Protein AF-0000000079002285 (afdb_homodimer)

pLDDT: mean 79.52, std 21.45, range [24.55, 98.94]

Organism: Staphylothermus marinus (strain ATCC 43588 / DSM 3639 / JCM 9404 / F1) (NCBI:txid399550)

Radius of gyration: 30.72 Å; Cα contacts (8 Å, |Δi|>4): 1668; chains: 2; bounding box: 62×86×79 Å

Foldseek 3Di:
DKEWFAEQLAQQLQCPALCNCLSLLLVLVVLVVCLVVLPQEYEYQENNHQAQDHPDVVSVVSVVVSLVVCVVSNHAYEYAYAARNADPVRNGPVVVCCVVVSYPYFDWDDDPAIEWEWDDDPQEIETEAYHHHPRVSLVNLQVVRYHYDDDPDDRQEYEYRHEFAEDDPNDHLCVLDVVCVPGPYRYPSNVVSDDPNYQAYRYHNRQDWPPDDQKDFDRYTHQHHQQHNDPVSLVSQVCCCVPVVFGRWMWMWDSPDVIIMIGTDTDNSQEEEEEDAEEDPDQVVVLVVVVVVLVPDDLDGAAEYEYEYPDDDPVCVVVNVVSVVVVCVVRSYHYHYDDPPDPDPPDDPPPVSVCPDVLVVVLVVQVVCLVVVVFPQDSVLSSQLVVLVPDDDDPPDDPCRSVVVSCVSNVVSCCNRVVVPPD/DKEWFAEQLAQQLQCVALCNCLSLLLVLVSLVVCLVVLPQEYEYQENNHQAQDHPDVVSVVSVVVSLVVCVVSNHAYEYAYAARNADPVRSGPVVVCCVVVSYPYFDWDDDPAIEWEWDDDPQEIETEAYHHHPRVSLVNLQVVRYHYDDDPDDRQEYEYRHEFAEDDPNDHLCVLDVVCVPGPYRYPSNVVSDDPNYQAYRYHNRQDWPPDDQKDFDRYTHQHHQQHNDPVSLVSQVCCCVPVVFGRWMWMWDSPDVIIMIGTDTDNSQEEEEEDAEEDPDQVVVLVVVVVVLVPDDLDGAAEYEYEYPDDDPVCVVVNVVSVVVVCVVRSYHYHYDYPPPPDDVPCPPPVSVVRDVLVVVLVVQVVCLVVVVFPQDSVLVSQLVVLVPDDDDPPDDPCRSVVVSCVSNVVSCCNRVVVPPD

Sequence (846 aa):
MLLIHTADLHIGAFSNRPLRNANVEAFEKIADYTIDNKIPYLVIAGDFFERPRIENFEVLRRIYRILRRLKENNIYVVSIPGSHDSSPRGADILTLLNEAGLIHVPMYQIGEKLVLYPLKLGDIVFYAIPGLKNNLETIYLRDRKVVFKQLEGKVENIVVLAHTSVKFAGYDPSIYSYRYGKAVIENQNILSTLPRNTKYLALGHIHFPLPLFDEAVTNIAYPGAPVGRDASDLEETYLLRKKHSRDRRFLLIDISEEKTIAKSIWEPFNIYVEYIKDYYKGFNDTVQEVKKVIKDLPVEGYNALILDIEGIPLDDRNKLIHKLREIEQQKRILIHLKMRGFRNTSELEISFEDIGDIEEIERIAVEEFARKLGIKASPQKILELINILSKEKSPDTNETEFYESLFKELKPIMEEILGVNKDMLLIHTADLHIGAFSNRPLRNANVEAFEKIADYTIDNKIPYLVIAGDFFERPRIENFEVLRRIYRILRRLKENNIYVVSIPGSHDSSPRGADILTLLNEAGLIHVPMYQIGEKLVLYPLKLGDIVFYAIPGLKNNLETIYLRDRKVVFKQLEGKVENIVVLAHTSVKFAGYDPSIYSYRYGKAVIENQNILSTLPRNTKYLALGHIHFPLPLFDEAVTNIAYPGAPVGRDASDLEETYLLRKKHSRDRRFLLIDISEEKTIAKSIWEPFNIYVEYIKDYYKGFNDTVQEVKKVIKDLPVEGYNALILDIEGIPLDDRNKLIHKLREIEQQKRILIHLKMRGFRNTSELEISFEDIGDIEEIERIAVEEFARKLGIKASPQKILELINILSKEKSPDTNETEFYESLFKELKPIMEEILGVNKD

Solvent-accessible surface area (backbone atoms only — not comparable to full-atom values): 44568 Å² total; per-residue (Å²): 84,52,32,35,38,36,19,30,34,16,32,62,45,35,62,93,42,67,44,32,58,45,31,53,50,40,50,48,51,53,50,47,51,35,60,76,67,66,37,48,30,39,36,33,17,9,16,60,24,45,41,20,64,76,80,55,46,69,59,51,46,48,50,36,38,52,34,34,52,38,46,77,68,66,27,48,36,37,40,41,47,10,60,35,22,60,35,97,82,64,55,19,53,64,55,48,37,35,44,51,62,47,32,42,59,45,48,64,44,85,66,96,39,40,39,22,33,66,33,77,54,92,80,36,34,32,35,40,43,46,19,36,72,92,51,48,44,48,53,33,46,71,66,67,31,62,42,78,49,80,64,92,69,94,72,74,35,26,37,36,34,29,20,50,54,63,33,48,100,87,44,51,60,41,76,78,32,76,81,38,50,78,50,76,60,32,60,64,48,60,70,72,68,49,64,91,46,54,49,32,41,41,31,8,76,48,56,60,55,34,76,85,58,63,64,45,85,44,43,62,42,28,30,9,19,55,58,32,58,49,68,68,39,40,48,48,51,39,46,35,37,73,75,66,72,34,60,34,30,33,29,44,35,34,55,63,51,95,64,22,37,34,31,51,46,70,39,58,60,56,55,45,58,48,76,48,78,46,68,57,73,47,71,68,54,46,52,49,50,53,51,53,57,55,66,71,46,73,88,74,70,34,43,36,36,40,35,40,50,43,79,65,53,74,83,50,42,60,54,47,53,50,52,49,51,51,48,22,67,74,64,50,30,42,72,44,75,47,78,77,75,76,70,70,86,81,75,73,79,70,56,74,81,63,56,62,53,66,64,54,35,48,34,48,48,48,35,48,47,24,53,73,68,66,34,76,37,53,50,66,50,52,42,50,42,48,53,54,66,60,55,70,79,55,90,85,49,51,64,65,56,43,51,46,50,41,42,62,61,36,46,64,44,48,38,49,24,63,56,57,63,85,116,83,54,31,35,40,36,17,30,34,16,31,62,46,36,61,94,42,67,44,34,57,46,31,53,50,38,51,47,52,52,49,48,52,35,60,76,66,66,37,47,28,39,35,34,15,9,16,59,24,45,42,20,63,76,80,57,48,68,58,51,44,48,50,35,39,52,34,33,53,38,47,77,67,65,27,48,34,38,40,41,48,10,60,33,22,59,35,96,81,64,56,19,52,64,55,48,38,35,44,52,62,47,32,43,59,45,48,64,46,85,66,98,39,40,40,23,33,65,34,78,54,90,78,36,33,32,34,40,42,48,20,36,73,93,52,48,44,50,53,33,46,72,65,68,32,61,41,78,49,80,66,91,68,95,73,74,35,27,37,37,35,30,20,51,54,62,32,50,99,86,42,52,61,42,78,77,32,76,83,38,50,78,50,76,61,33,60,64,49,59,70,72,68,50,64,91,46,54,49,32,40,42,31,9,76,49,57,61,55,34,76,85,60,62,66,44,83,45,44,63,42,28,31,9,18,55,57,33,60,50,71,66,40,40,48,47,50,38,47,35,36,72,74,64,72,36,61,33,29,35,28,44,34,36,56,65,52,94,64,22,37,35,31,49,46,70,39,60,62,56,56,45,58,49,76,46,77,48,69,56,70,47,71,69,55,47,52,49,51,51,52,54,58,56,68,72,46,73,89,72,68,35,42,34,36,40,35,39,50,42,78,65,52,74,82,48,43,62,54,46,53,52,51,49,52,51,48,22,66,73,64,50,30,43,72,44,75,48,79,77,76,74,67,61,88,85,65,68,77,73,54,75,84,64,59,62,52,66,62,54,39,48,34,48,48,46,37,48,47,24,54,72,68,64,35,76,38,54,50,67,52,52,42,50,43,48,53,54,67,60,53,70,79,54,90,84,49,52,64,67,55,44,51,47,51,41,42,63,62,37,46,63,44,47,36,49,26,66,54,57,60,89,112

Nearest PDB structures (foldseek):
  4fbw-assembly3_B  TM=6.630E-01  e=4.618E-15  Schizosaccharomyces pombe 972h-
  4fbk-assembly1_A  TM=6.643E-01  e=6.193E-15  Schizosaccharomyces pombe
  4fbw-assembly3_A  TM=6.466E-01  e=1.252E-14  Schizosaccharomyces pombe 972h-
  7dog-assembly1_B  TM=6.115E-01  e=1.973E-13  Staphylococcus aureus subsp. aureus Mu50
  7d8z-assembly1_A  TM=1.835E-01  e=5.611E+00  Homo sapiens

InterPro domains:
  IPR004843 Calcineurin-like, phosphoesterase domain [PF00149] (2-207)
  IPR029052 Metallo-dependent phosphatase-like [G3DSA:3.60.21.10] (1-266)
  IPR029052 Metallo-dependent phosphatase-like [SSF56300] (1-297)
  IPR041796 DNA double-strand break repair protein Mre11, N-terminal metallophosphatase domain [cd00840] (3-232)
  IPR050535 DNA Repair and Maintenance Complex Component [PTHR30337] (3-393)

Structure (mmCIF, N/CA/C/O backbone):
data_AF-0000000079002285-model_v1
#
loop_
_entity.id
_entity.type
_entity.pdbx_description
1 polymer Metallophosphoesterase
#
loop_
_atom_site.group_PDB
_atom_site.id
_atom_site.type_symbol
_atom_site.label_atom_id
_atom_site.label_alt_id
_atom_site.label_comp_id
_atom_site.label_asym_id
_atom_site.label_entity_id
_atom_site.label_seq_id
_atom_site.pdbx_PDB_ins_code
_atom_site.Cartn_x
_atom_site.Cartn_y
_atom_site.Cartn_z
_atom_site.occupancy
_atom_site.B_iso_or_equiv
_atom_site.auth_seq_id
_atom_site.auth_comp_id
_atom_site.auth_asym_id
_atom_site.auth_atom_id
_atom_site.pdbx_PDB_model_num
ATOM 1 N N . MET A 1 1 ? 3.52 -30.719 11.898 1 94.06 1 MET A N 1
ATOM 2 C CA . MET A 1 1 ? 3.561 -29.297 11.562 1 94.06 1 MET A CA 1
ATOM 3 C C . MET A 1 1 ? 3.305 -29.094 10.07 1 94.06 1 MET A C 1
ATOM 5 O O . MET A 1 1 ? 3.998 -29.656 9.234 1 94.06 1 MET A O 1
ATOM 9 N N . LEU A 1 2 ? 2.252 -28.344 9.727 1 97.75 2 LEU A N 1
ATOM 10 C CA . LEU A 1 2 ? 1.771 -28.25 8.359 1 97.75 2 LEU A CA 1
ATOM 11 C C . LEU A 1 2 ? 2.025 -26.844 7.793 1 97.75 2 LEU A C 1
ATOM 13 O O . LEU A 1 2 ? 1.962 -25.859 8.523 1 97.75 2 LEU A O 1
ATOM 17 N N . LEU A 1 3 ? 2.359 -26.797 6.492 1 98.5 3 LEU A N 1
ATOM 18 C CA . LEU A 1 3 ? 2.41 -25.516 5.773 1 98.5 3 LEU A CA 1
ATOM 19 C C . LEU A 1 3 ? 1.902 -25.688 4.348 1 98.5 3 LEU A C 1
ATOM 21 O O . LEU A 1 3 ? 1.938 -26.781 3.791 1 98.5 3 LEU A O 1
ATOM 25 N N . ILE A 1 4 ? 1.318 -24.641 3.816 1 98.94 4 ILE A N 1
ATOM 26 C CA . ILE A 1 4 ? 0.953 -24.578 2.404 1 98.94 4 ILE A CA 1
ATOM 27 C C . ILE A 1 4 ? 2.102 -23.984 1.602 1 98.94 4 ILE A C 1
ATOM 29 O O . ILE A 1 4 ? 2.713 -23 2.027 1 98.94 4 ILE A O 1
ATOM 33 N N . HIS A 1 5 ? 2.438 -24.609 0.471 1 98.94 5 HIS A N 1
ATOM 34 C CA . HIS A 1 5 ? 3.477 -24.125 -0.431 1 98.94 5 HIS A CA 1
ATOM 35 C C . HIS A 1 5 ? 2.9 -23.781 -1.8 1 98.94 5 HIS A C 1
ATOM 37 O O . HIS A 1 5 ? 2.334 -24.641 -2.477 1 98.94 5 HIS A O 1
ATOM 43 N N . THR A 1 6 ? 2.916 -22.547 -2.188 1 98.88 6 THR A N 1
ATOM 44 C CA . THR A 1 6 ? 2.574 -22.078 -3.527 1 98.88 6 THR A CA 1
ATOM 45 C C . THR A 1 6 ? 3.648 -21.125 -4.055 1 98.88 6 THR A C 1
ATOM 47 O O . THR A 1 6 ? 4.594 -20.797 -3.34 1 98.88 6 THR A O 1
ATOM 50 N N . ALA A 1 7 ? 3.635 -20.812 -5.328 1 98.38 7 ALA A N 1
ATOM 51 C CA . ALA A 1 7 ? 4.59 -19.906 -5.961 1 98.38 7 ALA A CA 1
ATOM 52 C C . ALA A 1 7 ? 4.035 -19.359 -7.273 1 98.38 7 ALA A C 1
ATOM 54 O O . ALA A 1 7 ? 3.016 -19.844 -7.773 1 98.38 7 ALA A O 1
ATOM 55 N N . ASP A 1 8 ? 4.637 -18.281 -7.699 1 97.81 8 ASP A N 1
ATOM 56 C CA . ASP A 1 8 ? 4.43 -17.766 -9.055 1 97.81 8 ASP A CA 1
ATOM 57 C C . ASP A 1 8 ? 2.959 -17.438 -9.297 1 97.81 8 ASP A C 1
ATOM 59 O O . ASP A 1 8 ? 2.389 -17.859 -10.312 1 97.81 8 ASP A O 1
ATOM 63 N N . LEU A 1 9 ? 2.404 -16.781 -8.359 1 98.25 9 LEU A N 1
ATOM 64 C CA . LEU A 1 9 ? 1.011 -16.359 -8.477 1 98.25 9 LEU A CA 1
ATOM 65 C C . LEU A 1 9 ? 0.845 -15.312 -9.57 1 98.25 9 LEU A C 1
ATOM 67 O O . LEU A 1 9 ? -0.206 -15.234 -1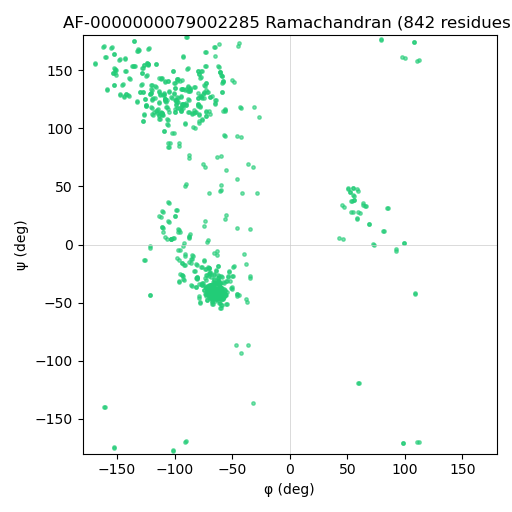0.211 1 98.25 9 LEU A O 1
ATOM 71 N N . HIS A 1 10 ? 1.834 -14.484 -9.719 1 96.69 10 HIS A N 1
ATOM 72 C CA . HIS A 1 10 ? 1.884 -13.469 -10.766 1 96.69 10 HIS A CA 1
ATOM 73 C C . HIS A 1 10 ? 0.614 -12.625 -10.773 1 96.69 10 HIS A C 1
ATOM 75 O O . HIS A 1 10 ? 0.013 -12.414 -11.828 1 96.69 10 HIS A O 1
ATOM 81 N N . ILE A 1 11 ? 0.211 -12.242 -9.672 1 96.06 11 ILE A N 1
ATOM 82 C CA . ILE A 1 11 ? -0.979 -11.406 -9.578 1 96.06 11 ILE A CA 1
ATOM 83 C C . ILE A 1 11 ? -0.771 -10.125 -10.383 1 96.06 11 ILE A C 1
ATOM 85 O O . ILE A 1 11 ? 0.251 -9.453 -10.227 1 96.06 11 ILE A O 1
ATOM 89 N N . GLY A 1 12 ? -1.743 -9.781 -11.219 1 91.25 12 GLY A N 1
ATOM 90 C CA . GLY A 1 12 ? -1.665 -8.617 -12.086 1 91.25 12 GLY A CA 1
ATOM 91 C C . GLY A 1 12 ? -1.264 -8.953 -13.508 1 91.25 12 GLY A C 1
ATOM 92 O O . GLY A 1 12 ? -1.207 -8.078 -14.375 1 91.25 12 GLY A O 1
ATOM 93 N N . ALA A 1 13 ? -1.054 -10.18 -13.859 1 89.69 13 ALA A N 1
ATOM 94 C CA . ALA A 1 13 ? -0.522 -10.609 -15.148 1 89.69 13 ALA A CA 1
ATOM 95 C C . ALA A 1 13 ? -1.519 -10.336 -16.266 1 89.69 13 ALA A C 1
ATOM 97 O O . ALA A 1 13 ? -1.126 -10 -17.391 1 89.69 13 ALA A O 1
ATOM 98 N N . PHE A 1 14 ? -2.816 -10.453 -16.016 1 85.94 14 PHE A N 1
ATOM 99 C CA . PHE A 1 14 ? -3.828 -10.328 -17.062 1 85.94 14 PHE A CA 1
ATOM 100 C C . PHE A 1 14 ? -4.633 -9.047 -16.875 1 85.94 14 PHE A C 1
ATOM 102 O O . PHE A 1 14 ? -5.844 -9.031 -17.125 1 85.94 14 PHE A O 1
ATOM 109 N N . SER A 1 15 ? -4.121 -7.969 -16.297 1 69.19 15 SER A N 1
ATOM 110 C CA . SER A 1 15 ? -4.793 -6.75 -15.859 1 69.19 15 SER A CA 1
ATOM 111 C C . SER A 1 15 ? -5.762 -6.238 -16.922 1 69.19 15 SER A C 1
ATOM 113 O O . SER A 1 15 ? -6.848 -5.758 -16.594 1 69.19 15 SER A O 1
ATOM 115 N N . ASN A 1 16 ? -5.551 -6.184 -18.109 1 60.47 16 ASN A N 1
ATOM 116 C CA . ASN A 1 16 ? -6.441 -5.582 -19.094 1 60.47 16 ASN A CA 1
ATOM 117 C C . ASN A 1 16 ? -7.164 -6.641 -19.922 1 60.47 16 ASN A C 1
ATOM 119 O O . ASN A 1 16 ? -7.543 -6.395 -21.062 1 60.47 16 ASN A O 1
ATOM 123 N N . ARG A 1 17 ? -7.465 -7.715 -19.109 1 67.56 17 ARG A N 1
ATOM 124 C CA . ARG A 1 17 ? -8.008 -8.828 -19.875 1 67.56 17 ARG A CA 1
ATOM 125 C C . ARG A 1 17 ? -9.102 -9.555 -19.094 1 67.56 17 ARG A C 1
ATOM 127 O O . ARG A 1 17 ? -9.359 -9.227 -17.938 1 67.56 17 ARG A O 1
ATOM 134 N N . PRO A 1 18 ? -9.883 -10.266 -19.844 1 76.12 18 PRO A N 1
ATOM 135 C CA . PRO A 1 18 ? -10.945 -11.031 -19.203 1 76.12 18 PRO A CA 1
ATOM 136 C C . PRO A 1 18 ? -10.445 -11.867 -18.016 1 76.12 18 PRO A C 1
ATOM 138 O O . PRO A 1 18 ? -11.219 -12.211 -17.125 1 76.12 18 PRO A O 1
ATOM 141 N N . LEU A 1 19 ? -9.211 -12.094 -17.969 1 86.06 19 LEU A N 1
ATOM 142 C CA . LEU A 1 19 ? -8.648 -12.922 -16.906 1 86.06 19 LEU A CA 1
ATOM 143 C C . LEU A 1 19 ? -8.047 -12.055 -15.812 1 86.06 19 LEU A C 1
ATOM 145 O O . LEU A 1 19 ? -7.297 -12.555 -14.969 1 86.06 19 LEU A O 1
ATOM 149 N N . ARG A 1 20 ? -8.445 -10.852 -15.633 1 83.62 20 ARG A N 1
ATOM 150 C CA . ARG A 1 20 ? -7.797 -9.875 -14.766 1 83.62 20 ARG A CA 1
ATOM 151 C C . ARG A 1 20 ? -7.824 -10.328 -13.312 1 83.62 20 ARG A C 1
ATOM 153 O O . ARG A 1 20 ? -6.883 -10.078 -12.562 1 83.62 20 ARG A O 1
ATOM 160 N N . ASN A 1 21 ? -8.883 -11.016 -12.945 1 91.69 21 ASN A N 1
ATOM 161 C CA . ASN A 1 21 ? -9.031 -11.383 -11.539 1 91.69 21 ASN A CA 1
ATOM 162 C C . ASN A 1 21 ? -8.688 -12.852 -11.305 1 91.69 21 ASN A C 1
ATOM 164 O O . ASN A 1 21 ? -8.758 -13.336 -10.172 1 91.69 21 ASN A O 1
ATOM 168 N N . ALA A 1 22 ? -8.227 -13.5 -12.359 1 94.25 22 ALA A N 1
ATOM 169 C CA . ALA A 1 22 ? -8 -14.938 -12.25 1 94.25 22 ALA A CA 1
ATOM 170 C C . ALA A 1 22 ? -6.906 -15.242 -11.234 1 94.25 22 ALA A C 1
ATOM 172 O O . ALA A 1 22 ? -7.074 -16.109 -10.367 1 94.25 22 ALA A O 1
ATOM 173 N N . ASN A 1 23 ? -5.816 -14.508 -11.297 1 96.69 23 ASN A N 1
ATOM 174 C CA . ASN A 1 23 ? -4.68 -14.781 -10.43 1 96.69 23 ASN A CA 1
ATOM 175 C C . ASN A 1 23 ? -5.008 -14.477 -8.969 1 96.69 23 ASN A C 1
ATOM 177 O O . ASN A 1 23 ? -4.668 -15.258 -8.078 1 96.69 23 ASN A O 1
ATOM 181 N N . VAL A 1 24 ? -5.668 -13.391 -8.734 1 96.62 24 VAL A N 1
ATOM 182 C CA . VAL A 1 24 ? -5.984 -13.023 -7.359 1 96.62 24 VAL A CA 1
ATOM 183 C C . VAL A 1 24 ? -7.039 -13.977 -6.793 1 96.62 24 VAL A C 1
ATOM 185 O O . VAL A 1 24 ? -7.016 -14.305 -5.605 1 96.62 24 VAL A O 1
ATOM 188 N N . GLU A 1 25 ? -7.973 -14.414 -7.582 1 96.88 25 GLU A N 1
ATOM 189 C CA . GLU A 1 25 ? -8.977 -15.375 -7.133 1 96.88 25 GLU A CA 1
ATOM 190 C C . GLU A 1 25 ? -8.344 -16.719 -6.801 1 96.88 25 GLU A C 1
ATOM 192 O O . GLU A 1 25 ? -8.789 -17.406 -5.887 1 96.88 25 GLU A O 1
ATOM 197 N N . ALA A 1 26 ? -7.359 -17.047 -7.633 1 98.12 26 ALA A N 1
ATOM 198 C CA . ALA A 1 26 ? -6.617 -18.266 -7.309 1 98.12 26 ALA A CA 1
ATOM 199 C C . ALA A 1 26 ? -5.949 -18.141 -5.941 1 98.12 26 ALA A C 1
ATOM 201 O O . ALA A 1 26 ? -6 -19.078 -5.137 1 98.12 26 ALA A O 1
ATOM 202 N N . PHE A 1 27 ? -5.34 -17.062 -5.656 1 98.62 27 PHE A N 1
ATOM 203 C CA . PHE A 1 27 ? -4.738 -16.812 -4.352 1 98.62 27 PHE A CA 1
ATOM 204 C C . PHE A 1 27 ? -5.789 -16.891 -3.248 1 98.62 27 PHE A C 1
ATOM 206 O O . PHE A 1 27 ? -5.535 -17.469 -2.188 1 98.62 27 PHE A O 1
ATOM 213 N N . GLU A 1 28 ? -6.902 -16.297 -3.49 1 98.56 28 GLU A N 1
ATOM 214 C CA . GLU A 1 28 ? -7.984 -16.312 -2.512 1 98.56 28 GLU A CA 1
ATOM 215 C C . GLU A 1 28 ? -8.414 -17.75 -2.195 1 98.56 28 GLU A C 1
ATOM 217 O O . GLU A 1 28 ? -8.664 -18.078 -1.035 1 98.56 28 GLU A O 1
ATOM 222 N N . LYS A 1 29 ? -8.492 -18.531 -3.217 1 98.44 29 LYS A N 1
ATOM 223 C CA . LYS A 1 29 ? -8.859 -19.938 -3.018 1 98.44 29 LYS A CA 1
ATOM 224 C C . LYS A 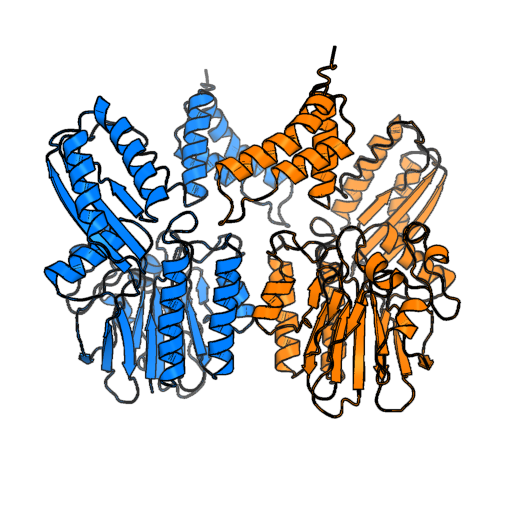1 29 ? -7.828 -20.641 -2.145 1 98.44 29 LYS A C 1
ATOM 226 O O . LYS A 1 29 ? -8.188 -21.438 -1.267 1 98.44 29 LYS A O 1
ATOM 231 N N . ILE A 1 30 ? -6.586 -20.406 -2.383 1 98.88 30 ILE A N 1
ATOM 232 C CA . ILE A 1 30 ? -5.516 -21 -1.594 1 98.88 30 ILE A CA 1
ATOM 233 C C . ILE A 1 30 ? -5.602 -20.516 -0.151 1 98.88 30 ILE A C 1
ATOM 235 O O . ILE A 1 30 ? -5.469 -21.297 0.79 1 98.88 30 ILE A O 1
ATOM 239 N N . ALA A 1 31 ? -5.82 -19.234 0.015 1 98.81 31 ALA A N 1
ATOM 240 C CA . ALA A 1 31 ? -5.973 -18.656 1.344 1 98.81 31 ALA A CA 1
ATOM 241 C C . ALA A 1 31 ? -7.156 -19.266 2.082 1 98.81 31 ALA A C 1
ATOM 243 O O . ALA A 1 31 ? -7.055 -19.594 3.266 1 98.81 31 ALA A O 1
ATOM 244 N N . ASP A 1 32 ? -8.297 -19.375 1.345 1 98.75 32 ASP A N 1
ATOM 245 C CA . ASP A 1 32 ? -9.477 -19.984 1.943 1 98.75 32 ASP A CA 1
ATOM 246 C C . ASP A 1 32 ? -9.188 -21.406 2.424 1 98.75 32 ASP A C 1
ATOM 248 O O . ASP A 1 32 ? -9.57 -21.781 3.533 1 98.75 32 ASP A O 1
ATOM 252 N N . TYR A 1 33 ? -8.539 -22.125 1.608 1 98.75 33 TYR A N 1
ATOM 253 C CA . TYR A 1 33 ? -8.164 -23.484 1.997 1 98.75 33 TYR A CA 1
ATOM 254 C C . TYR A 1 33 ? -7.305 -23.469 3.258 1 98.75 33 TYR A C 1
ATOM 256 O O . TYR A 1 33 ? -7.516 -24.266 4.168 1 98.75 33 TYR A O 1
ATOM 264 N N . THR A 1 34 ? -6.312 -22.594 3.275 1 98.81 34 THR A N 1
ATOM 265 C CA . THR A 1 34 ? -5.391 -22.484 4.398 1 98.81 34 THR A CA 1
ATOM 266 C C . THR A 1 34 ? -6.141 -22.156 5.688 1 98.81 34 THR A C 1
ATOM 268 O O . THR A 1 34 ? -5.902 -22.766 6.727 1 98.81 34 THR A O 1
ATOM 271 N N . ILE A 1 35 ? -7.055 -21.219 5.633 1 98.69 35 ILE A N 1
ATOM 272 C CA . ILE A 1 35 ? -7.84 -20.766 6.781 1 98.69 35 ILE A CA 1
ATOM 273 C C . ILE A 1 35 ? -8.781 -21.891 7.223 1 98.69 35 ILE A C 1
ATOM 275 O O . ILE A 1 35 ? -8.836 -22.234 8.406 1 98.69 35 ILE A O 1
ATOM 279 N N . ASP A 1 36 ? -9.508 -22.469 6.262 1 98.56 36 ASP A N 1
ATOM 280 C CA . ASP A 1 36 ? -10.516 -23.484 6.547 1 98.56 36 ASP A CA 1
ATOM 281 C C . ASP A 1 36 ? -9.891 -24.719 7.203 1 98.56 36 ASP A C 1
ATOM 283 O O . ASP A 1 36 ? -10.531 -25.375 8.031 1 98.56 36 ASP A O 1
ATOM 287 N N . ASN A 1 37 ? -8.664 -25 6.852 1 98.38 37 ASN A N 1
ATOM 288 C CA . ASN A 1 37 ? -8 -26.188 7.383 1 98.38 37 ASN A CA 1
ATOM 289 C C . ASN A 1 37 ? -7.047 -25.828 8.523 1 98.38 37 ASN A C 1
ATOM 291 O O . ASN A 1 37 ? -6.293 -26.688 8.992 1 98.38 37 ASN A O 1
ATOM 295 N N . LYS A 1 38 ? -7.031 -24.562 8.945 1 97.88 38 LYS A N 1
ATOM 296 C CA . LYS A 1 38 ? -6.281 -24.062 10.094 1 97.88 38 LYS A CA 1
ATOM 297 C C . LYS A 1 38 ? -4.797 -24.391 9.969 1 97.88 38 LYS A C 1
ATOM 299 O O . LYS A 1 38 ? -4.18 -24.875 10.922 1 97.88 38 LYS A O 1
ATOM 304 N N . ILE A 1 39 ? -4.297 -24.297 8.781 1 98.56 39 ILE A N 1
ATOM 305 C CA . ILE A 1 39 ? -2.867 -24.484 8.555 1 98.56 39 ILE A CA 1
ATOM 306 C C . ILE A 1 39 ? -2.104 -23.234 8.992 1 98.56 39 ILE A C 1
ATOM 308 O O . ILE A 1 39 ? -2.387 -22.125 8.523 1 98.56 39 ILE A O 1
ATOM 312 N N . PRO A 1 40 ? -1.105 -23.391 9.812 1 98.25 40 PRO A N 1
ATOM 313 C CA . PRO A 1 40 ? -0.526 -22.219 10.469 1 98.25 40 PRO A CA 1
ATOM 314 C C . PRO A 1 40 ? 0.385 -21.406 9.547 1 98.25 40 PRO A C 1
ATOM 316 O O . PRO A 1 40 ? 0.692 -20.25 9.836 1 98.25 40 PRO A O 1
ATOM 319 N N . TYR A 1 41 ? 0.886 -22.016 8.414 1 98.69 41 TYR A N 1
ATOM 320 C CA . TYR A 1 41 ? 1.858 -21.344 7.559 1 98.69 41 TYR A CA 1
ATOM 321 C C . TYR A 1 41 ? 1.432 -21.406 6.094 1 98.69 41 TYR A C 1
ATOM 323 O O . TYR A 1 41 ? 0.996 -22.453 5.609 1 98.69 41 TYR A O 1
ATOM 331 N N . LEU A 1 42 ? 1.453 -20.312 5.426 1 98.88 42 LEU A N 1
ATOM 332 C CA . LEU A 1 42 ? 1.361 -20.219 3.975 1 98.88 42 LEU A CA 1
ATOM 333 C C . LEU A 1 42 ? 2.652 -19.672 3.385 1 98.88 42 LEU A C 1
ATOM 335 O O . LEU A 1 42 ? 3.018 -18.516 3.652 1 98.88 42 LEU A O 1
ATOM 339 N N . VAL A 1 43 ? 3.328 -20.469 2.59 1 98.81 43 VAL A N 1
ATOM 340 C CA . VAL A 1 43 ? 4.625 -20.094 2.027 1 98.81 43 VAL A CA 1
ATOM 341 C C . VAL A 1 43 ? 4.477 -19.812 0.536 1 98.81 43 VAL A C 1
ATOM 343 O O . VAL A 1 43 ? 3.953 -20.641 -0.216 1 98.81 43 VAL A O 1
ATOM 346 N N . ILE A 1 44 ? 4.895 -18.625 0.097 1 98.81 44 ILE A N 1
ATOM 347 C CA . ILE A 1 44 ? 4.875 -18.203 -1.299 1 98.81 44 ILE A CA 1
ATOM 348 C C . ILE A 1 44 ? 6.305 -18.047 -1.808 1 98.81 44 ILE A C 1
ATOM 350 O O . ILE A 1 44 ? 6.969 -17.047 -1.496 1 98.81 44 ILE A O 1
ATOM 354 N N . ALA A 1 45 ? 6.758 -18.922 -2.643 1 98.31 45 ALA A N 1
ATOM 355 C CA . ALA A 1 45 ? 8.164 -19 -3.023 1 98.31 45 ALA A CA 1
ATOM 356 C C . ALA A 1 45 ? 8.453 -18.141 -4.25 1 98.31 45 ALA A C 1
ATOM 358 O O . ALA A 1 45 ? 9.039 -18.609 -5.227 1 98.31 45 ALA A O 1
ATOM 359 N N . GLY A 1 46 ? 8.008 -16.891 -4.188 1 97.12 46 GLY A N 1
ATOM 360 C CA . GLY A 1 46 ? 8.453 -15.891 -5.148 1 97.12 46 GLY A CA 1
ATOM 361 C C . GLY A 1 46 ? 7.453 -15.648 -6.262 1 97.12 46 GLY A C 1
ATOM 362 O O . GLY A 1 46 ? 6.52 -16.438 -6.445 1 97.12 46 GLY A O 1
ATOM 363 N N . ASP A 1 47 ? 7.633 -14.461 -6.906 1 96.19 47 ASP A N 1
ATOM 364 C CA . ASP A 1 47 ? 6.777 -13.984 -7.988 1 96.19 47 ASP A CA 1
ATOM 365 C C . ASP A 1 47 ? 5.312 -13.961 -7.559 1 96.19 47 ASP A C 1
ATOM 367 O O . ASP A 1 47 ? 4.449 -14.508 -8.242 1 96.19 47 ASP A O 1
ATOM 371 N N . PHE A 1 48 ? 5.164 -13.398 -6.43 1 97.25 48 PHE A N 1
ATOM 372 C CA . PHE A 1 48 ? 3.832 -13.141 -5.898 1 97.25 48 PHE A CA 1
ATOM 373 C C . PHE A 1 48 ? 3.047 -12.227 -6.832 1 97.25 48 PHE A C 1
ATOM 375 O O . PHE A 1 48 ? 1.854 -12.438 -7.062 1 97.25 48 PHE A O 1
ATOM 382 N N . PHE A 1 49 ? 3.797 -11.344 -7.367 1 94.75 49 PHE A N 1
ATOM 383 C CA . PHE A 1 49 ? 3.209 -10.344 -8.25 1 94.75 49 PHE A CA 1
ATOM 384 C C . PHE A 1 49 ? 3.871 -10.383 -9.625 1 94.75 49 PHE A C 1
ATOM 386 O O . PHE A 1 49 ? 5.016 -10.82 -9.758 1 94.75 49 PHE A O 1
ATOM 393 N N . GLU A 1 50 ? 3.047 -9.883 -10.617 1 92.44 50 GLU A N 1
ATOM 394 C CA . GLU A 1 50 ? 3.596 -9.797 -11.969 1 92.44 50 GLU A CA 1
ATOM 395 C C . GLU A 1 50 ? 4.555 -8.617 -12.109 1 92.44 50 GLU A C 1
ATOM 397 O O . GLU A 1 50 ? 5.523 -8.68 -12.867 1 92.44 50 GLU A O 1
ATOM 402 N N . ARG A 1 51 ? 4.234 -7.598 -11.391 1 87.12 51 ARG A N 1
ATOM 403 C CA . ARG A 1 51 ? 5.039 -6.383 -11.352 1 87.12 51 ARG A CA 1
ATOM 404 C C . ARG A 1 51 ? 5.219 -5.891 -9.914 1 87.12 51 ARG A C 1
ATOM 406 O O . ARG A 1 51 ? 4.395 -6.176 -9.047 1 87.12 51 ARG A O 1
ATOM 413 N N . PRO A 1 52 ? 6.375 -5.152 -9.758 1 84.44 52 PRO A N 1
ATOM 414 C CA . PRO A 1 52 ? 6.602 -4.66 -8.391 1 84.44 52 PRO A CA 1
ATOM 415 C C . PRO A 1 52 ? 5.504 -3.715 -7.918 1 84.44 52 PRO A C 1
ATOM 417 O O . PRO A 1 52 ? 5.297 -3.561 -6.711 1 84.44 52 PRO A O 1
ATOM 420 N N . ARG A 1 53 ? 4.891 -3.084 -8.828 1 78.38 53 ARG A N 1
ATOM 421 C CA . ARG A 1 53 ? 3.77 -2.203 -8.516 1 78.38 53 ARG A CA 1
ATOM 422 C C . ARG A 1 53 ? 2.498 -2.658 -9.219 1 78.38 53 ARG A C 1
ATOM 424 O O . ARG A 1 53 ? 2.545 -3.1 -10.375 1 78.38 53 ARG A O 1
ATOM 431 N N . ILE A 1 54 ? 1.42 -2.701 -8.477 1 74.31 54 ILE A N 1
ATOM 432 C CA . ILE A 1 54 ? 0.13 -3.051 -9.062 1 74.31 54 ILE A CA 1
ATOM 433 C C . ILE A 1 54 ? -0.669 -1.782 -9.352 1 74.31 54 ILE A C 1
ATOM 435 O O . ILE A 1 54 ? -0.912 -0.977 -8.445 1 74.31 54 ILE A O 1
ATOM 439 N N . GLU A 1 55 ? -1.027 -1.689 -10.516 1 68.44 55 GLU A N 1
ATOM 440 C CA . GLU A 1 55 ? -1.754 -0.492 -10.93 1 68.44 55 GLU A CA 1
ATOM 441 C C . GLU A 1 55 ? -3.246 -0.625 -10.641 1 68.44 55 GLU A C 1
ATOM 443 O O . GLU A 1 55 ? -3.912 0.361 -10.32 1 68.44 55 GLU A O 1
ATOM 448 N N . ASN A 1 56 ? -3.699 -1.842 -10.805 1 77.75 56 ASN A N 1
ATOM 449 C CA . ASN A 1 56 ? -5.117 -2.082 -10.555 1 77.75 56 ASN A CA 1
ATOM 450 C C . ASN A 1 56 ? -5.441 -2.039 -9.062 1 77.75 56 ASN A C 1
ATOM 452 O O . ASN A 1 56 ? -5.129 -2.979 -8.328 1 77.75 56 ASN A O 1
ATOM 456 N N . PHE A 1 57 ? -6.129 -1.073 -8.664 1 81.25 57 PHE A N 1
ATOM 457 C CA . PHE A 1 57 ? -6.375 -0.798 -7.254 1 81.25 57 PHE A CA 1
ATOM 458 C C . PHE A 1 57 ? -7.324 -1.828 -6.66 1 81.25 57 PHE A C 1
ATOM 460 O O . PHE A 1 57 ? -7.195 -2.203 -5.492 1 81.25 57 PHE A O 1
ATOM 467 N N . GLU A 1 58 ? -8.234 -2.244 -7.449 1 84.06 58 GLU A N 1
ATOM 468 C CA . GLU A 1 58 ? -9.18 -3.234 -6.949 1 84.06 58 GLU A CA 1
ATOM 469 C C . GLU A 1 58 ? -8.484 -4.539 -6.59 1 84.06 58 GLU A C 1
ATOM 471 O O . GLU A 1 58 ? -8.781 -5.145 -5.555 1 84.06 58 GLU A O 1
ATOM 476 N N . VAL A 1 59 ? -7.598 -4.922 -7.434 1 89.06 59 VAL A N 1
ATOM 477 C CA . VAL A 1 59 ? -6.824 -6.133 -7.184 1 89.06 59 VAL A CA 1
ATOM 478 C C . VAL A 1 59 ? -5.961 -5.949 -5.938 1 89.06 59 VAL A C 1
ATOM 480 O O . VAL A 1 59 ? -5.891 -6.836 -5.086 1 89.06 59 VAL A O 1
ATOM 483 N N . LEU A 1 60 ? -5.367 -4.812 -5.879 1 88.69 60 LEU A N 1
ATOM 484 C CA . LEU A 1 60 ? -4.512 -4.508 -4.734 1 88.69 60 LEU A CA 1
ATOM 485 C C . LEU A 1 60 ? -5.305 -4.555 -3.436 1 88.69 60 LEU A C 1
ATOM 487 O O . LEU A 1 60 ? -4.863 -5.156 -2.453 1 88.69 60 LEU A O 1
ATOM 491 N N . ARG A 1 61 ? -6.457 -3.963 -3.387 1 89.69 61 ARG A N 1
ATOM 492 C CA . ARG A 1 61 ? -7.324 -3.982 -2.213 1 89.69 61 ARG A CA 1
ATOM 493 C C . ARG A 1 61 ? -7.672 -5.41 -1.812 1 89.69 61 ARG A C 1
ATOM 495 O O . ARG A 1 61 ? -7.656 -5.75 -0.627 1 89.69 61 ARG A O 1
ATOM 502 N N . ARG A 1 62 ? -7.965 -6.168 -2.783 1 92.81 62 ARG A N 1
ATOM 503 C CA . ARG A 1 62 ? -8.336 -7.559 -2.539 1 92.81 62 ARG A CA 1
ATOM 504 C C . ARG A 1 62 ? -7.188 -8.328 -1.9 1 92.81 62 ARG A C 1
ATOM 506 O O . ARG A 1 62 ? -7.398 -9.117 -0.974 1 92.81 62 ARG A O 1
ATOM 513 N N . ILE A 1 63 ? -6.012 -8.086 -2.373 1 95.88 63 ILE A N 1
ATOM 514 C CA . ILE A 1 63 ? -4.832 -8.75 -1.822 1 95.88 63 ILE A CA 1
ATOM 515 C C . ILE A 1 63 ? -4.688 -8.398 -0.344 1 95.88 63 ILE A C 1
ATOM 517 O O . ILE A 1 63 ? -4.488 -9.281 0.494 1 95.88 63 ILE A O 1
ATOM 521 N N . TYR A 1 64 ? -4.746 -7.129 -0.042 1 94.19 64 TYR A N 1
ATOM 522 C CA . TYR A 1 64 ? -4.641 -6.68 1.342 1 94.19 64 TYR A CA 1
ATOM 523 C C . TYR A 1 64 ? -5.695 -7.344 2.213 1 94.19 64 TYR A C 1
ATOM 525 O O . TYR A 1 64 ? -5.402 -7.785 3.328 1 94.19 64 TYR A O 1
ATOM 533 N N . ARG A 1 65 ? -6.895 -7.426 1.691 1 94.94 65 ARG A N 1
ATOM 534 C CA . ARG A 1 65 ? -7.996 -8.031 2.434 1 94.94 65 ARG A CA 1
ATOM 535 C C . ARG A 1 65 ? -7.727 -9.508 2.699 1 94.94 65 ARG A C 1
ATOM 537 O O . ARG A 1 65 ? -7.957 -10 3.809 1 94.94 65 ARG A O 1
ATOM 544 N N . ILE A 1 66 ? -7.273 -10.211 1.69 1 97.88 66 ILE A N 1
ATOM 545 C CA . ILE A 1 66 ? -6.98 -11.633 1.828 1 97.88 66 ILE A CA 1
ATOM 546 C C . ILE A 1 66 ? -5.887 -11.836 2.875 1 97.88 66 ILE A C 1
ATOM 548 O O . ILE A 1 66 ? -6.02 -12.672 3.766 1 97.88 66 ILE A O 1
ATOM 552 N N . LEU A 1 67 ? -4.836 -11.039 2.801 1 98.25 67 LEU A N 1
ATOM 553 C CA . LEU A 1 67 ? -3.707 -11.172 3.717 1 98.25 67 LEU A CA 1
ATOM 554 C C . LEU A 1 67 ? -4.121 -10.82 5.141 1 98.25 67 LEU A C 1
ATOM 556 O O . LEU A 1 67 ? -3.66 -11.438 6.102 1 98.25 67 LEU A O 1
ATOM 560 N N . ARG A 1 68 ? -4.957 -9.828 5.297 1 95.56 68 ARG A N 1
ATOM 561 C CA . ARG A 1 68 ? -5.477 -9.469 6.613 1 95.56 68 ARG A CA 1
ATOM 562 C C . ARG A 1 68 ? -6.262 -10.625 7.227 1 95.56 68 ARG A C 1
ATOM 564 O O . ARG A 1 68 ? -6.105 -10.93 8.414 1 95.56 68 ARG A O 1
ATOM 571 N N . ARG A 1 69 ? -7.098 -11.242 6.387 1 97.38 69 ARG A N 1
ATOM 572 C CA . ARG A 1 69 ? -7.875 -12.383 6.859 1 97.38 69 ARG A CA 1
ATOM 573 C C . ARG A 1 69 ? -6.961 -13.5 7.355 1 97.38 69 ARG A C 1
ATOM 575 O O . ARG A 1 69 ? -7.23 -14.117 8.391 1 97.38 69 ARG A O 1
ATOM 582 N N . LEU A 1 70 ? -5.918 -13.75 6.625 1 98.5 70 LEU A N 1
ATOM 583 C CA . LEU A 1 70 ? -4.961 -14.766 7.035 1 98.5 70 LEU A CA 1
ATOM 584 C C . LEU A 1 70 ? -4.32 -14.406 8.367 1 98.5 70 LEU A C 1
ATOM 586 O O . LEU A 1 70 ? -4.207 -15.25 9.258 1 98.5 70 LEU A O 1
ATOM 590 N N . LYS A 1 71 ? -3.908 -13.172 8.5 1 96.69 71 LYS A N 1
ATOM 591 C CA . LYS A 1 71 ? -3.289 -12.695 9.734 1 96.69 71 LYS A CA 1
ATOM 592 C C . LYS A 1 71 ? -4.25 -12.812 10.906 1 96.69 71 LYS A C 1
ATOM 594 O O . LYS A 1 71 ? -3.863 -13.258 11.992 1 96.69 71 LYS A O 1
ATOM 599 N N . GLU A 1 72 ? -5.508 -12.414 10.68 1 94.62 72 GLU A N 1
ATOM 600 C CA . GLU A 1 72 ? -6.527 -12.453 11.727 1 94.62 72 GLU A CA 1
ATOM 601 C C . GLU A 1 72 ? -6.805 -13.883 12.172 1 94.62 72 GLU A C 1
ATOM 603 O O . GLU A 1 72 ? -7.32 -14.109 13.273 1 94.62 72 GLU A O 1
ATOM 608 N N . ASN A 1 73 ? -6.508 -14.852 11.344 1 97.81 73 ASN A N 1
ATOM 609 C CA . ASN A 1 73 ? -6.664 -16.266 11.695 1 97.81 73 ASN A CA 1
ATOM 610 C C . ASN A 1 73 ? -5.348 -16.859 12.18 1 97.81 73 ASN A C 1
ATOM 612 O O . ASN A 1 73 ? -5.195 -18.078 12.211 1 97.81 73 ASN A O 1
ATOM 616 N N . ASN A 1 74 ? -4.367 -16.031 12.469 1 97.25 74 ASN A N 1
ATOM 617 C CA . ASN A 1 74 ? -3.086 -16.391 13.07 1 97.25 74 ASN A CA 1
ATOM 618 C C . ASN A 1 74 ? -2.256 -17.281 12.133 1 97.25 74 ASN A C 1
ATOM 620 O O . ASN A 1 74 ? -1.621 -18.234 12.578 1 97.25 74 ASN A O 1
ATOM 624 N N . ILE A 1 75 ? -2.398 -17.047 10.891 1 98.5 75 ILE A N 1
ATOM 625 C CA . ILE A 1 75 ? -1.614 -17.75 9.883 1 98.5 75 ILE A CA 1
ATOM 626 C C . ILE A 1 75 ? -0.42 -16.906 9.461 1 98.5 75 ILE A C 1
ATOM 628 O O . ILE A 1 75 ? -0.579 -15.727 9.109 1 98.5 75 ILE A O 1
ATOM 632 N N . TYR A 1 76 ? 0.806 -17.453 9.523 1 98.5 76 TYR A N 1
ATOM 633 C CA . TYR A 1 76 ? 2.002 -16.781 9.023 1 98.5 76 TYR A CA 1
ATOM 634 C C . TYR A 1 76 ? 2.113 -16.906 7.512 1 98.5 76 TYR A C 1
ATOM 636 O O . TYR A 1 76 ? 2.09 -18.016 6.977 1 98.5 76 TYR A O 1
ATOM 644 N N . VAL A 1 77 ? 2.143 -15.789 6.875 1 98.81 77 VAL A N 1
ATOM 645 C CA . VAL A 1 77 ? 2.422 -15.805 5.441 1 98.81 77 VAL A CA 1
ATOM 646 C C . VAL A 1 77 ? 3.887 -15.453 5.195 1 98.81 77 VAL A C 1
ATOM 648 O O . VAL A 1 77 ? 4.324 -14.344 5.504 1 98.81 77 VAL A O 1
ATOM 651 N N . VAL A 1 78 ? 4.672 -16.359 4.691 1 98.75 78 VAL A N 1
ATOM 652 C CA . VAL A 1 78 ? 6.086 -16.156 4.402 1 98.75 78 VAL A CA 1
ATOM 653 C C . VAL A 1 78 ? 6.305 -16.094 2.895 1 98.75 78 VAL A C 1
ATOM 655 O O . VAL A 1 78 ? 5.844 -16.969 2.158 1 98.75 78 VAL A O 1
ATOM 658 N N . SER A 1 79 ? 6.898 -15.062 2.447 1 98.19 79 SER A N 1
ATOM 659 C CA . SER A 1 79 ? 7.125 -14.906 1.015 1 98.19 79 SER A CA 1
ATOM 660 C C . SER A 1 79 ? 8.531 -14.398 0.729 1 98.19 79 SER A C 1
ATOM 662 O O . SER A 1 79 ? 9.164 -13.781 1.594 1 98.19 79 SER A O 1
ATOM 664 N N . ILE A 1 80 ? 9.047 -14.688 -0.417 1 97.19 80 ILE A N 1
ATOM 665 C CA . ILE A 1 80 ? 10.328 -14.156 -0.88 1 97.19 80 ILE A CA 1
ATOM 666 C C . ILE A 1 80 ? 10.148 -13.508 -2.252 1 97.19 80 ILE A C 1
ATOM 668 O O . ILE A 1 80 ? 9.203 -13.836 -2.98 1 97.19 80 ILE A O 1
ATOM 672 N N . PRO A 1 81 ? 11.016 -12.555 -2.559 1 95 81 PRO A N 1
ATOM 673 C CA . PRO A 1 81 ? 10.898 -11.969 -3.896 1 95 81 PRO A CA 1
ATOM 674 C C . PRO A 1 81 ? 11.344 -12.922 -5 1 95 81 PRO A C 1
ATOM 676 O O . PRO A 1 81 ? 12.352 -13.617 -4.855 1 95 81 PRO A O 1
ATOM 679 N N . GLY A 1 82 ? 10.492 -13.008 -5.977 1 94 82 GLY A N 1
ATOM 680 C CA . GLY A 1 82 ? 10.938 -13.578 -7.238 1 94 82 GLY A CA 1
ATOM 681 C C . GLY A 1 82 ? 11.484 -12.531 -8.203 1 94 82 GLY A C 1
ATOM 682 O O . GLY A 1 82 ? 11.734 -11.391 -7.812 1 94 82 GLY A O 1
ATOM 683 N N . SER A 1 83 ? 11.719 -12.852 -9.398 1 86.38 83 SER A N 1
ATOM 684 C CA . SER A 1 83 ? 12.32 -11.945 -10.375 1 86.38 83 SER A CA 1
ATOM 685 C C . SER A 1 83 ? 11.367 -10.82 -10.75 1 86.38 83 SER A C 1
ATOM 687 O O . SER A 1 83 ? 11.805 -9.734 -11.133 1 86.38 83 SER A O 1
ATOM 689 N N . HIS A 1 84 ? 10.094 -10.992 -10.617 1 86.38 84 HIS A N 1
ATOM 690 C CA . HIS A 1 84 ? 9.094 -10.008 -11.008 1 86.38 84 HIS A CA 1
ATOM 691 C C . HIS A 1 84 ? 8.711 -9.117 -9.836 1 86.38 84 HIS A C 1
ATOM 693 O O . HIS A 1 84 ? 8.125 -8.047 -10.031 1 86.38 84 HIS A O 1
ATOM 699 N N . ASP A 1 85 ? 9.039 -9.531 -8.703 1 88 85 ASP A N 1
ATOM 700 C CA . ASP A 1 85 ? 8.531 -8.867 -7.504 1 88 85 ASP A CA 1
ATOM 701 C C . ASP A 1 85 ? 9.336 -7.609 -7.188 1 88 85 ASP A C 1
ATOM 703 O O . ASP A 1 85 ? 8.875 -6.734 -6.453 1 88 85 ASP A O 1
ATOM 707 N N . SER A 1 86 ? 10.539 -7.562 -7.543 1 78.25 86 SER A N 1
ATOM 708 C CA . SER A 1 86 ? 11.445 -6.539 -7.027 1 78.25 86 SER A CA 1
ATOM 709 C C . SER A 1 86 ? 11.625 -5.402 -8.031 1 78.25 86 SER A C 1
ATOM 711 O O . SER A 1 86 ? 11.688 -5.641 -9.234 1 78.25 86 SER A O 1
ATOM 713 N N . SER A 1 87 ? 11.531 -4.207 -7.438 1 67.75 87 SER A N 1
ATOM 714 C CA . SER A 1 87 ? 11.883 -3.008 -8.195 1 67.75 87 SER A CA 1
ATOM 715 C C . SER A 1 87 ? 13.289 -2.521 -7.852 1 67.75 87 SER A C 1
ATOM 717 O O . SER A 1 87 ? 13.734 -2.66 -6.711 1 67.75 87 SER A O 1
ATOM 719 N N . PRO A 1 88 ? 13.969 -2.129 -8.844 1 56.31 88 PRO A N 1
ATOM 720 C CA . PRO A 1 88 ? 15.312 -1.615 -8.57 1 56.31 88 PRO A CA 1
ATOM 721 C C . PRO A 1 88 ? 15.312 -0.502 -7.523 1 56.31 88 PRO A C 1
ATOM 723 O O . PRO A 1 88 ? 16.281 -0.354 -6.773 1 56.31 88 PRO A O 1
ATOM 726 N N . ARG A 1 89 ? 14.211 0.213 -7.445 1 54.94 89 ARG A N 1
ATOM 727 C CA . ARG A 1 89 ? 14.219 1.362 -6.547 1 54.94 89 ARG A CA 1
ATOM 728 C C . ARG A 1 89 ? 13.633 0.999 -5.188 1 54.94 89 ARG A C 1
ATOM 730 O O . ARG A 1 89 ? 13.445 1.867 -4.332 1 54.94 89 ARG A O 1
ATOM 737 N N . GLY A 1 90 ? 13.461 -0.281 -5.039 1 60.56 90 GLY A N 1
ATOM 738 C CA . GLY A 1 90 ? 12.969 -0.751 -3.752 1 60.56 90 GLY A CA 1
ATOM 739 C C . GLY A 1 90 ? 11.5 -0.444 -3.527 1 60.56 90 GLY A C 1
ATOM 740 O O . GLY A 1 90 ? 10.953 -0.738 -2.461 1 60.56 90 GLY A O 1
ATOM 741 N N . ALA A 1 91 ? 10.945 0.167 -4.465 1 62.75 91 ALA A N 1
ATOM 742 C CA . ALA A 1 91 ? 9.539 0.545 -4.34 1 62.75 91 ALA A CA 1
ATOM 743 C C . ALA A 1 91 ? 8.625 -0.58 -4.812 1 62.75 91 ALA A C 1
ATOM 745 O O . ALA A 1 91 ? 8.195 -0.596 -5.973 1 62.75 91 ALA A O 1
ATOM 746 N N . ASP A 1 92 ? 8.516 -1.611 -3.875 1 84.12 92 ASP A N 1
ATOM 747 C CA . ASP A 1 92 ? 7.695 -2.732 -4.316 1 84.12 92 ASP A CA 1
ATOM 748 C C . ASP A 1 92 ? 6.629 -3.078 -3.277 1 84.12 92 ASP A C 1
ATOM 750 O O . ASP A 1 92 ? 6.805 -2.807 -2.088 1 84.12 92 ASP A O 1
ATOM 754 N N . ILE A 1 93 ? 5.594 -3.598 -3.82 1 88.31 93 ILE A N 1
ATOM 755 C CA . ILE A 1 93 ? 4.422 -3.949 -3.023 1 88.31 93 ILE A CA 1
ATOM 756 C C . ILE A 1 93 ? 4.812 -4.969 -1.957 1 88.31 93 ILE A C 1
ATOM 758 O O . ILE A 1 93 ? 4.309 -4.922 -0.832 1 88.31 93 ILE A O 1
ATOM 762 N N . LEU A 1 94 ? 5.68 -5.859 -2.305 1 91.88 94 LEU A N 1
ATOM 763 C CA . LEU A 1 94 ? 6.102 -6.891 -1.362 1 91.88 94 LEU A CA 1
ATOM 764 C C . LEU A 1 94 ? 6.695 -6.27 -0.105 1 91.88 94 LEU A C 1
ATOM 766 O O . LEU A 1 94 ? 6.406 -6.711 1.009 1 91.88 94 LEU A O 1
ATOM 770 N N . THR A 1 95 ? 7.5 -5.289 -0.286 1 90.19 95 THR A N 1
ATOM 771 C CA . THR A 1 95 ? 8.117 -4.578 0.828 1 90.19 95 THR A CA 1
ATOM 772 C C . THR A 1 95 ? 7.059 -3.914 1.701 1 90.19 95 THR A C 1
ATOM 774 O O . THR A 1 95 ? 7.133 -3.975 2.93 1 90.19 95 THR A O 1
ATOM 777 N N . LEU A 1 96 ? 6.113 -3.307 1.112 1 89.75 96 LEU A N 1
ATOM 778 C CA . LEU A 1 96 ? 5.055 -2.635 1.857 1 89.75 96 LEU A CA 1
ATOM 779 C C . LEU A 1 96 ? 4.238 -3.637 2.666 1 89.75 96 LEU A C 1
ATOM 781 O O . LEU A 1 96 ? 3.879 -3.367 3.814 1 89.75 96 LEU A O 1
ATOM 785 N N . LEU A 1 97 ? 3.924 -4.773 2.064 1 94.12 97 LEU A N 1
ATOM 786 C CA . LEU A 1 97 ? 3.18 -5.816 2.762 1 94.12 97 LEU A CA 1
ATOM 787 C C . LEU A 1 97 ? 3.961 -6.332 3.965 1 94.12 97 LEU A C 1
ATOM 789 O O . LEU A 1 97 ? 3.379 -6.621 5.012 1 94.12 97 LEU A O 1
ATOM 793 N N . ASN A 1 98 ? 5.273 -6.441 3.748 1 94 98 ASN A N 1
ATOM 794 C CA . ASN A 1 98 ? 6.141 -6.852 4.844 1 94 98 ASN A CA 1
ATOM 795 C C . ASN A 1 98 ? 6.16 -5.816 5.965 1 94 98 ASN A C 1
ATOM 797 O O . ASN A 1 98 ? 6.074 -6.168 7.145 1 94 98 ASN A O 1
ATOM 801 N N . GLU A 1 99 ? 6.281 -4.539 5.605 1 90.62 99 GLU A N 1
ATOM 802 C CA . GLU A 1 99 ? 6.27 -3.457 6.586 1 90.62 99 GLU A CA 1
ATOM 803 C C . GLU A 1 99 ? 4.949 -3.42 7.352 1 90.62 99 GLU A C 1
ATOM 805 O O . GLU A 1 99 ? 4.922 -3.094 8.539 1 90.62 99 GLU A O 1
ATOM 810 N N . ALA A 1 100 ? 3.875 -3.758 6.633 1 91.69 100 ALA A N 1
ATOM 811 C CA . ALA A 1 100 ? 2.545 -3.752 7.238 1 91.69 100 ALA A CA 1
ATOM 812 C C . ALA A 1 100 ? 2.361 -4.945 8.172 1 91.69 100 ALA A C 1
ATOM 814 O O . ALA A 1 100 ? 1.397 -5 8.938 1 91.69 100 ALA A O 1
ATOM 815 N N . GLY A 1 101 ? 3.289 -5.906 8.055 1 93.31 101 GLY A N 1
ATOM 816 C CA . GLY A 1 101 ? 3.197 -7.105 8.883 1 93.31 101 GLY A CA 1
ATOM 817 C C . GLY A 1 101 ? 2.229 -8.133 8.328 1 93.31 101 GLY A C 1
ATOM 818 O O . GLY A 1 101 ? 1.819 -9.055 9.039 1 93.31 101 GLY A O 1
ATOM 819 N N . LEU A 1 102 ? 1.791 -7.934 7.098 1 96 102 LEU A N 1
ATOM 820 C CA . LEU A 1 102 ? 0.839 -8.852 6.48 1 96 102 LEU A CA 1
ATOM 821 C C . LEU A 1 102 ? 1.549 -10.086 5.938 1 96 102 LEU A C 1
ATOM 823 O O . LEU A 1 102 ? 0.943 -11.156 5.82 1 96 102 LEU A O 1
ATOM 827 N N . ILE A 1 103 ? 2.797 -9.93 5.555 1 97.62 103 ILE A N 1
ATOM 828 C CA . ILE A 1 103 ? 3.662 -11.047 5.172 1 97.62 103 ILE A CA 1
ATOM 829 C C . ILE A 1 103 ? 5.008 -10.922 5.883 1 97.62 103 ILE A C 1
ATOM 831 O O . ILE A 1 103 ? 5.297 -9.898 6.5 1 97.62 103 ILE A O 1
ATOM 835 N N . HIS A 1 104 ? 5.75 -11.969 5.852 1 98.06 104 HIS A N 1
ATOM 836 C CA . HIS A 1 104 ? 7.082 -12 6.445 1 98.06 104 HIS A CA 1
ATOM 837 C C . HIS A 1 104 ? 8.133 -12.422 5.422 1 98.06 104 HIS A C 1
ATOM 839 O O . HIS A 1 104 ? 8.047 -13.516 4.859 1 98.06 104 HIS A O 1
ATOM 845 N N . VAL A 1 105 ? 9.039 -11.547 5.223 1 96.69 105 VAL A N 1
ATOM 846 C CA . VAL A 1 105 ? 10.125 -11.812 4.281 1 96.69 105 VAL A CA 1
ATOM 847 C C . VAL A 1 105 ? 11.438 -11.969 5.035 1 96.69 105 VAL A C 1
ATOM 849 O O . VAL A 1 105 ? 11.945 -11.008 5.625 1 96.69 105 VAL A O 1
ATOM 852 N N . PRO A 1 106 ? 12.023 -13.219 5.027 1 97.06 106 PRO A N 1
ATOM 853 C CA . PRO A 1 106 ? 13.344 -13.336 5.664 1 97.06 106 PRO A CA 1
ATOM 854 C C . PRO A 1 106 ? 14.383 -12.422 5.031 1 97.06 106 PRO A C 1
ATOM 856 O O . PRO A 1 106 ? 14.398 -12.242 3.809 1 97.06 106 PRO A O 1
ATOM 859 N N . MET A 1 107 ? 15.242 -11.93 5.852 1 95.88 107 MET A N 1
ATOM 860 C CA . MET A 1 107 ? 16.234 -10.961 5.402 1 95.88 107 MET A CA 1
ATOM 861 C C . MET A 1 107 ? 17.391 -11.656 4.68 1 95.88 107 MET A C 1
ATOM 863 O O . MET A 1 107 ? 17.734 -12.789 5.008 1 95.88 107 MET A O 1
ATOM 867 N N . TYR A 1 108 ? 17.922 -10.961 3.711 1 94.81 108 TYR A N 1
ATOM 868 C CA . TYR A 1 108 ? 19.141 -11.383 3.023 1 94.81 108 TYR A CA 1
ATOM 869 C C . TYR A 1 108 ? 19.969 -10.18 2.57 1 94.81 108 TYR A C 1
ATOM 871 O O . TYR A 1 108 ? 19.438 -9.062 2.484 1 94.81 108 TYR A O 1
ATOM 879 N N . GLN A 1 109 ? 21.203 -10.375 2.332 1 94.62 109 GLN A N 1
ATOM 880 C CA . GLN A 1 109 ? 22.109 -9.336 1.868 1 94.62 109 GLN A CA 1
ATOM 881 C C . GLN A 1 109 ? 22.859 -9.781 0.614 1 94.62 109 GLN A C 1
ATOM 883 O O . GLN A 1 109 ? 23.422 -10.875 0.571 1 94.62 109 GLN A O 1
ATOM 888 N N . ILE A 1 110 ? 22.859 -8.93 -0.372 1 91 110 ILE A N 1
ATOM 889 C CA . ILE A 1 110 ? 23.547 -9.195 -1.634 1 91 110 ILE A CA 1
ATOM 890 C C . ILE A 1 110 ? 24.906 -8.492 -1.645 1 91 110 ILE A C 1
ATOM 892 O O . ILE A 1 110 ? 24.984 -7.285 -1.423 1 91 110 ILE A O 1
ATOM 896 N N . GLY A 1 111 ? 25.922 -9.141 -1.843 1 92.88 111 GLY A N 1
ATOM 897 C CA . GLY A 1 111 ? 27.297 -8.664 -1.96 1 92.88 111 GLY A CA 1
ATOM 898 C C . GLY A 1 111 ? 28.219 -9.664 -2.643 1 92.88 111 GLY A C 1
ATOM 899 O O . GLY A 1 111 ? 27.859 -10.227 -3.682 1 92.88 111 GLY A O 1
ATOM 900 N N . GLU A 1 112 ? 29.453 -9.766 -2.09 1 92.75 112 GLU A N 1
ATOM 901 C CA . GLU A 1 112 ? 30.344 -10.812 -2.596 1 92.75 112 GLU A CA 1
ATOM 902 C C . GLU A 1 112 ? 29.734 -12.195 -2.389 1 92.75 112 GLU A C 1
ATOM 904 O O . GLU A 1 112 ? 29.953 -13.102 -3.195 1 92.75 112 GLU A O 1
ATOM 909 N N . LYS A 1 113 ? 29.031 -12.242 -1.315 1 94.56 113 LYS A N 1
ATOM 910 C CA . LYS A 1 113 ? 28.25 -13.43 -0.996 1 94.56 113 LYS A CA 1
ATOM 911 C C . LYS A 1 113 ? 26.781 -13.078 -0.803 1 94.56 113 LYS A C 1
ATOM 913 O O . LYS A 1 113 ? 26.438 -11.906 -0.62 1 94.56 113 LYS A O 1
ATOM 918 N N . LEU A 1 114 ? 26.016 -14.062 -1.023 1 94.56 114 LEU A N 1
ATOM 919 C CA . LEU A 1 114 ? 24.609 -13.945 -0.642 1 94.56 114 LEU A CA 1
ATOM 920 C C . LEU A 1 114 ? 24.391 -14.461 0.779 1 94.56 114 LEU A C 1
ATOM 922 O O . LEU A 1 114 ? 24.422 -15.664 1.02 1 94.56 114 LEU A O 1
ATOM 926 N N . VAL A 1 115 ? 24.219 -13.5 1.697 1 96.44 115 VAL A N 1
ATOM 927 C CA . VAL A 1 115 ? 24.109 -13.859 3.107 1 96.44 115 VAL A CA 1
ATOM 928 C C . VAL A 1 115 ? 22.641 -13.922 3.51 1 96.44 115 VAL A C 1
ATOM 930 O O . VAL A 1 115 ? 21.891 -12.945 3.336 1 96.44 115 VAL A O 1
ATOM 933 N N . LEU A 1 116 ? 22.234 -15.047 4.008 1 96.75 116 LEU A N 1
ATOM 934 C CA . LEU A 1 116 ? 20.859 -15.266 4.41 1 96.75 116 LEU A CA 1
ATOM 935 C C . LEU A 1 116 ? 20.719 -15.242 5.93 1 96.75 116 LEU A C 1
ATOM 937 O O . LEU A 1 116 ? 21.5 -15.867 6.637 1 96.75 116 LEU A O 1
ATOM 941 N N . TYR A 1 117 ? 19.734 -14.484 6.414 1 96.38 117 TYR A N 1
ATOM 942 C CA . TYR A 1 117 ? 19.484 -14.391 7.848 1 96.38 117 TYR A CA 1
ATOM 943 C C . TYR A 1 117 ? 18.234 -15.188 8.234 1 96.38 117 TYR A C 1
ATOM 945 O O . TYR A 1 117 ? 17.234 -15.195 7.504 1 96.38 117 TYR A O 1
ATOM 953 N N . PRO A 1 118 ? 18.297 -15.867 9.398 1 95.62 118 PRO A N 1
ATOM 954 C CA . PRO A 1 118 ? 17.156 -16.672 9.844 1 95.62 118 PRO A CA 1
ATOM 955 C C . PRO A 1 118 ? 15.984 -15.805 10.328 1 95.62 118 PRO A C 1
ATOM 957 O O . PRO A 1 118 ? 16.188 -14.758 10.945 1 95.62 118 PRO A O 1
ATOM 960 N N . LEU A 1 119 ? 14.773 -16.219 9.961 1 96.5 119 LEU A N 1
ATOM 961 C CA . LEU A 1 119 ? 13.547 -15.633 10.492 1 96.5 119 LEU A CA 1
ATOM 962 C C . LEU A 1 119 ? 12.719 -16.688 11.219 1 96.5 119 LEU A C 1
ATOM 964 O O . LEU A 1 119 ? 12.188 -17.609 10.594 1 96.5 119 LEU A O 1
ATOM 968 N N . LYS A 1 120 ? 12.633 -16.531 12.492 1 95.69 120 LYS A N 1
ATOM 969 C CA . LYS A 1 120 ? 11.875 -17.5 13.281 1 95.69 120 LYS A CA 1
ATOM 970 C C . LYS A 1 120 ? 10.414 -17.078 13.406 1 95.69 120 LYS A C 1
ATOM 972 O O . LYS A 1 120 ? 10.117 -15.969 13.836 1 95.69 120 LYS A O 1
ATOM 977 N N . LEU A 1 121 ? 9.516 -17.891 12.977 1 96.06 121 LEU A N 1
ATOM 978 C CA . LEU A 1 121 ? 8.078 -17.75 13.133 1 96.06 121 LEU A CA 1
ATOM 979 C C . LEU A 1 121 ? 7.461 -19 13.75 1 96.06 121 LEU A C 1
ATOM 981 O O . LEU A 1 121 ? 7.445 -20.062 13.117 1 96.06 121 LEU A O 1
ATOM 985 N N . GLY A 1 122 ? 6.984 -18.859 14.953 1 93.31 122 GLY A N 1
ATOM 986 C CA . GLY A 1 122 ? 6.516 -20.047 15.641 1 93.31 122 GLY A CA 1
ATOM 987 C C . GLY A 1 122 ? 7.594 -21.109 15.805 1 93.31 122 GLY A C 1
ATOM 988 O O . GLY A 1 122 ? 8.672 -20.828 16.328 1 93.31 122 GLY A O 1
ATOM 989 N N . ASP A 1 123 ? 7.359 -22.25 15.234 1 92.31 123 ASP A N 1
ATOM 990 C CA . ASP A 1 123 ? 8.266 -23.375 15.445 1 92.31 123 ASP A CA 1
ATOM 991 C C . ASP A 1 123 ? 9.172 -23.594 14.234 1 92.31 123 ASP A C 1
ATOM 993 O O . ASP A 1 123 ? 9.953 -24.547 14.203 1 92.31 123 ASP A O 1
ATOM 997 N N . ILE A 1 124 ? 9.07 -22.734 13.305 1 95.94 124 ILE A N 1
ATOM 998 C CA . ILE A 1 124 ? 9.828 -22.922 12.07 1 95.94 124 ILE A CA 1
ATOM 999 C C . ILE A 1 124 ? 10.773 -21.75 11.852 1 95.94 124 ILE A C 1
ATOM 1001 O O . ILE A 1 124 ? 10.422 -20.594 12.141 1 95.94 124 ILE A O 1
ATOM 1005 N N . VAL A 1 125 ? 11.992 -22.047 11.445 1 96.44 125 VAL A N 1
ATOM 1006 C CA . VAL A 1 125 ? 12.938 -21.031 11 1 96.44 125 VAL A CA 1
ATOM 1007 C C . VAL A 1 125 ? 12.977 -21 9.477 1 96.44 125 VAL A C 1
ATOM 1009 O O . VAL A 1 125 ? 13.156 -22.031 8.82 1 96.44 125 VAL A O 1
ATOM 1012 N N . PHE A 1 126 ? 12.859 -19.844 8.922 1 97.62 126 PHE A N 1
ATOM 1013 C CA . PHE A 1 126 ? 12.797 -19.688 7.477 1 97.62 126 PHE A CA 1
ATOM 1014 C C . PHE A 1 126 ? 14.031 -18.953 6.961 1 97.62 126 PHE A C 1
ATOM 1016 O O . PHE A 1 126 ? 14.539 -18.047 7.613 1 97.62 126 PHE A O 1
ATOM 1023 N N . TYR A 1 127 ? 14.516 -19.359 5.793 1 97.12 127 TYR A N 1
ATOM 1024 C CA . TYR A 1 127 ? 15.531 -18.656 5.027 1 97.12 127 TYR A CA 1
ATOM 1025 C C . TYR A 1 127 ? 15.039 -18.344 3.617 1 97.12 127 TYR A C 1
ATOM 1027 O O . TYR A 1 127 ? 14.164 -19.047 3.098 1 97.12 127 TYR A O 1
ATOM 1035 N N . ALA A 1 128 ? 15.664 -17.328 3.053 1 96.19 128 ALA A N 1
ATOM 1036 C CA . ALA A 1 128 ? 15.203 -16.875 1.736 1 96.19 128 ALA A CA 1
ATOM 1037 C C . ALA A 1 128 ? 16.359 -16.859 0.735 1 96.19 128 ALA A C 1
ATOM 1039 O O . ALA A 1 128 ? 17.391 -16.219 0.978 1 96.19 128 ALA A O 1
ATOM 1040 N N . ILE A 1 129 ? 16.172 -17.531 -0.363 1 94.75 129 ILE A N 1
ATOM 1041 C CA . ILE A 1 129 ? 16.969 -17.344 -1.568 1 94.75 129 ILE A CA 1
ATOM 1042 C C . ILE A 1 129 ? 16.125 -16.672 -2.648 1 94.75 129 ILE A C 1
ATOM 1044 O O . ILE A 1 129 ? 15.398 -17.344 -3.383 1 94.75 129 ILE A O 1
ATOM 1048 N N . PRO A 1 130 ? 16.266 -15.414 -2.762 1 94.75 130 PRO A N 1
ATOM 1049 C CA . PRO A 1 130 ? 15.391 -14.664 -3.672 1 94.75 130 PRO A CA 1
ATOM 1050 C C . PRO A 1 130 ? 15.734 -14.891 -5.141 1 94.75 130 PRO A C 1
ATOM 1052 O O . PRO A 1 130 ? 16.844 -15.336 -5.457 1 94.75 130 PRO A O 1
ATOM 1055 N N . GLY A 1 131 ? 14.688 -14.719 -6.004 1 92.19 131 GLY A N 1
ATOM 1056 C CA . GLY A 1 131 ? 14.969 -14.594 -7.426 1 92.19 131 GLY A CA 1
ATOM 1057 C C . GLY A 1 131 ? 15.508 -13.227 -7.812 1 92.19 131 GLY A C 1
ATOM 1058 O O . GLY A 1 131 ? 14.781 -12.234 -7.75 1 92.19 131 GLY A O 1
ATOM 1059 N N . LEU A 1 132 ? 16.75 -13.195 -8.117 1 86.5 132 LEU A N 1
ATOM 1060 C CA . LEU A 1 132 ? 17.406 -11.914 -8.391 1 86.5 132 LEU A CA 1
ATOM 1061 C C . LEU A 1 132 ? 17.375 -11.609 -9.883 1 86.5 132 LEU A C 1
ATOM 1063 O O . LEU A 1 132 ? 17.109 -12.492 -10.703 1 86.5 132 LEU A O 1
ATOM 1067 N N . LYS A 1 133 ? 17.594 -10.344 -10.133 1 75.5 133 LYS A N 1
ATOM 1068 C CA . LYS A 1 133 ? 17.641 -9.922 -11.531 1 75.5 133 LYS A CA 1
ATOM 1069 C C . LYS A 1 133 ? 18.719 -10.68 -12.297 1 75.5 133 LYS A C 1
ATOM 1071 O O . LYS A 1 133 ? 19.812 -10.922 -11.773 1 75.5 133 LYS A O 1
ATOM 1076 N N . ASN A 1 134 ? 18.375 -11.031 -13.562 1 72.19 134 ASN A N 1
ATOM 1077 C CA . ASN A 1 134 ? 19.281 -11.727 -14.461 1 72.19 134 ASN A CA 1
ATOM 1078 C C . ASN A 1 134 ? 19.75 -13.055 -13.867 1 72.19 134 ASN A C 1
ATOM 1080 O O . ASN A 1 134 ? 20.875 -13.492 -14.102 1 72.19 134 ASN A O 1
ATOM 1084 N N . ASN A 1 135 ? 19.031 -13.531 -13.008 1 78.56 135 ASN A N 1
ATOM 1085 C CA . ASN A 1 135 ? 19.266 -14.836 -12.398 1 78.56 135 ASN A CA 1
ATOM 1086 C C . ASN A 1 135 ? 20.578 -14.859 -11.633 1 78.56 135 ASN A C 1
ATOM 1088 O O . ASN A 1 135 ? 21.281 -15.875 -11.633 1 78.56 135 ASN A O 1
ATOM 1092 N N . LEU A 1 136 ? 20.938 -13.82 -11.031 1 79 136 LEU A N 1
ATOM 1093 C CA . LEU A 1 136 ? 22.188 -13.695 -10.281 1 79 136 LEU A CA 1
ATOM 1094 C C . LEU A 1 136 ? 22.234 -14.727 -9.148 1 79 136 LEU A C 1
ATOM 1096 O O . LEU A 1 136 ? 23.328 -15.156 -8.75 1 79 136 LEU A O 1
ATOM 1100 N N . GLU A 1 137 ? 21.062 -15.141 -8.641 1 85.19 137 GLU A N 1
ATOM 1101 C CA . GLU A 1 137 ? 21.031 -16.109 -7.551 1 85.19 137 GLU A CA 1
ATOM 1102 C C . GLU A 1 137 ? 21.641 -17.438 -7.98 1 85.19 137 GLU A C 1
ATOM 1104 O O . GLU A 1 137 ? 22.234 -18.156 -7.164 1 85.19 137 GLU A O 1
ATOM 1109 N N . THR A 1 138 ? 21.5 -17.781 -9.25 1 81.69 138 THR A N 1
ATOM 1110 C CA . THR A 1 138 ? 22.047 -19.031 -9.758 1 81.69 138 THR A CA 1
ATOM 1111 C C . THR A 1 138 ? 23.562 -19.031 -9.703 1 81.69 138 THR A C 1
ATOM 1113 O O . THR A 1 138 ? 24.188 -20.078 -9.461 1 81.69 138 THR A O 1
ATOM 1116 N N . ILE A 1 139 ? 24.125 -17.891 -9.898 1 82.5 139 ILE A N 1
ATOM 1117 C CA . ILE A 1 139 ? 25.578 -17.75 -9.836 1 82.5 139 ILE A CA 1
ATOM 1118 C C . ILE A 1 139 ? 26.047 -17.938 -8.398 1 82.5 139 ILE A C 1
ATOM 1120 O O . ILE A 1 139 ? 27.016 -18.656 -8.156 1 82.5 139 ILE A O 1
ATOM 1124 N N . TYR A 1 140 ? 25.359 -17.328 -7.488 1 87.69 140 TYR A N 1
ATOM 1125 C CA . TYR A 1 140 ? 25.703 -17.5 -6.082 1 87.69 140 TYR A CA 1
ATOM 1126 C C . TYR A 1 140 ? 25.641 -18.969 -5.688 1 87.69 140 TYR A C 1
ATOM 1128 O O . TYR A 1 140 ? 26.516 -19.453 -4.961 1 87.69 140 TYR A O 1
ATOM 1136 N N . LEU A 1 141 ? 24.656 -19.656 -6.141 1 86.31 141 LEU A N 1
ATOM 1137 C CA . LEU A 1 141 ? 24.453 -21.062 -5.812 1 86.31 141 LEU A CA 1
ATOM 1138 C C . LEU A 1 141 ? 25.531 -21.938 -6.465 1 86.31 141 LEU A C 1
ATOM 1140 O O . LEU A 1 141 ? 26.109 -22.812 -5.816 1 86.31 141 LEU A O 1
ATOM 1144 N N . ARG A 1 142 ? 25.766 -21.688 -7.695 1 82.31 142 ARG A N 1
ATOM 1145 C CA . ARG A 1 142 ? 26.766 -22.438 -8.445 1 82.31 142 ARG A CA 1
ATOM 1146 C C . ARG A 1 142 ? 28.156 -22.297 -7.816 1 82.31 142 ARG A C 1
ATOM 1148 O O . ARG A 1 142 ? 28.875 -23.281 -7.695 1 82.31 142 ARG A O 1
ATOM 1155 N N . ASP A 1 143 ? 28.422 -21.109 -7.434 1 85.5 143 ASP A N 1
ATOM 1156 C CA . ASP A 1 143 ? 29.75 -20.812 -6.918 1 85.5 143 ASP A CA 1
ATOM 1157 C C . ASP A 1 143 ? 29.828 -21.078 -5.418 1 85.5 143 ASP A C 1
ATOM 1159 O O . ASP A 1 143 ? 30.844 -20.797 -4.781 1 85.5 143 ASP A O 1
ATOM 1163 N N . ARG A 1 144 ? 28.844 -21.609 -4.828 1 87.5 144 ARG A N 1
ATOM 1164 C CA . ARG A 1 144 ? 28.781 -21.922 -3.406 1 87.5 144 ARG A CA 1
ATOM 1165 C C . ARG A 1 144 ? 29.062 -20.688 -2.553 1 87.5 144 ARG A C 1
ATOM 1167 O O . ARG A 1 144 ? 29.891 -20.734 -1.632 1 87.5 144 ARG A O 1
ATOM 1174 N N . LYS A 1 145 ? 28.469 -19.609 -2.992 1 91 145 LYS A N 1
ATOM 1175 C CA . LYS A 1 145 ? 28.656 -18.328 -2.311 1 91 145 LYS A CA 1
ATOM 1176 C C . LYS A 1 145 ? 27.406 -17.953 -1.504 1 91 145 LYS A C 1
ATOM 1178 O O . LYS A 1 145 ? 27.219 -16.781 -1.165 1 91 145 LYS A O 1
ATOM 1183 N N . VAL A 1 146 ? 26.609 -18.859 -1.205 1 92.62 146 VAL A N 1
ATOM 1184 C CA . VAL A 1 146 ? 25.453 -18.641 -0.339 1 92.62 146 VAL A CA 1
ATOM 1185 C C . VAL A 1 146 ? 25.812 -19 1.101 1 92.62 146 VAL A C 1
ATOM 1187 O O . VAL A 1 146 ? 26.312 -20.094 1.365 1 92.62 146 VAL A O 1
ATOM 1190 N N . VAL A 1 147 ? 25.562 -18.062 2.016 1 93.94 147 VAL A N 1
ATOM 1191 C CA . VAL A 1 147 ? 25.906 -18.266 3.418 1 93.94 147 VAL A CA 1
ATOM 1192 C C . VAL A 1 147 ? 24.656 -18.188 4.281 1 93.94 147 VAL A C 1
ATOM 1194 O O . VAL A 1 147 ? 23.922 -17.188 4.234 1 93.94 147 VAL A O 1
ATOM 1197 N N . PHE A 1 148 ? 24.422 -19.188 5.039 1 94.38 148 PHE A N 1
ATOM 1198 C CA . PHE A 1 148 ? 23.328 -19.203 6.008 1 94.38 148 PHE A CA 1
ATOM 1199 C C . PHE A 1 148 ? 23.812 -18.766 7.383 1 94.38 148 PHE A C 1
ATOM 1201 O O . PHE A 1 148 ? 24.609 -19.453 8.016 1 94.38 148 PHE A O 1
ATOM 1208 N N . LYS A 1 149 ? 23.266 -17.625 7.801 1 94.12 149 LYS A N 1
ATOM 1209 C CA . LYS A 1 149 ? 23.578 -17.203 9.164 1 94.12 149 LYS A CA 1
ATOM 1210 C C . LYS A 1 149 ? 22.828 -18.062 10.188 1 94.12 149 LYS A C 1
ATOM 1212 O O . LYS A 1 149 ? 21.672 -18.406 9.984 1 94.12 149 LYS A O 1
ATOM 1217 N N . GLN A 1 150 ? 23.594 -18.422 11.211 1 87 150 GLN A N 1
ATOM 1218 C CA . GLN A 1 150 ? 23 -19.328 12.188 1 87 150 GLN A CA 1
ATOM 1219 C C . GLN A 1 150 ? 22.266 -18.562 13.281 1 87 150 GLN A C 1
ATOM 1221 O O . GLN A 1 150 ? 22.641 -17.422 13.609 1 87 150 GLN A O 1
ATOM 1226 N N . LEU A 1 151 ? 21.109 -19.062 13.594 1 80.5 151 LEU A N 1
ATOM 1227 C CA . LEU A 1 151 ? 20.406 -18.562 14.773 1 80.5 151 LEU A CA 1
ATOM 1228 C C . LEU A 1 151 ? 21 -19.156 16.047 1 80.5 151 LEU A C 1
ATOM 1230 O O . LEU A 1 151 ? 21.469 -20.297 16.062 1 80.5 151 LEU A O 1
ATOM 1234 N N . GLU A 1 152 ? 21 -18.234 17.062 1 74.56 152 GLU A N 1
ATOM 1235 C CA . GLU A 1 152 ? 21.453 -18.75 18.344 1 74.56 152 GLU A CA 1
ATOM 1236 C C . GLU A 1 152 ? 20.453 -19.734 18.938 1 74.56 152 GLU A C 1
ATOM 1238 O O . GLU A 1 152 ? 19.234 -19.516 18.859 1 74.56 152 GLU A O 1
ATOM 1243 N N . GLY A 1 153 ? 20.875 -20.906 19.297 1 70.81 153 GLY A N 1
ATOM 1244 C CA . GLY A 1 153 ? 20.031 -21.891 19.953 1 70.81 153 GLY A CA 1
ATOM 1245 C C . GLY A 1 153 ? 19.656 -23.062 19.047 1 70.81 153 GLY A C 1
ATOM 1246 O O . GLY A 1 153 ? 20.109 -23.125 17.906 1 70.81 153 GLY A O 1
ATOM 1247 N N . LYS A 1 154 ? 18.984 -24.031 19.688 1 67.06 154 LYS A N 1
ATOM 1248 C CA . LYS A 1 154 ? 18.578 -25.25 18.969 1 67.06 154 LYS A CA 1
ATOM 1249 C C . LYS A 1 154 ? 17.438 -24.953 18.016 1 67.06 154 LYS A C 1
ATOM 1251 O O . LYS A 1 154 ? 16.422 -24.375 18.406 1 67.06 154 LYS A O 1
ATOM 1256 N N . VAL A 1 155 ? 17.75 -25.109 16.609 1 69.88 155 VAL A N 1
ATOM 1257 C CA . VAL A 1 155 ? 16.734 -24.906 15.578 1 69.88 155 VAL A CA 1
ATOM 1258 C C . VAL A 1 155 ? 16.281 -26.25 15.016 1 69.88 155 VAL A C 1
ATOM 1260 O O . VAL A 1 155 ? 17.109 -27.016 14.484 1 69.88 155 VAL A O 1
ATOM 1263 N N . GLU A 1 156 ? 15.031 -26.594 15.258 1 75.06 156 GLU A N 1
ATOM 1264 C CA . GLU A 1 156 ? 14.656 -27.938 14.875 1 75.06 156 GLU A CA 1
ATOM 1265 C C . GLU A 1 156 ? 14 -27.969 13.5 1 75.06 156 GLU A C 1
ATOM 1267 O O . GLU A 1 156 ? 14.125 -28.953 12.766 1 75.06 156 GLU A O 1
ATOM 1272 N N . ASN A 1 157 ? 13.367 -27.031 13.148 1 92.81 157 ASN A N 1
ATOM 1273 C CA . ASN A 1 157 ? 12.641 -27.094 11.883 1 92.81 157 ASN A CA 1
ATOM 1274 C C . ASN A 1 157 ? 12.977 -25.906 10.984 1 92.81 157 ASN A C 1
ATOM 1276 O O . ASN A 1 157 ? 12.57 -24.766 11.258 1 92.81 157 ASN A O 1
ATOM 1280 N N . ILE A 1 158 ? 13.789 -26.266 9.922 1 95.5 158 ILE A N 1
ATOM 1281 C CA . ILE A 1 158 ? 14.188 -25.219 8.984 1 95.5 158 ILE A CA 1
ATOM 1282 C C . ILE A 1 158 ? 13.484 -25.422 7.648 1 95.5 158 ILE A C 1
ATOM 1284 O O . ILE A 1 158 ? 13.414 -26.547 7.141 1 95.5 158 ILE A O 1
ATOM 1288 N N . VAL A 1 159 ? 12.883 -24.406 7.176 1 97.81 159 VAL A N 1
ATOM 1289 C CA . VAL A 1 159 ? 12.328 -24.359 5.828 1 97.81 159 VAL A CA 1
ATOM 1290 C C . VAL A 1 159 ? 13.023 -23.281 5.012 1 97.81 159 VAL A C 1
ATOM 1292 O O . VAL A 1 159 ? 13.125 -22.125 5.449 1 97.81 159 VAL A O 1
ATOM 1295 N N . VAL A 1 160 ? 13.555 -23.641 3.84 1 97.19 160 VAL A N 1
ATOM 1296 C CA . VAL A 1 160 ? 14.219 -22.703 2.951 1 97.19 160 VAL A CA 1
ATOM 1297 C C . VAL A 1 160 ? 13.344 -22.438 1.73 1 97.19 160 VAL A C 1
ATOM 1299 O O . VAL A 1 160 ? 12.852 -23.375 1.094 1 97.19 160 VAL A O 1
ATOM 1302 N N . LEU A 1 161 ? 13.023 -21.203 1.502 1 98.06 161 LEU A N 1
ATOM 1303 C CA . LEU A 1 161 ? 12.367 -20.812 0.258 1 98.06 161 LEU A CA 1
ATOM 1304 C C . LEU A 1 161 ? 13.398 -20.359 -0.779 1 98.06 161 LEU A C 1
ATOM 1306 O O . LEU A 1 161 ? 14.305 -19.594 -0.465 1 98.06 161 LEU A O 1
ATOM 1310 N N . ALA A 1 162 ? 13.242 -20.844 -1.99 1 95.62 162 ALA A N 1
ATOM 1311 C CA . ALA A 1 162 ? 14.172 -20.469 -3.057 1 95.62 162 ALA A CA 1
ATOM 1312 C C . ALA A 1 162 ? 13.43 -20.25 -4.371 1 95.62 162 ALA A C 1
ATOM 1314 O O . ALA A 1 162 ? 12.625 -21.078 -4.789 1 95.62 162 ALA A O 1
ATOM 1315 N N . HIS A 1 163 ? 13.688 -19.125 -4.953 1 95.19 163 HIS A N 1
ATOM 1316 C CA . HIS A 1 163 ? 13.141 -18.828 -6.273 1 95.19 163 HIS A CA 1
ATOM 1317 C C . HIS A 1 163 ? 14.219 -18.938 -7.348 1 95.19 163 HIS A C 1
ATOM 1319 O O . HIS A 1 163 ? 14.859 -17.938 -7.695 1 95.19 163 HIS A O 1
ATOM 1325 N N . THR A 1 164 ? 14.352 -20.078 -7.809 1 90.25 164 THR A N 1
ATOM 1326 C CA . THR A 1 164 ? 15.422 -20.391 -8.75 1 90.25 164 THR A CA 1
ATOM 1327 C C . THR A 1 164 ? 15.125 -21.688 -9.5 1 90.25 164 THR A C 1
ATOM 1329 O O . THR A 1 164 ? 14.133 -22.359 -9.211 1 90.25 164 THR A O 1
ATOM 1332 N N . SER A 1 165 ? 15.938 -21.938 -10.523 1 86.69 165 SER A N 1
ATOM 1333 C CA . SER A 1 165 ? 15.836 -23.188 -11.266 1 86.69 165 SER A CA 1
ATOM 1334 C C . SER A 1 165 ? 16.875 -24.203 -10.789 1 86.69 165 SER A C 1
ATOM 1336 O O . SER A 1 165 ? 18.078 -23.969 -10.914 1 86.69 165 SER A O 1
ATOM 1338 N N . VAL A 1 166 ? 16.391 -25.297 -10.281 1 82.88 166 VAL A N 1
ATOM 1339 C CA . VAL A 1 166 ? 17.281 -26.328 -9.75 1 82.88 166 VAL A CA 1
ATOM 1340 C C . VAL A 1 166 ? 16.906 -27.688 -10.344 1 82.88 166 VAL A C 1
ATOM 1342 O O . VAL A 1 166 ? 15.734 -28 -10.523 1 82.88 166 VAL A O 1
ATOM 1345 N N . LYS A 1 167 ? 18 -28.375 -10.695 1 81 167 LYS A N 1
ATOM 1346 C CA . LYS A 1 167 ? 17.812 -29.797 -11.016 1 81 167 LYS A CA 1
ATOM 1347 C C . LYS A 1 167 ? 17.891 -30.656 -9.758 1 81 167 LYS A C 1
ATOM 1349 O O . LYS A 1 167 ? 18.734 -30.422 -8.898 1 81 167 LYS A O 1
ATOM 1354 N N . PHE A 1 168 ? 16.875 -31.578 -9.656 1 79.12 168 PHE A N 1
ATOM 1355 C CA . PHE A 1 168 ? 16.922 -32.438 -8.492 1 79.12 168 PHE A CA 1
ATOM 1356 C C . PHE A 1 168 ? 16.266 -33.781 -8.789 1 79.12 168 PHE A C 1
ATOM 1358 O O . PHE A 1 168 ? 15.328 -33.875 -9.586 1 79.12 168 PHE A O 1
ATOM 1365 N N . ALA A 1 169 ? 16.844 -34.875 -8.102 1 75 169 ALA A N 1
ATOM 1366 C CA . ALA A 1 169 ? 16.297 -36.219 -8.117 1 75 169 ALA A CA 1
ATOM 1367 C C . ALA A 1 169 ? 15.898 -36.625 -9.531 1 75 169 ALA A C 1
ATOM 1369 O O . ALA A 1 169 ? 14.812 -37.188 -9.742 1 75 169 ALA A O 1
ATOM 1370 N N . GLY A 1 170 ? 16.641 -36.156 -10.57 1 74 170 GLY A N 1
ATOM 1371 C CA . GLY A 1 170 ? 16.391 -36.594 -11.938 1 74 170 GLY A CA 1
ATOM 1372 C C . GLY A 1 170 ? 15.43 -35.688 -12.68 1 74 170 GLY A C 1
ATOM 1373 O O . GLY A 1 170 ? 15.219 -35.844 -13.883 1 74 170 GLY A O 1
ATOM 1374 N N . TYR A 1 171 ? 14.891 -34.75 -11.977 1 78.06 171 TYR A N 1
ATOM 1375 C CA . TYR A 1 171 ? 13.961 -33.844 -12.625 1 78.06 171 TYR A CA 1
ATOM 1376 C C . TYR A 1 171 ? 14.688 -32.594 -13.125 1 78.06 171 TYR A C 1
ATOM 1378 O O . TYR A 1 171 ? 15.406 -31.938 -12.375 1 78.06 171 TYR A O 1
ATOM 1386 N N . ASP A 1 172 ? 14.539 -32.469 -14.461 1 76.06 172 ASP A N 1
ATOM 1387 C CA . ASP A 1 172 ? 15.109 -31.344 -15.172 1 76.06 172 ASP A CA 1
ATOM 1388 C C . ASP A 1 172 ? 14.016 -30.453 -15.75 1 76.06 172 ASP A C 1
ATOM 1390 O O . ASP A 1 172 ? 13.312 -30.844 -16.688 1 76.06 172 ASP A O 1
ATOM 1394 N N . PRO A 1 173 ? 13.914 -29.281 -15.172 1 73.94 173 PRO A N 1
ATOM 1395 C CA . PRO A 1 173 ? 12.844 -28.391 -15.633 1 73.94 173 PRO A CA 1
ATOM 1396 C C . PRO A 1 173 ? 12.898 -28.141 -17.141 1 73.94 173 PRO A C 1
ATOM 1398 O O . PRO A 1 173 ? 11.867 -27.875 -17.766 1 73.94 173 PRO A O 1
ATOM 1401 N N . SER A 1 174 ? 14.07 -28.141 -17.703 1 69.5 174 SER A N 1
ATOM 1402 C CA . SER A 1 174 ? 14.258 -27.812 -19.125 1 69.5 174 SER A CA 1
ATOM 1403 C C . SER A 1 174 ? 13.531 -28.812 -20.016 1 69.5 174 SER A C 1
ATOM 1405 O O . SER A 1 174 ? 13.227 -28.531 -21.172 1 69.5 174 SER A O 1
ATOM 1407 N N . ILE A 1 175 ? 13.211 -29.984 -19.422 1 68.25 175 ILE A N 1
ATOM 1408 C CA . ILE A 1 175 ? 12.586 -31.031 -20.219 1 68.25 175 ILE A CA 1
ATOM 1409 C C . ILE A 1 175 ? 11.086 -30.781 -20.312 1 68.25 175 ILE A C 1
ATOM 1411 O O . ILE A 1 175 ? 10.43 -31.234 -21.25 1 68.25 175 ILE A O 1
ATOM 1415 N N . TYR A 1 176 ? 10.562 -30.094 -19.438 1 65.94 176 TYR A N 1
ATOM 1416 C CA . TYR A 1 176 ? 9.109 -29.969 -19.344 1 65.94 176 TYR A CA 1
ATOM 1417 C C . TYR A 1 176 ? 8.609 -28.75 -20.109 1 65.94 176 TYR A C 1
ATOM 1419 O O . TYR A 1 176 ? 7.445 -28.688 -20.5 1 65.94 176 TYR A O 1
ATOM 1427 N N . SER A 1 177 ? 9.422 -27.828 -20.219 1 62.47 177 SER A N 1
ATOM 1428 C CA . SER A 1 177 ? 9.016 -26.656 -21 1 62.47 177 SER A CA 1
ATOM 1429 C C . SER A 1 177 ? 10.211 -26.031 -21.703 1 62.47 177 SER A C 1
ATOM 1431 O O . SER A 1 177 ? 11.281 -25.891 -21.125 1 62.47 177 SER A O 1
ATOM 1433 N N . TYR A 1 178 ? 10.008 -25.812 -23.031 1 55.03 178 TYR A N 1
ATOM 1434 C CA . TYR A 1 178 ? 11.031 -25.125 -23.812 1 55.03 178 TYR A CA 1
ATOM 1435 C C . TYR A 1 178 ? 11.414 -23.812 -23.156 1 55.03 178 TYR A C 1
ATOM 1437 O O . TYR A 1 178 ? 12.555 -23.359 -23.25 1 55.03 178 TYR A O 1
ATOM 1445 N N . ARG A 1 179 ? 10.453 -23.375 -22.391 1 57.66 179 ARG A N 1
ATOM 1446 C CA . ARG A 1 179 ? 10.641 -22.062 -21.797 1 57.66 179 ARG A CA 1
ATOM 1447 C C . ARG A 1 179 ? 11.75 -22.094 -20.75 1 57.66 179 ARG A C 1
ATOM 1449 O O . ARG A 1 179 ? 12.422 -21.094 -20.516 1 57.66 179 ARG A O 1
ATOM 1456 N N . TYR A 1 180 ? 11.938 -23.219 -20.234 1 57.09 180 TYR A N 1
ATOM 1457 C CA . TYR A 1 180 ? 12.898 -23.344 -19.141 1 57.09 180 TYR A CA 1
ATOM 1458 C C . TYR A 1 180 ? 14.258 -23.797 -19.656 1 57.09 180 TYR A C 1
ATOM 1460 O O . TYR A 1 180 ? 15.234 -23.859 -18.906 1 57.09 180 TYR A O 1
ATOM 1468 N N . GLY A 1 181 ? 14.195 -24.266 -20.953 1 47.06 181 GLY A N 1
ATOM 1469 C CA . GLY A 1 181 ? 15.398 -24.797 -21.562 1 47.06 181 GLY A CA 1
ATOM 1470 C C . GLY A 1 181 ? 16.578 -23.859 -21.469 1 47.06 181 GLY A C 1
ATOM 1471 O O . GLY A 1 181 ? 17.734 -24.297 -21.391 1 47.06 181 GLY A O 1
ATOM 1472 N N . LYS A 1 182 ? 16.297 -22.594 -21.484 1 47.28 182 LYS A N 1
ATOM 1473 C CA . LYS A 1 182 ? 17.406 -21.641 -21.516 1 47.28 182 LYS A CA 1
ATOM 1474 C C . LYS A 1 182 ? 17.797 -21.203 -20.109 1 47.28 182 LYS A C 1
ATOM 1476 O O . LYS A 1 182 ? 18.75 -20.422 -19.938 1 47.28 182 LYS A O 1
ATOM 1481 N N . ALA A 1 183 ? 17.109 -21.703 -19.203 1 51.19 183 ALA A N 1
ATOM 1482 C CA . ALA A 1 183 ? 17.406 -21.234 -17.859 1 51.19 183 ALA A CA 1
ATOM 1483 C C . ALA A 1 183 ? 18.641 -21.922 -17.297 1 51.19 183 ALA A C 1
ATOM 1485 O O . ALA A 1 183 ? 18.938 -23.062 -17.641 1 51.19 183 ALA A O 1
ATOM 1486 N N . VAL A 1 184 ? 19.578 -21.172 -16.766 1 48.34 184 VAL A N 1
ATOM 1487 C CA . VAL A 1 184 ? 20.719 -21.734 -16.047 1 48.34 184 VAL A CA 1
ATOM 1488 C C . VAL A 1 184 ? 20.219 -22.594 -14.891 1 48.34 184 VAL A C 1
ATOM 1490 O O . VAL A 1 184 ? 19.609 -22.094 -13.945 1 48.34 184 VAL A O 1
ATOM 1493 N N . ILE A 1 185 ? 20.094 -23.875 -15.133 1 53.38 185 ILE A N 1
ATOM 1494 C CA . ILE A 1 185 ? 19.641 -24.828 -14.125 1 53.38 185 ILE A CA 1
ATOM 1495 C C . ILE A 1 185 ? 20.828 -25.234 -13.242 1 53.38 185 ILE A C 1
ATOM 1497 O O . ILE A 1 185 ? 21.891 -25.578 -13.742 1 53.38 185 ILE A O 1
ATOM 1501 N N . GLU A 1 186 ? 20.719 -24.859 -11.945 1 57.19 186 GLU A N 1
ATOM 1502 C CA . GLU A 1 186 ? 21.766 -25.25 -11.008 1 57.19 186 GLU A CA 1
ATOM 1503 C C . GLU A 1 186 ? 21.656 -26.719 -10.625 1 57.19 186 GLU A C 1
ATOM 1505 O O . GLU A 1 186 ? 20.547 -27.219 -10.398 1 57.19 186 GLU A O 1
ATOM 1510 N N . ASN A 1 187 ? 22.75 -27.312 -10.844 1 59.66 187 ASN A N 1
ATOM 1511 C CA . ASN A 1 187 ? 22.812 -28.719 -10.422 1 59.66 187 ASN A CA 1
ATOM 1512 C C . ASN A 1 187 ? 22.703 -28.844 -8.898 1 59.66 187 ASN A C 1
ATOM 1514 O O . ASN A 1 187 ? 22.781 -27.844 -8.18 1 59.66 187 ASN A O 1
ATOM 1518 N N . GLN A 1 188 ? 22.375 -30.031 -8.273 1 60.47 188 GLN A N 1
ATOM 1519 C CA . GLN A 1 188 ? 22.109 -30.531 -6.926 1 60.47 188 GLN A CA 1
ATOM 1520 C C . GLN A 1 188 ? 22.969 -29.812 -5.895 1 60.47 188 GLN A C 1
ATOM 1522 O O . GLN A 1 188 ? 22.953 -30.156 -4.711 1 60.47 188 GLN A O 1
ATOM 1527 N N . ASN A 1 189 ? 23.609 -28.656 -6.328 1 65.69 189 ASN A N 1
ATOM 1528 C CA . ASN A 1 189 ? 24.516 -28 -5.395 1 65.69 189 ASN A CA 1
ATOM 1529 C C . ASN A 1 189 ? 23.766 -27.312 -4.262 1 65.69 189 ASN A C 1
ATOM 1531 O O . ASN A 1 189 ? 24.266 -27.234 -3.139 1 65.69 189 ASN A O 1
ATOM 1535 N N . ILE A 1 190 ? 22.531 -26.953 -4.574 1 73.06 190 ILE A N 1
ATOM 1536 C CA . ILE A 1 190 ? 21.812 -26.25 -3.527 1 73.06 190 ILE A CA 1
ATOM 1537 C C . ILE A 1 190 ? 21.578 -27.188 -2.34 1 73.06 190 ILE A C 1
ATOM 1539 O O . ILE A 1 190 ? 21.656 -26.766 -1.185 1 73.06 190 ILE A O 1
ATOM 1543 N N . LEU A 1 191 ? 21.391 -28.422 -2.566 1 77.31 191 LEU A N 1
ATOM 1544 C CA . LEU A 1 191 ? 21.062 -29.359 -1.504 1 77.31 191 LEU A CA 1
ATOM 1545 C C . LEU A 1 191 ? 22.25 -29.547 -0.559 1 77.31 191 LEU A C 1
ATOM 1547 O O . LEU A 1 191 ? 22.062 -29.781 0.637 1 77.31 191 LEU A O 1
ATOM 1551 N N . SER A 1 192 ? 23.375 -29.359 -1.153 1 76.62 192 SER A N 1
ATOM 1552 C CA . SER A 1 192 ? 24.578 -29.547 -0.349 1 76.62 192 SER A CA 1
ATOM 1553 C C . SER A 1 192 ? 24.859 -28.312 0.506 1 76.62 192 SER A C 1
ATOM 1555 O O . SER A 1 192 ? 25.609 -28.391 1.482 1 76.62 192 SER A O 1
ATOM 1557 N N . THR A 1 193 ? 24.25 -27.234 0.146 1 80.62 193 THR A N 1
ATOM 1558 C CA . THR A 1 193 ? 24.531 -25.984 0.832 1 80.62 193 THR A CA 1
ATOM 1559 C C . THR A 1 193 ? 23.516 -25.719 1.931 1 80.62 193 THR A C 1
ATOM 1561 O O . THR A 1 193 ? 23.719 -24.859 2.789 1 80.62 193 THR A O 1
ATOM 1564 N N . LEU A 1 194 ? 22.562 -26.562 2.01 1 88.5 194 LEU A N 1
ATOM 1565 C CA . LEU A 1 194 ? 21.469 -26.312 2.953 1 88.5 194 LEU A CA 1
ATOM 1566 C C . LEU A 1 194 ? 21.906 -26.641 4.379 1 88.5 194 LEU A C 1
ATOM 1568 O O . LEU A 1 194 ? 22.688 -27.562 4.598 1 88.5 194 LEU A O 1
ATOM 1572 N N . PRO A 1 195 ? 21.344 -25.938 5.305 1 88.38 195 PRO A N 1
ATOM 1573 C CA . PRO A 1 195 ? 21.594 -26.297 6.699 1 88.38 195 PRO A CA 1
ATOM 1574 C C . PRO A 1 195 ? 21.125 -27.719 7.035 1 88.38 195 PRO A C 1
ATOM 1576 O O . PRO A 1 195 ? 20.172 -28.219 6.434 1 88.38 195 PRO A O 1
ATOM 1579 N N . ARG A 1 196 ? 21.812 -28.438 7.992 1 82.12 196 ARG A N 1
ATOM 1580 C CA . ARG A 1 196 ? 21.562 -29.828 8.352 1 82.12 196 ARG A CA 1
ATOM 1581 C C . ARG A 1 196 ? 20.125 -30.031 8.805 1 82.12 196 ARG A C 1
ATOM 1583 O O . ARG A 1 196 ? 19.516 -31.078 8.539 1 82.12 196 ARG A O 1
ATOM 1590 N N . ASN A 1 197 ? 19.484 -29.109 9.414 1 87.25 197 ASN A N 1
ATOM 1591 C CA . ASN A 1 197 ? 18.141 -29.266 9.961 1 87.25 197 ASN A CA 1
ATOM 1592 C C . ASN A 1 197 ? 17.094 -28.703 9.016 1 87.25 197 ASN A C 1
ATOM 1594 O O . ASN A 1 197 ? 15.969 -28.406 9.438 1 87.25 197 ASN A O 1
ATOM 1598 N N . THR A 1 198 ? 17.453 -28.781 7.695 1 93.38 198 THR A N 1
ATOM 1599 C CA . THR A 1 198 ? 16.469 -28.359 6.711 1 93.38 198 THR A CA 1
ATOM 1600 C C . THR A 1 198 ? 15.445 -29.453 6.465 1 93.38 198 THR A C 1
ATOM 1602 O O . THR A 1 198 ? 15.797 -30.562 6.035 1 93.38 198 THR A O 1
ATOM 1605 N N . LYS A 1 199 ? 14.219 -29.125 6.742 1 95.62 199 LYS A N 1
ATOM 1606 C CA . LYS A 1 199 ? 13.148 -30.109 6.59 1 95.62 199 LYS A CA 1
ATOM 1607 C C . LYS A 1 199 ? 12.5 -30 5.211 1 95.62 199 LYS A C 1
ATOM 1609 O O . LYS A 1 199 ? 11.969 -30.984 4.695 1 95.62 199 LYS A O 1
ATOM 1614 N N . TYR A 1 200 ? 12.555 -28.844 4.605 1 96.69 200 TYR A N 1
ATOM 1615 C CA . TYR A 1 200 ? 11.859 -28.656 3.34 1 96.69 200 TYR A CA 1
ATOM 1616 C C . TYR A 1 200 ? 12.461 -27.484 2.562 1 96.69 200 TYR A C 1
ATOM 1618 O O . TYR A 1 200 ? 12.781 -26.453 3.143 1 96.69 200 TYR A O 1
ATOM 1626 N N . LEU A 1 201 ? 12.695 -27.703 1.283 1 96.06 201 LEU A N 1
ATOM 1627 C CA . LEU A 1 201 ? 13.102 -26.672 0.335 1 96.06 201 LEU A CA 1
ATOM 1628 C C . LEU A 1 201 ? 11.945 -26.312 -0.592 1 96.06 201 LEU A C 1
ATOM 1630 O O . LEU A 1 201 ? 11.617 -27.062 -1.51 1 96.06 201 LEU A O 1
ATOM 1634 N N . ALA A 1 202 ? 11.305 -25.156 -0.335 1 98 202 ALA A N 1
ATOM 1635 C CA . ALA A 1 202 ? 10.172 -24.672 -1.123 1 98 202 ALA A CA 1
ATOM 1636 C C . ALA A 1 202 ? 10.656 -23.906 -2.354 1 98 202 ALA A C 1
ATOM 1638 O O . ALA A 1 202 ? 11.156 -22.781 -2.238 1 98 202 ALA A O 1
ATOM 1639 N N . LEU A 1 203 ? 10.398 -24.484 -3.52 1 95.75 203 LEU A N 1
ATOM 1640 C CA . LEU A 1 203 ? 10.938 -23.891 -4.742 1 95.75 203 LEU A CA 1
ATOM 1641 C C . LEU A 1 203 ? 9.867 -23.094 -5.48 1 95.75 203 LEU A C 1
ATOM 1643 O O . LEU A 1 203 ? 8.672 -23.359 -5.328 1 95.75 203 LEU A O 1
ATOM 1647 N N . GLY A 1 204 ? 10.273 -22.047 -6.191 1 95.75 204 GLY A N 1
ATOM 1648 C CA . GLY A 1 204 ? 9.484 -21.312 -7.164 1 95.75 204 GLY A CA 1
ATOM 1649 C C . GLY A 1 204 ? 10.242 -21.016 -8.438 1 95.75 204 GLY A C 1
ATOM 1650 O O . GLY A 1 204 ? 11.414 -21.391 -8.578 1 95.75 204 GLY A O 1
ATOM 1651 N N . HIS A 1 205 ? 9.594 -20.422 -9.461 1 92.44 205 HIS A N 1
ATOM 1652 C CA . HIS A 1 205 ? 10.219 -20.016 -10.711 1 92.44 205 HIS A CA 1
ATOM 1653 C C . HIS A 1 205 ? 9.773 -20.906 -11.867 1 92.44 205 HIS A C 1
ATOM 1655 O O . HIS A 1 205 ? 9.578 -20.422 -12.984 1 92.44 205 HIS A O 1
ATOM 1661 N N . ILE A 1 206 ? 9.719 -22.156 -11.547 1 92 206 ILE A N 1
ATOM 1662 C CA . ILE A 1 206 ? 9.219 -23.078 -12.555 1 92 206 ILE A CA 1
ATOM 1663 C C . ILE A 1 206 ? 7.699 -23.188 -12.453 1 92 206 ILE A C 1
ATOM 1665 O O . ILE A 1 206 ? 7.164 -23.562 -11.414 1 92 206 ILE A O 1
ATOM 1669 N N . HIS A 1 207 ? 7.035 -22.922 -13.586 1 95.19 207 HIS A N 1
ATOM 1670 C CA . HIS A 1 207 ? 5.586 -22.781 -13.539 1 95.19 207 HIS A CA 1
ATOM 1671 C C . HIS A 1 207 ? 4.895 -24.141 -13.672 1 95.19 207 HIS A C 1
ATOM 1673 O O . HIS A 1 207 ? 3.695 -24.25 -13.406 1 95.19 207 HIS A O 1
ATOM 1679 N N . PHE A 1 208 ? 5.586 -25.094 -14.094 1 92.62 208 PHE A N 1
ATOM 1680 C CA . PHE A 1 208 ? 5.066 -26.453 -14.188 1 92.62 208 PHE A CA 1
ATOM 1681 C C . PHE A 1 208 ? 5.246 -27.188 -12.875 1 92.62 208 PHE A C 1
ATOM 1683 O O . PHE A 1 208 ? 6.305 -27.109 -12.25 1 92.62 208 PHE A O 1
ATOM 1690 N N . PRO A 1 209 ? 4.16 -27.906 -12.422 1 94.38 209 PRO A N 1
ATOM 1691 C CA . PRO A 1 209 ? 4.34 -28.688 -11.195 1 94.38 209 PRO A CA 1
ATOM 1692 C C . PRO A 1 209 ? 5.352 -29.812 -11.367 1 94.38 209 PRO A C 1
ATOM 1694 O O . PRO A 1 209 ? 5.215 -30.641 -12.273 1 94.38 209 PRO A O 1
ATOM 1697 N N . LEU A 1 210 ? 6.359 -29.812 -10.516 1 91.06 210 LEU A N 1
ATOM 1698 C CA . LEU A 1 210 ? 7.418 -30.797 -10.609 1 91.06 210 LEU A CA 1
ATOM 1699 C C . LEU A 1 210 ? 7.879 -31.25 -9.227 1 91.06 210 LEU A C 1
ATOM 1701 O O . LEU A 1 210 ? 8.219 -30.422 -8.383 1 91.06 210 LEU A O 1
ATOM 1705 N N . PRO A 1 211 ? 7.977 -32.531 -8.891 1 89.12 211 PRO A N 1
ATOM 1706 C CA . PRO A 1 211 ? 7.438 -33.625 -9.688 1 89.12 211 PRO A CA 1
ATOM 1707 C C . PRO A 1 211 ? 5.914 -33.719 -9.617 1 89.12 211 PRO A C 1
ATOM 1709 O O . PRO A 1 211 ? 5.289 -33.062 -8.789 1 89.12 211 PRO A O 1
ATOM 1712 N N . LEU A 1 212 ? 5.367 -34.5 -10.555 1 92.12 212 LEU A N 1
ATOM 1713 C CA . LEU A 1 212 ? 3.934 -34.781 -10.5 1 92.12 212 LEU A CA 1
ATOM 1714 C C . LEU A 1 212 ? 3.631 -35.906 -9.539 1 92.12 212 LEU A C 1
ATOM 1716 O O . LEU A 1 212 ? 4.129 -37.031 -9.727 1 92.12 212 LEU A O 1
ATOM 1720 N N . PHE A 1 213 ? 2.934 -35.656 -8.43 1 93.06 213 PHE A N 1
ATOM 1721 C CA . PHE A 1 213 ? 2.518 -36.656 -7.457 1 93.06 213 PHE A CA 1
ATOM 1722 C C . PHE A 1 213 ? 1.234 -36.25 -6.754 1 93.06 213 PHE A C 1
ATOM 1724 O O . PHE A 1 213 ? 0.922 -35.031 -6.688 1 93.06 213 PHE A O 1
ATOM 1731 N N . ASP A 1 214 ? 0.465 -37.219 -6.352 1 95.81 214 ASP A N 1
ATOM 1732 C CA . ASP A 1 214 ? -0.641 -36.938 -5.445 1 95.81 214 ASP A CA 1
ATOM 1733 C C . ASP A 1 214 ? -0.145 -36.75 -4.012 1 95.81 214 ASP A C 1
ATOM 1735 O O . ASP A 1 214 ? -0.473 -35.75 -3.357 1 95.81 214 ASP A O 1
ATOM 1739 N N . GLU A 1 215 ? 0.627 -37.656 -3.582 1 96.44 215 GLU A N 1
ATOM 1740 C CA . GLU A 1 215 ? 1.312 -37.656 -2.293 1 96.44 215 GLU A CA 1
ATOM 1741 C C . GLU A 1 215 ? 2.688 -38.312 -2.389 1 96.44 215 GLU A C 1
ATOM 1743 O O . GLU A 1 215 ? 2.859 -39.312 -3.084 1 96.44 215 GLU A O 1
ATOM 1748 N N . ALA A 1 216 ? 3.693 -37.688 -1.74 1 95.56 216 ALA A N 1
ATOM 1749 C CA . ALA A 1 216 ? 5.043 -38.219 -1.825 1 95.56 216 ALA A CA 1
ATOM 1750 C C . ALA A 1 216 ? 5.863 -37.875 -0.591 1 95.56 216 ALA A C 1
ATOM 1752 O O . ALA A 1 216 ? 5.582 -36.875 0.075 1 95.56 216 ALA A O 1
ATOM 1753 N N . VAL A 1 217 ? 6.816 -38.781 -0.267 1 94.88 217 VAL A N 1
ATOM 1754 C CA . VAL A 1 217 ? 7.852 -38.438 0.697 1 94.88 217 VAL A CA 1
ATOM 1755 C C . VAL A 1 217 ? 8.969 -37.656 -0.004 1 94.88 217 VAL A C 1
ATOM 1757 O O . VAL A 1 217 ? 9.781 -38.25 -0.728 1 94.88 217 VAL A O 1
ATOM 1760 N N . THR A 1 218 ? 8.992 -36.344 0.126 1 93.75 218 THR A N 1
ATOM 1761 C CA . THR A 1 218 ? 9.977 -35.469 -0.51 1 93.75 218 THR A CA 1
ATOM 1762 C C . THR A 1 218 ? 10.156 -34.188 0.282 1 93.75 218 THR A C 1
ATOM 1764 O O . THR A 1 218 ? 9.203 -33.688 0.868 1 93.75 218 THR A O 1
ATOM 1767 N N . ASN A 1 219 ? 11.375 -33.656 0.255 1 93.56 219 ASN A N 1
ATOM 1768 C CA . ASN A 1 219 ? 11.656 -32.438 0.959 1 93.56 219 ASN A CA 1
ATOM 1769 C C . ASN A 1 219 ? 11.922 -31.281 -0.014 1 93.56 219 ASN A C 1
ATOM 1771 O O . ASN A 1 219 ? 12.469 -30.234 0.372 1 93.56 219 ASN A O 1
ATOM 1775 N N . ILE A 1 220 ? 11.562 -31.469 -1.257 1 93.5 220 ILE A N 1
ATOM 1776 C CA . ILE A 1 220 ? 11.805 -30.469 -2.291 1 93.5 220 ILE A CA 1
ATOM 1777 C C . ILE A 1 220 ? 10.758 -30.594 -3.395 1 93.5 220 ILE A C 1
ATOM 1779 O O . ILE A 1 220 ? 10.398 -31.719 -3.781 1 93.5 220 ILE A O 1
ATOM 1783 N N . ALA A 1 221 ? 10.227 -29.5 -3.896 1 94.75 221 ALA A N 1
ATOM 1784 C CA . ALA A 1 221 ? 9.258 -29.547 -4.992 1 94.75 221 ALA A CA 1
ATOM 1785 C C . ALA A 1 221 ? 8.992 -28.156 -5.559 1 94.75 221 ALA A C 1
ATOM 1787 O O . ALA A 1 221 ? 9.258 -27.156 -4.898 1 94.75 221 ALA A O 1
ATOM 1788 N N . TYR A 1 222 ? 8.57 -28.156 -6.785 1 96 222 TYR A N 1
ATOM 1789 C CA . TYR A 1 222 ? 7.918 -27 -7.391 1 96 222 TYR A CA 1
ATOM 1790 C C . TYR A 1 222 ? 6.402 -27.156 -7.367 1 96 222 TYR A C 1
ATOM 1792 O O . TYR A 1 222 ? 5.855 -28.078 -7.957 1 96 222 TYR A O 1
ATOM 1800 N N . PRO A 1 223 ? 5.734 -26.219 -6.719 1 97.94 223 PRO A N 1
ATOM 1801 C CA . PRO A 1 223 ? 4.273 -26.328 -6.758 1 97.94 223 PRO A CA 1
ATOM 1802 C C . PRO A 1 223 ? 3.699 -26.016 -8.141 1 97.94 223 PRO A C 1
ATOM 1804 O O . PRO A 1 223 ? 2.584 -26.438 -8.453 1 97.94 223 PRO A O 1
ATOM 1807 N N . GLY A 1 224 ? 4.508 -25.297 -8.984 1 96.44 224 GLY A N 1
ATOM 1808 C CA . GLY A 1 224 ? 3.969 -24.75 -10.219 1 96.44 224 GLY A CA 1
ATOM 1809 C C . GLY A 1 224 ? 3.184 -23.469 -10.008 1 96.44 224 GLY A C 1
ATOM 1810 O O . GLY A 1 224 ? 3.014 -23.016 -8.875 1 96.44 224 GLY A O 1
ATOM 1811 N N . ALA A 1 225 ? 2.746 -22.906 -11.109 1 97.56 225 ALA A N 1
ATOM 1812 C CA . ALA A 1 225 ? 1.926 -21.703 -11.031 1 97.56 225 ALA A CA 1
ATOM 1813 C C . ALA A 1 225 ? 0.44 -22.047 -11.039 1 97.56 225 ALA A C 1
ATOM 1815 O O . ALA A 1 225 ? -0.016 -22.844 -11.867 1 97.56 225 ALA A O 1
ATOM 1816 N N . PRO A 1 226 ? -0.307 -21.438 -10.141 1 98.31 226 PRO A N 1
ATOM 1817 C CA . PRO A 1 226 ? -1.739 -21.75 -10.102 1 98.31 226 PRO A CA 1
ATOM 1818 C C . PRO A 1 226 ? -2.459 -21.359 -11.391 1 98.31 226 PRO A C 1
ATOM 1820 O O . PRO A 1 226 ? -3.291 -22.125 -11.891 1 98.31 226 PRO A O 1
ATOM 1823 N N . VAL A 1 227 ? -2.141 -20.219 -11.906 1 96 227 VAL A N 1
ATOM 1824 C CA . VAL A 1 227 ? -2.779 -19.734 -13.125 1 96 227 VAL A CA 1
ATOM 1825 C C . VAL A 1 227 ? -1.722 -19.484 -14.195 1 96 227 VAL A C 1
ATOM 1827 O O . VAL A 1 227 ? -1.906 -19.859 -15.352 1 96 227 VAL A O 1
ATOM 1830 N N . GLY A 1 228 ? -0.661 -18.891 -13.797 1 92.88 228 GLY A N 1
ATOM 1831 C CA . GLY A 1 228 ? 0.376 -18.484 -14.727 1 92.88 228 GLY A CA 1
ATOM 1832 C C . GLY A 1 228 ? 0.285 -17.016 -15.102 1 92.88 228 GLY A C 1
ATOM 1833 O O . GLY A 1 228 ? -0.438 -16.25 -14.461 1 92.88 228 GLY A O 1
ATOM 1834 N N . ARG A 1 229 ? 1.11 -16.625 -16.125 1 91.56 229 ARG A N 1
ATOM 1835 C CA . ARG A 1 229 ? 1.212 -15.188 -16.375 1 91.56 229 ARG A CA 1
ATOM 1836 C C . ARG A 1 229 ? 0.911 -14.859 -17.828 1 91.56 229 ARG A C 1
ATOM 1838 O O . ARG A 1 229 ? 0.723 -13.695 -18.188 1 91.56 229 ARG A O 1
ATOM 1845 N N . ASP A 1 230 ? 0.89 -15.898 -18.672 1 87.94 230 ASP A N 1
ATOM 1846 C CA . ASP A 1 230 ? 0.729 -15.625 -20.094 1 87.94 230 ASP A CA 1
ATOM 1847 C C . ASP A 1 230 ? 0.077 -16.812 -20.812 1 87.94 230 ASP A C 1
ATOM 1849 O O . ASP A 1 230 ? -0.364 -17.766 -20.172 1 87.94 230 ASP A O 1
ATOM 1853 N N . ALA A 1 231 ? 0.013 -16.656 -22.141 1 86.06 231 ALA A N 1
ATOM 1854 C CA . ALA A 1 231 ? -0.661 -17.656 -22.953 1 86.06 231 ALA A CA 1
ATOM 1855 C C . ALA A 1 231 ? 0.073 -19 -22.891 1 86.06 231 ALA A C 1
ATOM 1857 O O . ALA A 1 231 ? -0.552 -20.062 -22.938 1 86.06 231 ALA A O 1
ATOM 1858 N N . SER A 1 232 ? 1.368 -18.922 -22.781 1 86.88 232 SER A N 1
ATOM 1859 C CA . SER A 1 232 ? 2.152 -20.156 -22.672 1 86.88 232 SER A CA 1
ATOM 1860 C C . SER A 1 232 ? 1.794 -20.922 -21.406 1 86.88 232 SER A C 1
ATOM 1862 O O . SER A 1 232 ? 1.689 -22.156 -21.438 1 86.88 232 SER A O 1
ATOM 1864 N N . ASP A 1 233 ? 1.611 -20.266 -20.375 1 93 233 ASP A N 1
ATOM 1865 C CA . ASP A 1 233 ? 1.197 -20.891 -19.125 1 93 233 ASP A CA 1
ATOM 1866 C C . ASP A 1 233 ? -0.19 -21.516 -19.266 1 93 233 ASP A C 1
ATOM 1868 O O . ASP A 1 233 ? -0.444 -22.609 -18.734 1 93 233 ASP A O 1
ATOM 1872 N N . LEU A 1 234 ? -1.026 -20.828 -19.906 1 92.69 234 LEU A N 1
ATOM 1873 C CA . LEU A 1 234 ? -2.367 -21.359 -20.125 1 92.69 234 LEU A CA 1
ATOM 1874 C C . LEU A 1 234 ? -2.322 -22.594 -21 1 92.69 234 LEU A C 1
ATOM 1876 O O . LEU A 1 234 ? -3.057 -23.562 -20.766 1 92.69 234 LEU A O 1
ATOM 1880 N N . GLU A 1 235 ? -1.484 -22.5 -21.969 1 90.69 235 GLU A N 1
ATOM 1881 C CA . GLU A 1 235 ? -1.28 -23.672 -22.797 1 90.69 235 GLU A CA 1
ATOM 1882 C C . GLU A 1 235 ? -0.775 -24.859 -21.969 1 90.69 235 GLU A C 1
ATOM 1884 O O . GLU A 1 235 ? -1.201 -25.984 -22.172 1 90.69 235 GLU A O 1
ATOM 1889 N N . GLU A 1 236 ? 0.12 -24.578 -21.141 1 91.81 236 GLU A N 1
ATOM 1890 C CA . GLU A 1 236 ? 0.644 -25.625 -20.25 1 91.81 236 GLU A CA 1
ATOM 1891 C C . GLU A 1 236 ? -0.463 -26.219 -19.391 1 91.81 236 GLU A C 1
ATOM 1893 O O . GLU A 1 236 ? -0.446 -27.406 -19.094 1 91.81 236 GLU A O 1
ATOM 1898 N N . THR A 1 237 ? -1.341 -25.422 -18.953 1 94.81 237 THR A N 1
ATOM 1899 C CA . THR A 1 237 ? -2.488 -25.906 -18.188 1 94.81 237 THR A CA 1
ATOM 1900 C C . THR A 1 237 ? -3.318 -26.875 -19.031 1 94.81 237 THR A C 1
ATOM 1902 O O . THR A 1 237 ? -3.73 -27.922 -18.547 1 94.81 237 THR A O 1
ATOM 1905 N N . TYR A 1 238 ? -3.545 -26.516 -20.281 1 93.62 238 TYR A N 1
ATOM 1906 C CA . TYR A 1 238 ? -4.254 -27.406 -21.188 1 93.62 238 TYR A CA 1
ATOM 1907 C C . TYR A 1 238 ? -3.529 -28.734 -21.328 1 93.62 238 TYR A C 1
ATOM 1909 O O . TYR A 1 238 ? -4.148 -29.797 -21.266 1 93.62 238 TYR A O 1
ATOM 1917 N N . LEU A 1 239 ? -2.248 -28.641 -21.5 1 90.62 239 LEU A N 1
ATOM 1918 C CA . LEU A 1 239 ? -1.445 -29.828 -21.703 1 90.62 239 LEU A CA 1
ATOM 1919 C C . LEU A 1 239 ? -1.415 -30.688 -20.438 1 90.62 239 LEU A C 1
ATOM 1921 O O . LEU A 1 239 ? -1.421 -31.922 -20.516 1 90.62 239 LEU A O 1
ATOM 1925 N N . LEU A 1 240 ? -1.324 -30.078 -19.312 1 93.31 240 LEU A N 1
ATOM 1926 C CA . LEU A 1 240 ? -1.368 -30.781 -18.031 1 93.31 240 LEU A CA 1
ATOM 1927 C C . LEU A 1 240 ? -2.648 -31.609 -17.906 1 93.31 240 LEU A C 1
ATOM 1929 O O . LEU A 1 240 ? -2.613 -32.75 -17.484 1 93.31 240 LEU A O 1
ATOM 1933 N N . ARG A 1 241 ? -3.758 -31.062 -18.281 1 95.25 241 ARG A N 1
ATOM 1934 C CA . ARG A 1 241 ? -5.051 -31.734 -18.219 1 95.25 241 ARG A CA 1
ATOM 1935 C C . ARG A 1 241 ? -5.145 -32.844 -19.266 1 95.25 241 ARG A C 1
ATOM 1937 O O . ARG A 1 241 ? -5.602 -33.938 -18.953 1 95.25 241 ARG A O 1
ATOM 1944 N N . LYS A 1 242 ? -4.691 -32.562 -20.438 1 93 242 LYS A N 1
ATOM 1945 C CA . LYS A 1 242 ? -4.82 -33.5 -21.547 1 93 242 LYS A CA 1
ATOM 1946 C C . LYS A 1 242 ? -3.869 -34.656 -21.391 1 93 242 LYS A C 1
ATOM 1948 O O . LYS A 1 242 ? -4.258 -35.812 -21.609 1 93 242 LYS A O 1
ATOM 1953 N N . LYS A 1 243 ? -2.656 -34.375 -21 1 90.75 243 LYS A N 1
ATOM 1954 C CA . LYS A 1 243 ? -1.617 -35.406 -21 1 90.75 243 LYS A CA 1
ATOM 1955 C C . LYS A 1 243 ? -1.518 -36.094 -19.656 1 90.75 243 LYS A C 1
ATOM 1957 O O . LYS A 1 243 ? -1.15 -37.281 -19.578 1 90.75 243 LYS A O 1
ATOM 1962 N N . HIS A 1 244 ? -1.813 -35.438 -18.609 1 91.12 244 HIS A N 1
ATOM 1963 C CA . HIS A 1 244 ? -1.564 -35.969 -17.297 1 91.12 244 HIS A CA 1
ATOM 1964 C C . HIS A 1 244 ? -2.854 -36.062 -16.484 1 91.12 244 HIS A C 1
ATOM 1966 O O . HIS A 1 244 ? -2.848 -36.562 -15.352 1 91.12 244 HIS A O 1
ATOM 1972 N N . SER A 1 245 ? -4.008 -35.594 -17.031 1 94.75 245 SER A N 1
ATOM 1973 C CA . SER A 1 245 ? -5.297 -35.594 -16.344 1 94.75 245 SER A CA 1
ATOM 1974 C C . SER A 1 245 ? -5.207 -34.906 -14.992 1 94.75 245 SER A C 1
ATOM 1976 O O . SER A 1 245 ? -5.711 -35.438 -13.992 1 94.75 245 SER A O 1
ATOM 1978 N N . ARG A 1 246 ? -4.402 -33.844 -14.984 1 94.31 246 ARG A N 1
ATOM 1979 C CA . ARG A 1 246 ? -4.203 -33.094 -13.75 1 94.31 246 ARG A CA 1
ATOM 1980 C C . ARG A 1 246 ? -4.445 -31.609 -13.969 1 94.31 246 ARG A C 1
ATOM 1982 O O . ARG A 1 246 ? -4.168 -31.078 -15.047 1 94.31 246 ARG A O 1
ATOM 1989 N N . ASP A 1 247 ? -4.941 -31 -12.93 1 96.94 247 ASP A N 1
ATOM 1990 C CA . ASP A 1 247 ? -5.047 -29.547 -12.883 1 96.94 247 ASP A CA 1
ATOM 1991 C C . ASP A 1 247 ? -3.781 -28.922 -12.297 1 96.94 247 ASP A C 1
ATOM 1993 O O . ASP A 1 247 ? -2.803 -29.625 -12.031 1 96.94 247 ASP A O 1
ATOM 1997 N N . ARG A 1 248 ? -3.791 -27.656 -12.258 1 97.88 248 ARG A N 1
ATOM 1998 C CA . ARG A 1 248 ? -2.762 -26.969 -11.484 1 97.88 248 ARG A CA 1
ATOM 1999 C C . ARG A 1 248 ? -2.898 -27.266 -9.992 1 97.88 248 ARG A C 1
ATOM 2001 O O . ARG A 1 248 ? -3.857 -27.922 -9.578 1 97.88 248 ARG A O 1
ATOM 2008 N N . ARG A 1 249 ? -1.822 -26.828 -9.188 1 98.5 249 ARG A N 1
ATOM 2009 C CA . ARG A 1 249 ? -1.885 -27.266 -7.797 1 98.5 249 ARG A CA 1
ATOM 2010 C C . ARG A 1 249 ? -1.159 -26.281 -6.883 1 98.5 249 ARG A C 1
ATOM 2012 O O . ARG A 1 249 ? -0.497 -25.359 -7.359 1 98.5 249 ARG A O 1
ATOM 2019 N N . PHE A 1 250 ? -1.423 -26.391 -5.629 1 98.81 250 PHE A N 1
ATOM 2020 C CA . PHE A 1 250 ? -0.545 -26 -4.527 1 98.81 250 PHE A CA 1
ATOM 2021 C C . PHE A 1 250 ? -0.284 -27.188 -3.605 1 98.81 250 PHE A C 1
ATOM 2023 O O . PHE A 1 250 ? -0.874 -28.266 -3.779 1 98.81 250 PHE A O 1
ATOM 2030 N N . LEU A 1 251 ? 0.702 -27.031 -2.689 1 98.88 251 LEU A N 1
ATOM 2031 C CA . LEU A 1 251 ? 1.136 -28.203 -1.947 1 98.88 251 LEU A CA 1
ATOM 2032 C C . LEU A 1 251 ? 0.843 -28.047 -0.458 1 98.88 251 LEU A C 1
ATOM 2034 O O . LEU A 1 251 ? 1.013 -26.953 0.101 1 98.88 251 LEU A O 1
ATOM 2038 N N . LEU A 1 252 ? 0.328 -29.078 0.122 1 98.88 252 LEU A N 1
ATOM 2039 C CA . LEU A 1 252 ? 0.275 -29.25 1.57 1 98.88 252 LEU A CA 1
ATOM 2040 C C . LEU A 1 252 ? 1.483 -30.031 2.074 1 98.88 252 LEU A C 1
ATOM 2042 O O . LEU A 1 252 ? 1.666 -31.203 1.718 1 98.88 252 LEU A O 1
ATOM 2046 N N . ILE A 1 253 ? 2.297 -29.406 2.91 1 98.75 253 ILE A N 1
ATOM 2047 C CA . ILE A 1 253 ? 3.553 -30 3.359 1 98.75 253 ILE A CA 1
ATOM 2048 C C . ILE A 1 253 ? 3.471 -30.312 4.848 1 98.75 253 ILE A C 1
ATOM 2050 O O . ILE A 1 253 ? 3.07 -29.469 5.652 1 98.75 253 ILE A O 1
ATOM 2054 N N . ASP A 1 254 ? 3.811 -31.516 5.188 1 98.31 254 ASP A N 1
ATOM 2055 C CA . ASP A 1 254 ? 3.873 -31.953 6.582 1 98.31 254 ASP A CA 1
ATOM 2056 C C . ASP A 1 254 ? 5.312 -32.219 7.012 1 98.31 254 ASP A C 1
ATOM 2058 O O . ASP A 1 254 ? 5.941 -33.156 6.543 1 98.31 254 ASP A O 1
ATOM 2062 N N . ILE A 1 255 ? 5.801 -31.375 7.941 1 97.12 255 ILE A N 1
ATOM 2063 C CA . ILE A 1 255 ? 7.184 -31.531 8.375 1 97.12 255 ILE A CA 1
ATOM 2064 C C . ILE A 1 255 ? 7.219 -32 9.836 1 97.12 255 ILE A C 1
ATOM 2066 O O . ILE A 1 255 ? 8.195 -31.75 10.539 1 97.12 255 ILE A O 1
ATOM 2070 N N . SER A 1 256 ? 6.176 -32.625 10.32 1 93.75 256 SER A N 1
ATOM 2071 C CA . SER A 1 256 ? 6.043 -33.031 11.711 1 93.75 256 SER A CA 1
ATOM 2072 C C . SER A 1 256 ? 7.012 -34.156 12.055 1 93.75 256 SER A C 1
ATOM 2074 O O . SER A 1 256 ? 7.496 -34.25 13.188 1 93.75 256 SER A O 1
ATOM 2076 N N . GLU A 1 257 ? 7.207 -35 11.117 1 91 257 GLU A N 1
ATOM 2077 C CA . GLU A 1 257 ? 8.07 -36.156 11.344 1 91 257 GLU A CA 1
ATOM 2078 C C . GLU A 1 257 ? 9.453 -35.938 10.719 1 91 257 GLU A C 1
ATOM 2080 O O . GLU A 1 257 ? 9.75 -34.844 10.219 1 91 257 GLU A O 1
ATOM 2085 N N . GLU A 1 258 ? 10.25 -36.969 10.852 1 88 258 GLU A N 1
ATOM 2086 C CA . GLU A 1 258 ? 11.602 -36.906 10.289 1 88 258 GLU A CA 1
ATOM 2087 C C . GLU A 1 258 ? 11.562 -36.719 8.773 1 88 258 GLU A C 1
ATOM 2089 O O . GLU A 1 258 ? 12.305 -35.938 8.211 1 88 258 GLU A O 1
ATOM 2094 N N . LYS A 1 259 ? 10.656 -37.5 8.281 1 93.06 259 LYS A N 1
ATOM 2095 C CA . LYS A 1 259 ? 10.484 -37.375 6.836 1 93.06 259 LYS A CA 1
ATOM 2096 C C . LYS A 1 259 ? 9.375 -36.375 6.492 1 93.06 259 LYS A C 1
ATOM 2098 O O . LYS A 1 259 ? 8.352 -36.344 7.172 1 93.06 259 LYS A O 1
ATOM 2103 N N . THR A 1 260 ? 9.617 -35.625 5.445 1 96.25 260 THR A N 1
ATOM 2104 C CA . THR A 1 260 ? 8.641 -34.625 4.988 1 96.25 260 THR A CA 1
ATOM 2105 C C . THR A 1 260 ? 7.66 -35.25 4.004 1 96.25 260 THR A C 1
ATOM 2107 O O . THR A 1 260 ? 8.07 -35.969 3.09 1 96.25 260 THR A O 1
ATOM 2110 N N . ILE A 1 261 ? 6.398 -35.031 4.199 1 96.94 261 ILE A N 1
ATOM 2111 C CA . ILE A 1 261 ? 5.352 -35.5 3.301 1 96.94 261 ILE A CA 1
ATOM 2112 C C . ILE A 1 261 ? 4.734 -34.312 2.555 1 96.94 261 ILE A C 1
ATOM 2114 O O . ILE A 1 261 ? 4.375 -33.312 3.164 1 96.94 261 ILE A O 1
ATOM 2118 N N . ALA A 1 262 ? 4.688 -34.5 1.249 1 97.44 262 ALA A N 1
ATOM 2119 C CA . ALA A 1 262 ? 4.059 -33.5 0.406 1 97.44 262 ALA A CA 1
ATOM 2120 C C . ALA A 1 262 ? 2.797 -34.031 -0.256 1 97.44 262 ALA A C 1
ATOM 2122 O O . ALA A 1 262 ? 2.805 -35.125 -0.81 1 97.44 262 ALA A O 1
ATOM 2123 N N . LYS A 1 263 ? 1.732 -33.312 -0.191 1 98.5 263 LYS A N 1
ATOM 2124 C CA . LYS A 1 263 ? 0.464 -33.656 -0.824 1 98.5 263 LYS A CA 1
ATOM 2125 C C . LYS A 1 263 ? 0.029 -32.562 -1.815 1 98.5 263 LYS A C 1
ATOM 2127 O O . LYS A 1 263 ? 0.042 -31.391 -1.493 1 98.5 263 LYS A O 1
ATOM 2132 N N . SER A 1 264 ? -0.292 -33.062 -3.012 1 98.5 264 SER A N 1
ATOM 2133 C CA . SER A 1 264 ? -0.79 -32.156 -4.027 1 98.5 264 SER A CA 1
ATOM 2134 C C . SER A 1 264 ? -2.268 -31.844 -3.812 1 98.5 264 SER A C 1
ATOM 2136 O O . SER A 1 264 ? -3.08 -32.75 -3.645 1 98.5 264 SER A O 1
ATOM 2138 N N . ILE A 1 265 ? -2.578 -30.578 -3.748 1 98.75 265 ILE A N 1
ATOM 2139 C CA . ILE A 1 265 ? -3.965 -30.141 -3.822 1 98.75 265 ILE A CA 1
ATOM 2140 C C . ILE A 1 265 ? -4.262 -29.609 -5.223 1 98.75 265 ILE A C 1
ATOM 2142 O O . ILE A 1 265 ? -3.99 -28.438 -5.523 1 98.75 265 ILE A O 1
ATOM 2146 N N . TRP A 1 266 ? -4.797 -30.516 -5.988 1 98.06 266 TRP A N 1
ATOM 2147 C CA . TRP A 1 266 ? -5.109 -30.172 -7.371 1 98.06 266 TRP A CA 1
ATOM 2148 C C . TRP A 1 266 ? -6.344 -29.281 -7.445 1 98.06 266 TRP A C 1
ATOM 2150 O O . TRP A 1 266 ? -7.371 -29.578 -6.832 1 98.06 266 TRP A O 1
ATOM 2160 N N . GLU A 1 267 ? -6.242 -28.188 -8.164 1 97.94 267 GLU A N 1
ATOM 2161 C CA . GLU A 1 267 ? -7.309 -27.188 -8.242 1 97.94 267 GLU A CA 1
ATOM 2162 C C . GLU A 1 267 ? -7.398 -26.578 -9.633 1 97.94 267 GLU A C 1
ATOM 2164 O O . GLU A 1 267 ? -6.398 -26.109 -10.172 1 97.94 267 GLU A O 1
ATOM 2169 N N . PRO A 1 268 ? -8.602 -26.609 -10.227 1 96.44 268 PRO A N 1
ATOM 2170 C CA . PRO A 1 268 ? -8.742 -26.016 -11.555 1 96.44 268 PRO A CA 1
ATOM 2171 C C . PRO A 1 268 ? -8.633 -24.484 -11.539 1 96.44 268 PRO A C 1
ATOM 2173 O O . PRO A 1 268 ? -8.406 -23.875 -12.586 1 96.44 268 PRO A O 1
ATOM 2176 N N . PHE A 1 269 ? -8.828 -23.859 -10.422 1 97.12 269 PHE A N 1
ATOM 2177 C CA . PHE A 1 269 ? -8.781 -22.406 -10.203 1 97.12 269 PHE A CA 1
ATOM 2178 C C . PHE A 1 269 ? -9.719 -21.688 -11.156 1 97.12 269 PHE A C 1
ATOM 2180 O O . PHE A 1 269 ? -9.414 -20.578 -11.609 1 97.12 269 PHE A O 1
ATOM 2187 N N . ASN A 1 270 ? -10.797 -22.344 -11.586 1 94.88 270 ASN A N 1
ATOM 2188 C CA . ASN A 1 270 ? -11.852 -21.812 -12.438 1 94.88 270 ASN A CA 1
ATOM 2189 C C . ASN A 1 270 ? -11.305 -21.328 -13.781 1 94.88 270 ASN A C 1
ATOM 2191 O O . ASN A 1 270 ? -11.766 -20.328 -14.32 1 94.88 270 ASN A O 1
ATOM 2195 N N . ILE A 1 271 ? -10.25 -21.906 -14.203 1 95 271 ILE A N 1
ATOM 2196 C CA . ILE A 1 271 ? -9.664 -21.594 -15.5 1 95 271 ILE A CA 1
ATOM 2197 C C . ILE A 1 271 ? -9.992 -22.703 -16.5 1 95 271 ILE A C 1
ATOM 2199 O O . ILE A 1 271 ? -9.75 -23.875 -16.234 1 95 271 ILE A O 1
ATOM 2203 N N . TYR A 1 272 ? -10.547 -22.297 -17.625 1 94.25 272 TYR A N 1
ATOM 2204 C CA . TYR A 1 272 ? -10.867 -23.234 -18.703 1 94.25 272 TYR A CA 1
ATOM 2205 C C . TYR A 1 272 ? -10.125 -22.859 -19.984 1 94.25 272 TYR A C 1
ATOM 2207 O O . TYR A 1 272 ? -10.305 -21.75 -20.5 1 94.25 272 TYR A O 1
ATOM 2215 N N . VAL A 1 273 ? -9.289 -23.797 -20.391 1 94.62 273 VAL A N 1
ATOM 2216 C CA . VAL A 1 273 ? -8.469 -23.531 -21.578 1 94.62 273 VAL A CA 1
ATOM 2217 C C . VAL A 1 273 ? -8.758 -24.578 -22.641 1 94.62 273 VAL A C 1
ATOM 2219 O O . VAL A 1 273 ? -8.789 -25.766 -22.359 1 94.62 273 VAL A O 1
ATOM 2222 N N . GLU A 1 274 ? -9.008 -24.078 -23.844 1 94.12 274 GLU A N 1
ATOM 2223 C CA . GLU A 1 274 ? -9.133 -24.938 -25.016 1 94.12 274 GLU A CA 1
ATOM 2224 C C . GLU A 1 274 ? -8.031 -24.656 -26.031 1 94.12 274 GLU A C 1
ATOM 2226 O O . GLU A 1 274 ? -7.418 -23.594 -26.016 1 94.12 274 GLU A O 1
ATOM 2231 N N . TYR A 1 275 ? -7.727 -25.625 -26.828 1 93.5 275 TYR A N 1
ATOM 2232 C CA . TYR A 1 275 ? -6.641 -25.547 -27.797 1 93.5 275 TYR A CA 1
ATOM 2233 C C . TYR A 1 275 ? -7.102 -26.047 -29.156 1 93.5 275 TYR A C 1
ATOM 2235 O O . TYR A 1 275 ? -7.633 -27.156 -29.281 1 93.5 275 TYR A O 1
ATOM 2243 N N . ILE A 1 276 ? -6.973 -25.203 -30.156 1 91.94 276 ILE A N 1
ATOM 2244 C CA . ILE A 1 276 ? -7.246 -25.578 -31.547 1 91.94 276 ILE A CA 1
ATOM 2245 C C . ILE A 1 276 ? -5.938 -25.609 -32.344 1 91.94 276 ILE A C 1
ATOM 2247 O O . ILE A 1 276 ? -5.234 -24.609 -32.438 1 91.94 276 ILE A O 1
ATOM 2251 N N . LYS A 1 277 ? -5.59 -26.734 -32.719 1 90.81 277 LYS A N 1
ATOM 2252 C CA . LYS A 1 277 ? -4.48 -26.906 -33.656 1 90.81 277 LYS A CA 1
ATOM 2253 C C . LYS A 1 277 ? -4.977 -27.375 -35 1 90.81 277 LYS A C 1
ATOM 2255 O O . LYS A 1 277 ? -5.508 -28.484 -35.125 1 90.81 277 LYS A O 1
ATOM 2260 N N . ASP A 1 278 ? -4.859 -26.469 -36.031 1 88.88 278 ASP A N 1
ATOM 2261 C CA . ASP A 1 278 ? -5.391 -26.797 -37.344 1 88.88 278 ASP A CA 1
ATOM 2262 C C . ASP A 1 278 ? -4.672 -26.016 -38.438 1 88.88 278 ASP A C 1
ATOM 2264 O O . ASP A 1 278 ? -3.812 -25.172 -38.156 1 88.88 278 ASP A O 1
ATOM 2268 N N . TYR A 1 279 ? -4.977 -26.469 -39.719 1 89.44 279 TYR A N 1
ATOM 2269 C CA . TYR A 1 279 ? -4.574 -25.672 -40.875 1 89.44 279 TYR A CA 1
ATOM 2270 C C . TYR A 1 279 ? -5.652 -24.656 -41.25 1 89.44 279 TYR A C 1
ATOM 2272 O O . TYR A 1 279 ? -6.844 -24.922 -41.062 1 89.44 279 TYR A O 1
ATOM 2280 N N . TYR A 1 280 ? -5.148 -23.578 -41.812 1 90 280 TYR A N 1
ATOM 2281 C CA . TYR A 1 280 ? -6.078 -22.516 -42.188 1 90 280 TYR A CA 1
ATOM 2282 C C . TYR A 1 280 ? -7.035 -23 -43.281 1 90 280 TYR A C 1
ATOM 2284 O O . TYR A 1 280 ? -6.605 -23.438 -44.344 1 90 280 TYR A O 1
ATOM 2292 N N . LYS A 1 281 ? -8.281 -22.938 -43 1 87.94 281 LYS A N 1
ATOM 2293 C CA . LYS A 1 281 ? -9.305 -23.422 -43.906 1 87.94 281 LYS A CA 1
ATOM 2294 C C . LYS A 1 281 ? -10.117 -22.266 -44.5 1 87.94 281 LYS A C 1
ATOM 2296 O O . LYS A 1 281 ? -11.188 -22.469 -45.062 1 87.94 281 LYS A O 1
ATOM 2301 N N . GLY A 1 282 ? -9.641 -21.094 -44.281 1 91 282 GLY A N 1
ATOM 2302 C CA . GLY A 1 282 ? -10.367 -19.906 -44.688 1 91 282 GLY A CA 1
ATOM 2303 C C . GLY A 1 282 ? -10.875 -19.078 -43.531 1 91 282 GLY A C 1
ATOM 2304 O O . GLY A 1 282 ? -11.023 -19.578 -42.438 1 91 282 GLY A O 1
ATOM 2305 N N . PHE A 1 283 ? -11.109 -17.844 -43.875 1 91.31 283 PHE A N 1
ATOM 2306 C CA . PHE A 1 283 ? -11.492 -16.875 -42.844 1 91.31 283 PHE A CA 1
ATOM 2307 C C . PHE A 1 283 ? -12.781 -17.312 -42.156 1 91.31 283 PHE A C 1
ATOM 2309 O O . PHE A 1 283 ? -12.812 -17.453 -40.938 1 91.31 283 PHE A O 1
ATOM 2316 N N . ASN A 1 284 ? -13.805 -17.547 -42.906 1 92.5 284 ASN A N 1
ATOM 2317 C CA . ASN A 1 284 ? -15.109 -17.859 -42.344 1 92.5 284 ASN A CA 1
ATOM 2318 C C . ASN A 1 284 ? -15.094 -19.203 -41.594 1 92.5 284 ASN A C 1
ATOM 2320 O O . ASN A 1 284 ? -15.703 -19.312 -40.531 1 92.5 284 ASN A O 1
ATOM 2324 N N . ASP A 1 285 ? -14.438 -20.141 -42.156 1 92.88 285 ASP A N 1
ATOM 2325 C CA . ASP A 1 285 ? -14.375 -21.453 -41.531 1 92.88 285 ASP A CA 1
ATOM 2326 C C . ASP A 1 285 ? -13.625 -21.406 -40.219 1 92.88 285 ASP A C 1
ATOM 2328 O O . ASP A 1 285 ? -14.031 -22.031 -39.219 1 92.88 285 ASP A O 1
ATOM 2332 N N . THR A 1 286 ? -12.539 -20.672 -40.219 1 91.88 286 THR A N 1
ATOM 2333 C CA . THR A 1 286 ? -11.75 -20.531 -39 1 91.88 286 THR A CA 1
ATOM 2334 C C . THR A 1 286 ? -12.555 -19.828 -37.938 1 91.88 286 THR A C 1
ATOM 2336 O O . THR A 1 286 ? -12.555 -20.25 -36.781 1 91.88 286 THR A O 1
ATOM 2339 N N . VAL A 1 287 ? -13.25 -18.781 -38.281 1 92.88 287 VAL A N 1
ATOM 2340 C CA . VAL A 1 287 ? -14.055 -18.016 -37.344 1 92.88 287 VAL A CA 1
ATOM 2341 C C . VAL A 1 287 ? -15.172 -18.906 -36.781 1 92.88 287 VAL A C 1
ATOM 2343 O O . VAL A 1 287 ? -15.461 -18.859 -35.562 1 92.88 287 VAL A O 1
ATOM 2346 N N . GLN A 1 288 ? -15.734 -19.656 -37.656 1 93.44 288 GLN A N 1
ATOM 2347 C CA . GLN A 1 288 ? -16.812 -20.547 -37.219 1 93.44 288 GLN A CA 1
ATOM 2348 C C . GLN A 1 288 ? -16.297 -21.594 -36.219 1 93.44 288 GLN A C 1
ATOM 2350 O O . GLN A 1 288 ? -16.984 -21.938 -35.25 1 93.44 288 GLN A O 1
ATOM 2355 N N . GLU A 1 289 ? -15.188 -22.141 -36.531 1 92.31 289 GLU A N 1
ATOM 2356 C CA . GLU A 1 289 ? -14.578 -23.125 -35.625 1 92.31 289 GLU A CA 1
ATOM 2357 C C . GLU A 1 289 ? -14.312 -22.516 -34.25 1 92.31 289 GLU A C 1
ATOM 2359 O O . GLU A 1 289 ? -14.586 -23.141 -33.25 1 92.31 289 GLU A O 1
ATOM 2364 N N . VAL A 1 290 ? -13.781 -21.359 -34.219 1 93.12 290 VAL A N 1
ATOM 2365 C CA . VAL A 1 290 ? -13.5 -20.656 -32.969 1 93.12 290 VAL A CA 1
ATOM 2366 C C . VAL A 1 290 ? -14.789 -20.438 -32.188 1 93.12 290 VAL A C 1
ATOM 2368 O O . VAL A 1 290 ? -14.852 -20.719 -30.984 1 93.12 290 VAL A O 1
ATOM 2371 N N . LYS A 1 291 ? -15.805 -20.016 -32.875 1 92.81 291 LYS A N 1
ATOM 2372 C CA . LYS A 1 291 ? -17.094 -19.766 -32.25 1 92.81 291 LYS A CA 1
ATOM 2373 C C . LYS A 1 291 ? -17.688 -21.047 -31.656 1 92.81 291 LYS A C 1
ATOM 2375 O O . LYS A 1 291 ? -18.297 -21.031 -30.594 1 92.81 291 LYS A O 1
ATOM 2380 N N . LYS A 1 292 ? -17.5 -22.094 -32.375 1 92.88 292 LYS A N 1
ATOM 2381 C CA . LYS A 1 292 ? -18.016 -23.375 -31.922 1 92.88 292 LYS A CA 1
ATOM 2382 C C . LYS A 1 292 ? -17.344 -23.812 -30.625 1 92.88 292 LYS A C 1
ATOM 2384 O O . LYS A 1 292 ? -18.016 -24.25 -29.688 1 92.88 292 LYS A O 1
ATOM 2389 N N . VAL A 1 293 ? -16.047 -23.703 -30.594 1 92.25 293 VAL A N 1
ATOM 2390 C CA . VAL A 1 293 ? -15.273 -24.125 -29.422 1 92.25 293 VAL A CA 1
ATOM 2391 C C . VAL A 1 293 ? -15.648 -23.25 -28.234 1 92.25 293 VAL A C 1
ATOM 2393 O O . VAL A 1 293 ? -15.781 -23.734 -27.109 1 92.25 293 VAL A O 1
ATOM 2396 N N . ILE A 1 294 ? -15.875 -21.984 -28.453 1 90.75 294 ILE A N 1
ATOM 2397 C CA . ILE A 1 294 ? -16.172 -21.031 -27.391 1 90.75 294 ILE A CA 1
ATOM 2398 C C . ILE A 1 294 ? -17.562 -21.328 -26.812 1 90.75 294 ILE A C 1
ATOM 2400 O O . ILE A 1 294 ? -17.766 -21.188 -25.609 1 90.75 294 ILE A O 1
ATOM 2404 N N . LYS A 1 295 ? -18.422 -21.734 -27.641 1 89.19 295 LYS A N 1
ATOM 2405 C CA . LYS A 1 295 ? -19.781 -22.047 -27.203 1 89.19 295 LYS A CA 1
ATOM 2406 C C . LYS A 1 295 ? -19.781 -23.188 -26.203 1 89.19 295 LYS A C 1
ATOM 2408 O O . LYS A 1 295 ? -20.656 -23.25 -25.328 1 89.19 295 LYS A O 1
ATOM 2413 N N . ASP A 1 296 ? -18.844 -24.047 -26.297 1 89 296 ASP A N 1
ATOM 2414 C CA . ASP A 1 296 ? -18.781 -25.219 -25.453 1 89 296 ASP A CA 1
ATOM 2415 C C . ASP A 1 296 ? -18.125 -24.906 -24.109 1 89 296 ASP A C 1
ATOM 2417 O O . ASP A 1 296 ? -18.125 -25.734 -23.188 1 89 296 ASP A O 1
ATOM 2421 N N . LEU A 1 297 ? -17.578 -23.797 -23.969 1 89.44 297 LEU A N 1
ATOM 2422 C CA . LEU A 1 297 ? -16.922 -23.406 -22.719 1 89.44 297 LEU A CA 1
ATOM 2423 C C . LEU A 1 297 ? -17.938 -22.953 -21.688 1 89.44 297 LEU A C 1
ATOM 2425 O O . LEU A 1 297 ? -19.016 -22.453 -22.047 1 89.44 297 LEU A O 1
ATOM 2429 N N . PRO A 1 298 ? -17.641 -23.156 -20.453 1 87.62 298 PRO A N 1
ATOM 2430 C CA . PRO A 1 298 ? -18.562 -22.75 -19.391 1 87.62 298 PRO A CA 1
ATOM 2431 C C . PRO A 1 298 ? -18.797 -21.234 -19.375 1 87.62 298 PRO A C 1
ATOM 2433 O O . PRO A 1 298 ? -17.906 -20.469 -19.75 1 87.62 298 PRO A O 1
ATOM 2436 N N . VAL A 1 299 ? -19.984 -20.875 -18.859 1 80.69 299 VAL A N 1
ATOM 2437 C CA . VAL A 1 299 ? -20.359 -19.469 -18.812 1 80.69 299 VAL A CA 1
ATOM 2438 C C . VAL A 1 299 ? -19.656 -18.797 -17.641 1 80.69 299 VAL A C 1
ATOM 2440 O O . VAL A 1 299 ? -19.25 -17.625 -17.75 1 80.69 299 VAL A O 1
ATOM 2443 N N . GLU A 1 300 ? -19.516 -19.641 -16.609 1 85.06 300 GLU A N 1
ATOM 2444 C CA . GLU A 1 300 ? -18.859 -19.078 -15.438 1 85.06 300 GLU A CA 1
ATOM 2445 C C . GLU A 1 300 ? -17.375 -19.438 -15.414 1 85.06 300 GLU A C 1
ATOM 2447 O O . GLU A 1 300 ? -16.984 -20.5 -15.914 1 85.06 300 GLU A O 1
ATOM 2452 N N . GLY A 1 301 ? -16.547 -18.5 -14.977 1 89.5 301 GLY A N 1
ATOM 2453 C CA . GLY A 1 301 ? -15.117 -18.734 -14.875 1 89.5 301 GLY A CA 1
ATOM 2454 C C . GLY A 1 301 ? -14.305 -17.938 -15.883 1 89.5 301 GLY A C 1
ATOM 2455 O O . GLY A 1 301 ? -14.805 -16.984 -16.469 1 89.5 301 GLY A O 1
ATOM 2456 N N . TYR A 1 302 ? -13.047 -18.359 -15.891 1 91.88 302 TYR A N 1
ATOM 2457 C CA . TYR A 1 302 ? -12.117 -17.703 -16.797 1 91.88 302 TYR A CA 1
ATOM 2458 C C . TYR A 1 302 ? -11.781 -18.594 -17.984 1 91.88 302 TYR A C 1
ATOM 2460 O O . TYR A 1 302 ? -11.211 -19.672 -17.828 1 91.88 302 TYR A O 1
ATOM 2468 N N . ASN A 1 303 ? -12.141 -18.078 -19.188 1 92.69 303 ASN A N 1
ATOM 2469 C CA . ASN A 1 303 ? -11.984 -18.891 -20.391 1 92.69 303 ASN A CA 1
ATOM 2470 C C . ASN A 1 303 ? -10.844 -18.375 -21.266 1 92.69 303 ASN A C 1
ATOM 2472 O O . ASN A 1 303 ? -10.641 -17.156 -21.375 1 92.69 303 ASN A O 1
ATOM 2476 N N . ALA A 1 304 ? -10.094 -19.344 -21.828 1 93 304 ALA A N 1
ATOM 2477 C CA . ALA A 1 304 ? -9.023 -19.016 -22.781 1 93 304 ALA A CA 1
ATOM 2478 C C . ALA A 1 304 ? -8.992 -20 -23.938 1 93 304 ALA A C 1
ATOM 2480 O O . ALA A 1 304 ? -9.328 -21.188 -23.766 1 93 304 ALA A O 1
ATOM 2481 N N . LEU A 1 305 ? -8.695 -19.469 -25.109 1 93.31 305 LEU A N 1
ATOM 2482 C CA . LEU A 1 305 ? -8.547 -20.281 -26.297 1 93.31 305 LEU A CA 1
ATOM 2483 C C . LEU A 1 305 ? -7.188 -20.047 -26.953 1 93.31 305 LEU A C 1
ATOM 2485 O O . LEU A 1 305 ? -6.84 -18.906 -27.281 1 93.31 305 LEU A O 1
ATOM 2489 N N . ILE A 1 306 ? -6.438 -21.125 -27.047 1 92.81 306 ILE A N 1
ATOM 2490 C CA . ILE A 1 306 ? -5.172 -21.078 -27.766 1 92.81 306 ILE A CA 1
ATOM 2491 C C . ILE A 1 306 ? -5.379 -21.578 -29.188 1 92.81 306 ILE A C 1
ATOM 2493 O O . ILE A 1 306 ? -5.785 -22.719 -29.406 1 92.81 306 ILE A O 1
ATOM 2497 N N . LEU A 1 307 ? -5.129 -20.656 -30.094 1 91.69 307 LEU A N 1
ATOM 2498 C CA . LEU A 1 307 ? -5.32 -20.953 -31.516 1 91.69 307 LEU A CA 1
ATOM 2499 C C . LEU A 1 307 ? -3.979 -21.125 -32.219 1 91.69 307 LEU A C 1
ATOM 2501 O O . LEU A 1 307 ? -3.262 -20.156 -32.438 1 91.69 307 LEU A O 1
ATOM 2505 N N . ASP A 1 308 ? -3.727 -22.359 -32.531 1 89.62 308 ASP A N 1
ATOM 2506 C CA . ASP A 1 308 ? -2.527 -22.703 -33.281 1 89.62 308 ASP A CA 1
ATOM 2507 C C . ASP A 1 308 ? -2.875 -23.047 -34.719 1 89.62 308 ASP A C 1
ATOM 2509 O O . ASP A 1 308 ? -3.029 -24.234 -35.062 1 89.62 308 ASP A O 1
ATOM 2513 N N . ILE A 1 309 ? -3.004 -22.016 -35.562 1 87.38 309 ILE A N 1
ATOM 2514 C CA . ILE A 1 309 ? -3.43 -22.188 -36.938 1 87.38 309 ILE A CA 1
ATOM 2515 C C . ILE A 1 309 ? -2.244 -21.953 -37.875 1 87.38 309 ILE A C 1
ATOM 2517 O O . ILE A 1 309 ? -1.618 -20.891 -37.844 1 87.38 309 ILE A O 1
ATOM 2521 N N . GLU A 1 310 ? -2.008 -22.922 -38.688 1 86.19 310 GLU A N 1
ATOM 2522 C CA . GLU A 1 310 ? -0.902 -22.844 -39.625 1 86.19 310 GLU A CA 1
ATOM 2523 C C . GLU A 1 310 ? -1.389 -22.391 -41 1 86.19 310 GLU A C 1
ATOM 2525 O O . GLU A 1 310 ? -2.506 -22.719 -41.406 1 86.19 310 GLU A O 1
ATOM 2530 N N . GLY A 1 311 ? -0.602 -21.578 -41.688 1 83.56 311 GLY A N 1
ATOM 2531 C CA . GLY A 1 311 ? -0.827 -21.266 -43.062 1 83.56 311 GLY A CA 1
ATOM 2532 C C . GLY A 1 311 ? -1.812 -20.141 -43.281 1 83.56 311 GLY A C 1
ATOM 2533 O O . GLY A 1 311 ? -2.576 -20.141 -44.25 1 83.56 311 GLY A O 1
ATOM 2534 N N . ILE A 1 312 ? -1.855 -19.234 -42.406 1 85 312 ILE A N 1
ATOM 2535 C CA . ILE A 1 312 ? -2.748 -18.094 -42.594 1 85 312 ILE A CA 1
ATOM 2536 C C . ILE A 1 312 ? -2.135 -17.109 -43.594 1 85 312 ILE A C 1
ATOM 2538 O O . ILE A 1 312 ? -1.035 -16.594 -43.375 1 85 312 ILE A O 1
ATOM 2542 N N . PRO A 1 313 ? -2.828 -16.922 -44.625 1 82.81 313 PRO A N 1
ATOM 2543 C CA . PRO A 1 313 ? -2.318 -15.898 -45.531 1 82.81 313 PRO A CA 1
ATOM 2544 C C . PRO A 1 313 ? -2.229 -14.516 -44.875 1 82.81 313 PRO A C 1
ATOM 2546 O O . PRO A 1 313 ? -3.047 -14.172 -44.031 1 82.81 313 PRO A O 1
ATOM 2549 N N . LEU A 1 314 ? -1.292 -13.75 -45.281 1 76.56 314 LEU A N 1
ATOM 2550 C CA . LEU A 1 314 ? -1.021 -12.438 -44.719 1 76.56 314 LEU A CA 1
ATOM 2551 C C . LEU A 1 314 ? -2.26 -11.547 -44.781 1 76.56 314 LEU A C 1
ATOM 2553 O O . LEU A 1 314 ? -2.551 -10.812 -43.844 1 76.56 314 LEU A O 1
ATOM 2557 N N . ASP A 1 315 ? -2.975 -11.633 -45.875 1 74.88 315 ASP A N 1
ATOM 2558 C CA . ASP A 1 315 ? -4.133 -10.773 -46.094 1 74.88 315 ASP A CA 1
ATOM 2559 C C . ASP A 1 315 ? -5.246 -11.086 -45.094 1 74.88 315 ASP A C 1
ATOM 2561 O O . ASP A 1 315 ? -5.98 -10.188 -44.688 1 74.88 315 ASP A O 1
ATOM 2565 N N . ASP A 1 316 ? -5.25 -12.305 -44.719 1 84.12 316 ASP A N 1
ATOM 2566 C CA . ASP A 1 316 ? -6.332 -12.734 -43.844 1 84.12 316 ASP A CA 1
ATOM 2567 C C . ASP A 1 316 ? -5.938 -12.586 -42.375 1 84.12 316 ASP A C 1
ATOM 2569 O O . ASP A 1 316 ? -6.801 -12.594 -41.5 1 84.12 316 ASP A O 1
ATOM 2573 N N . ARG A 1 317 ? -4.715 -12.477 -42.188 1 82.44 317 ARG A N 1
ATOM 2574 C CA . ARG A 1 317 ? -4.207 -12.461 -40.812 1 82.44 317 ARG A CA 1
ATOM 2575 C C . ARG A 1 317 ? -4.797 -11.297 -40.031 1 82.44 317 ARG A C 1
ATOM 2577 O O . ARG A 1 317 ? -5.312 -11.492 -38.938 1 82.44 317 ARG A O 1
ATOM 2584 N N . ASN A 1 318 ? -4.664 -10.148 -40.625 1 80.88 318 ASN A N 1
ATOM 2585 C CA . ASN A 1 318 ? -5.172 -8.969 -39.938 1 80.88 318 ASN A CA 1
ATOM 2586 C C . ASN A 1 318 ? -6.684 -9.047 -39.719 1 80.88 318 ASN A C 1
ATOM 2588 O O . ASN A 1 318 ? -7.184 -8.68 -38.656 1 80.88 318 ASN A O 1
ATOM 2592 N N . LYS A 1 319 ? -7.293 -9.508 -40.688 1 83.62 319 LYS A N 1
ATOM 2593 C CA . LYS A 1 319 ? -8.742 -9.672 -40.594 1 83.62 319 LYS A CA 1
ATOM 2594 C C . LYS A 1 319 ? -9.109 -10.641 -39.469 1 83.62 319 LYS A C 1
ATOM 2596 O O . LYS A 1 319 ? -10.055 -10.391 -38.719 1 83.62 319 LYS A O 1
ATOM 2601 N N . LEU A 1 320 ? -8.383 -11.641 -39.469 1 87.56 320 LEU A N 1
ATOM 2602 C CA . LEU A 1 320 ? -8.648 -12.664 -38.469 1 87.56 320 LEU A CA 1
ATOM 2603 C C . LEU A 1 320 ? -8.391 -12.125 -37.062 1 87.56 320 LEU A C 1
ATOM 2605 O O . LEU A 1 320 ? -9.203 -12.312 -36.156 1 87.56 320 LEU A O 1
ATOM 2609 N N . ILE A 1 321 ? -7.293 -11.484 -36.906 1 85.81 321 ILE A N 1
ATOM 2610 C CA . ILE A 1 321 ? -6.926 -10.922 -35.594 1 85.81 321 ILE A CA 1
ATOM 2611 C C . ILE A 1 321 ? -8.016 -9.961 -35.125 1 85.81 321 ILE A C 1
ATOM 2613 O O . ILE A 1 321 ? -8.414 -9.992 -33.969 1 85.81 321 ILE A O 1
ATOM 2617 N N . HIS A 1 322 ? -8.5 -9.164 -36 1 85 322 HIS A N 1
ATOM 2618 C CA . HIS A 1 322 ? -9.555 -8.219 -35.656 1 85 322 HIS A CA 1
ATOM 2619 C C . HIS A 1 322 ? -10.828 -8.938 -35.219 1 85 322 HIS A C 1
ATOM 2621 O O . HIS A 1 322 ? -11.461 -8.539 -34.25 1 85 322 HIS A O 1
ATOM 2627 N N . LYS A 1 323 ? -11.125 -9.867 -36 1 89.25 323 LYS A N 1
ATOM 2628 C CA . LYS A 1 323 ? -12.328 -10.625 -35.688 1 89.25 323 LYS A CA 1
ATOM 2629 C C . LYS A 1 323 ? -12.188 -11.336 -34.344 1 89.25 323 LYS A C 1
ATOM 2631 O O . LYS A 1 323 ? -13.141 -11.398 -33.562 1 89.25 323 LYS A O 1
ATOM 2636 N N . LEU A 1 324 ? -11.047 -11.867 -34.125 1 88.31 324 LEU A N 1
ATOM 2637 C CA . LEU A 1 324 ? -10.797 -12.555 -32.875 1 88.31 324 LEU A CA 1
ATOM 2638 C C . LEU A 1 324 ? -10.891 -11.586 -31.688 1 88.31 324 LEU A C 1
ATOM 2640 O O . LEU A 1 324 ? -11.406 -11.945 -30.625 1 88.31 324 LEU A O 1
ATOM 2644 N N . ARG A 1 325 ? -10.414 -10.453 -31.828 1 83.75 325 ARG A N 1
ATOM 2645 C CA . ARG A 1 325 ? -10.508 -9.43 -30.781 1 83.75 325 ARG A CA 1
ATOM 2646 C C . ARG A 1 325 ? -11.961 -9.078 -30.484 1 83.75 325 ARG A C 1
ATOM 2648 O O . ARG A 1 325 ? -12.328 -8.859 -29.328 1 83.75 325 ARG A O 1
ATOM 2655 N N . GLU A 1 326 ? -12.664 -9.031 -31.516 1 84.56 326 GLU A N 1
ATOM 2656 C CA . GLU A 1 326 ? -14.094 -8.781 -31.344 1 84.56 326 GLU A CA 1
ATOM 2657 C C . GLU A 1 326 ? -14.758 -9.891 -30.531 1 84.56 326 GLU A C 1
ATOM 2659 O O . GLU A 1 326 ? -15.57 -9.617 -29.656 1 84.56 326 GLU A O 1
ATOM 2664 N N . ILE A 1 327 ? -14.367 -11 -30.891 1 86.56 327 ILE A N 1
ATOM 2665 C CA . ILE A 1 327 ? -14.93 -12.156 -30.203 1 86.56 327 ILE A CA 1
ATOM 2666 C C . ILE A 1 327 ? -14.5 -12.148 -28.734 1 86.56 327 ILE A C 1
ATOM 2668 O O . ILE A 1 327 ? -15.297 -12.445 -27.844 1 86.56 327 ILE A O 1
ATOM 2672 N N . GLU A 1 328 ? -13.289 -11.844 -28.484 1 84.06 328 GLU A N 1
ATOM 2673 C CA . GLU A 1 328 ? -12.766 -11.766 -27.125 1 84.06 328 GLU A CA 1
ATOM 2674 C C . GLU A 1 328 ? -13.586 -10.797 -26.266 1 84.06 328 GLU A C 1
ATOM 2676 O O . GLU A 1 328 ? -13.883 -11.094 -25.109 1 84.06 328 GLU A O 1
ATOM 2681 N N . GLN A 1 329 ? -13.898 -9.727 -26.812 1 78.62 329 GLN A N 1
ATOM 2682 C CA . GLN A 1 329 ? -14.625 -8.688 -26.094 1 78.62 329 GLN A CA 1
ATOM 2683 C C . GLN A 1 329 ? -16.062 -9.109 -25.844 1 78.62 329 GLN A C 1
ATOM 2685 O O . GLN A 1 329 ? -16.609 -8.875 -24.766 1 78.62 329 GLN A O 1
ATOM 2690 N N . GLN A 1 330 ? -16.594 -9.727 -26.812 1 79.19 330 GLN A N 1
ATOM 2691 C CA . GLN A 1 330 ? -18 -10.094 -26.75 1 79.19 330 GLN A CA 1
ATOM 2692 C C . GLN A 1 330 ? -18.219 -11.25 -25.766 1 79.19 330 GLN A C 1
ATOM 2694 O O . GLN A 1 330 ? -19.219 -11.281 -25.047 1 79.19 330 GLN A O 1
ATOM 2699 N N . LYS A 1 331 ? -17.297 -12.094 -25.766 1 80.69 331 LYS A N 1
ATOM 2700 C CA . LYS A 1 331 ? -17.516 -13.32 -25 1 80.69 331 LYS A CA 1
ATOM 2701 C C . LYS A 1 331 ? -16.656 -13.328 -23.734 1 80.69 331 LYS A C 1
ATOM 2703 O O . LYS A 1 331 ? -16.703 -14.281 -22.953 1 80.69 331 LYS A O 1
ATOM 2708 N N . ARG A 1 332 ? -15.977 -12.367 -23.375 1 79.5 332 ARG A N 1
ATOM 2709 C CA . ARG A 1 332 ? -15.125 -12.266 -22.203 1 79.5 332 ARG A CA 1
ATOM 2710 C C . ARG A 1 332 ? -14.164 -13.445 -22.109 1 79.5 332 ARG A C 1
ATOM 2712 O O . ARG A 1 332 ? -14.086 -14.117 -21.078 1 79.5 332 ARG A O 1
ATOM 2719 N N . ILE A 1 333 ? -13.523 -13.742 -23.219 1 86.44 333 ILE A N 1
ATOM 2720 C CA . ILE A 1 333 ? -12.578 -14.852 -23.359 1 86.44 333 ILE A CA 1
ATOM 2721 C C . ILE A 1 333 ? -11.234 -14.328 -23.859 1 86.44 333 ILE A C 1
ATOM 2723 O O . ILE A 1 333 ? -11.195 -13.359 -24.625 1 86.44 333 ILE A O 1
ATOM 2727 N N . LEU A 1 334 ? -10.203 -14.984 -23.375 1 89.12 334 LEU A N 1
ATOM 2728 C CA . LEU A 1 334 ? -8.883 -14.68 -23.922 1 89.12 334 LEU A CA 1
ATOM 2729 C C . LEU A 1 334 ? -8.539 -15.594 -25.094 1 89.12 334 LEU A C 1
ATOM 2731 O O . LEU A 1 334 ? -8.602 -16.812 -24.969 1 89.12 334 LEU A O 1
ATOM 2735 N N . ILE A 1 335 ? -8.305 -14.977 -26.219 1 88.69 335 ILE A N 1
ATOM 2736 C CA . ILE A 1 335 ? -7.922 -15.758 -27.391 1 88.69 335 ILE A CA 1
ATOM 2737 C C . ILE A 1 335 ? -6.48 -15.43 -27.781 1 88.69 335 ILE A C 1
ATOM 2739 O O . ILE A 1 335 ? -6.137 -14.266 -28 1 88.69 335 ILE A O 1
ATOM 2743 N N . HIS A 1 336 ? -5.676 -16.5 -27.812 1 88.44 336 HIS A N 1
ATOM 2744 C CA . HIS A 1 336 ? -4.285 -16.344 -28.219 1 88.44 336 HIS A CA 1
ATOM 2745 C C . HIS A 1 336 ? -4.004 -17.094 -29.516 1 88.44 336 HIS A C 1
ATOM 2747 O O . HIS A 1 336 ? -4.094 -18.328 -29.562 1 88.44 336 HIS A O 1
ATOM 2753 N N . LEU A 1 337 ? -3.727 -16.281 -30.562 1 87 337 LEU A N 1
ATOM 2754 C CA . LEU A 1 337 ? -3.35 -16.859 -31.844 1 87 337 LEU A CA 1
ATOM 2755 C C . LEU A 1 337 ? -1.844 -17.094 -31.922 1 87 337 LEU A C 1
ATOM 2757 O O . LEU A 1 337 ? -1.062 -16.141 -31.844 1 87 337 LEU A O 1
ATOM 2761 N N . LYS A 1 338 ? -1.43 -18.422 -32 1 82.5 338 LYS A N 1
ATOM 2762 C CA . LYS A 1 338 ? -0.017 -18.766 -32.156 1 82.5 338 LYS A CA 1
ATOM 2763 C C . LYS A 1 338 ? 0.442 -18.594 -33.594 1 82.5 338 LYS A C 1
ATOM 2765 O O . LYS A 1 338 ? -0.202 -19.078 -34.531 1 82.5 338 LYS A O 1
ATOM 2770 N N . MET A 1 339 ? 1.295 -17.672 -33.906 1 64.5 339 MET A N 1
ATOM 2771 C CA . MET A 1 339 ? 1.775 -17.438 -35.25 1 64.5 339 MET A CA 1
ATOM 2772 C C . MET A 1 339 ? 3.105 -18.141 -35.5 1 64.5 339 MET A C 1
ATOM 2774 O O . MET A 1 339 ? 4.09 -17.875 -34.812 1 64.5 339 MET A O 1
ATOM 2778 N N . ARG A 1 340 ? 3.369 -19.375 -35.875 1 51.44 340 ARG A N 1
ATOM 2779 C CA . ARG A 1 340 ? 4.652 -20.031 -36.094 1 51.44 340 ARG A CA 1
ATOM 2780 C C . ARG A 1 340 ? 5.359 -19.438 -37.312 1 51.44 340 ARG A C 1
ATOM 2782 O O . ARG A 1 340 ? 6.586 -19.5 -37.406 1 51.44 340 ARG A O 1
ATOM 2789 N N . GLY A 1 341 ? 4.82 -19.297 -38.438 1 41.31 341 GLY A N 1
ATOM 2790 C CA . GLY A 1 341 ? 5.477 -19.203 -39.719 1 41.31 341 GLY A CA 1
ATOM 2791 C C . GLY A 1 341 ? 6.387 -18 -39.844 1 41.31 341 GLY A C 1
ATOM 2792 O O . GLY A 1 341 ? 7.035 -17.812 -40.875 1 41.31 341 GLY A O 1
ATOM 2793 N N . PHE A 1 342 ? 6.195 -16.844 -39.438 1 33.75 342 PHE A N 1
ATOM 2794 C CA . PHE A 1 342 ? 7.055 -15.844 -40.062 1 33.75 342 PHE A CA 1
ATOM 2795 C C . PHE A 1 342 ? 8.469 -15.914 -39.5 1 33.75 342 PHE A C 1
ATOM 2797 O O . PHE A 1 342 ? 8.711 -15.492 -38.375 1 33.75 342 PHE A O 1
ATOM 2804 N N . ARG A 1 343 ? 9.227 -16.906 -39.75 1 30.8 343 ARG A N 1
ATOM 2805 C CA . ARG A 1 343 ? 10.68 -16.75 -39.75 1 30.8 343 ARG A CA 1
ATOM 2806 C C . ARG A 1 343 ? 11.086 -15.406 -40.344 1 30.8 343 ARG A C 1
ATOM 2808 O O . ARG A 1 343 ? 12.25 -15.211 -40.719 1 30.8 343 ARG A O 1
ATOM 2815 N N . ASN A 1 344 ? 10.305 -14.602 -41.094 1 27.06 344 ASN A N 1
ATOM 2816 C CA . ASN A 1 344 ? 11.188 -13.578 -41.625 1 27.06 344 ASN A CA 1
ATOM 2817 C C . ASN A 1 344 ? 12.148 -13.039 -40.562 1 27.06 344 ASN A C 1
ATOM 2819 O O . ASN A 1 344 ? 11.914 -13.211 -39.375 1 27.06 344 ASN A O 1
ATOM 2823 N N . THR A 1 345 ? 13.227 -12.094 -40.969 1 26.03 345 THR A N 1
ATOM 2824 C CA . THR A 1 345 ? 14.172 -11.18 -40.344 1 26.03 345 THR A CA 1
ATOM 2825 C C . THR A 1 345 ? 13.602 -10.578 -39.062 1 26.03 345 THR A C 1
ATOM 2827 O O . THR A 1 345 ? 14.125 -10.812 -38 1 26.03 345 THR A O 1
ATOM 2830 N N . SER A 1 346 ? 13.82 -9.18 -38.906 1 25.98 346 SER A N 1
ATOM 2831 C CA . SER A 1 346 ? 13.758 -8.172 -37.844 1 25.98 346 SER A CA 1
ATOM 2832 C C . SER A 1 346 ? 12.352 -8.039 -37.312 1 25.98 346 SER A C 1
ATOM 2834 O O . SER A 1 346 ? 12.055 -7.105 -36.562 1 25.98 346 SER A O 1
ATOM 2836 N N . GLU A 1 347 ? 11.352 -8.602 -37.875 1 24.55 347 GLU A N 1
ATOM 2837 C CA . GLU A 1 347 ? 10.023 -8.047 -37.656 1 24.55 347 GLU A CA 1
ATOM 2838 C C . GLU A 1 347 ? 9.578 -8.219 -36.219 1 24.55 347 GLU A C 1
ATOM 2840 O O . GLU A 1 347 ? 9.812 -9.258 -35.594 1 24.55 347 GLU A O 1
ATOM 2845 N N . LEU A 1 348 ? 9.164 -7.047 -35.656 1 24.7 348 LEU A N 1
ATOM 2846 C CA . LEU A 1 348 ? 8.656 -6.605 -34.344 1 24.7 348 LEU A CA 1
ATOM 2847 C C . LEU A 1 348 ? 7.438 -7.422 -33.938 1 24.7 348 LEU A C 1
ATOM 2849 O O . LEU A 1 348 ? 6.418 -7.418 -34.625 1 24.7 348 LEU A O 1
ATOM 2853 N N . GLU A 1 349 ? 7.531 -8.664 -33.719 1 26.59 349 GLU A N 1
ATOM 2854 C CA . GLU A 1 349 ? 6.457 -9.305 -32.969 1 26.59 349 GLU A CA 1
ATOM 2855 C C . GLU A 1 349 ? 5.855 -8.336 -31.953 1 26.59 349 GLU A C 1
ATOM 2857 O O . GLU A 1 349 ? 6.496 -8.016 -30.953 1 26.59 349 GLU A O 1
ATOM 2862 N N . ILE A 1 350 ? 5.156 -7.23 -32.5 1 25.44 350 ILE A N 1
ATOM 2863 C CA . ILE A 1 350 ? 4.441 -6.336 -31.609 1 25.44 350 ILE A CA 1
ATOM 2864 C C . ILE A 1 350 ? 3.371 -7.117 -30.844 1 25.44 350 ILE A C 1
ATOM 2866 O O . ILE A 1 350 ? 2.398 -7.586 -31.453 1 25.44 350 ILE A O 1
ATOM 2870 N N . SER A 1 351 ? 3.627 -8.172 -30.328 1 26.36 351 SER A N 1
ATOM 2871 C CA . SER A 1 351 ? 2.564 -8.648 -29.453 1 26.36 351 SER A CA 1
ATOM 2872 C C . SER A 1 351 ? 1.994 -7.512 -28.609 1 26.36 351 SER A C 1
ATOM 2874 O O . SER A 1 351 ? 2.736 -6.812 -27.906 1 26.36 351 SER A O 1
ATOM 2876 N N . PHE A 1 352 ? 0.961 -6.871 -29.078 1 25.91 352 PHE A N 1
ATOM 2877 C CA . PHE A 1 352 ? 0.25 -5.801 -28.375 1 25.91 352 PHE A CA 1
ATOM 2878 C C . PHE A 1 352 ? 0.154 -6.09 -26.891 1 25.91 352 PHE A C 1
ATOM 2880 O O . PHE A 1 352 ? 0.091 -5.168 -26.078 1 25.91 352 PHE A O 1
ATOM 2887 N N . GLU A 1 353 ? -0.225 -7.309 -26.594 1 28.47 353 GLU A N 1
ATOM 2888 C CA . GLU A 1 353 ? -0.563 -7.68 -25.234 1 28.47 353 GLU A CA 1
ATOM 2889 C C . GLU A 1 353 ? 0.635 -7.508 -24.297 1 28.47 353 GLU A C 1
ATOM 2891 O O . GLU A 1 353 ? 0.477 -7.441 -23.078 1 28.47 353 GLU A O 1
ATOM 2896 N N . ASP A 1 354 ? 1.771 -7.887 -24.859 1 28.16 354 ASP A N 1
ATOM 2897 C CA . ASP A 1 354 ? 3.018 -7.957 -24.094 1 28.16 354 ASP A CA 1
ATOM 2898 C C . ASP A 1 354 ? 3.525 -6.559 -23.75 1 28.16 354 ASP A C 1
ATOM 2900 O O . ASP A 1 354 ? 4.734 -6.348 -23.625 1 28.16 354 ASP A O 1
ATOM 2904 N N . ILE A 1 355 ? 2.832 -5.586 -24.062 1 28.47 355 ILE A N 1
ATOM 2905 C CA . ILE A 1 355 ? 3.328 -4.289 -23.625 1 28.47 355 ILE A CA 1
ATOM 2906 C C . ILE A 1 355 ? 3.52 -4.293 -22.109 1 28.47 355 ILE A C 1
ATOM 2908 O O . ILE A 1 355 ? 2.609 -3.926 -21.359 1 28.47 355 ILE A O 1
ATOM 2912 N N . GLY A 1 356 ? 3.646 -5.43 -21.609 1 28 356 GLY A N 1
ATOM 2913 C CA . GLY A 1 356 ? 3.76 -5.641 -20.172 1 28 356 GLY A CA 1
ATOM 2914 C C . GLY A 1 356 ? 4.75 -4.703 -19.516 1 28 356 GLY A C 1
ATOM 2915 O O . GLY A 1 356 ? 4.391 -3.957 -18.609 1 28 356 GLY A O 1
ATOM 2916 N N . ASP A 1 357 ? 6.082 -5.234 -19.562 1 29.77 357 ASP A N 1
ATOM 2917 C CA . ASP A 1 357 ? 7.137 -4.59 -18.781 1 29.77 357 ASP A CA 1
ATOM 2918 C C . ASP A 1 357 ? 7.488 -3.221 -19.359 1 29.77 357 ASP A C 1
ATOM 2920 O O . ASP A 1 357 ? 7.535 -3.049 -20.578 1 29.77 357 ASP A O 1
ATOM 2924 N N . ILE A 1 358 ? 7.242 -2.189 -18.641 1 29.72 358 ILE A N 1
ATOM 2925 C CA . ILE A 1 358 ? 7.629 -0.839 -19.031 1 29.72 358 ILE A CA 1
ATOM 2926 C C . ILE A 1 358 ? 8.961 -0.877 -19.781 1 29.72 358 ILE A C 1
ATOM 2928 O O . ILE A 1 358 ? 9.164 -0.142 -20.75 1 29.72 358 ILE A O 1
ATOM 2932 N N . GLU A 1 359 ? 9.742 -1.856 -19.453 1 32.69 359 GLU A N 1
ATOM 2933 C CA . GLU A 1 359 ? 11.047 -1.873 -20.109 1 32.69 359 GLU A CA 1
ATOM 2934 C C . GLU A 1 359 ? 10.922 -2.314 -21.562 1 32.69 359 GLU A C 1
ATOM 2936 O O . GLU A 1 359 ? 11.547 -1.731 -22.453 1 32.69 359 GLU A O 1
ATOM 2941 N N . GLU A 1 360 ? 10.102 -3.238 -21.828 1 35.28 360 GLU A N 1
ATOM 2942 C CA . GLU A 1 360 ? 9.938 -3.699 -23.203 1 35.28 360 GLU A CA 1
ATOM 2943 C C . GLU A 1 360 ? 9.109 -2.719 -24.031 1 35.28 360 GLU A C 1
ATOM 2945 O O . GLU A 1 360 ? 9.414 -2.453 -25.188 1 35.28 360 GLU A O 1
ATOM 2950 N N . ILE A 1 361 ? 8.172 -2.121 -23.406 1 34.06 361 ILE A N 1
ATOM 2951 C CA . ILE A 1 361 ? 7.426 -1.06 -24.078 1 34.06 361 ILE A CA 1
ATOM 2952 C C . ILE A 1 361 ? 8.336 0.137 -24.328 1 34.06 361 ILE A C 1
ATOM 2954 O O . ILE A 1 361 ? 8.32 0.725 -25.406 1 34.06 361 ILE A O 1
ATOM 2958 N N . GLU A 1 362 ? 9.125 0.386 -23.266 1 36 362 GLU A N 1
ATOM 2959 C CA . GLU A 1 362 ? 10.141 1.412 -23.484 1 36 362 GLU A CA 1
ATOM 2960 C C . GLU A 1 362 ? 11.07 1.032 -24.625 1 36 362 GLU A C 1
ATOM 2962 O O . GLU A 1 362 ? 11.383 1.867 -25.484 1 36 362 GLU A O 1
ATOM 2967 N N . ARG A 1 363 ? 11.352 -0.245 -24.672 1 40.56 363 ARG A N 1
ATOM 2968 C CA . ARG A 1 363 ? 12.242 -0.7 -25.734 1 40.56 363 ARG A CA 1
ATOM 2969 C C . ARG A 1 363 ? 11.547 -0.618 -27.094 1 40.56 363 ARG A C 1
ATOM 2971 O O . ARG A 1 363 ? 12.125 -0.115 -28.062 1 40.56 363 ARG A O 1
ATOM 2978 N N . ILE A 1 364 ? 10.352 -0.978 -27.172 1 40.66 364 ILE A N 1
ATOM 2979 C CA . ILE A 1 364 ? 9.609 -0.963 -28.422 1 40.66 364 ILE A CA 1
ATOM 2980 C C . ILE A 1 364 ? 9.273 0.477 -28.812 1 40.66 364 ILE A C 1
ATOM 2982 O O . ILE A 1 364 ? 9.43 0.868 -29.969 1 40.66 364 ILE A O 1
ATOM 2986 N N . ALA A 1 365 ? 8.852 1.264 -27.828 1 37.75 365 ALA A N 1
ATOM 2987 C CA . ALA A 1 365 ? 8.562 2.668 -28.094 1 37.75 365 ALA A CA 1
ATOM 2988 C C . ALA A 1 365 ? 9.812 3.412 -28.547 1 37.75 365 ALA A C 1
ATOM 2990 O O . ALA A 1 365 ? 9.773 4.188 -29.5 1 37.75 365 ALA A O 1
ATOM 2991 N N . VAL A 1 366 ? 10.828 3.045 -27.844 1 40.59 366 VAL A N 1
ATOM 2992 C CA . VAL A 1 366 ? 12.102 3.654 -28.219 1 40.59 366 VAL A CA 1
ATOM 2993 C C . VAL A 1 366 ? 12.5 3.188 -29.625 1 40.59 366 VAL A C 1
ATOM 2995 O O . VAL A 1 366 ? 12.953 3.986 -30.438 1 40.59 366 VAL A O 1
ATOM 2998 N N . GLU A 1 367 ? 12.188 1.973 -29.797 1 43.09 367 GLU A N 1
ATOM 2999 C CA . GLU A 1 367 ? 12.516 1.447 -31.109 1 43.09 367 GLU A CA 1
ATOM 3000 C C . GLU A 1 367 ? 11.648 2.086 -32.188 1 43.09 367 GLU A C 1
ATOM 3002 O O . GLU A 1 367 ? 12.141 2.463 -33.25 1 43.09 367 GLU A O 1
ATOM 3007 N N . GLU A 1 368 ? 10.422 2.178 -31.922 1 41.16 368 GLU A N 1
ATOM 3008 C CA . GLU A 1 368 ? 9.508 2.787 -32.875 1 41.16 368 GLU A CA 1
ATOM 3009 C C . GLU A 1 368 ? 9.766 4.285 -33 1 41.16 368 GLU A C 1
ATOM 3011 O O . GLU A 1 368 ? 9.75 4.824 -34.125 1 41.16 368 GLU A O 1
ATOM 3016 N N . PHE A 1 369 ? 9.945 4.969 -31.891 1 36.38 369 PHE A N 1
ATOM 3017 C CA . PHE A 1 369 ? 10.281 6.387 -31.938 1 36.38 369 PHE A CA 1
ATOM 3018 C C . PHE A 1 369 ? 11.602 6.613 -32.656 1 36.38 369 PHE A C 1
ATOM 3020 O O . PHE A 1 369 ? 11.727 7.539 -33.469 1 36.38 369 PHE A O 1
ATOM 3027 N N . ALA A 1 370 ? 12.398 5.684 -32.25 1 39.78 370 ALA A N 1
ATOM 3028 C CA . ALA A 1 370 ? 13.68 5.777 -32.938 1 39.78 370 ALA A CA 1
ATOM 3029 C C . ALA A 1 370 ? 13.508 5.562 -34.438 1 39.78 370 ALA A C 1
ATOM 3031 O O . ALA A 1 370 ? 14.102 6.281 -35.25 1 39.78 370 ALA A O 1
ATOM 3032 N N . ARG A 1 371 ? 12.703 4.656 -34.688 1 43.97 371 ARG A N 1
ATOM 3033 C CA . ARG A 1 371 ? 12.422 4.391 -36.094 1 43.97 371 ARG A CA 1
ATOM 3034 C C . ARG A 1 371 ? 11.695 5.57 -36.719 1 43.97 371 ARG A C 1
ATOM 3036 O O . ARG A 1 371 ? 12.047 5.992 -37.812 1 43.97 371 ARG A O 1
ATOM 3043 N N . LYS A 1 372 ? 10.773 6.031 -36.094 1 41.84 372 LYS A N 1
ATOM 3044 C CA . LYS A 1 372 ? 10.008 7.141 -36.656 1 41.84 372 LYS A CA 1
ATOM 3045 C C . LYS A 1 372 ? 10.844 8.414 -36.719 1 41.84 372 LYS A C 1
ATOM 3047 O O . LYS A 1 372 ? 10.688 9.219 -37.625 1 41.84 372 LYS A O 1
ATOM 3052 N N . LEU A 1 373 ? 11.719 8.523 -35.656 1 37.44 373 LEU A N 1
ATOM 3053 C CA . LEU A 1 373 ? 12.562 9.711 -35.688 1 37.44 373 LEU A CA 1
ATOM 3054 C C . LEU A 1 373 ? 13.828 9.469 -36.5 1 37.44 373 LEU A C 1
ATOM 3056 O O . LEU A 1 373 ? 14.68 10.359 -36.594 1 37.44 373 LEU A O 1
ATOM 3060 N N . GLY A 1 374 ? 13.898 8.328 -37.188 1 44.97 374 GLY A N 1
ATOM 3061 C CA . GLY A 1 374 ? 15.039 8.047 -38.031 1 44.97 374 GLY A CA 1
ATOM 3062 C C . GLY A 1 374 ? 16.312 7.805 -37.281 1 44.97 374 GLY A C 1
ATOM 3063 O O . GLY A 1 374 ? 17.422 8.055 -37.781 1 44.97 374 GLY A O 1
ATOM 3064 N N . ILE A 1 375 ? 16.172 7.527 -36 1 41.94 375 ILE A N 1
ATOM 3065 C CA . ILE A 1 375 ? 17.375 7.297 -35.219 1 41.94 375 ILE A CA 1
ATOM 3066 C C . ILE A 1 375 ? 17.906 5.887 -35.469 1 41.94 375 ILE A C 1
ATOM 3068 O O . ILE A 1 375 ? 17.188 4.906 -35.281 1 41.94 375 ILE A O 1
ATOM 3072 N N . LYS A 1 376 ? 18.969 5.668 -36.219 1 49.12 376 LYS A N 1
ATOM 3073 C CA . LYS A 1 376 ? 19.672 4.465 -36.656 1 49.12 376 LYS A CA 1
ATOM 3074 C C . LYS A 1 376 ? 20.266 3.707 -35.469 1 49.12 376 LYS A C 1
ATOM 3076 O O . LYS A 1 376 ? 20.922 2.686 -35.656 1 49.12 376 LYS A O 1
ATOM 3081 N N . ALA A 1 377 ? 20.219 4.172 -34.344 1 46.19 377 ALA A N 1
ATOM 3082 C CA . ALA A 1 377 ? 20.875 3.516 -33.219 1 46.19 377 ALA A CA 1
ATOM 3083 C C . ALA A 1 377 ? 20.109 2.271 -32.781 1 46.19 377 ALA A C 1
ATOM 3085 O O . ALA A 1 377 ? 18.875 2.215 -32.906 1 46.19 377 ALA A O 1
ATOM 3086 N N . SER A 1 378 ? 20.766 1.123 -32.594 1 51.16 378 SER A N 1
ATOM 3087 C CA . SER A 1 378 ? 20.188 -0.15 -32.156 1 51.16 378 SER A CA 1
ATOM 3088 C C . SER A 1 378 ? 19.297 0.026 -30.953 1 51.16 378 SER A C 1
ATOM 3090 O O . SER A 1 378 ? 19.531 0.899 -30.109 1 51.16 378 SER A O 1
ATOM 3092 N N . PRO A 1 379 ? 18.203 -0.654 -30.938 1 47.09 379 PRO A N 1
ATOM 3093 C CA . PRO A 1 379 ? 17.281 -0.56 -29.797 1 47.09 379 PRO A CA 1
ATOM 3094 C C . PRO A 1 379 ? 17.984 -0.763 -28.453 1 47.09 379 PRO A C 1
ATOM 3096 O O . PRO A 1 379 ? 17.625 -0.121 -27.469 1 47.09 379 PRO A O 1
ATOM 3099 N N . GLN A 1 380 ? 18.875 -1.533 -28.328 1 52.31 380 GLN A N 1
ATOM 3100 C CA . GLN A 1 380 ? 19.672 -1.753 -27.125 1 52.31 380 GLN A CA 1
ATOM 3101 C C . GLN A 1 380 ? 20.406 -0.48 -26.719 1 52.31 380 GLN A C 1
ATOM 3103 O O . GLN A 1 380 ? 20.484 -0.161 -25.531 1 52.31 380 GLN A O 1
ATOM 3108 N N . LYS A 1 381 ? 20.859 0.193 -27.641 1 52.09 381 LYS A N 1
ATOM 3109 C CA . LYS A 1 381 ? 21.578 1.427 -27.359 1 52.09 381 LYS A CA 1
ATOM 3110 C C . LYS A 1 381 ? 20.641 2.527 -26.875 1 52.09 381 LYS A C 1
ATOM 3112 O O . LYS A 1 381 ? 20.984 3.32 -26 1 52.09 381 LYS A O 1
ATOM 3117 N N . ILE A 1 382 ? 19.562 2.523 -27.422 1 48.41 382 ILE A N 1
ATOM 3118 C CA . ILE A 1 382 ? 18.547 3.473 -26.984 1 48.41 382 ILE A CA 1
ATOM 3119 C C . ILE A 1 382 ? 18.078 3.104 -25.578 1 48.41 382 ILE A C 1
ATOM 3121 O O . ILE A 1 382 ? 17.906 3.977 -24.719 1 48.41 382 ILE A O 1
ATOM 3125 N N . LEU A 1 383 ? 17.984 1.892 -25.359 1 48.56 383 LEU A N 1
ATOM 3126 C CA . LEU A 1 383 ? 17.672 1.418 -24.016 1 48.56 383 LEU A CA 1
ATOM 3127 C C . LEU A 1 383 ? 18.797 1.756 -23.047 1 48.56 383 LEU A C 1
ATOM 3129 O O . LEU A 1 383 ? 18.547 2.143 -21.906 1 48.56 383 LEU A O 1
ATOM 3133 N N . GLU A 1 384 ? 20.016 1.586 -23.438 1 55.31 384 GLU A N 1
ATOM 3134 C CA . GLU A 1 384 ? 21.156 2.053 -22.656 1 55.31 384 GLU A CA 1
ATOM 3135 C C . GLU A 1 384 ? 21.078 3.551 -22.391 1 55.31 384 GLU A C 1
ATOM 3137 O O . GLU A 1 384 ? 21.375 4.004 -21.281 1 55.31 384 GLU A O 1
ATOM 3142 N N . LEU A 1 385 ? 20.625 4.215 -23.391 1 50.19 385 LEU A N 1
ATOM 3143 C CA . LEU A 1 385 ? 20.406 5.652 -23.234 1 50.19 385 LEU A CA 1
ATOM 3144 C C . LEU A 1 385 ? 19.328 5.93 -22.203 1 50.19 385 LEU A C 1
ATOM 3146 O O . LEU A 1 385 ? 19.5 6.773 -21.328 1 50.19 385 LEU A O 1
ATOM 3150 N N . ILE A 1 386 ? 18.344 5.266 -22.312 1 46.94 386 ILE A N 1
ATOM 3151 C CA . ILE A 1 386 ? 17.234 5.449 -21.391 1 46.94 386 ILE A CA 1
ATOM 3152 C C . ILE A 1 386 ? 17.672 5.023 -19.984 1 46.94 386 ILE A C 1
ATOM 3154 O O . ILE A 1 386 ? 17.359 5.699 -19 1 46.94 386 ILE A O 1
ATOM 3158 N N . ASN A 1 387 ? 18.328 3.965 -19.859 1 49.31 387 ASN A N 1
ATOM 3159 C CA . ASN A 1 387 ? 18.891 3.52 -18.594 1 49.31 387 ASN A CA 1
ATOM 3160 C C . ASN A 1 387 ? 19.828 4.559 -17.984 1 49.31 387 ASN A C 1
ATOM 3162 O O . ASN A 1 387 ? 19.812 4.797 -16.781 1 49.31 387 ASN A O 1
ATOM 3166 N N . ILE A 1 388 ? 20.656 5.074 -18.844 1 50.81 388 ILE A N 1
ATOM 3167 C CA . ILE A 1 388 ? 21.578 6.109 -18.375 1 50.81 388 ILE A CA 1
ATOM 3168 C C . ILE A 1 388 ? 20.797 7.344 -17.953 1 50.81 388 ILE A C 1
ATOM 3170 O O . ILE A 1 388 ? 21.078 7.949 -16.906 1 50.81 388 ILE A O 1
ATOM 3174 N N . LEU A 1 389 ? 19.828 7.559 -18.781 1 43.53 389 LEU A N 1
ATOM 3175 C CA . LEU A 1 389 ? 19.016 8.742 -18.484 1 43.53 389 LEU A CA 1
ATOM 3176 C C . LEU A 1 389 ? 18.125 8.508 -17.266 1 43.53 389 LEU A C 1
ATOM 3178 O O . LEU A 1 389 ? 17.703 9.461 -16.609 1 43.53 389 LEU A O 1
ATOM 3182 N N . SER A 1 390 ? 17.922 7.324 -17.016 1 42.34 390 SER A N 1
ATOM 3183 C CA . SER A 1 390 ? 17.094 6.957 -15.867 1 42.34 390 SER A CA 1
ATOM 3184 C C . SER A 1 390 ? 17.922 6.895 -14.586 1 42.34 390 SER A C 1
ATOM 3186 O O . SER A 1 390 ? 17.375 6.672 -13.5 1 42.34 390 SER A O 1
ATOM 3188 N N . LYS A 1 391 ? 19.156 6.91 -14.695 1 46.06 391 LYS A N 1
ATOM 3189 C CA . LYS A 1 391 ? 20 6.965 -13.516 1 46.06 391 LYS A CA 1
ATOM 3190 C C . LYS A 1 391 ? 19.672 8.18 -12.648 1 46.06 391 LYS A C 1
ATOM 3192 O O . LYS A 1 391 ? 19.516 9.289 -13.164 1 46.06 391 LYS A O 1
ATOM 3197 N N . GLU A 1 392 ? 19.234 7.785 -11.469 1 42.53 392 GLU A N 1
ATOM 3198 C CA . GLU A 1 392 ? 18.984 8.859 -10.516 1 42.53 392 GLU A CA 1
ATOM 3199 C C . GLU A 1 392 ? 20.266 9.281 -9.805 1 42.53 392 GLU A C 1
ATOM 3201 O O . GLU A 1 392 ? 21.172 8.469 -9.609 1 42.53 392 GLU A O 1
ATOM 3206 N N . LYS A 1 393 ? 20.453 10.609 -9.695 1 43.22 393 LYS A N 1
ATOM 3207 C CA . LYS A 1 393 ? 21.562 11.148 -8.922 1 43.22 393 LYS A CA 1
ATOM 3208 C C . LYS A 1 393 ? 21.547 10.633 -7.488 1 43.22 393 LYS A C 1
ATOM 3210 O O . LYS A 1 393 ? 20.516 10.711 -6.809 1 43.22 393 LYS A O 1
ATOM 3215 N N . SER A 1 394 ? 22.609 9.883 -7.215 1 41.44 394 SER A N 1
ATOM 3216 C CA . SER A 1 394 ? 22.766 9.648 -5.781 1 41.44 394 SER A CA 1
ATOM 3217 C C . SER A 1 394 ? 22.906 10.961 -5.02 1 41.44 394 SER A C 1
ATOM 3219 O O . SER A 1 394 ? 23.453 11.93 -5.547 1 41.44 394 SER A O 1
ATOM 3221 N N . PRO A 1 395 ? 22.328 11.117 -3.926 1 40.06 395 PRO A N 1
ATOM 3222 C CA . PRO A 1 395 ? 22.438 12.367 -3.172 1 40.06 395 PRO A CA 1
ATOM 3223 C C . PRO A 1 395 ? 23.875 12.844 -3.014 1 40.06 395 PRO A C 1
ATOM 3225 O O . PRO A 1 395 ? 24.125 14.047 -2.916 1 40.06 395 PRO A O 1
ATOM 3228 N N . ASP A 1 396 ? 24.859 12.016 -3.02 1 45.22 396 ASP A N 1
ATOM 3229 C CA . ASP A 1 396 ? 26.234 12.391 -2.711 1 45.22 396 ASP A CA 1
ATOM 3230 C C . ASP A 1 396 ? 26.984 12.797 -3.977 1 45.22 396 ASP A C 1
ATOM 3232 O O . ASP A 1 396 ? 28.156 13.172 -3.912 1 45.22 396 ASP A O 1
ATOM 3236 N N . THR A 1 397 ? 26.406 12.578 -5.055 1 44.31 397 THR A N 1
ATOM 3237 C CA . THR A 1 397 ? 27.203 12.836 -6.25 1 44.31 397 THR A CA 1
ATOM 3238 C C . THR A 1 397 ? 26.969 14.25 -6.758 1 44.31 397 THR A C 1
ATOM 3240 O O . THR A 1 397 ? 25.844 14.75 -6.73 1 44.31 397 THR A O 1
ATOM 3243 N N . ASN A 1 398 ? 28.016 15.031 -6.836 1 46.06 398 ASN A N 1
ATOM 3244 C CA . ASN A 1 398 ? 28.016 16.375 -7.402 1 46.06 398 ASN A CA 1
ATOM 3245 C C . ASN A 1 398 ? 27.188 16.438 -8.688 1 46.06 398 ASN A C 1
ATOM 3247 O O . ASN A 1 398 ? 27.266 15.539 -9.523 1 46.06 398 ASN A O 1
ATOM 3251 N N . GLU A 1 399 ? 26.219 17.203 -8.594 1 44.78 399 GLU A N 1
ATOM 3252 C CA . GLU A 1 399 ? 25.281 17.328 -9.711 1 44.78 399 GLU A CA 1
ATOM 3253 C C . GLU A 1 399 ? 26.031 17.469 -11.039 1 44.78 399 GLU A C 1
ATOM 3255 O O . GLU A 1 399 ? 25.656 16.844 -12.031 1 44.78 399 GLU A O 1
ATOM 3260 N N . THR A 1 400 ? 27.031 18.297 -11 1 45.72 400 THR A N 1
ATOM 3261 C CA . THR A 1 400 ? 27.812 18.5 -12.211 1 45.72 400 THR A CA 1
ATOM 3262 C C . THR A 1 400 ? 28.5 17.203 -12.633 1 45.72 400 THR A C 1
ATOM 3264 O O . THR A 1 400 ? 28.5 16.859 -13.82 1 45.72 400 THR A O 1
ATOM 3267 N N . GLU A 1 401 ? 28.953 16.578 -11.617 1 48.81 401 GLU A N 1
ATOM 3268 C CA . GLU A 1 401 ? 29.656 15.328 -11.906 1 48.81 401 GLU A CA 1
ATOM 3269 C C . GLU A 1 401 ? 28.688 14.242 -12.367 1 48.81 401 GLU A C 1
ATOM 3271 O O . GLU A 1 401 ? 29 13.461 -13.273 1 48.81 401 GLU A O 1
ATOM 3276 N N . PHE A 1 402 ? 27.547 14.258 -11.805 1 46.97 402 PHE A N 1
ATOM 3277 C CA . PHE A 1 402 ? 26.516 13.305 -12.203 1 46.97 402 PHE A CA 1
ATOM 3278 C C . PHE A 1 402 ? 26.031 13.586 -13.625 1 46.97 402 PHE A C 1
ATOM 3280 O O . PHE A 1 402 ? 25.984 12.68 -14.461 1 46.97 402 PHE A O 1
ATOM 3287 N N . TYR A 1 403 ? 25.766 14.812 -13.875 1 46 403 TYR A N 1
ATOM 3288 C CA . TYR A 1 403 ? 25.312 15.125 -15.227 1 46 403 TYR A CA 1
ATOM 3289 C C . TYR A 1 403 ? 26.484 15.047 -16.219 1 46 403 TYR A C 1
ATOM 3291 O O . TYR A 1 403 ? 26.297 14.641 -17.375 1 46 403 TYR A O 1
ATOM 3299 N N . GLU A 1 404 ? 27.672 15.312 -15.734 1 49.81 404 GLU A N 1
ATOM 3300 C CA . GLU A 1 404 ? 28.859 15.102 -16.562 1 49.81 404 GLU A CA 1
ATOM 3301 C C . GLU A 1 404 ? 29.078 13.617 -16.844 1 49.81 404 GLU A C 1
ATOM 3303 O O . GLU A 1 404 ? 29.391 13.234 -17.969 1 49.81 404 GLU A O 1
ATOM 3308 N N . SER A 1 405 ? 28.875 12.867 -15.805 1 54.84 405 SER A N 1
ATOM 3309 C CA . SER A 1 405 ? 29 11.422 -15.961 1 54.84 405 SER A CA 1
ATOM 3310 C C . SER A 1 405 ? 27.859 10.859 -16.812 1 54.84 405 SER A C 1
ATOM 3312 O O . SER A 1 405 ? 28.094 10 -17.672 1 54.84 405 SER A O 1
ATOM 3314 N N . LEU A 1 406 ? 26.828 11.445 -16.562 1 51.47 406 LEU A N 1
ATOM 3315 C CA . LEU A 1 406 ? 25.688 11.062 -17.391 1 51.47 406 LEU A CA 1
ATOM 3316 C C . LEU A 1 406 ? 25.906 11.492 -18.844 1 51.47 406 LEU A C 1
ATOM 3318 O O . LEU A 1 406 ? 25.625 10.719 -19.766 1 51.47 406 LEU A O 1
ATOM 3322 N N . PHE A 1 407 ? 26.359 12.664 -18.953 1 49.94 407 PHE A N 1
ATOM 3323 C CA . PHE A 1 407 ? 26.656 13.164 -20.281 1 49.94 407 PHE A CA 1
ATOM 3324 C C . PHE A 1 407 ? 27.766 12.344 -20.938 1 49.94 407 PHE A C 1
ATOM 3326 O O . PHE A 1 407 ? 27.703 12.039 -22.125 1 49.94 407 PHE A O 1
ATOM 3333 N N . LYS A 1 408 ? 28.766 12.016 -20.281 1 57.09 408 LYS A N 1
ATOM 3334 C CA . LYS A 1 408 ? 29.875 11.195 -20.781 1 57.09 408 LYS A CA 1
ATOM 3335 C C . LYS A 1 408 ? 29.375 9.812 -21.203 1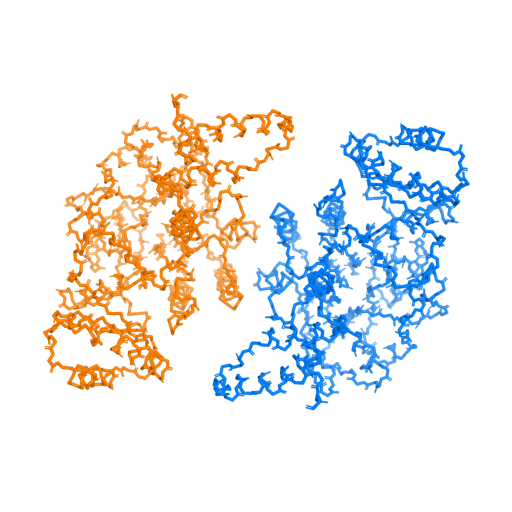 57.09 408 LYS A C 1
ATOM 3337 O O . LYS A 1 408 ? 29.875 9.242 -22.172 1 57.09 408 LYS A O 1
ATOM 3342 N N . GLU A 1 409 ? 28.375 9.406 -20.438 1 56.75 409 GLU A N 1
ATOM 3343 C CA . GLU A 1 409 ? 27.781 8.117 -20.766 1 56.75 409 GLU A CA 1
ATOM 3344 C C . GLU A 1 409 ? 26.797 8.234 -21.922 1 56.75 409 GLU A C 1
ATOM 3346 O O . GLU A 1 409 ? 26.656 7.312 -22.719 1 56.75 409 GLU A O 1
ATOM 3351 N N . LEU A 1 410 ? 26.281 9.422 -21.906 1 52.81 410 LEU A N 1
ATOM 3352 C CA . LEU A 1 410 ? 25.266 9.664 -22.922 1 52.81 410 LEU A CA 1
ATOM 3353 C C . LEU A 1 410 ? 25.906 9.992 -24.266 1 52.81 410 LEU A C 1
ATOM 3355 O O . LEU A 1 410 ? 25.375 9.625 -25.312 1 52.81 410 LEU A O 1
ATOM 3359 N N . LYS A 1 411 ? 26.984 10.695 -24.281 1 54.53 411 LYS A N 1
ATOM 3360 C CA . LYS A 1 411 ? 27.594 11.234 -25.5 1 54.53 411 LYS A CA 1
ATOM 3361 C C . LYS A 1 411 ? 27.859 10.133 -26.516 1 54.53 411 LYS A C 1
ATOM 3363 O O . LYS A 1 411 ? 27.438 10.234 -27.672 1 54.53 411 LYS A O 1
ATOM 3368 N N . PRO A 1 412 ? 28.5 9.102 -26.125 1 58.38 412 PRO A N 1
ATOM 3369 C CA . PRO A 1 412 ? 28.766 8.102 -27.156 1 58.38 412 PRO A CA 1
ATOM 3370 C C . PRO A 1 412 ? 27.5 7.445 -27.688 1 58.38 412 PRO A C 1
ATOM 3372 O O . PRO A 1 412 ? 27.406 7.125 -28.891 1 58.38 412 PRO A O 1
ATOM 3375 N N . ILE A 1 413 ? 26.531 7.473 -26.844 1 54.22 413 ILE A N 1
ATOM 3376 C CA . ILE A 1 413 ? 25.281 6.836 -27.25 1 54.22 413 ILE A CA 1
ATOM 3377 C C . ILE A 1 413 ? 24.516 7.77 -28.188 1 54.22 413 ILE A C 1
ATOM 3379 O O . ILE A 1 413 ? 23.984 7.336 -29.203 1 54.22 413 ILE A O 1
ATOM 3383 N N . MET A 1 414 ? 24.438 9 -27.812 1 49 414 MET A N 1
ATOM 3384 C CA . MET A 1 414 ? 23.797 9.992 -28.672 1 49 414 MET A CA 1
ATOM 3385 C C . MET A 1 414 ? 24.5 10.109 -30.016 1 49 414 MET A C 1
ATOM 3387 O O . MET A 1 414 ? 23.859 10.242 -31.047 1 49 414 MET A O 1
ATOM 3391 N N . GLU A 1 415 ? 25.734 10.078 -29.953 1 52.5 415 GLU A N 1
ATOM 3392 C CA . GLU A 1 415 ? 26.5 10.125 -31.203 1 52.5 415 GLU A CA 1
ATOM 3393 C C . GLU A 1 415 ? 26.172 8.93 -32.094 1 52.5 415 GLU A C 1
ATOM 3395 O O . GLU A 1 415 ? 26.062 9.062 -33.312 1 52.5 415 GLU A O 1
ATOM 3400 N N . GLU A 1 416 ? 26.016 7.859 -31.391 1 53.66 416 GLU A N 1
ATOM 3401 C CA . GLU A 1 416 ? 25.672 6.668 -32.156 1 53.66 416 GLU A CA 1
ATOM 3402 C C . GLU A 1 416 ? 24.25 6.746 -32.688 1 53.66 416 GLU A C 1
ATOM 3404 O O . GLU A 1 416 ? 23.984 6.367 -33.844 1 53.66 416 GLU A O 1
ATOM 3409 N N . ILE A 1 417 ? 23.453 7.258 -31.812 1 46.97 417 ILE A N 1
ATOM 3410 C CA . ILE A 1 417 ? 22.047 7.324 -32.188 1 46.97 417 ILE A CA 1
ATOM 3411 C C . ILE A 1 417 ? 21.844 8.391 -33.25 1 46.97 417 ILE A C 1
ATOM 3413 O O . ILE A 1 417 ? 21.078 8.188 -34.219 1 46.97 417 ILE A O 1
ATOM 3417 N N . LEU A 1 418 ? 22.375 9.523 -33.031 1 43.09 418 LEU A N 1
ATOM 3418 C CA . LEU A 1 418 ? 22.203 10.609 -34 1 43.09 418 LEU A CA 1
ATOM 3419 C C . LEU A 1 418 ? 23.047 10.359 -35.25 1 43.09 418 LEU A C 1
ATOM 3421 O O . LEU A 1 418 ? 22.922 11.102 -36.219 1 43.09 418 LEU A O 1
ATOM 3425 N N . GLY A 1 419 ? 23.391 9.242 -35.438 1 44.06 419 GLY A N 1
ATOM 3426 C CA . GLY A 1 419 ? 24.188 9.016 -36.625 1 44.06 419 GLY A CA 1
ATOM 3427 C C . GLY A 1 419 ? 25.25 10.078 -36.844 1 44.06 419 GLY A C 1
ATOM 3428 O O . GLY A 1 419 ? 25.672 10.32 -37.969 1 44.06 419 GLY A O 1
ATOM 3429 N N . VAL A 1 420 ? 25.469 10.961 -36.031 1 37.78 420 VAL A N 1
ATOM 3430 C CA . VAL A 1 420 ? 26.516 11.914 -36.375 1 37.78 420 VAL A CA 1
ATOM 3431 C C . VAL A 1 420 ? 27.859 11.188 -36.469 1 37.78 420 VAL A C 1
ATOM 3433 O O . VAL A 1 420 ? 28.328 10.578 -35.5 1 37.78 420 VAL A O 1
ATOM 3436 N N . ASN A 1 421 ? 27.984 10.477 -37.562 1 32.75 421 ASN A N 1
ATOM 3437 C CA . ASN A 1 421 ? 29.281 10.055 -38.031 1 32.75 421 ASN A CA 1
ATOM 3438 C C . ASN A 1 421 ? 30.375 11.062 -37.656 1 32.75 421 ASN A C 1
ATOM 3440 O O . ASN A 1 421 ? 30.188 12.273 -37.812 1 32.75 421 ASN A O 1
ATOM 3444 N N . LYS A 1 422 ? 31.266 10.68 -36.938 1 36.34 422 LYS A N 1
ATOM 3445 C CA . LYS A 1 422 ? 32.594 11.25 -37.062 1 36.34 422 LYS A CA 1
ATOM 3446 C C . LYS A 1 422 ? 33.031 11.352 -38.531 1 36.34 422 LYS A C 1
ATOM 3448 O O . LYS A 1 422 ? 33.344 10.344 -39.156 1 36.34 422 LYS A O 1
ATOM 3453 N N . ASP A 1 423 ? 32.156 12.078 -39.312 1 26.8 423 ASP A N 1
ATOM 3454 C CA . ASP A 1 423 ? 33.188 12.57 -40.25 1 26.8 423 ASP A CA 1
ATOM 3455 C C . ASP A 1 423 ? 34.125 13.562 -39.562 1 26.8 423 ASP A C 1
ATOM 3457 O O . ASP A 1 423 ? 33.656 14.43 -38.812 1 26.8 423 ASP A O 1
ATOM 3461 N N . MET B 1 1 ? -10.836 7.77 29.953 1 94.06 1 MET B N 1
ATOM 3462 C CA . MET B 1 1 ? -10.578 7.258 28.625 1 94.06 1 MET B CA 1
ATOM 3463 C C . MET B 1 1 ? -9.891 8.312 27.75 1 94.06 1 MET B C 1
ATOM 3465 O O . MET B 1 1 ? -10.398 9.422 27.609 1 94.06 1 MET B O 1
ATOM 3469 N N . LEU B 1 2 ? -8.68 8.023 27.266 1 97.69 2 LEU B N 1
ATOM 3470 C CA . LEU B 1 2 ? -7.828 9.008 26.625 1 97.69 2 LEU B CA 1
ATOM 3471 C C . LEU B 1 2 ? -7.703 8.719 25.125 1 97.69 2 LEU B C 1
ATOM 3473 O O . LEU B 1 2 ? -7.695 7.559 24.719 1 97.69 2 LEU B O 1
ATOM 3477 N N . LEU B 1 3 ? -7.645 9.789 24.312 1 98.5 3 LEU B N 1
ATOM 3478 C CA . LEU B 1 3 ? -7.301 9.664 22.906 1 98.5 3 LEU B CA 1
ATOM 3479 C C . LEU B 1 3 ? -6.445 10.836 22.453 1 98.5 3 LEU B C 1
ATOM 3481 O O . LEU B 1 3 ? -6.492 11.914 23.047 1 98.5 3 LEU B O 1
ATOM 3485 N N . ILE B 1 4 ? -5.582 10.609 21.5 1 98.94 4 ILE B N 1
ATOM 3486 C CA . ILE B 1 4 ? -4.832 11.664 20.828 1 98.94 4 ILE B CA 1
ATOM 3487 C C . ILE B 1 4 ? -5.605 12.141 19.594 1 98.94 4 ILE B C 1
ATOM 3489 O O . ILE B 1 4 ? -6.152 11.336 18.844 1 98.94 4 ILE B O 1
ATOM 3493 N N . HIS B 1 5 ? -5.711 13.461 19.453 1 98.94 5 HIS B N 1
ATOM 3494 C CA . HIS B 1 5 ? -6.371 14.078 18.312 1 98.94 5 HIS B CA 1
ATOM 3495 C C . HIS B 1 5 ? -5.391 14.906 17.484 1 98.94 5 HIS B C 1
ATOM 3497 O O . HIS B 1 5 ? -4.789 15.859 18 1 98.94 5 HIS B O 1
ATOM 3503 N N . THR B 1 6 ? -5.113 14.539 16.266 1 98.88 6 THR B N 1
ATOM 3504 C CA . THR B 1 6 ? -4.348 15.312 15.305 1 98.88 6 THR B CA 1
ATOM 3505 C C . THR B 1 6 ? -5.074 15.367 13.961 1 98.88 6 THR B C 1
ATOM 3507 O O . THR B 1 6 ? -6.121 14.734 13.789 1 98.88 6 THR B O 1
ATOM 3510 N N . ALA B 1 7 ? -4.66 16.203 13.062 1 98.44 7 ALA B N 1
ATOM 3511 C CA . ALA B 1 7 ? -5.254 16.359 11.734 1 98.44 7 ALA B CA 1
ATOM 3512 C C . ALA B 1 7 ? -4.281 17.031 10.773 1 98.44 7 ALA B C 1
ATOM 3514 O O . ALA B 1 7 ? -3.246 17.547 11.195 1 98.44 7 ALA B O 1
ATOM 3515 N N . ASP B 1 8 ? -4.562 16.875 9.508 1 97.81 8 ASP B N 1
ATOM 3516 C CA . ASP B 1 8 ? -3.912 17.641 8.461 1 97.81 8 ASP B CA 1
ATOM 3517 C C . ASP B 1 8 ? -2.398 17.438 8.484 1 97.81 8 ASP B C 1
ATOM 3519 O O . ASP B 1 8 ? -1.638 18.406 8.453 1 97.81 8 ASP B O 1
ATOM 3523 N N . LEU B 1 9 ? -2.033 16.234 8.57 1 98.19 9 LEU B N 1
ATOM 3524 C CA . LEU B 1 9 ? -0.616 15.883 8.562 1 98.19 9 LEU B CA 1
ATOM 3525 C C . LEU B 1 9 ? 0.001 16.156 7.195 1 98.19 9 LEU B C 1
ATOM 3527 O O . LEU B 1 9 ? 1.188 16.469 7.098 1 98.19 9 LEU B O 1
ATOM 3531 N N . HIS B 1 10 ? -0.768 15.945 6.172 1 96.62 10 HIS B N 1
ATOM 3532 C CA . HIS B 1 10 ? -0.37 16.234 4.801 1 96.62 10 HIS B CA 1
ATOM 3533 C C . HIS B 1 10 ? 0.965 15.578 4.465 1 96.62 10 HIS B C 1
ATOM 3535 O O . HIS B 1 10 ? 1.861 16.234 3.92 1 96.62 10 HIS B O 1
ATOM 3541 N N . ILE B 1 11 ? 1.092 14.406 4.832 1 96 11 ILE B N 1
ATOM 3542 C CA . ILE B 1 11 ? 2.322 13.688 4.527 1 96 11 ILE B CA 1
ATOM 3543 C C . ILE B 1 11 ? 2.539 13.648 3.018 1 96 11 ILE B C 1
ATOM 3545 O O . ILE B 1 11 ? 1.629 13.297 2.262 1 96 11 ILE B O 1
ATOM 3549 N N . GLY B 1 12 ? 3.748 13.992 2.58 1 91.06 12 GLY B N 1
ATOM 3550 C CA . GLY B 1 12 ? 4.09 14.055 1.169 1 91.06 12 GLY B CA 1
ATOM 3551 C C . GLY B 1 12 ? 4.051 15.461 0.607 1 91.06 12 GLY B C 1
ATOM 3552 O O . GLY B 1 12 ? 4.363 15.68 -0.566 1 91.06 12 GLY B O 1
ATOM 3553 N N . ALA B 1 13 ? 3.77 16.469 1.364 1 89.5 13 ALA B N 1
ATOM 3554 C CA . ALA B 1 13 ? 3.557 17.828 0.908 1 89.5 13 ALA B CA 1
ATOM 3555 C C . ALA B 1 13 ? 4.852 18.453 0.384 1 89.5 13 ALA B C 1
ATOM 3557 O O . ALA B 1 13 ? 4.84 19.219 -0.578 1 89.5 13 ALA B O 1
ATOM 3558 N N . PHE B 1 14 ? 5.992 18.125 0.97 1 85.5 14 PHE B N 1
ATOM 3559 C CA . PHE B 1 14 ? 7.258 18.75 0.614 1 85.5 14 PHE B CA 1
ATOM 3560 C C . PHE B 1 14 ? 8.164 17.766 -0.116 1 85.5 14 PHE B C 1
ATOM 3562 O O . PHE B 1 14 ? 9.383 17.781 0.075 1 85.5 14 PHE B O 1
ATOM 3569 N N . SER B 1 15 ? 7.688 16.766 -0.833 1 68.5 15 SER B N 1
ATOM 3570 C CA . SER B 1 15 ? 8.383 15.625 -1.409 1 68.5 15 SER B CA 1
ATOM 3571 C C . SER B 1 15 ? 9.672 16.047 -2.102 1 68.5 15 SER B C 1
ATOM 3573 O O . SER B 1 15 ? 10.688 15.352 -2.035 1 68.5 15 SER B O 1
ATOM 3575 N N . ASN B 1 16 ? 9.789 17.016 -2.811 1 60.12 16 ASN B N 1
ATOM 3576 C CA . ASN B 1 16 ? 11 17.344 -3.562 1 60.12 16 ASN B CA 1
ATOM 3577 C C . ASN B 1 16 ? 11.766 18.5 -2.916 1 60.12 16 ASN B C 1
ATOM 3579 O O . ASN B 1 16 ? 12.484 19.234 -3.598 1 60.12 16 ASN B O 1
ATOM 3583 N N . ARG B 1 17 ? 11.656 18.391 -1.546 1 67.44 17 ARG B N 1
ATOM 3584 C CA . ARG B 1 17 ? 12.234 19.562 -0.883 1 67.44 17 ARG B CA 1
ATOM 3585 C C . ARG B 1 17 ? 12.938 19.172 0.409 1 67.44 17 ARG B C 1
ATOM 3587 O O . ARG B 1 17 ? 12.906 18 0.81 1 67.44 17 ARG B O 1
ATOM 3594 N N . PRO B 1 18 ? 13.789 20.031 0.825 1 75.62 18 PRO B N 1
ATOM 3595 C CA . PRO B 1 18 ? 14.5 19.781 2.076 1 75.62 18 PRO B CA 1
ATOM 3596 C C . PRO B 1 18 ? 13.578 19.375 3.219 1 75.62 18 PRO B C 1
ATOM 3598 O O . PRO B 1 18 ? 14.016 18.734 4.172 1 75.62 18 PRO B O 1
ATOM 3601 N N . LEU B 1 19 ? 12.359 19.656 3.072 1 85.81 19 LEU B N 1
ATOM 3602 C CA . LEU B 1 19 ? 11.414 19.344 4.137 1 85.81 19 LEU B CA 1
ATOM 3603 C C . LEU B 1 19 ? 10.656 18.047 3.834 1 85.81 19 LEU B C 1
ATOM 3605 O O . LEU B 1 19 ? 9.641 17.766 4.465 1 85.81 19 LEU B O 1
ATOM 3609 N N . ARG B 1 20 ? 11.164 17.172 3.07 1 83.5 20 ARG B N 1
ATOM 3610 C CA . ARG B 1 20 ? 10.453 16.016 2.541 1 83.5 20 ARG B CA 1
ATOM 3611 C C . ARG B 1 20 ? 10.008 15.086 3.664 1 83.5 20 ARG B C 1
ATOM 3613 O O . ARG B 1 20 ? 8.945 14.469 3.582 1 83.5 20 ARG B O 1
ATOM 3620 N N . ASN B 1 21 ? 10.812 15.016 4.711 1 91.62 21 ASN B N 1
ATOM 3621 C CA . ASN B 1 21 ? 10.508 14.062 5.77 1 91.62 21 ASN B CA 1
ATOM 3622 C C . ASN B 1 21 ? 9.891 14.75 6.984 1 91.62 21 ASN B C 1
ATOM 3624 O O . ASN B 1 21 ? 9.578 14.094 7.98 1 91.62 21 ASN B O 1
ATOM 3628 N N . ALA B 1 22 ? 9.648 16.047 6.84 1 94.19 22 ALA B N 1
ATOM 3629 C CA . ALA B 1 22 ? 9.188 16.797 8 1 94.19 22 ALA B CA 1
ATOM 3630 C C . ALA B 1 22 ? 7.82 16.312 8.469 1 94.19 22 ALA B C 1
ATOM 3632 O O . ALA B 1 22 ? 7.613 16.078 9.656 1 94.19 22 ALA B O 1
ATOM 3633 N N . ASN B 1 23 ? 6.918 16.109 7.523 1 96.62 23 ASN B N 1
ATOM 3634 C CA . ASN B 1 23 ? 5.555 15.727 7.875 1 96.62 23 ASN B CA 1
ATOM 3635 C C . ASN B 1 23 ? 5.508 14.32 8.469 1 96.62 23 ASN B C 1
ATOM 3637 O O . ASN B 1 23 ? 4.82 14.086 9.469 1 96.62 23 ASN B O 1
ATOM 3641 N N . VAL B 1 24 ? 6.234 13.422 7.891 1 96.56 24 VAL B N 1
ATOM 3642 C CA . VAL B 1 24 ? 6.207 12.047 8.383 1 96.56 24 VAL B CA 1
ATOM 3643 C C . VAL B 1 24 ? 6.906 11.969 9.734 1 96.56 24 VAL B C 1
ATOM 3645 O O . VAL B 1 24 ? 6.504 11.188 10.609 1 96.56 24 VAL B O 1
ATOM 3648 N N . GLU B 1 25 ? 7.945 12.711 9.953 1 96.88 25 GLU B N 1
ATOM 3649 C CA . GLU B 1 25 ? 8.633 12.734 11.242 1 96.88 25 GLU B CA 1
ATOM 3650 C C . GLU B 1 25 ? 7.734 13.32 12.336 1 96.88 25 GLU B C 1
ATOM 3652 O O . GLU B 1 25 ? 7.801 12.898 13.492 1 96.88 25 GLU B O 1
ATOM 3657 N N . ALA B 1 26 ? 6.973 14.32 11.891 1 98.06 26 ALA B N 1
ATOM 3658 C CA . ALA B 1 26 ? 6 14.852 12.836 1 98.06 26 ALA B CA 1
ATOM 3659 C C . ALA B 1 26 ? 5.004 13.773 13.258 1 98.06 26 ALA B C 1
ATOM 3661 O O . ALA B 1 26 ? 4.691 13.641 14.445 1 98.06 26 ALA B O 1
ATOM 3662 N N . PHE B 1 27 ? 4.508 13.039 12.359 1 98.62 27 PHE B N 1
ATOM 3663 C CA . PHE B 1 27 ? 3.615 11.922 12.648 1 98.62 27 PHE B CA 1
ATOM 3664 C C . PHE B 1 27 ? 4.289 10.914 13.578 1 98.62 27 PHE B C 1
ATOM 3666 O O . PHE B 1 27 ? 3.666 10.414 14.508 1 98.62 27 PHE B O 1
ATOM 3673 N N . GLU B 1 28 ? 5.504 10.609 13.281 1 98.56 28 GLU B N 1
ATOM 3674 C CA . GLU B 1 28 ? 6.258 9.664 14.102 1 98.56 28 GLU B CA 1
ATOM 3675 C C . GLU B 1 28 ? 6.359 10.148 15.539 1 98.56 28 GLU B C 1
ATOM 3677 O O . GLU B 1 28 ? 6.223 9.359 16.484 1 98.56 28 GLU B O 1
ATOM 3682 N N . LYS B 1 29 ? 6.598 11.414 15.68 1 98.44 29 LYS B N 1
ATOM 3683 C CA . LYS B 1 29 ? 6.676 11.984 17.016 1 98.44 29 LYS B CA 1
ATOM 3684 C C . LYS B 1 29 ? 5.352 11.828 17.766 1 98.44 29 LYS B C 1
ATOM 3686 O O . LYS B 1 29 ? 5.332 11.508 18.953 1 98.44 29 LYS B O 1
ATOM 3691 N N . ILE B 1 30 ? 4.281 12.07 17.094 1 98.88 30 ILE B N 1
ATOM 3692 C CA . ILE B 1 30 ? 2.955 11.93 17.688 1 98.88 30 ILE B CA 1
ATOM 3693 C C . ILE B 1 30 ? 2.709 10.461 18.047 1 98.88 30 ILE B C 1
ATOM 3695 O O . ILE B 1 30 ? 2.203 10.164 19.141 1 98.88 30 ILE B O 1
ATOM 3699 N N . ALA B 1 31 ? 3.062 9.578 17.156 1 98.88 31 ALA B N 1
ATOM 3700 C CA . ALA B 1 31 ? 2.93 8.141 17.406 1 98.88 31 ALA B CA 1
ATOM 3701 C C . ALA B 1 31 ? 3.752 7.719 18.609 1 98.88 31 ALA B C 1
ATOM 3703 O O . ALA B 1 31 ? 3.275 6.957 19.469 1 98.88 31 ALA B O 1
ATOM 3704 N N . ASP B 1 32 ? 5.012 8.211 18.656 1 98.75 32 ASP B N 1
ATOM 3705 C CA . ASP B 1 32 ? 5.883 7.891 19.781 1 98.75 32 ASP B CA 1
ATOM 3706 C C . ASP B 1 32 ? 5.258 8.344 21.094 1 98.75 32 ASP B C 1
ATOM 3708 O O . ASP B 1 32 ? 5.254 7.598 22.078 1 98.75 32 ASP B O 1
ATOM 3712 N N . TYR B 1 33 ? 4.758 9.508 21.078 1 98.75 33 TYR B N 1
ATOM 3713 C CA . TYR B 1 33 ? 4.086 10.016 22.281 1 98.75 33 TYR B CA 1
ATOM 3714 C C . TYR B 1 33 ? 2.924 9.109 22.672 1 98.75 33 TYR B C 1
ATOM 3716 O O . TYR B 1 33 ? 2.75 8.789 23.859 1 98.75 33 TYR B O 1
ATOM 3724 N N . THR B 1 34 ? 2.115 8.75 21.688 1 98.81 34 THR B N 1
ATOM 3725 C CA . THR B 1 34 ? 0.941 7.91 21.922 1 98.81 34 THR B CA 1
ATOM 3726 C C . THR B 1 34 ? 1.345 6.566 22.516 1 98.81 34 THR B C 1
ATOM 3728 O O . THR B 1 34 ? 0.736 6.105 23.484 1 98.81 34 THR B O 1
ATOM 3731 N N . ILE B 1 35 ? 2.373 5.941 21.984 1 98.69 35 ILE B N 1
ATOM 3732 C CA . ILE B 1 35 ? 2.865 4.645 22.438 1 98.69 35 ILE B CA 1
ATOM 3733 C C . ILE B 1 35 ? 3.465 4.777 23.844 1 98.69 35 ILE B C 1
ATOM 3735 O O . ILE B 1 35 ? 3.133 3.998 24.734 1 98.69 35 ILE B O 1
ATOM 3739 N N . ASP B 1 36 ? 4.324 5.785 24.016 1 98.5 36 ASP B N 1
ATOM 3740 C CA . ASP B 1 36 ? 5.055 5.969 25.266 1 98.5 36 ASP B CA 1
ATOM 3741 C C . ASP B 1 36 ? 4.098 6.227 26.422 1 98.5 36 ASP B C 1
ATOM 3743 O O . ASP B 1 36 ? 4.371 5.832 27.562 1 98.5 36 ASP B O 1
ATOM 3747 N N . ASN B 1 37 ? 2.979 6.852 26.125 1 98.38 37 ASN B N 1
ATOM 3748 C CA . ASN B 1 37 ? 2.025 7.188 27.188 1 98.38 37 ASN B CA 1
ATOM 3749 C C . ASN B 1 37 ? 0.855 6.207 27.219 1 98.38 37 ASN B C 1
ATOM 3751 O O . ASN B 1 37 ? -0.117 6.422 27.938 1 98.38 37 ASN B O 1
ATOM 3755 N N . LYS B 1 38 ? 0.914 5.145 26.391 1 97.88 38 LYS B N 1
ATOM 3756 C CA . LYS B 1 38 ? -0.042 4.043 26.359 1 97.88 38 LYS B CA 1
ATOM 3757 C C . LYS B 1 38 ? -1.464 4.555 26.141 1 97.88 38 LYS B C 1
ATOM 3759 O O . LYS B 1 38 ? -2.387 4.145 26.859 1 97.88 38 LYS B O 1
ATOM 3764 N N . ILE B 1 39 ? -1.592 5.543 25.312 1 98.56 39 ILE B N 1
ATOM 3765 C CA . ILE B 1 39 ? -2.912 6.047 24.953 1 98.56 39 ILE B CA 1
ATOM 3766 C C . ILE B 1 39 ? -3.57 5.105 23.953 1 98.56 39 ILE B C 1
ATOM 3768 O O . ILE B 1 39 ? -3.006 4.82 22.891 1 98.56 39 ILE B O 1
ATOM 3772 N N . PRO B 1 40 ? -4.762 4.664 24.219 1 98.31 40 PRO B N 1
ATOM 3773 C CA . PRO B 1 40 ? -5.32 3.557 23.438 1 98.31 40 PRO B CA 1
ATOM 3774 C C . PRO B 1 40 ? -5.801 3.988 22.062 1 98.31 40 PRO B C 1
ATOM 3776 O O . PRO B 1 40 ? -5.996 3.146 21.172 1 98.31 40 PRO B O 1
ATOM 3779 N N . TYR B 1 41 ? -6.059 5.324 21.844 1 98.69 41 TYR B N 1
ATOM 3780 C CA . TYR B 1 41 ? -6.641 5.785 20.578 1 98.69 41 TYR B CA 1
ATOM 3781 C C . TYR B 1 41 ? -5.84 6.945 20 1 98.69 41 TYR B C 1
ATOM 3783 O O . TYR B 1 41 ? -5.453 7.867 20.719 1 98.69 41 TYR B O 1
ATOM 3791 N N . LEU B 1 42 ? -5.504 6.879 18.766 1 98.88 42 LEU B N 1
ATOM 3792 C CA . LEU B 1 42 ? -4.996 7.992 17.984 1 98.88 42 LEU B CA 1
ATOM 3793 C C . LEU B 1 42 ? -5.973 8.352 16.859 1 98.88 42 LEU B C 1
ATOM 3795 O O . LEU B 1 42 ? -6.215 7.543 15.961 1 98.88 42 LEU B O 1
ATOM 3799 N N . VAL B 1 43 ? -6.52 9.547 16.922 1 98.81 43 VAL B N 1
ATOM 3800 C CA . VAL B 1 43 ? -7.535 9.992 15.969 1 98.81 43 VAL B CA 1
ATOM 3801 C C . VAL B 1 43 ? -6.934 11.008 15.008 1 98.81 43 VAL B C 1
ATOM 3803 O O . VAL B 1 43 ? -6.348 12.008 15.438 1 98.81 43 VAL B O 1
ATOM 3806 N N . ILE B 1 44 ? -7.027 10.766 13.711 1 98.81 44 ILE B N 1
ATOM 3807 C CA . ILE B 1 44 ? -6.555 11.664 12.656 1 98.81 44 ILE B CA 1
ATOM 3808 C C . ILE B 1 44 ? -7.746 12.195 11.859 1 98.81 44 ILE B C 1
ATOM 3810 O O . ILE B 1 44 ? -8.312 11.477 11.031 1 98.81 44 ILE B O 1
ATOM 3814 N N . ALA B 1 45 ? -8.07 13.445 12.031 1 98.31 45 ALA B N 1
ATOM 3815 C CA . ALA B 1 45 ? -9.312 14 11.5 1 98.31 45 ALA B CA 1
ATOM 3816 C C . ALA B 1 45 ? -9.109 14.555 10.094 1 98.31 45 ALA B C 1
ATOM 3818 O O . ALA B 1 45 ? -9.469 15.695 9.812 1 98.31 45 ALA B O 1
ATOM 3819 N N . GLY B 1 46 ? -8.539 13.719 9.234 1 97.12 46 GLY B N 1
ATOM 3820 C CA . GLY B 1 46 ? -8.531 14 7.812 1 97.12 46 GLY B CA 1
ATOM 3821 C C . GLY B 1 46 ? -7.238 14.625 7.328 1 97.12 46 GLY B C 1
ATOM 3822 O O . GLY B 1 46 ? -6.422 15.078 8.133 1 97.12 46 GLY B O 1
ATOM 3823 N N . ASP B 1 47 ? -7.051 14.516 5.977 1 96.19 47 ASP B N 1
ATOM 3824 C CA . ASP B 1 47 ? -5.867 15 5.273 1 96.19 47 ASP B CA 1
ATOM 3825 C C . ASP B 1 47 ? -4.59 14.414 5.883 1 96.19 47 ASP B C 1
ATOM 3827 O O . ASP B 1 47 ? -3.666 15.156 6.223 1 96.19 47 ASP B O 1
ATOM 3831 N N . PHE B 1 48 ? -4.676 13.156 6.043 1 97.25 48 PHE B N 1
ATOM 3832 C CA . PHE B 1 48 ? -3.518 12.383 6.477 1 97.25 48 PHE B CA 1
ATOM 3833 C C . PHE B 1 48 ? -2.375 12.516 5.477 1 97.25 48 PHE B C 1
ATOM 3835 O O . PHE B 1 48 ? -1.212 12.633 5.867 1 97.25 48 PHE B O 1
ATOM 3842 N N . PHE B 1 49 ? -2.812 12.562 4.273 1 94.75 49 PHE B N 1
ATOM 3843 C CA . PHE B 1 49 ? -1.857 12.633 3.174 1 94.75 49 PHE B CA 1
ATOM 3844 C C . PHE B 1 49 ? -2.111 13.859 2.312 1 94.75 49 PHE B C 1
ATOM 3846 O O . PHE B 1 49 ? -3.227 14.383 2.281 1 94.75 49 PHE B O 1
ATOM 3853 N N . GLU B 1 50 ? -0.98 14.273 1.641 1 92.31 50 GLU B N 1
ATOM 3854 C CA . GLU B 1 50 ? -1.111 15.406 0.729 1 92.31 50 GLU B CA 1
ATOM 3855 C C . GLU B 1 50 ? -1.802 14.992 -0.568 1 92.31 50 GLU B C 1
ATOM 3857 O O . GLU B 1 50 ? -2.518 15.797 -1.177 1 92.31 50 GLU B O 1
ATOM 3862 N N . ARG B 1 51 ? -1.544 13.797 -0.941 1 86.94 51 ARG B N 1
ATOM 3863 C CA . ARG B 1 51 ? -2.135 13.195 -2.135 1 86.94 51 ARG B CA 1
ATOM 3864 C C . ARG B 1 51 ? -2.631 11.781 -1.849 1 86.94 51 ARG B C 1
ATOM 3866 O O . ARG B 1 51 ? -2.133 11.117 -0.94 1 86.94 51 ARG B O 1
ATOM 3873 N N . PRO B 1 52 ? -3.66 11.406 -2.697 1 84.12 52 PRO B N 1
ATOM 3874 C CA . PRO B 1 52 ? -4.18 10.055 -2.463 1 84.12 52 PRO B CA 1
ATOM 3875 C C . PRO B 1 52 ? -3.125 8.977 -2.676 1 84.12 52 PRO B C 1
ATOM 3877 O O . PRO B 1 52 ? -3.24 7.875 -2.125 1 84.12 52 PRO B O 1
ATOM 3880 N N . ARG B 1 53 ? -2.201 9.273 -3.482 1 78.62 53 ARG B N 1
ATOM 3881 C CA . ARG B 1 53 ? -1.096 8.352 -3.723 1 78.62 53 ARG B CA 1
ATOM 3882 C C . ARG B 1 53 ? 0.239 8.992 -3.357 1 78.62 53 ARG B C 1
ATOM 3884 O O . ARG B 1 53 ? 0.448 10.18 -3.596 1 78.62 53 ARG B O 1
ATOM 3891 N N . ILE B 1 54 ? 1.052 8.25 -2.656 1 74.44 54 ILE B N 1
ATOM 3892 C CA . ILE B 1 54 ? 2.387 8.727 -2.311 1 74.44 54 ILE B CA 1
ATOM 3893 C C . ILE B 1 54 ? 3.414 8.117 -3.266 1 74.44 54 ILE B C 1
ATOM 3895 O O . ILE B 1 54 ? 3.51 6.895 -3.387 1 74.44 54 ILE B O 1
ATOM 3899 N N . GLU B 1 55 ? 4.094 8.961 -3.834 1 68.62 55 GLU B N 1
ATOM 3900 C CA . GLU B 1 55 ? 5.078 8.508 -4.812 1 68.62 55 GLU B CA 1
ATOM 3901 C C . GLU B 1 55 ? 6.391 8.133 -4.141 1 68.62 55 GLU B C 1
ATOM 3903 O O . GLU B 1 55 ? 7.09 7.223 -4.594 1 68.62 55 GLU B O 1
ATOM 3908 N N . ASN B 1 56 ? 6.688 8.883 -3.109 1 77.69 56 ASN B N 1
ATOM 3909 C CA . ASN B 1 56 ? 7.93 8.609 -2.391 1 77.69 56 ASN B CA 1
ATOM 3910 C C . ASN B 1 56 ? 7.828 7.324 -1.572 1 77.69 56 ASN B C 1
ATOM 3912 O O . ASN B 1 56 ? 7.188 7.301 -0.521 1 77.69 56 ASN B O 1
ATOM 3916 N N . PHE B 1 57 ? 8.508 6.344 -1.969 1 81.12 57 PHE B N 1
ATOM 3917 C CA . PHE B 1 57 ? 8.398 5.004 -1.401 1 81.12 57 PHE B CA 1
ATOM 3918 C C . PHE B 1 57 ? 8.977 4.961 0.006 1 81.12 57 PHE B C 1
ATOM 3920 O O . PHE B 1 57 ? 8.469 4.246 0.872 1 81.12 57 PHE B O 1
ATOM 3927 N N . GLU B 1 58 ? 9.984 5.707 0.2 1 84 58 GLU B N 1
ATOM 3928 C CA . GLU B 1 58 ? 10.602 5.719 1.523 1 84 58 GLU B CA 1
ATOM 3929 C C . GLU B 1 58 ? 9.641 6.266 2.574 1 84 58 GLU B C 1
ATOM 3931 O O . GLU B 1 58 ? 9.539 5.719 3.676 1 84 58 GLU B O 1
ATOM 3936 N N . VAL B 1 59 ? 8.977 7.301 2.201 1 88.94 59 VAL B N 1
ATOM 3937 C CA . VAL B 1 59 ? 7.992 7.895 3.1 1 88.94 59 VAL B CA 1
ATOM 3938 C C . VAL B 1 59 ? 6.852 6.91 3.348 1 88.94 59 VAL B C 1
ATOM 3940 O O . VAL B 1 59 ? 6.414 6.727 4.484 1 88.94 59 VAL B O 1
ATOM 3943 N N . LEU B 1 60 ? 6.449 6.305 2.287 1 88.62 60 LEU B N 1
ATOM 3944 C CA . LEU B 1 60 ? 5.367 5.332 2.387 1 88.62 60 LEU B CA 1
ATOM 3945 C C . LEU B 1 60 ? 5.754 4.184 3.312 1 88.62 60 LEU B C 1
ATOM 3947 O O . LEU B 1 60 ? 4.969 3.793 4.184 1 88.62 60 LEU B O 1
ATOM 3951 N N . ARG B 1 61 ? 6.918 3.639 3.184 1 89.69 61 ARG B N 1
ATOM 3952 C CA . ARG B 1 61 ? 7.414 2.568 4.043 1 89.69 61 ARG B CA 1
ATOM 3953 C C . ARG B 1 61 ? 7.418 2.998 5.508 1 89.69 61 ARG B C 1
ATOM 3955 O O . ARG B 1 61 ? 7.02 2.23 6.387 1 89.69 61 ARG B O 1
ATOM 3962 N N . ARG B 1 62 ? 7.852 4.176 5.707 1 92.81 62 ARG B N 1
ATOM 3963 C CA . ARG B 1 62 ? 7.93 4.707 7.062 1 92.81 62 ARG B CA 1
ATOM 3964 C C . ARG B 1 62 ? 6.543 4.797 7.695 1 92.81 62 ARG B C 1
ATOM 3966 O O . ARG B 1 62 ? 6.367 4.453 8.867 1 92.81 62 ARG B O 1
ATOM 3973 N N . ILE B 1 63 ? 5.59 5.207 6.926 1 95.88 63 ILE B N 1
ATOM 3974 C CA . ILE B 1 63 ? 4.219 5.309 7.414 1 95.88 63 ILE B CA 1
ATOM 3975 C C . ILE B 1 63 ? 3.721 3.93 7.848 1 95.88 63 ILE B C 1
ATOM 3977 O O . ILE B 1 63 ? 3.166 3.775 8.938 1 95.88 63 ILE B O 1
ATOM 3981 N N . TYR B 1 64 ? 3.891 2.959 6.98 1 94.25 64 TYR B N 1
ATOM 3982 C CA . TYR B 1 64 ? 3.471 1.598 7.297 1 94.25 64 TYR B CA 1
ATOM 3983 C C . TYR B 1 64 ? 4.129 1.106 8.578 1 94.25 64 TYR B C 1
ATOM 3985 O O . TYR B 1 64 ? 3.475 0.493 9.422 1 94.25 64 TYR B O 1
ATOM 3993 N N . ARG B 1 65 ? 5.395 1.399 8.719 1 94.94 65 ARG B N 1
ATOM 3994 C CA . ARG B 1 65 ? 6.141 0.975 9.898 1 94.94 65 ARG B CA 1
ATOM 3995 C C . ARG B 1 65 ? 5.586 1.631 11.156 1 94.94 65 ARG B C 1
ATOM 3997 O O . ARG B 1 65 ? 5.422 0.97 12.188 1 94.94 65 ARG B O 1
ATOM 4004 N N . ILE B 1 66 ? 5.336 2.916 11.078 1 97.81 66 ILE B N 1
ATOM 4005 C CA . ILE B 1 66 ? 4.805 3.65 12.219 1 97.81 66 ILE B CA 1
ATOM 4006 C C . ILE B 1 66 ? 3.445 3.078 12.617 1 97.81 66 ILE B C 1
ATOM 4008 O O . ILE B 1 66 ? 3.197 2.811 13.797 1 97.81 66 ILE B O 1
ATOM 4012 N N . LEU B 1 67 ? 2.602 2.842 11.641 1 98.25 67 LEU B N 1
ATOM 4013 C CA . LEU B 1 67 ? 1.257 2.344 11.906 1 98.25 67 LEU B CA 1
ATOM 4014 C C . LEU B 1 67 ? 1.304 0.922 12.461 1 98.25 67 LEU B C 1
ATOM 4016 O O . LEU B 1 67 ? 0.504 0.562 13.328 1 98.25 67 LEU B O 1
ATOM 4020 N N . ARG B 1 68 ? 2.205 0.117 11.969 1 95.5 68 ARG B N 1
ATOM 4021 C CA . ARG B 1 68 ? 2.383 -1.231 12.5 1 95.5 68 ARG B CA 1
ATOM 4022 C C . ARG B 1 68 ? 2.783 -1.196 13.969 1 95.5 68 ARG B C 1
ATOM 4024 O O . ARG B 1 68 ? 2.258 -1.963 14.781 1 95.5 68 ARG B O 1
ATOM 4031 N N . ARG B 1 69 ? 3.713 -0.293 14.273 1 97.38 69 ARG B N 1
ATOM 4032 C CA . ARG B 1 69 ? 4.145 -0.146 15.664 1 97.38 69 ARG B CA 1
ATOM 4033 C C . ARG B 1 69 ? 2.973 0.217 16.562 1 97.38 69 ARG B C 1
ATOM 4035 O O . ARG B 1 69 ? 2.846 -0.314 17.672 1 97.38 69 ARG B O 1
ATOM 4042 N N . LEU B 1 70 ? 2.148 1.108 16.094 1 98.5 70 LEU B N 1
ATOM 4043 C CA . LEU B 1 70 ? 0.971 1.491 16.875 1 98.5 70 LEU B CA 1
ATOM 4044 C C . LEU B 1 70 ? 0.045 0.297 17.078 1 98.5 70 LEU B C 1
ATOM 4046 O O . LEU B 1 70 ? -0.435 0.064 18.188 1 98.5 70 LEU B O 1
ATOM 4050 N N . LYS B 1 71 ? -0.196 -0.448 16.031 1 96.62 71 LYS B N 1
ATOM 4051 C CA . LYS B 1 71 ? -1.053 -1.628 16.109 1 96.62 71 LYS B CA 1
ATOM 4052 C C . LYS B 1 71 ? -0.485 -2.662 17.078 1 96.62 71 LYS B C 1
ATOM 4054 O O . LYS B 1 71 ? -1.222 -3.236 17.875 1 96.62 71 LYS B O 1
ATOM 4059 N N . GLU B 1 72 ? 0.836 -2.883 16.984 1 94.69 72 GLU B N 1
ATOM 4060 C CA . GLU B 1 72 ? 1.508 -3.861 17.828 1 94.69 72 GLU B CA 1
ATOM 4061 C C . GLU B 1 72 ? 1.432 -3.457 19.312 1 94.69 72 GLU B C 1
ATOM 4063 O O . GLU B 1 72 ? 1.578 -4.301 20.188 1 94.69 72 GLU B O 1
ATOM 4068 N N . ASN B 1 73 ? 1.228 -2.195 19.578 1 97.75 73 ASN B N 1
ATOM 4069 C CA . ASN B 1 73 ? 1.064 -1.712 20.938 1 97.75 73 ASN B CA 1
ATOM 4070 C C . ASN B 1 73 ? -0.408 -1.566 21.312 1 97.75 73 ASN B C 1
ATOM 4072 O O . ASN B 1 73 ? -0.744 -0.879 22.281 1 97.75 73 ASN B O 1
ATOM 4076 N N . ASN B 1 74 ? -1.295 -2.117 20.516 1 97.19 74 ASN B N 1
ATOM 4077 C CA . ASN B 1 74 ? -2.73 -2.211 20.766 1 97.19 74 ASN B CA 1
ATOM 4078 C C . ASN B 1 74 ? -3.391 -0.835 20.766 1 97.19 74 ASN B C 1
ATOM 4080 O O . ASN B 1 74 ? -4.254 -0.559 21.594 1 97.19 74 ASN B O 1
ATOM 4084 N N . ILE B 1 75 ? -2.877 0.024 19.969 1 98.5 75 ILE B N 1
ATOM 4085 C CA . ILE B 1 75 ? -3.449 1.356 19.812 1 98.5 75 ILE B CA 1
ATOM 4086 C C . ILE B 1 75 ? -4.336 1.394 18.578 1 98.5 75 ILE B C 1
ATOM 4088 O O . ILE B 1 75 ? -3.91 0.996 17.484 1 98.5 75 ILE B O 1
ATOM 4092 N N . TYR B 1 76 ? -5.605 1.834 18.703 1 98.5 76 TYR B N 1
ATOM 4093 C CA . TYR B 1 76 ? -6.496 2.037 17.578 1 98.5 76 TYR B CA 1
ATOM 4094 C C . TYR B 1 76 ? -6.203 3.361 16.875 1 98.5 76 TYR B C 1
ATOM 4096 O O . TYR B 1 76 ? -6.199 4.418 17.516 1 98.5 76 TYR B O 1
ATOM 4104 N N . VAL B 1 77 ? -5.879 3.252 15.625 1 98.81 77 VAL B N 1
ATOM 4105 C CA . VAL B 1 77 ? -5.75 4.469 14.836 1 98.81 77 VAL B CA 1
ATOM 4106 C C . VAL B 1 77 ? -7.016 4.688 14.016 1 98.81 77 VAL B C 1
ATOM 4108 O O . VAL B 1 77 ? -7.348 3.879 13.141 1 98.81 77 VAL B O 1
ATOM 4111 N N . VAL B 1 78 ? -7.762 5.727 14.289 1 98.81 78 VAL B N 1
ATOM 4112 C CA . VAL B 1 78 ? -8.992 6.051 13.578 1 98.81 78 VAL B CA 1
ATOM 4113 C C . VAL B 1 78 ? -8.773 7.277 12.688 1 98.81 78 VAL B C 1
ATOM 4115 O O . VAL B 1 78 ? -8.266 8.305 13.156 1 98.81 78 VAL B O 1
ATOM 4118 N N . SER B 1 79 ? -9.055 7.148 11.453 1 98.19 79 SER B N 1
ATOM 4119 C CA . SER B 1 79 ? -8.844 8.258 10.531 1 98.19 79 SER B CA 1
ATOM 4120 C C . SER B 1 79 ? -10.023 8.414 9.57 1 98.19 79 SER B C 1
ATOM 4122 O O . SER B 1 79 ? -10.773 7.457 9.344 1 98.19 79 SER B O 1
ATOM 4124 N N . ILE B 1 80 ? -10.234 9.586 9.086 1 97.12 80 ILE B N 1
ATOM 4125 C CA . ILE B 1 80 ? -11.234 9.852 8.062 1 97.12 80 ILE B CA 1
ATOM 4126 C C . ILE B 1 80 ? -10.586 10.57 6.883 1 97.12 80 ILE B C 1
ATOM 4128 O O . ILE B 1 80 ? -9.539 11.211 7.035 1 97.12 80 ILE B O 1
ATOM 4132 N N . PRO B 1 81 ? -11.195 10.414 5.703 1 95 81 PRO B N 1
ATOM 4133 C CA . PRO B 1 81 ? -10.625 11.148 4.574 1 95 81 PRO B CA 1
ATOM 4134 C C . PRO B 1 81 ? -10.875 12.648 4.66 1 95 81 PRO B C 1
ATOM 4136 O O . PRO B 1 81 ? -11.984 13.07 5.008 1 95 81 PRO B O 1
ATOM 4139 N N . GLY B 1 82 ? -9.812 13.367 4.469 1 93.88 82 GLY B N 1
ATOM 4140 C CA . GLY B 1 82 ? -9.969 14.781 4.16 1 93.88 82 GLY B CA 1
ATOM 4141 C C . GLY B 1 82 ? -10.062 15.062 2.67 1 93.88 82 GLY B C 1
ATOM 4142 O O . GLY B 1 82 ? -10.234 14.141 1.87 1 93.88 82 GLY B O 1
ATOM 4143 N N . SER B 1 83 ? -9.992 16.234 2.242 1 86.44 83 SER B N 1
ATOM 4144 C CA . SER B 1 83 ? -10.156 16.609 0.842 1 86.44 83 SER B CA 1
ATOM 4145 C C . SER B 1 83 ? -8.969 16.141 0.001 1 86.44 83 SER B C 1
ATOM 4147 O O . SER B 1 83 ? -9.117 15.906 -1.2 1 86.44 83 SER B O 1
ATOM 4149 N N . HIS B 1 84 ? -7.832 15.945 0.56 1 86.5 84 HIS B N 1
ATOM 4150 C CA . HIS B 1 84 ? -6.625 15.562 -0.164 1 86.5 84 HIS B CA 1
A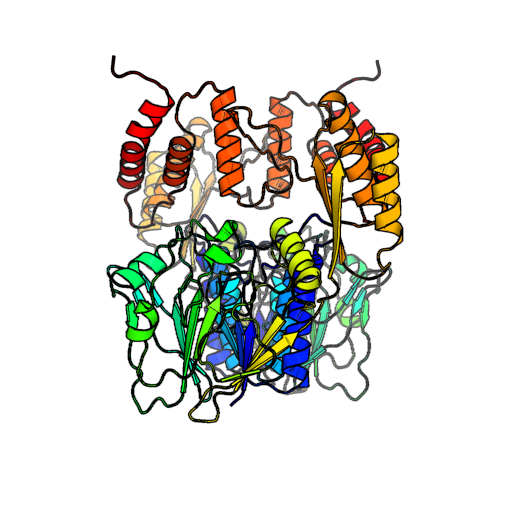TOM 4151 C C . HIS B 1 84 ? -6.449 14.047 -0.181 1 86.5 84 HIS B C 1
ATOM 4153 O O . HIS B 1 84 ? -5.684 13.516 -0.988 1 86.5 84 HIS B O 1
ATOM 4159 N N . ASP B 1 85 ? -7.137 13.398 0.645 1 87.94 85 ASP B N 1
ATOM 4160 C CA . ASP B 1 85 ? -6.887 11.977 0.86 1 87.94 85 ASP B CA 1
ATOM 4161 C C . ASP B 1 85 ? -7.555 11.133 -0.223 1 87.94 85 ASP B C 1
ATOM 4163 O O . ASP B 1 85 ? -7.184 9.977 -0.431 1 87.94 85 ASP B O 1
ATOM 4167 N N . SER B 1 86 ? -8.594 11.578 -0.757 1 78.25 86 SER B N 1
ATOM 4168 C CA . SER B 1 86 ? -9.438 10.711 -1.573 1 78.25 86 SER B CA 1
ATOM 4169 C C . SER B 1 86 ? -9.164 10.914 -3.061 1 78.25 86 SER B C 1
ATOM 4171 O O . SER B 1 86 ? -8.914 12.039 -3.506 1 78.25 86 SER B O 1
ATOM 4173 N N . SER B 1 87 ? -9.062 9.742 -3.707 1 67.62 87 SER B N 1
ATOM 4174 C CA . SER B 1 87 ? -9.008 9.734 -5.164 1 67.62 87 SER B CA 1
ATOM 4175 C C . SER B 1 87 ? -10.359 9.383 -5.773 1 67.62 87 SER B C 1
ATOM 4177 O O . SER B 1 87 ? -11.117 8.602 -5.199 1 67.62 87 SER B O 1
ATOM 4179 N N . PRO B 1 88 ? -10.68 10.07 -6.801 1 56.09 88 PRO B N 1
ATOM 4180 C CA . PRO B 1 88 ? -11.953 9.742 -7.449 1 56.09 88 PRO B CA 1
ATOM 4181 C C . PRO B 1 88 ? -12.07 8.266 -7.805 1 56.09 88 PRO B C 1
ATOM 4183 O O . PRO B 1 88 ? -13.172 7.715 -7.805 1 56.09 88 PRO B O 1
ATOM 4186 N N . ARG B 1 89 ? -10.961 7.645 -8.023 1 54.97 89 ARG B N 1
ATOM 4187 C CA . ARG B 1 89 ? -11.039 6.266 -8.5 1 54.97 89 ARG B CA 1
ATOM 4188 C C . ARG B 1 89 ? -10.891 5.285 -7.34 1 54.97 89 ARG B C 1
ATOM 4190 O O . ARG B 1 89 ? -10.82 4.07 -7.555 1 54.97 89 ARG B O 1
ATOM 4197 N N . GLY B 1 90 ? -10.961 5.852 -6.176 1 60.56 90 GLY B N 1
ATOM 4198 C CA . GLY B 1 90 ? -10.906 5 -5 1 60.56 90 GLY B CA 1
ATOM 4199 C C . GLY B 1 90 ? -9.523 4.426 -4.742 1 60.56 90 GLY B C 1
ATOM 4200 O O . GLY B 1 90 ? -9.344 3.633 -3.818 1 60.56 90 GLY B O 1
ATOM 4201 N N . ALA B 1 91 ? -8.656 4.77 -5.566 1 62.81 91 ALA B N 1
ATOM 4202 C CA . ALA B 1 91 ? -7.297 4.25 -5.438 1 62.81 91 ALA B CA 1
ATOM 4203 C C . ALA B 1 91 ? -6.461 5.125 -4.508 1 62.81 91 ALA B C 1
ATOM 4205 O O . ALA B 1 91 ? -5.707 5.988 -4.969 1 62.81 91 ALA B O 1
ATOM 4206 N N . ASP B 1 92 ? -6.801 4.945 -3.154 1 84.06 92 ASP B N 1
ATOM 4207 C CA . ASP B 1 92 ? -6.062 5.816 -2.242 1 84.06 92 ASP B CA 1
ATOM 4208 C C . ASP B 1 92 ? -5.395 5.004 -1.135 1 84.06 92 ASP B C 1
ATOM 4210 O O . ASP B 1 92 ? -5.855 3.914 -0.792 1 84.06 92 ASP B O 1
ATOM 4214 N N . ILE B 1 93 ? -4.34 5.586 -0.704 1 88.25 93 ILE B N 1
ATOM 4215 C CA . ILE B 1 93 ? -3.502 4.961 0.316 1 88.25 93 ILE B CA 1
ATOM 4216 C C . ILE B 1 93 ? -4.324 4.727 1.583 1 88.25 93 ILE B C 1
ATOM 4218 O O . ILE B 1 93 ? -4.148 3.713 2.264 1 88.25 93 ILE B O 1
ATOM 4222 N N . LEU B 1 94 ? -5.191 5.641 1.89 1 91.88 94 LEU B N 1
ATOM 4223 C CA . LEU B 1 94 ? -6.008 5.52 3.092 1 91.88 94 LEU B CA 1
ATOM 4224 C C . LEU B 1 94 ? -6.828 4.234 3.064 1 91.88 94 LEU B C 1
ATOM 4226 O O . LEU B 1 94 ? -6.934 3.535 4.074 1 91.88 94 LEU B O 1
ATOM 4230 N N . THR B 1 95 ? -7.383 3.943 1.944 1 90.19 95 THR B N 1
ATOM 4231 C CA . THR B 1 95 ? -8.172 2.73 1.765 1 90.19 95 THR B CA 1
ATOM 4232 C C . THR B 1 95 ? -7.305 1.489 1.968 1 90.19 95 THR B C 1
ATOM 4234 O O . THR B 1 95 ? -7.727 0.534 2.623 1 90.19 95 THR B O 1
ATOM 4237 N N . LEU B 1 96 ? -6.156 1.482 1.438 1 89.75 96 LEU B N 1
ATOM 4238 C CA . LEU B 1 96 ? -5.258 0.342 1.57 1 89.75 96 LEU B CA 1
ATOM 4239 C C . LEU B 1 96 ? -4.859 0.129 3.027 1 89.75 96 LEU B C 1
ATOM 4241 O O . LEU B 1 96 ? -4.797 -1.01 3.498 1 89.75 96 LEU B O 1
ATOM 4245 N N . LEU B 1 97 ? -4.57 1.211 3.727 1 94.06 97 LEU B N 1
ATOM 4246 C CA . LEU B 1 97 ? -4.215 1.123 5.141 1 94.06 97 LEU B CA 1
ATOM 4247 C C . LEU B 1 97 ? -5.371 0.554 5.953 1 94.06 97 LEU B C 1
ATOM 4249 O O . LEU B 1 97 ? -5.156 -0.22 6.891 1 94.06 97 LEU B O 1
ATOM 4253 N N . ASN B 1 98 ? -6.566 0.987 5.566 1 94 98 ASN B N 1
ATOM 4254 C CA . ASN B 1 98 ? -7.762 0.459 6.219 1 94 98 ASN B CA 1
ATOM 4255 C C . ASN B 1 98 ? -7.938 -1.031 5.945 1 94 98 ASN B C 1
ATOM 4257 O O . ASN B 1 98 ? -8.242 -1.804 6.855 1 94 98 ASN B O 1
ATOM 4261 N N . GLU B 1 99 ? -7.758 -1.438 4.68 1 90.56 99 GLU B N 1
ATOM 4262 C CA . GLU B 1 99 ? -7.859 -2.846 4.309 1 90.56 99 GLU B CA 1
ATOM 4263 C C . GLU B 1 99 ? -6.816 -3.686 5.039 1 90.56 99 GLU B C 1
ATOM 4265 O O . GLU B 1 99 ? -7.074 -4.84 5.391 1 90.56 99 GLU B O 1
ATOM 4270 N N . ALA B 1 100 ? -5.645 -3.076 5.254 1 91.75 100 ALA B N 1
ATOM 4271 C CA . ALA B 1 100 ? -4.551 -3.771 5.93 1 91.75 100 ALA B CA 1
ATOM 4272 C C . ALA B 1 100 ? -4.816 -3.885 7.426 1 91.75 100 ALA B C 1
ATOM 4274 O O . ALA B 1 100 ? -4.125 -4.625 8.133 1 91.75 100 ALA B O 1
ATOM 4275 N N . GLY B 1 101 ? -5.809 -3.104 7.898 1 93.31 101 GLY B N 1
ATOM 4276 C CA . GLY B 1 101 ? -6.133 -3.109 9.312 1 93.31 101 GLY B CA 1
ATOM 4277 C C . GLY B 1 101 ? -5.211 -2.229 10.141 1 93.31 101 GLY B C 1
ATOM 4278 O O . GLY B 1 101 ? -5.16 -2.352 11.367 1 93.31 101 GLY B O 1
ATOM 4279 N N . LEU B 1 102 ? -4.418 -1.408 9.477 1 96.06 102 LEU B N 1
ATOM 4280 C CA . LEU B 1 102 ? -3.48 -0.532 10.172 1 96.06 102 LEU B CA 1
ATOM 4281 C C . LEU B 1 102 ? -4.188 0.712 10.695 1 96.06 102 LEU B C 1
ATOM 4283 O O . LEU B 1 102 ? -3.738 1.322 11.664 1 96.06 102 LEU B O 1
ATOM 4287 N N . ILE B 1 103 ? -5.25 1.115 10.031 1 97.62 103 ILE B N 1
ATOM 4288 C CA . ILE B 1 103 ? -6.129 2.182 10.5 1 97.62 103 ILE B CA 1
ATOM 4289 C C . ILE B 1 103 ? -7.586 1.735 10.391 1 97.62 103 ILE B C 1
ATOM 4291 O O . ILE B 1 103 ? -7.879 0.694 9.797 1 97.62 103 ILE B O 1
ATOM 4295 N N . HIS B 1 104 ? -8.445 2.469 11.008 1 98.06 104 HIS B N 1
ATOM 4296 C CA . HIS B 1 104 ? -9.875 2.201 10.969 1 98.06 104 HIS B CA 1
ATOM 4297 C C . HIS B 1 104 ? -10.656 3.426 10.492 1 98.06 104 HIS B C 1
ATOM 4299 O O . HIS B 1 104 ? -10.586 4.488 11.117 1 98.06 104 HIS B O 1
ATOM 4305 N N . VAL B 1 105 ? -11.328 3.229 9.422 1 96.62 105 VAL B N 1
ATOM 4306 C CA . VAL B 1 105 ? -12.133 4.305 8.852 1 96.62 105 VAL B CA 1
ATOM 4307 C C . VAL B 1 105 ? -13.617 3.975 9 1 96.62 105 VAL B C 1
ATOM 4309 O O . VAL B 1 105 ? -14.109 3.027 8.383 1 96.62 105 VAL B O 1
ATOM 4312 N N . PRO B 1 106 ? -14.352 4.781 9.852 1 97 106 PRO B N 1
ATOM 4313 C CA . PRO B 1 106 ? -15.789 4.527 9.906 1 97 106 PRO B CA 1
ATOM 4314 C C . PRO B 1 106 ? -16.469 4.676 8.547 1 97 106 PRO B C 1
ATOM 4316 O O . PRO B 1 106 ? -16.109 5.57 7.77 1 97 106 PRO B O 1
ATOM 4319 N N . MET B 1 107 ? -17.438 3.865 8.32 1 95.88 107 MET B N 1
ATOM 4320 C CA . MET B 1 107 ? -18.109 3.828 7.027 1 95.88 107 MET B CA 1
ATOM 4321 C C . MET B 1 107 ? -19.109 4.977 6.898 1 95.88 107 MET B C 1
ATOM 4323 O O . 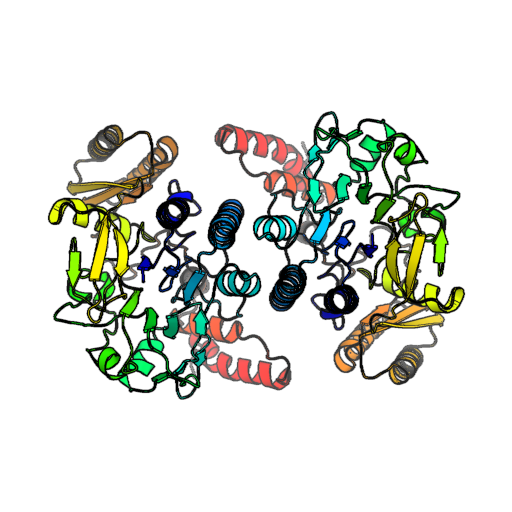MET B 1 107 ? -19.719 5.398 7.891 1 95.88 107 MET B O 1
ATOM 4327 N N . TYR B 1 108 ? -19.25 5.449 5.691 1 94.75 108 TYR B N 1
ATOM 4328 C CA . TYR B 1 108 ? -20.266 6.426 5.344 1 94.75 108 TYR B CA 1
ATOM 4329 C C . TYR B 1 108 ? -20.734 6.238 3.906 1 94.75 108 TYR B C 1
ATOM 4331 O O . TYR B 1 108 ? -20.062 5.598 3.104 1 94.75 108 TYR B O 1
ATOM 4339 N N . GLN B 1 109 ? -21.875 6.723 3.6 1 94.62 109 GLN B N 1
ATOM 4340 C CA . GLN B 1 109 ? -22.453 6.645 2.262 1 94.62 109 GLN B CA 1
ATOM 4341 C C . GLN B 1 109 ? -22.891 8.023 1.768 1 94.62 109 GLN B C 1
ATOM 4343 O O . GLN B 1 109 ? -23.562 8.758 2.482 1 94.62 109 GLN B O 1
ATOM 4348 N N . ILE B 1 110 ? -22.5 8.352 0.571 1 91 110 ILE B N 1
ATOM 4349 C CA . ILE B 1 110 ? -22.828 9.625 -0.05 1 91 110 ILE B CA 1
ATOM 4350 C C . ILE B 1 110 ? -24.016 9.438 -1.003 1 91 110 ILE B C 1
ATOM 4352 O O . ILE B 1 110 ? -23.969 8.594 -1.9 1 91 110 ILE B O 1
ATOM 4356 N N . GLY B 1 111 ? -25.031 10.109 -0.858 1 92.88 111 GLY B N 1
ATOM 4357 C CA . GLY B 1 111 ? -26.234 10.141 -1.685 1 92.88 111 GLY B CA 1
ATOM 4358 C C . GLY B 1 111 ? -27.062 11.398 -1.491 1 92.88 111 GLY B C 1
ATOM 4359 O O . GLY B 1 111 ? -26.516 12.5 -1.471 1 92.88 111 GLY B O 1
ATOM 4360 N N . GLU B 1 112 ? -28.391 11.188 -1.466 1 92.69 112 GLU B N 1
ATOM 4361 C CA . GLU B 1 112 ? -29.25 12.32 -1.13 1 92.69 112 GLU B CA 1
ATOM 4362 C C . GLU B 1 112 ? -28.938 12.852 0.269 1 92.69 112 GLU B C 1
ATOM 4364 O O . GLU B 1 112 ? -29.047 14.047 0.527 1 92.69 112 GLU B O 1
ATOM 4369 N N . LYS B 1 113 ? -28.578 11.898 1.052 1 94.5 113 LYS B N 1
ATOM 4370 C CA . LYS B 1 113 ? -28.109 12.195 2.4 1 94.5 113 LYS B CA 1
ATOM 4371 C C . LYS B 1 113 ? -26.703 11.625 2.631 1 94.5 113 LYS B C 1
ATOM 4373 O O . LYS B 1 113 ? -26.25 10.758 1.877 1 94.5 113 LYS B O 1
ATOM 4378 N N . LEU B 1 114 ? -26.062 12.242 3.523 1 94.56 114 LEU B N 1
ATOM 4379 C CA . LEU B 1 114 ? -24.828 11.664 4.023 1 94.56 114 LEU B CA 1
ATOM 4380 C C . LEU B 1 114 ? -25.094 10.766 5.227 1 94.56 114 LEU B C 1
ATOM 4382 O O . LEU B 1 114 ? -25.359 11.258 6.324 1 94.56 114 LEU B O 1
ATOM 4386 N N . VAL B 1 115 ? -25.047 9.453 4.969 1 96.44 115 VAL B N 1
ATOM 4387 C CA . VAL B 1 115 ? -25.375 8.492 6.012 1 96.44 115 VAL B CA 1
ATOM 4388 C C . VAL B 1 115 ? -24.109 7.977 6.68 1 96.44 115 VAL B C 1
ATOM 4390 O O . VAL B 1 115 ? -23.219 7.457 6.008 1 96.44 115 VAL B O 1
ATOM 4393 N N . LEU B 1 116 ? -24.031 8.148 7.961 1 96.69 116 LEU B N 1
ATOM 4394 C CA . LEU B 1 116 ? -22.859 7.742 8.734 1 96.69 116 LEU B CA 1
ATOM 4395 C C . LEU B 1 116 ? -23.156 6.473 9.523 1 96.69 116 LEU B C 1
ATOM 4397 O O . LEU B 1 116 ? -24.188 6.367 10.18 1 96.69 116 LEU B O 1
ATOM 4401 N N . TYR B 1 117 ? -22.25 5.508 9.445 1 96.44 117 TYR B N 1
ATOM 4402 C CA . TYR B 1 117 ? -22.391 4.25 10.172 1 96.44 117 TYR B CA 1
ATOM 4403 C C . TYR B 1 117 ? -21.438 4.199 11.359 1 96.44 117 TYR B C 1
ATOM 4405 O O . TYR B 1 117 ? -20.281 4.645 11.266 1 96.44 117 TYR B O 1
ATOM 4413 N N . PRO B 1 118 ? -21.922 3.641 12.484 1 95.62 118 PRO B N 1
ATOM 4414 C CA . PRO B 1 118 ? -21.078 3.559 13.688 1 95.62 118 PRO B CA 1
ATOM 4415 C C . PRO B 1 118 ? -19.969 2.512 13.562 1 95.62 118 PRO B C 1
ATOM 4417 O O . PRO B 1 118 ? -20.188 1.451 12.969 1 95.62 118 PRO B O 1
ATOM 4420 N N . LEU B 1 119 ? -18.781 2.852 14.047 1 96.5 119 LEU B N 1
ATOM 4421 C CA . LEU B 1 119 ? -17.672 1.914 14.195 1 96.5 119 LEU B CA 1
ATOM 4422 C C . LEU B 1 119 ? -17.25 1.794 15.656 1 96.5 119 LEU B C 1
ATOM 4424 O O . LEU B 1 119 ? -16.703 2.74 16.234 1 96.5 119 LEU B O 1
ATOM 4428 N N . LYS B 1 120 ? -17.5 0.669 16.219 1 95.69 120 LYS B N 1
ATOM 4429 C CA . LYS B 1 120 ? -17.156 0.459 17.609 1 95.69 120 LYS B CA 1
ATOM 4430 C C . LYS B 1 120 ? -15.742 -0.099 17.75 1 95.69 120 LYS B C 1
ATOM 4432 O O . LYS B 1 120 ? -15.414 -1.124 17.141 1 95.69 120 LYS B O 1
ATOM 4437 N N . LEU B 1 121 ? -14.891 0.576 18.422 1 96.06 121 LEU B N 1
ATOM 4438 C CA . LEU B 1 121 ? -13.539 0.142 18.781 1 96.06 121 LEU B CA 1
ATOM 4439 C C . LEU B 1 121 ? -13.32 0.26 20.281 1 96.06 121 LEU B C 1
ATOM 4441 O O . LEU B 1 121 ? -13.281 1.367 20.828 1 96.06 121 LEU B O 1
ATOM 4445 N N . GLY B 1 122 ? -13.195 -0.865 20.922 1 93.38 122 GLY B N 1
ATOM 4446 C CA . GLY B 1 122 ? -13.117 -0.82 22.375 1 93.38 122 GLY B CA 1
ATOM 4447 C C . GLY B 1 122 ? -14.344 -0.198 23.016 1 93.38 122 GLY B C 1
ATOM 4448 O O . GLY B 1 122 ? -15.469 -0.628 22.766 1 93.38 122 GLY B O 1
ATOM 4449 N N . ASP B 1 123 ? -14.125 0.88 23.719 1 92.25 123 ASP B N 1
ATOM 4450 C CA . ASP B 1 123 ? -15.211 1.481 24.5 1 92.25 123 ASP B CA 1
ATOM 4451 C C . ASP B 1 123 ? -15.766 2.717 23.797 1 92.25 123 ASP B C 1
ATOM 4453 O O . ASP B 1 123 ? -16.641 3.398 24.328 1 92.25 123 ASP B O 1
ATOM 4457 N N . ILE B 1 124 ? -15.289 2.967 22.641 1 95.88 124 ILE B N 1
ATOM 4458 C CA . ILE B 1 124 ? -15.695 4.191 21.953 1 95.88 124 ILE B CA 1
ATOM 4459 C C . ILE B 1 124 ? -16.359 3.844 20.609 1 95.88 124 ILE B C 1
ATOM 4461 O O . ILE B 1 124 ? -15.922 2.916 19.922 1 95.88 124 ILE B O 1
ATOM 4465 N N . VAL B 1 125 ? -17.438 4.527 20.312 1 96.44 125 VAL B N 1
ATOM 4466 C CA . VAL B 1 125 ? -18.062 4.461 19 1 96.44 125 VAL B CA 1
ATOM 4467 C C . VAL B 1 125 ? -17.672 5.684 18.172 1 96.44 125 VAL B C 1
ATOM 4469 O O . VAL B 1 125 ? -17.797 6.82 18.625 1 96.44 125 VAL B O 1
ATOM 4472 N N . PHE B 1 126 ? -17.219 5.465 17 1 97.62 126 PHE B N 1
ATOM 4473 C CA . PHE B 1 126 ? -16.734 6.543 16.141 1 97.62 126 PHE B CA 1
ATOM 4474 C C . PHE B 1 126 ? -17.656 6.734 14.938 1 97.62 126 PHE B C 1
ATOM 4476 O O . PHE B 1 126 ? -18.188 5.766 14.391 1 97.62 126 PHE B O 1
ATOM 4483 N N . TYR B 1 127 ? -17.844 7.98 14.547 1 97.06 127 TYR B N 1
ATOM 4484 C CA . TYR B 1 127 ? -18.5 8.359 13.289 1 97.06 127 TYR B CA 1
ATOM 4485 C C . TYR B 1 127 ? -17.594 9.258 12.461 1 97.06 127 TYR B C 1
ATOM 4487 O O . TYR B 1 127 ? -16.719 9.938 13 1 97.06 127 TYR B O 1
ATOM 4495 N N . ALA B 1 128 ? -17.875 9.227 11.156 1 96.12 128 ALA B N 1
ATOM 4496 C CA . ALA B 1 128 ? -17 9.984 10.25 1 96.12 128 ALA B CA 1
ATOM 4497 C C . ALA B 1 128 ? -17.812 10.953 9.398 1 96.12 128 ALA B C 1
ATOM 4499 O O . ALA B 1 128 ? -18.766 10.547 8.719 1 96.12 128 ALA B O 1
ATOM 4500 N N . ILE B 1 129 ? -17.438 12.203 9.445 1 94.69 129 ILE B N 1
ATOM 4501 C CA . ILE B 1 129 ? -17.844 13.188 8.445 1 94.69 129 ILE B CA 1
ATOM 4502 C C . ILE B 1 129 ? -16.641 13.562 7.582 1 94.69 129 ILE B C 1
ATOM 4504 O O . ILE B 1 129 ? -15.844 14.43 7.953 1 94.69 129 ILE B O 1
ATOM 4508 N N . PRO B 1 130 ? -16.547 12.961 6.461 1 94.75 130 PRO B N 1
ATOM 4509 C CA . PRO B 1 130 ? -15.352 13.148 5.629 1 94.75 130 PRO B CA 1
ATOM 4510 C C . PRO B 1 130 ? -15.305 14.523 4.969 1 94.75 130 PRO B C 1
ATOM 4512 O O . PRO B 1 130 ? -16.328 15.195 4.855 1 94.75 130 PRO B O 1
ATOM 4515 N N . GLY B 1 131 ? -14.039 14.984 4.676 1 92.12 131 GLY B N 1
ATOM 4516 C CA . GLY B 1 131 ? -13.891 16.109 3.771 1 92.12 131 GLY B CA 1
ATOM 4517 C C . GLY B 1 131 ? -14.086 15.734 2.314 1 92.12 131 GLY B C 1
ATOM 4518 O O . GLY B 1 131 ? -13.266 15.016 1.739 1 92.12 131 GLY B O 1
ATOM 4519 N N . LEU B 1 132 ? -15.172 16.141 1.788 1 86.44 132 LEU B N 1
ATOM 4520 C CA . LEU B 1 132 ? -15.508 15.742 0.428 1 86.44 132 LEU B CA 1
ATOM 4521 C C . LEU B 1 132 ? -15.023 16.781 -0.581 1 86.44 132 LEU B C 1
ATOM 4523 O O . LEU B 1 132 ? -14.688 17.906 -0.209 1 86.44 132 LEU B O 1
ATOM 4527 N N . LYS B 1 133 ? -14.961 16.281 -1.787 1 75.44 133 LYS B N 1
ATOM 4528 C CA . LYS B 1 133 ? -14.555 17.188 -2.861 1 75.44 133 LYS B CA 1
ATOM 4529 C C . LYS B 1 133 ? -15.477 18.391 -2.951 1 75.44 133 LYS B C 1
ATOM 4531 O O . LYS B 1 133 ? -16.688 18.266 -2.791 1 75.44 133 LYS B O 1
ATOM 4536 N N . ASN B 1 134 ? -14.859 19.578 -3.211 1 72.25 134 ASN B N 1
ATOM 4537 C CA . ASN B 1 134 ? -15.578 20.844 -3.363 1 72.25 134 ASN B CA 1
ATOM 4538 C C . ASN B 1 134 ? -16.391 21.172 -2.113 1 72.25 134 ASN B C 1
ATOM 4540 O O . ASN B 1 134 ? -17.453 21.781 -2.205 1 72.25 134 ASN B O 1
ATOM 4544 N N . ASN B 1 135 ? -16.016 20.641 -1.083 1 78.62 135 ASN B N 1
ATOM 4545 C CA . ASN B 1 135 ? -16.625 20.922 0.218 1 78.62 135 ASN B CA 1
ATOM 4546 C C . ASN B 1 135 ? -18.094 20.5 0.262 1 78.62 135 ASN B C 1
ATOM 4548 O O . ASN B 1 135 ? -18.906 21.188 0.879 1 78.62 135 ASN B O 1
ATOM 4552 N N . LEU B 1 136 ? -18.438 19.484 -0.385 1 79.19 136 LEU B N 1
ATOM 4553 C CA . LEU B 1 136 ? -19.797 18.984 -0.447 1 79.19 136 LEU B CA 1
ATOM 4554 C C . LEU B 1 136 ? -20.328 18.656 0.948 1 79.19 136 LEU B C 1
ATOM 4556 O O . LEU B 1 136 ? -21.531 18.719 1.197 1 79.19 136 LEU B O 1
ATOM 4560 N N . GLU B 1 137 ? -19.422 18.297 1.877 1 85.12 137 GLU B N 1
ATOM 4561 C CA . GLU B 1 137 ? -19.844 17.953 3.23 1 85.12 137 GLU B CA 1
ATOM 4562 C C . GLU B 1 137 ? -20.5 19.141 3.924 1 85.12 137 GLU B C 1
ATOM 4564 O O . GLU B 1 137 ? -21.406 18.969 4.75 1 85.12 137 GLU B O 1
ATOM 4569 N N . THR B 1 138 ? -20.078 20.359 3.586 1 81.75 138 THR B N 1
ATOM 4570 C CA . THR B 1 138 ? -20.641 21.562 4.191 1 81.75 138 THR B CA 1
ATOM 4571 C C . THR B 1 138 ? -22.094 21.734 3.791 1 81.75 138 THR B C 1
ATOM 4573 O O . THR B 1 138 ? -22.906 22.219 4.578 1 81.75 138 THR B O 1
ATOM 4576 N N . ILE B 1 139 ? -22.391 21.297 2.598 1 82.62 139 ILE B N 1
ATOM 4577 C CA . ILE B 1 139 ? -23.766 21.391 2.109 1 82.62 139 ILE B CA 1
ATOM 4578 C C . ILE B 1 139 ? -24.641 20.406 2.873 1 82.62 139 ILE B C 1
ATOM 4580 O O . ILE B 1 139 ? -25.75 20.75 3.303 1 82.62 139 ILE B O 1
ATOM 4584 N N . TYR B 1 140 ? -24.156 19.219 3.031 1 87.62 140 TYR B N 1
ATOM 4585 C CA . TYR B 1 140 ? -24.891 18.234 3.801 1 87.62 140 TYR B CA 1
ATOM 4586 C C . TYR B 1 140 ? -25.172 18.734 5.215 1 87.62 140 TYR B C 1
ATOM 4588 O O . TYR B 1 140 ? -26.266 18.547 5.746 1 87.62 140 TYR B O 1
ATOM 4596 N N . LEU B 1 141 ? -24.203 19.344 5.828 1 86.12 141 LEU B N 1
ATOM 4597 C CA . LEU B 1 141 ? -24.328 19.844 7.191 1 86.12 141 LEU B CA 1
ATOM 4598 C C . LEU B 1 141 ? -25.297 21.016 7.254 1 86.12 141 LEU B C 1
ATOM 4600 O O . LEU B 1 141 ? -26.156 21.078 8.133 1 86.12 141 LEU B O 1
ATOM 4604 N N . ARG B 1 142 ? -25.156 21.922 6.355 1 82 142 ARG B N 1
ATOM 4605 C CA . ARG B 1 142 ? -26 23.109 6.301 1 82 142 ARG B CA 1
ATOM 4606 C C . ARG B 1 142 ? -27.469 22.719 6.125 1 82 142 ARG B C 1
ATOM 4608 O O . ARG B 1 142 ? -28.344 23.281 6.777 1 82 142 ARG B O 1
ATOM 4615 N N . ASP B 1 143 ? -27.641 21.766 5.281 1 85.44 143 ASP B N 1
ATOM 4616 C CA . ASP B 1 143 ? -29 21.359 4.93 1 85.44 143 ASP B CA 1
ATOM 4617 C C . ASP B 1 143 ? -29.531 20.312 5.902 1 85.44 143 ASP B C 1
ATOM 4619 O O . ASP B 1 143 ? -30.625 19.781 5.707 1 85.44 143 ASP B O 1
ATOM 4623 N N . ARG B 1 144 ? -28.828 20 6.91 1 87.19 144 ARG B N 1
ATOM 4624 C CA . ARG B 1 144 ? -29.219 19.016 7.918 1 87.19 144 ARG B CA 1
ATOM 4625 C C . ARG B 1 144 ? -29.531 17.672 7.281 1 87.19 144 ARG B C 1
ATOM 4627 O O . ARG B 1 144 ? -30.578 17.078 7.566 1 87.19 144 ARG B O 1
ATOM 4634 N N . LYS B 1 145 ? -28.688 17.328 6.344 1 90.88 145 LYS B N 1
ATOM 4635 C CA . LYS B 1 145 ? -28.859 16.078 5.605 1 90.88 145 LYS B CA 1
ATOM 4636 C C . LYS B 1 145 ? -27.844 15.023 6.059 1 90.88 145 LYS B C 1
ATOM 4638 O O . LYS B 1 145 ? -27.578 14.062 5.336 1 90.88 145 LYS B O 1
ATOM 4643 N N . VAL B 1 146 ? -27.297 15.18 7.168 1 92.56 146 VAL B N 1
ATOM 4644 C CA . VAL B 1 146 ? -26.406 14.18 7.75 1 92.56 146 VAL B CA 1
ATOM 4645 C C . VAL B 1 146 ? -27.203 13.273 8.688 1 92.56 146 VAL B C 1
ATOM 4647 O O . VAL B 1 146 ? -27.906 13.75 9.57 1 92.56 146 VAL B O 1
ATOM 4650 N N . VAL B 1 147 ? -27.078 11.961 8.461 1 93.94 147 VAL B N 1
ATOM 4651 C CA . VAL B 1 147 ? -27.828 10.984 9.25 1 93.94 147 VAL B CA 1
ATOM 4652 C C . VAL B 1 147 ? -26.875 10.055 9.984 1 93.94 147 VAL B C 1
ATOM 4654 O O . VAL B 1 147 ? -26.016 9.422 9.359 1 93.94 147 VAL B O 1
ATOM 4657 N N . PHE B 1 148 ? -27 9.961 11.25 1 94.31 148 PHE B N 1
ATOM 4658 C CA . PHE B 1 148 ? -26.234 9.031 12.07 1 94.31 148 PHE B CA 1
ATOM 4659 C C . PHE B 1 148 ? -27.016 7.734 12.281 1 94.31 148 PHE B C 1
ATOM 4661 O O . PHE B 1 148 ? -28.062 7.727 12.945 1 94.31 148 PHE B O 1
ATOM 4668 N N . LYS B 1 149 ? -26.438 6.66 11.719 1 94.06 149 LYS B N 1
ATOM 4669 C CA . LYS B 1 149 ? -27.062 5.367 11.992 1 94.06 149 LYS B CA 1
ATOM 4670 C C . LYS B 1 149 ? -26.766 4.91 13.422 1 94.06 149 LYS B C 1
ATOM 4672 O O . LYS B 1 149 ? -25.641 5.09 13.922 1 94.06 149 LYS B O 1
ATOM 4677 N N . GLN B 1 150 ? -27.828 4.391 14.023 1 86.88 150 GLN B N 1
ATOM 4678 C CA . GLN B 1 150 ? -27.688 4.023 15.422 1 86.88 150 GLN B CA 1
ATOM 4679 C C . GLN B 1 150 ? -27.172 2.59 15.57 1 86.88 150 GLN B C 1
ATOM 4681 O O . GLN B 1 150 ? -27.438 1.742 14.719 1 86.88 150 GLN B O 1
ATOM 4686 N N . LEU B 1 151 ? -26.234 2.447 16.469 1 80.5 151 LEU B N 1
ATOM 4687 C CA . LEU B 1 151 ? -25.828 1.104 16.859 1 80.5 151 LEU B CA 1
ATOM 4688 C C . LEU B 1 151 ? -26.844 0.484 17.812 1 80.5 151 LEU B C 1
ATOM 4690 O O . LEU B 1 151 ? -27.453 1.189 18.625 1 80.5 151 LEU B O 1
ATOM 4694 N N . GLU B 1 152 ? -26.969 -0.855 17.578 1 74.56 152 GLU B N 1
ATOM 4695 C CA . GLU B 1 152 ? -27.828 -1.547 18.531 1 74.56 152 GLU B CA 1
ATOM 4696 C C . GLU B 1 152 ? -27.188 -1.612 19.922 1 74.56 152 GLU B C 1
ATOM 4698 O O . GLU B 1 152 ? -25.984 -1.857 20.047 1 74.56 152 GLU B O 1
ATOM 4703 N N . GLY B 1 153 ? -27.859 -1.186 20.938 1 71 153 GLY B N 1
ATOM 4704 C CA . GLY B 1 153 ? -27.391 -1.283 22.312 1 71 153 GLY B CA 1
ATOM 4705 C C . GLY B 1 153 ? -26.984 0.053 22.906 1 71 153 GLY B C 1
ATOM 4706 O O . GLY B 1 153 ? -27.094 1.088 22.234 1 71 153 GLY B O 1
ATOM 4707 N N . LYS B 1 154 ? -26.672 -0.008 24.203 1 66.75 154 LYS B N 1
ATOM 4708 C CA . LYS B 1 154 ? -26.281 1.195 24.938 1 66.75 154 LYS B CA 1
ATOM 4709 C C . LYS B 1 154 ? -24.875 1.641 24.531 1 66.75 154 LYS B C 1
ATOM 4711 O O . LYS B 1 154 ? -23.938 0.842 24.562 1 66.75 154 LYS B O 1
ATOM 4716 N N . VAL B 1 155 ? -24.812 2.914 23.844 1 69.88 155 VAL B N 1
ATOM 4717 C CA . VAL B 1 155 ? -23.516 3.477 23.453 1 69.88 155 VAL B CA 1
ATOM 4718 C C . VAL B 1 155 ? -23.156 4.633 24.375 1 69.88 155 VAL B C 1
ATOM 4720 O O . VAL B 1 155 ? -23.891 5.613 24.484 1 69.88 155 VAL B O 1
ATOM 4723 N N . GLU B 1 156 ? -22.078 4.445 25.109 1 74.81 156 GLU B N 1
ATOM 4724 C CA . GLU B 1 156 ? -21.812 5.469 26.125 1 74.81 156 GLU B CA 1
ATOM 4725 C C . GLU B 1 156 ? -20.812 6.5 25.609 1 74.81 156 GLU B C 1
ATOM 4727 O O . GLU B 1 156 ? -20.875 7.672 26 1 74.81 156 GLU B O 1
ATOM 4732 N N . ASN B 1 157 ? -19.969 6.172 24.844 1 92.69 157 ASN B N 1
ATOM 4733 C CA . ASN B 1 157 ? -18.938 7.121 24.453 1 92.69 157 ASN B CA 1
ATOM 4734 C C . ASN B 1 157 ? -18.828 7.227 22.938 1 92.69 157 ASN B C 1
ATOM 4736 O O . ASN B 1 157 ? -18.328 6.309 22.281 1 92.69 157 ASN B O 1
ATOM 4740 N N . ILE B 1 158 ? -19.359 8.414 22.453 1 95.44 158 ILE B N 1
ATOM 4741 C CA . ILE B 1 158 ? -19.312 8.633 21.016 1 95.44 158 ILE B CA 1
ATOM 4742 C C . ILE B 1 158 ? -18.297 9.734 20.688 1 95.44 158 ILE B C 1
ATOM 4744 O O . ILE B 1 158 ? -18.266 10.766 21.359 1 95.44 158 ILE B O 1
ATOM 4748 N N . VAL B 1 159 ? -17.453 9.461 19.781 1 97.75 159 VAL B N 1
ATOM 4749 C CA . VAL B 1 159 ? -16.547 10.453 19.219 1 97.75 159 VAL B CA 1
ATOM 4750 C C . VAL B 1 159 ? -16.812 10.602 17.719 1 97.75 159 VAL B C 1
ATOM 4752 O O . VAL B 1 159 ? -16.859 9.609 16.984 1 97.75 159 VAL B O 1
ATOM 4755 N N . VAL B 1 160 ? -17.047 11.844 17.281 1 97.12 160 VAL B N 1
ATOM 4756 C CA . VAL B 1 160 ? -17.281 12.125 15.867 1 97.12 160 VAL B CA 1
ATOM 4757 C C . VAL B 1 160 ? -16.078 12.844 15.273 1 97.12 160 VAL B C 1
ATOM 4759 O O . VAL B 1 160 ? -15.578 13.812 15.852 1 97.12 160 VAL B O 1
ATOM 4762 N N . LEU B 1 161 ? -15.516 12.281 14.242 1 98.06 161 LEU B N 1
ATOM 4763 C CA . LEU B 1 161 ? -14.492 12.969 13.469 1 98.06 161 LEU B CA 1
ATOM 4764 C C . LEU B 1 161 ? -15.109 13.719 12.289 1 98.06 161 LEU B C 1
ATOM 4766 O O . LEU B 1 161 ? -15.945 13.164 11.57 1 98.06 161 LEU B O 1
ATOM 4770 N N . ALA B 1 162 ? -14.703 14.953 12.102 1 95.56 162 ALA B N 1
ATOM 4771 C CA . ALA B 1 162 ? -15.227 15.75 11 1 95.56 162 ALA B CA 1
ATOM 4772 C C . ALA B 1 162 ? -14.125 16.578 10.352 1 95.56 162 ALA B C 1
ATOM 4774 O O . ALA B 1 162 ? -13.375 17.281 11.039 1 95.56 162 ALA B O 1
ATOM 4775 N N . HIS B 1 163 ? -14.031 16.438 9.062 1 95.12 163 HIS B N 1
ATOM 4776 C CA . HIS B 1 163 ? -13.102 17.266 8.305 1 95.12 163 HIS B CA 1
ATOM 4777 C C . HIS B 1 163 ? -13.836 18.375 7.543 1 95.12 163 HIS B C 1
ATOM 4779 O O . HIS B 1 163 ? -14.195 18.188 6.379 1 95.12 163 HIS B O 1
ATOM 4785 N N . THR B 1 164 ? -14.016 19.422 8.203 1 90.25 164 THR B N 1
ATOM 4786 C CA . THR B 1 164 ? -14.812 20.516 7.672 1 90.25 164 THR B CA 1
ATOM 4787 C C . THR B 1 164 ? -14.516 21.812 8.43 1 90.25 164 THR B C 1
ATOM 4789 O O . THR B 1 164 ? -13.75 21.812 9.391 1 90.25 164 THR B O 1
ATOM 4792 N N . SER B 1 165 ? -15.055 22.906 7.883 1 86.69 165 SER B N 1
ATOM 4793 C CA . SER B 1 165 ? -14.938 24.203 8.547 1 86.69 165 SER B CA 1
ATOM 4794 C C . SER B 1 165 ? -16.219 24.547 9.312 1 86.69 165 SER B C 1
ATOM 4796 O O . SER B 1 165 ? -17.281 24.672 8.719 1 86.69 165 SER B O 1
ATOM 4798 N N . VAL B 1 166 ? -16.062 24.656 10.609 1 82.81 166 VAL B N 1
ATOM 4799 C CA . VAL B 1 166 ? -17.203 24.953 11.469 1 82.81 166 VAL B CA 1
ATOM 4800 C C . VAL B 1 166 ? -16.891 26.141 12.367 1 82.81 166 VAL B C 1
ATOM 4802 O O . VAL B 1 166 ? -15.773 26.281 12.852 1 82.81 166 VAL B O 1
ATOM 4805 N N . LYS B 1 167 ? -17.922 26.984 12.461 1 80.94 167 LYS B N 1
ATOM 4806 C CA . LYS B 1 167 ? -17.875 28.016 13.492 1 80.94 167 LYS B CA 1
ATOM 4807 C C . LYS B 1 167 ? -18.422 27.5 14.812 1 80.94 167 LYS B C 1
ATOM 4809 O O . LYS B 1 167 ? -19.438 26.781 14.836 1 80.94 167 LYS B O 1
ATOM 4814 N N . PHE B 1 168 ? -17.625 27.781 15.906 1 79 168 PHE B N 1
ATOM 4815 C CA . PHE B 1 168 ? -18.125 27.328 17.203 1 79 168 PHE B CA 1
ATOM 4816 C C . PHE B 1 168 ? -17.625 28.234 18.312 1 79 168 PHE B C 1
ATOM 4818 O O . PHE B 1 168 ? -16.531 28.781 18.234 1 79 168 PHE B O 1
ATOM 4825 N N . ALA B 1 169 ? -18.531 28.391 19.359 1 75 169 ALA B N 1
ATOM 4826 C CA . ALA B 1 169 ? -18.203 29.078 20.609 1 75 169 ALA B CA 1
ATOM 4827 C C . ALA B 1 169 ? -17.5 30.406 20.328 1 75 169 ALA B C 1
ATOM 4829 O O . ALA B 1 169 ? -16.5 30.719 20.969 1 75 169 ALA B O 1
ATOM 4830 N N . GLY B 1 170 ? -17.828 31.094 19.219 1 73.94 170 GLY B N 1
ATOM 4831 C CA . GLY B 1 170 ? -17.281 32.406 18.922 1 73.94 170 GLY B CA 1
ATOM 4832 C C . GLY B 1 170 ? -16.031 32.344 18.078 1 73.94 170 GLY B C 1
ATOM 4833 O O . GLY B 1 170 ? -15.516 33.375 17.641 1 73.94 170 GLY B O 1
ATOM 4834 N N . TYR B 1 171 ? -15.578 31.172 17.812 1 78 171 TYR B N 1
ATOM 4835 C CA . TYR B 1 171 ? -14.375 31.031 17 1 78 171 TYR B CA 1
ATOM 4836 C C . TYR B 1 171 ? -14.734 30.844 15.531 1 78 171 TYR B C 1
ATOM 4838 O O . TYR B 1 171 ? -15.539 29.984 15.188 1 78 171 TYR B O 1
ATOM 4846 N N . ASP B 1 172 ? -14.211 31.844 14.789 1 75.81 172 ASP B N 1
ATOM 4847 C CA . ASP B 1 172 ? -14.383 31.844 13.336 1 75.81 172 ASP B CA 1
ATOM 4848 C C . ASP B 1 172 ? -13.039 31.656 12.633 1 75.81 172 ASP B C 1
ATOM 4850 O O . ASP B 1 172 ? -12.18 32.531 12.672 1 75.81 172 ASP B O 1
ATOM 4854 N N . PRO B 1 173 ? -12.922 30.516 12.023 1 73.88 173 PRO B N 1
ATOM 4855 C CA . PRO B 1 173 ? -11.641 30.234 11.367 1 73.88 173 PRO B CA 1
ATOM 4856 C C . PRO B 1 173 ? -11.234 31.328 10.375 1 73.88 173 PRO B C 1
ATOM 4858 O O . PRO B 1 173 ? -10.047 31.531 10.141 1 73.88 173 PRO B O 1
ATOM 4861 N N . SER B 1 174 ? -12.188 31.969 9.75 1 69.62 174 SER B N 1
ATOM 4862 C CA . SER B 1 174 ? -11.914 32.969 8.727 1 69.62 174 SER B CA 1
ATOM 4863 C C . SER B 1 174 ? -11.141 34.156 9.305 1 69.62 174 SER B C 1
ATOM 4865 O O . SER B 1 174 ? -10.484 34.875 8.562 1 69.62 174 SER B O 1
ATOM 4867 N N . ILE B 1 175 ? -11.195 34.281 10.633 1 68.25 175 ILE B N 1
ATOM 4868 C CA . ILE B 1 175 ? -10.547 35.406 11.273 1 68.25 175 ILE B CA 1
ATOM 4869 C C . ILE B 1 175 ? -9.055 35.125 11.445 1 68.25 175 ILE B C 1
ATOM 4871 O O . ILE B 1 175 ? -8.242 36.062 11.516 1 68.25 175 ILE B O 1
ATOM 4875 N N . TYR B 1 176 ? -8.711 33.938 11.453 1 65.88 176 TYR B N 1
ATOM 4876 C CA . TYR B 1 176 ? -7.34 33.594 11.812 1 65.88 176 TYR B CA 1
ATOM 4877 C C . TYR B 1 176 ? -6.469 33.438 10.57 1 65.88 176 TYR B C 1
ATOM 4879 O O . TYR B 1 176 ? -5.242 33.531 10.648 1 65.88 176 TYR B O 1
ATOM 4887 N N . SER B 1 177 ? -7.07 33.125 9.523 1 62.38 177 SER B N 1
ATOM 4888 C CA . SER B 1 177 ? -6.293 33.031 8.289 1 62.38 177 SER B CA 1
ATOM 4889 C C . SER B 1 177 ? -7.133 33.438 7.078 1 62.38 177 SER B C 1
ATOM 4891 O O . SER B 1 177 ? -8.289 33 6.957 1 62.38 177 SER B O 1
ATOM 4893 N N . TYR B 1 178 ? -6.539 34.375 6.301 1 54.97 178 TYR B N 1
ATOM 4894 C CA . TYR B 1 178 ? -7.195 34.75 5.059 1 54.97 178 TYR B CA 1
ATOM 4895 C C . TYR B 1 178 ? -7.523 33.531 4.203 1 54.97 178 TYR B C 1
ATOM 4897 O O . TYR B 1 178 ? -8.508 33.531 3.465 1 54.97 178 TYR B O 1
ATOM 4905 N N . ARG B 1 179 ? -6.754 32.531 4.52 1 57.59 179 ARG B N 1
ATOM 4906 C CA . ARG B 1 179 ? -6.898 31.344 3.697 1 57.59 179 ARG B CA 1
ATOM 4907 C C . ARG B 1 179 ? -8.242 30.672 3.938 1 57.59 179 ARG B C 1
ATOM 4909 O O . ARG B 1 179 ? -8.781 30 3.047 1 57.59 179 ARG B O 1
ATOM 4916 N N . TYR B 1 180 ? -8.766 30.938 5.062 1 57.41 180 TYR B N 1
ATOM 4917 C CA . TYR B 1 180 ? -10 30.266 5.43 1 57.41 180 TYR B CA 1
ATOM 4918 C C . TYR B 1 180 ? -11.211 31.141 5.145 1 57.41 180 TYR B C 1
ATOM 4920 O O . TYR B 1 180 ? -12.352 30.734 5.363 1 57.41 180 TYR B O 1
ATOM 4928 N N . GLY B 1 181 ? -10.844 32.438 4.844 1 46.56 181 GLY B N 1
ATOM 4929 C CA . GLY B 1 181 ? -11.883 33.438 4.629 1 46.56 181 GLY B CA 1
ATOM 4930 C C . GLY B 1 181 ? -12.945 32.969 3.65 1 46.56 181 GLY B C 1
ATOM 4931 O O . GLY B 1 181 ? -14.117 33.344 3.791 1 46.56 181 GLY B O 1
ATOM 4932 N N . LYS B 1 182 ? -12.523 32.281 2.645 1 46.69 182 LYS B N 1
ATOM 4933 C CA . LYS B 1 182 ? -13.484 31.953 1.593 1 46.69 182 LYS B CA 1
ATOM 4934 C C . LYS B 1 182 ? -14.156 30.594 1.858 1 46.69 182 LYS B C 1
ATOM 4936 O O . LYS B 1 182 ? -14.984 30.141 1.067 1 46.69 182 LYS B O 1
ATOM 4941 N N . ALA B 1 183 ? -13.781 30.062 2.906 1 50.88 183 ALA B N 1
ATOM 4942 C CA . ALA B 1 183 ? -14.344 28.734 3.152 1 50.88 183 ALA B CA 1
ATOM 4943 C C . ALA B 1 183 ? -15.781 28.828 3.66 1 50.88 183 ALA B C 1
ATOM 4945 O O . ALA B 1 183 ? -16.141 29.812 4.328 1 50.88 183 ALA B O 1
ATOM 4946 N N . VAL B 1 184 ? -16.703 28.125 3.037 1 48.22 184 VAL B N 1
ATOM 4947 C CA . VAL B 1 184 ? -18.062 28.016 3.551 1 48.22 184 VAL B CA 1
ATOM 4948 C C . VAL B 1 184 ? -18.031 27.484 4.98 1 48.22 184 VAL B C 1
ATOM 4950 O O . VAL B 1 184 ? -17.641 26.328 5.215 1 48.22 184 VAL B O 1
ATOM 4953 N N . ILE B 1 185 ? -18.016 28.375 5.941 1 53.03 185 ILE B N 1
ATOM 4954 C CA . ILE B 1 185 ? -18.016 28.031 7.359 1 53.03 185 ILE B CA 1
ATOM 4955 C C . ILE B 1 185 ? -19.438 27.719 7.812 1 53.03 185 ILE B C 1
ATOM 4957 O O . ILE B 1 185 ? -20.375 28.484 7.543 1 53.03 185 ILE B O 1
ATOM 4961 N N . GLU B 1 186 ? -19.641 26.438 8.172 1 57.62 186 GLU B N 1
ATOM 4962 C CA . GLU B 1 186 ? -20.953 26.047 8.672 1 57.62 186 GLU B CA 1
ATOM 4963 C C . GLU B 1 186 ? -21.172 26.547 10.102 1 57.62 186 GLU B C 1
ATOM 4965 O O . GLU B 1 186 ? -20.266 26.469 10.93 1 57.62 186 GLU B O 1
ATOM 4970 N N . ASN B 1 187 ? -22.219 27.219 10.219 1 59.41 187 ASN B N 1
ATOM 4971 C CA . ASN B 1 187 ? -22.609 27.672 11.555 1 59.41 187 ASN B CA 1
ATOM 4972 C C . ASN B 1 187 ? -22.859 26.484 12.492 1 59.41 187 ASN B C 1
ATOM 4974 O O . ASN B 1 187 ? -22.781 25.328 12.07 1 59.41 187 ASN B O 1
ATOM 4978 N N . GLN B 1 188 ? -23.078 26.641 13.797 1 59.97 188 GLN B N 1
ATOM 4979 C CA . GLN B 1 188 ? -23.266 25.781 14.969 1 59.97 188 GLN B CA 1
ATOM 4980 C C . GLN B 1 188 ? -24.234 24.641 14.68 1 59.97 188 GLN B C 1
ATOM 4982 O O . GLN B 1 188 ? -24.578 23.859 15.57 1 59.97 188 GLN B O 1
ATOM 4987 N N . ASN B 1 189 ? -24.516 24.438 13.336 1 65.06 189 ASN B N 1
ATOM 4988 C CA . ASN B 1 189 ? -25.531 23.438 13.023 1 65.06 189 ASN B CA 1
ATOM 4989 C C . ASN B 1 189 ? -25.016 22.016 13.258 1 65.06 189 ASN B C 1
ATOM 4991 O O . ASN B 1 189 ? -25.781 21.125 13.625 1 65.06 189 ASN B O 1
ATOM 4995 N N . ILE B 1 190 ? -23.719 21.891 13.156 1 72.5 190 ILE B N 1
ATOM 4996 C CA . ILE B 1 190 ? -23.203 20.531 13.32 1 72.5 190 ILE B CA 1
ATOM 4997 C C . ILE B 1 190 ? -23.453 20.062 14.75 1 72.5 190 ILE B C 1
ATOM 4999 O O . ILE B 1 190 ? -23.781 18.891 14.977 1 72.5 190 ILE B O 1
ATOM 5003 N N . LEU B 1 191 ? -23.422 20.906 15.68 1 76.56 191 LEU B N 1
ATOM 5004 C CA . LEU B 1 191 ? -23.531 20.531 17.078 1 76.56 191 LEU B CA 1
ATOM 5005 C C . LEU B 1 191 ? -24.953 20.047 17.391 1 76.56 191 LEU B C 1
ATOM 5007 O O . LEU B 1 191 ? -25.141 19.172 18.25 1 76.56 191 LEU B O 1
ATOM 5011 N N . SER B 1 192 ? -25.828 20.578 16.609 1 76.19 192 SER B N 1
ATOM 5012 C CA . SER B 1 192 ? -27.219 20.219 16.828 1 76.19 192 SER B CA 1
ATOM 5013 C C . SER B 1 192 ? -27.547 18.875 16.188 1 76.19 192 SER B C 1
ATOM 5015 O O . SER B 1 192 ? -28.531 18.234 16.547 1 76.19 192 SER B O 1
ATOM 5017 N N . THR B 1 193 ? -26.688 18.469 15.32 1 80.31 193 THR B N 1
ATOM 5018 C CA . THR B 1 193 ? -26.969 17.25 14.57 1 80.31 193 THR B CA 1
ATOM 5019 C C . THR B 1 193 ? -26.266 16.047 15.203 1 80.31 193 THR B C 1
ATOM 5021 O O . THR B 1 193 ? -26.562 14.898 14.883 1 80.31 193 THR B O 1
ATOM 5024 N N . LEU B 1 194 ? -25.5 16.312 16.188 1 88.31 194 LEU B N 1
ATOM 5025 C CA . LEU B 1 194 ? -24.703 15.25 16.781 1 88.31 194 LEU B CA 1
ATOM 5026 C C . LEU B 1 194 ? -25.562 14.336 17.656 1 88.31 194 LEU B C 1
ATOM 5028 O O . LEU B 1 194 ? -26.5 14.797 18.297 1 88.31 194 LEU B O 1
ATOM 5032 N N . PRO B 1 195 ? -25.172 13.102 17.719 1 88.38 195 PRO B N 1
ATOM 5033 C CA . PRO B 1 195 ? -25.859 12.211 18.672 1 88.38 195 PRO B CA 1
ATOM 5034 C C . PRO B 1 195 ? -25.734 12.664 20.109 1 88.38 195 PRO B C 1
ATOM 5036 O O . PRO B 1 195 ? -24.734 13.297 20.484 1 88.38 195 PRO B O 1
ATOM 5039 N N . ARG B 1 196 ? -26.75 12.398 21 1 82 196 ARG B N 1
ATOM 5040 C CA . ARG B 1 196 ? -26.828 12.852 22.391 1 82 196 ARG B CA 1
ATOM 5041 C C . ARG B 1 196 ? -25.609 12.383 23.188 1 82 196 ARG B C 1
ATOM 5043 O O . ARG B 1 196 ? -25.125 13.102 24.062 1 82 196 ARG B O 1
ATOM 5050 N N . ASN B 1 197 ? -25.047 11.273 22.922 1 87.12 197 ASN B N 1
ATOM 5051 C CA . ASN B 1 197 ? -23.938 10.727 23.703 1 87.12 197 ASN B CA 1
ATOM 5052 C C . ASN B 1 197 ? -22.594 11.016 23.047 1 87.12 197 ASN B C 1
ATOM 5054 O O . ASN B 1 197 ? -21.609 10.328 23.328 1 87.12 197 ASN B O 1
ATOM 5058 N N . THR B 1 198 ? -22.594 12.18 22.328 1 93.31 198 THR B N 1
ATOM 5059 C CA . THR B 1 198 ? -21.312 12.594 21.766 1 93.31 198 THR B CA 1
ATOM 5060 C C . THR B 1 198 ? -20.438 13.266 22.812 1 93.31 198 THR B C 1
ATOM 5062 O O . THR B 1 198 ? -20.828 14.281 23.391 1 93.31 198 THR B O 1
ATOM 5065 N N . LYS B 1 199 ? -19.312 12.68 23.031 1 95.5 199 LYS B N 1
ATOM 5066 C CA . LYS B 1 199 ? -18.391 13.203 24.062 1 95.5 199 LYS B CA 1
ATOM 5067 C C . LYS B 1 199 ? -17.375 14.164 23.438 1 95.5 199 LYS B C 1
ATOM 5069 O O . LYS B 1 199 ? -16.875 15.062 24.125 1 95.5 199 LYS B O 1
ATOM 5074 N N . TYR B 1 200 ? -17.094 14 22.172 1 96.62 200 TYR B N 1
ATOM 5075 C CA . TYR B 1 200 ? -16.047 14.82 21.562 1 96.62 200 TYR B CA 1
ATOM 5076 C C . TYR B 1 200 ? -16.219 14.883 20.047 1 96.62 200 TYR B C 1
ATOM 5078 O O . TYR B 1 200 ? -16.531 13.867 19.406 1 96.62 200 TYR B O 1
ATOM 5086 N N . LEU B 1 201 ? -16.125 16.078 19.516 1 96 201 LEU B N 1
ATOM 5087 C CA . LEU B 1 201 ? -16.094 16.328 18.078 1 96 201 LEU B CA 1
ATOM 5088 C C . LEU B 1 201 ? -14.688 16.703 17.625 1 96 201 LEU B C 1
ATOM 5090 O O . LEU B 1 201 ? -14.234 17.812 17.859 1 96 201 LEU B O 1
ATOM 5094 N N . ALA B 1 202 ? -13.977 15.742 17 1 97.94 202 ALA B N 1
ATOM 5095 C CA . ALA B 1 202 ? -12.609 15.945 16.516 1 97.94 202 ALA B CA 1
ATOM 5096 C C . ALA B 1 202 ? -12.602 16.578 15.133 1 97.94 202 ALA B C 1
ATOM 5098 O O . ALA B 1 202 ? -12.945 15.93 14.141 1 97.94 202 ALA B O 1
ATOM 5099 N N . LEU B 1 203 ? -12.125 17.828 15.078 1 95.75 203 LEU B N 1
ATOM 5100 C CA . LEU B 1 203 ? -12.203 18.562 13.828 1 95.75 203 LEU B CA 1
ATOM 5101 C C . LEU B 1 203 ? -10.859 18.562 13.102 1 95.75 203 LEU B C 1
ATOM 5103 O O . LEU B 1 203 ? -9.812 18.391 13.727 1 95.75 203 LEU B O 1
ATOM 5107 N N . GLY B 1 204 ? -10.891 18.609 11.773 1 95.69 204 GLY B N 1
ATOM 5108 C CA . GLY B 1 204 ? -9.758 18.859 10.898 1 95.69 204 GLY B CA 1
ATOM 5109 C C . GLY B 1 204 ? -10.078 19.844 9.781 1 95.69 204 GLY B C 1
ATOM 5110 O O . GLY B 1 204 ? -11.203 20.344 9.688 1 95.69 204 GLY B O 1
ATOM 5111 N N . HIS B 1 205 ? -9.086 20.234 8.969 1 92.44 205 HIS B N 1
ATOM 5112 C CA . HIS B 1 205 ? -9.266 21.125 7.82 1 92.44 205 HIS B CA 1
ATOM 5113 C C . HIS B 1 205 ? -8.656 22.5 8.078 1 92.44 205 HIS B C 1
ATOM 5115 O O . HIS B 1 205 ? -8.086 23.109 7.18 1 92.44 205 HIS B O 1
ATOM 5121 N N . ILE B 1 206 ? -8.898 22.938 9.273 1 92 206 ILE B N 1
ATOM 5122 C CA . ILE B 1 206 ? -8.281 24.203 9.656 1 92 206 ILE B CA 1
ATOM 5123 C C . ILE B 1 206 ? -6.887 23.953 10.219 1 92 206 ILE B C 1
ATOM 5125 O O . ILE B 1 206 ? -6.73 23.25 11.219 1 92 206 ILE B O 1
ATOM 5129 N N . HIS B 1 207 ? -5.898 24.625 9.617 1 95.12 207 HIS B N 1
ATOM 5130 C CA . HIS B 1 207 ? -4.516 24.281 9.938 1 95.12 207 HIS B CA 1
ATOM 5131 C C . HIS B 1 207 ? -4.027 25.062 11.156 1 95.12 207 HIS B C 1
ATOM 5133 O O . HIS B 1 207 ? -2.986 24.719 11.727 1 95.12 207 HIS B O 1
ATOM 5139 N N . PHE B 1 208 ? -4.703 26.047 11.516 1 92.62 208 PHE B N 1
ATOM 5140 C CA . PHE B 1 208 ? -4.383 26.812 12.719 1 92.62 208 PHE B CA 1
ATOM 5141 C C . PHE B 1 208 ? -5.035 26.188 13.945 1 92.62 208 PHE B C 1
ATOM 5143 O O . PHE B 1 208 ? -6.203 25.781 13.898 1 92.62 208 PHE B O 1
ATOM 5150 N N . PRO B 1 209 ? -4.25 26.047 15.047 1 94.38 209 PRO B N 1
ATOM 5151 C CA . PRO B 1 209 ? -4.883 25.516 16.266 1 94.38 209 PRO B CA 1
ATOM 5152 C C . PRO B 1 209 ? -5.965 26.453 16.812 1 94.38 209 PRO B C 1
ATOM 5154 O O . PRO B 1 209 ? -5.707 27.625 17.062 1 94.38 209 PRO B O 1
ATOM 5157 N N . LEU B 1 210 ? -7.148 25.906 16.969 1 91.12 210 LEU B N 1
ATOM 5158 C CA . LEU B 1 210 ? -8.281 26.703 17.422 1 91.12 210 LEU B CA 1
ATOM 5159 C C . LEU B 1 210 ? -9.164 25.891 18.359 1 91.12 210 LEU B C 1
ATOM 5161 O O . LEU B 1 210 ? -9.602 24.797 18.031 1 91.12 210 LEU B O 1
ATOM 5165 N N . PRO B 1 211 ? -9.539 26.359 19.547 1 89.12 211 PRO B N 1
ATOM 5166 C CA . PRO B 1 211 ? -8.977 27.547 20.188 1 89.12 211 PRO B CA 1
ATOM 5167 C C . PRO B 1 211 ? -7.562 27.312 20.719 1 89.12 211 PRO B C 1
ATOM 5169 O O . PRO B 1 211 ? -7.102 26.172 20.781 1 89.12 211 PRO B O 1
ATOM 5172 N N . LEU B 1 212 ? -6.891 28.422 21.031 1 92.19 212 LEU B N 1
ATOM 5173 C CA . LEU B 1 212 ? -5.59 28.328 21.672 1 92.19 212 LEU B CA 1
ATOM 5174 C C . LEU B 1 212 ? -5.742 28.141 23.172 1 92.19 212 LEU B C 1
ATOM 5176 O O . LEU B 1 212 ? -6.328 29 23.844 1 92.19 212 LEU B O 1
ATOM 5180 N N . PHE B 1 213 ? -5.363 27 23.734 1 93.06 213 PHE B N 1
ATOM 5181 C CA . PHE B 1 213 ? -5.391 26.719 25.156 1 93.06 213 PHE B CA 1
ATOM 5182 C C . PHE B 1 213 ? -4.309 25.703 25.531 1 93.06 213 PHE B C 1
ATOM 5184 O O . PHE B 1 213 ? -3.852 24.938 24.688 1 93.06 213 PHE B O 1
ATOM 5191 N N . ASP B 1 214 ? -3.844 25.812 26.75 1 95.88 214 ASP B N 1
ATOM 5192 C CA . ASP B 1 214 ? -3.006 24.75 27.281 1 95.88 214 ASP B CA 1
ATOM 5193 C C . ASP B 1 214 ? -3.85 23.547 27.719 1 95.88 214 ASP B C 1
ATOM 5195 O O . ASP B 1 214 ? -3.57 22.406 27.344 1 95.88 214 ASP B O 1
ATOM 5199 N N . GLU B 1 215 ? -4.848 23.844 28.484 1 96.5 215 GLU B N 1
ATOM 5200 C CA . GLU B 1 215 ? -5.852 22.875 28.938 1 96.5 215 GLU B CA 1
ATOM 5201 C C . GLU B 1 215 ? -7.23 23.531 29.031 1 96.5 215 GLU B C 1
ATOM 5203 O O . GLU B 1 215 ? -7.352 24.688 29.438 1 96.5 215 GLU B O 1
ATOM 5208 N N . ALA B 1 216 ? -8.273 22.812 28.578 1 95.5 216 ALA B N 1
ATOM 5209 C CA . ALA B 1 216 ? -9.617 23.406 28.609 1 95.5 216 ALA B CA 1
ATOM 5210 C C . ALA B 1 216 ? -10.68 22.312 28.719 1 95.5 216 ALA B C 1
ATOM 5212 O O . ALA B 1 216 ? -10.445 21.172 28.328 1 95.5 216 ALA B O 1
ATOM 5213 N N . VAL B 1 217 ? -11.82 22.703 29.344 1 94.88 217 VAL B N 1
ATOM 5214 C CA . VAL B 1 217 ? -13.016 21.875 29.266 1 94.88 217 VAL B CA 1
ATOM 5215 C C . VAL B 1 217 ? -13.766 22.188 27.969 1 94.88 217 VAL B C 1
ATOM 5217 O O . VAL B 1 217 ? -14.43 23.219 27.859 1 94.88 217 VAL B O 1
ATOM 5220 N N . THR B 1 218 ? -13.617 21.344 26.969 1 93.75 218 THR B N 1
ATOM 5221 C CA . THR B 1 218 ? -14.25 21.516 25.656 1 93.75 218 THR B CA 1
ATOM 5222 C C . THR B 1 218 ? -14.438 20.172 24.969 1 93.75 218 THR B C 1
ATOM 5224 O O . THR B 1 218 ? -13.609 19.266 25.125 1 93.75 218 THR B O 1
ATOM 5227 N N . ASN B 1 219 ? -15.508 20.078 24.188 1 93.44 219 ASN B N 1
ATOM 5228 C CA . ASN B 1 219 ? -15.781 18.844 23.469 1 93.44 219 ASN B CA 1
ATOM 5229 C C . ASN B 1 219 ? -15.578 19.031 21.953 1 93.44 219 ASN B C 1
ATOM 5231 O O . ASN B 1 219 ? -16.047 18.219 21.156 1 93.44 219 ASN B O 1
ATOM 5235 N N . ILE B 1 220 ? -14.922 20.094 21.578 1 93.44 220 ILE B N 1
ATOM 5236 C CA . ILE B 1 220 ? -14.711 20.406 20.172 1 93.44 220 ILE B CA 1
ATOM 5237 C C . ILE B 1 220 ? -13.43 21.219 20 1 93.44 220 ILE B C 1
ATOM 5239 O O . ILE B 1 220 ? -13.148 22.109 20.812 1 93.44 220 ILE B O 1
ATOM 5243 N N . ALA B 1 221 ? -12.609 20.922 19 1 94.69 221 ALA B N 1
ATOM 5244 C CA . ALA B 1 221 ? -11.398 21.703 18.766 1 94.69 221 ALA B CA 1
ATOM 5245 C C . ALA B 1 221 ? -10.773 21.344 17.422 1 94.69 221 ALA B C 1
ATOM 5247 O O . ALA B 1 221 ? -11.055 20.281 16.859 1 94.69 221 ALA B O 1
ATOM 5248 N N . TYR B 1 222 ? -10.031 22.266 16.906 1 96 222 TYR B N 1
ATOM 5249 C CA . TYR B 1 222 ? -9.07 22.016 15.836 1 96 222 TYR B CA 1
ATOM 5250 C C . TYR B 1 222 ? -7.664 21.859 16.391 1 96 222 TYR B C 1
ATOM 5252 O O . TYR B 1 222 ? -7.121 22.781 17 1 96 222 TYR B O 1
ATOM 5260 N N . PRO B 1 223 ? -7.078 20.703 16.156 1 97.94 223 PRO B N 1
ATOM 5261 C CA . PRO B 1 223 ? -5.695 20.578 16.625 1 97.94 223 PRO B CA 1
ATOM 5262 C C . PRO B 1 223 ? -4.719 21.438 15.828 1 97.94 223 PRO B C 1
ATOM 5264 O O . PRO B 1 223 ? -3.637 21.766 16.312 1 97.94 223 PRO B O 1
ATOM 5267 N N . GLY B 1 224 ? -5.152 21.844 14.586 1 96.38 224 GLY B N 1
ATOM 5268 C CA . GLY B 1 224 ? -4.215 22.453 13.656 1 96.38 224 GLY B CA 1
ATOM 5269 C C . GLY B 1 224 ? -3.336 21.438 12.945 1 96.38 224 GLY B C 1
ATOM 5270 O O . GLY B 1 224 ? -3.428 20.25 13.203 1 96.38 224 GLY B O 1
ATOM 5271 N N . ALA B 1 225 ? -2.521 21.969 12.055 1 97.56 225 ALA B N 1
ATOM 5272 C CA . ALA B 1 225 ? -1.583 21.094 11.344 1 97.56 225 ALA B CA 1
ATOM 5273 C C . ALA B 1 225 ? -0.225 21.078 12.039 1 97.56 225 ALA B C 1
ATOM 5275 O O . ALA B 1 225 ? 0.316 22.125 12.391 1 97.56 225 ALA B O 1
ATOM 5276 N N . PRO B 1 226 ? 0.326 19.891 12.211 1 98.31 226 PRO B N 1
ATOM 5277 C CA . PRO B 1 226 ? 1.627 19.828 12.875 1 98.31 226 PRO B CA 1
ATOM 5278 C C . PRO B 1 226 ? 2.729 20.547 12.102 1 98.31 226 PRO B C 1
ATOM 5280 O O . PRO B 1 226 ? 3.545 21.25 12.703 1 98.31 226 PRO B O 1
ATOM 5283 N N . VAL B 1 227 ? 2.732 20.359 10.828 1 95.94 227 VAL B N 1
ATOM 5284 C CA . VAL B 1 227 ? 3.752 20.984 9.984 1 95.94 227 VAL B CA 1
ATOM 5285 C C . VAL B 1 227 ? 3.086 21.875 8.938 1 95.94 227 VAL B C 1
ATOM 5287 O O . VAL B 1 227 ? 3.531 23 8.703 1 95.94 227 VAL B O 1
ATOM 5290 N N . GLY B 1 228 ? 2.062 21.375 8.375 1 92.75 228 GLY B N 1
ATOM 5291 C CA . GLY B 1 228 ? 1.401 22.047 7.27 1 92.75 228 GLY B CA 1
ATOM 5292 C C . GLY B 1 228 ? 1.815 21.516 5.91 1 92.75 228 GLY B C 1
ATOM 5293 O O . GLY B 1 228 ? 2.447 20.469 5.816 1 92.75 228 GLY B O 1
ATOM 5294 N N . ARG B 1 229 ? 1.373 22.25 4.844 1 91.44 229 ARG B N 1
ATOM 5295 C CA . ARG B 1 229 ? 1.562 21.656 3.52 1 91.44 229 ARG B CA 1
ATOM 5296 C C . ARG B 1 229 ? 2.309 22.625 2.598 1 91.44 229 ARG B C 1
ATOM 5298 O O . ARG B 1 229 ? 2.775 22.219 1.527 1 91.44 229 ARG B O 1
ATOM 5305 N N . ASP B 1 230 ? 2.4 23.891 3.023 1 87.81 230 ASP B N 1
ATOM 5306 C CA . ASP B 1 230 ? 2.994 24.875 2.115 1 87.81 230 ASP B CA 1
ATOM 5307 C C . ASP B 1 230 ? 3.635 26.016 2.889 1 87.81 230 ASP B C 1
ATOM 5309 O O . ASP B 1 230 ? 3.732 25.969 4.117 1 87.81 230 ASP B O 1
ATOM 5313 N N . ALA B 1 231 ? 4.094 27 2.104 1 85.94 231 ALA B N 1
ATOM 5314 C CA . ALA B 1 231 ? 4.801 28.125 2.697 1 85.94 231 ALA B CA 1
ATOM 5315 C C . ALA B 1 231 ? 3.885 28.938 3.611 1 85.94 231 ALA B C 1
ATOM 5317 O O . ALA B 1 231 ? 4.328 29.484 4.625 1 85.94 231 ALA B O 1
ATOM 5318 N N . SER B 1 232 ? 2.639 29 3.254 1 86.75 232 SER B N 1
ATOM 5319 C CA . SER B 1 232 ? 1.681 29.719 4.086 1 86.75 232 SER B CA 1
ATOM 5320 C C . SER B 1 232 ? 1.555 29.078 5.465 1 86.75 232 SER B C 1
ATOM 5322 O O . SER B 1 232 ? 1.477 29.781 6.477 1 86.75 232 SER B O 1
ATOM 5324 N N . ASP B 1 233 ? 1.538 27.828 5.488 1 92.88 233 ASP B N 1
ATOM 5325 C CA . ASP B 1 233 ? 1.487 27.109 6.758 1 92.88 233 ASP B CA 1
ATOM 5326 C C . ASP B 1 233 ? 2.748 27.375 7.582 1 92.88 233 ASP B C 1
ATOM 5328 O O . ASP B 1 233 ? 2.68 27.516 8.805 1 92.88 233 ASP B O 1
ATOM 5332 N N . LEU B 1 234 ? 3.824 27.375 6.93 1 92.56 234 LEU B N 1
ATOM 5333 C CA . LEU B 1 234 ? 5.078 27.656 7.621 1 92.56 234 LEU B CA 1
ATOM 5334 C C . LEU B 1 234 ? 5.094 29.078 8.172 1 92.56 234 LEU B C 1
ATOM 5336 O O . LEU B 1 234 ? 5.578 29.312 9.281 1 92.56 234 LEU B O 1
ATOM 5340 N N . GLU B 1 235 ? 4.578 29.922 7.363 1 90.56 235 GLU B N 1
ATOM 5341 C CA . GLU B 1 235 ? 4.438 31.297 7.844 1 90.56 235 GLU B CA 1
ATOM 5342 C C . GLU B 1 235 ? 3.549 31.359 9.086 1 90.56 235 GLU B C 1
ATOM 5344 O O . GLU B 1 235 ? 3.836 32.094 10.023 1 90.56 235 GLU B O 1
ATOM 5349 N N . GLU B 1 236 ? 2.512 30.656 9.039 1 91.81 236 GLU B N 1
ATOM 5350 C CA . GLU B 1 236 ? 1.612 30.609 10.188 1 91.81 236 GLU B CA 1
ATOM 5351 C C . GLU B 1 236 ? 2.33 30.078 11.422 1 91.81 236 GLU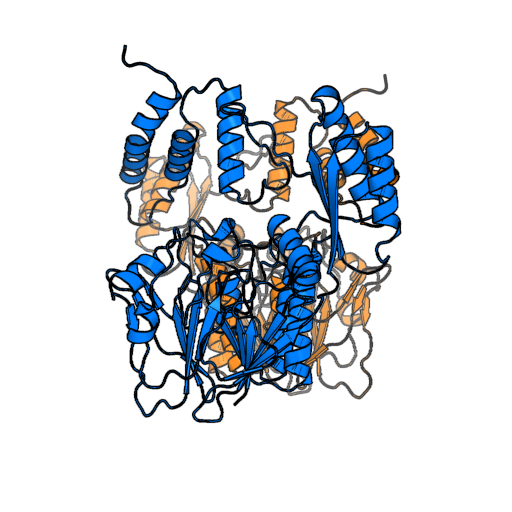 B C 1
ATOM 5353 O O . GLU B 1 236 ? 2.051 30.5 12.539 1 91.81 236 GLU B O 1
ATOM 5358 N N . THR B 1 237 ? 3.166 29.141 11.234 1 94.75 237 THR B N 1
ATOM 5359 C CA . THR B 1 237 ? 3.967 28.625 12.336 1 94.75 237 THR B CA 1
ATOM 5360 C C . THR B 1 237 ? 4.844 29.719 12.93 1 94.75 237 THR B C 1
ATOM 5362 O O . THR B 1 237 ? 4.941 29.859 14.148 1 94.75 237 THR B O 1
ATOM 5365 N N . TYR B 1 238 ? 5.457 30.5 12.07 1 93.56 238 TYR B N 1
ATOM 5366 C CA . TYR B 1 238 ? 6.254 31.641 12.523 1 93.56 238 TYR B CA 1
ATOM 5367 C C . TYR B 1 238 ? 5.406 32.625 13.328 1 93.56 238 TYR B C 1
ATOM 5369 O O . TYR B 1 238 ? 5.816 33.062 14.406 1 93.56 238 TYR B O 1
ATOM 5377 N N . LEU B 1 239 ? 4.254 32.875 12.812 1 90.5 239 LEU B N 1
ATOM 5378 C CA . LEU B 1 239 ? 3.367 33.844 13.461 1 90.5 239 LEU B CA 1
ATOM 5379 C C . LEU B 1 239 ? 2.857 33.281 14.797 1 90.5 239 LEU B C 1
ATOM 5381 O O . LEU B 1 239 ? 2.703 34.062 15.758 1 90.5 239 LEU B O 1
ATOM 5385 N N . LEU B 1 240 ? 2.551 32.031 14.844 1 93.31 240 LEU B N 1
ATOM 5386 C CA . LEU B 1 240 ? 2.129 31.406 16.094 1 93.31 240 LEU B CA 1
ATOM 5387 C C . LEU B 1 240 ? 3.186 31.562 17.172 1 93.31 240 LEU B C 1
ATOM 5389 O O . LEU B 1 240 ? 2.855 31.875 18.328 1 93.31 240 LEU B O 1
ATOM 5393 N N . ARG B 1 241 ? 4.422 31.391 16.844 1 95.12 241 ARG B N 1
ATOM 5394 C CA . ARG B 1 241 ? 5.527 31.531 17.797 1 95.12 241 ARG B CA 1
ATOM 5395 C C . ARG B 1 241 ? 5.742 32.969 18.188 1 95.12 241 ARG B C 1
ATOM 5397 O O . ARG B 1 241 ? 5.926 33.281 19.375 1 95.12 241 ARG B O 1
ATOM 5404 N N . LYS B 1 242 ? 5.68 33.844 17.234 1 92.88 242 LYS B N 1
ATOM 5405 C CA . LYS B 1 242 ? 5.973 35.25 17.453 1 92.88 242 LYS B CA 1
ATOM 5406 C C . LYS B 1 242 ? 4.848 35.938 18.234 1 92.88 242 LYS B C 1
ATOM 5408 O O . LYS B 1 242 ? 5.102 36.719 19.172 1 92.88 242 LYS B O 1
ATOM 5413 N N . LYS B 1 243 ? 3.631 35.656 17.844 1 90.62 243 LYS B N 1
ATOM 5414 C CA . LYS B 1 243 ? 2.494 36.375 18.391 1 90.62 243 LYS B CA 1
ATOM 5415 C C . LYS B 1 243 ? 1.915 35.688 19.609 1 90.62 243 LYS B C 1
ATOM 5417 O O . LYS B 1 243 ? 1.371 36.344 20.5 1 90.62 243 LYS B O 1
ATOM 5422 N N . HIS B 1 244 ? 2.01 34.406 19.672 1 91.06 244 HIS B N 1
ATOM 5423 C CA . HIS B 1 244 ? 1.319 33.688 20.734 1 91.06 244 HIS B CA 1
ATOM 5424 C C . HIS B 1 244 ? 2.301 32.875 21.578 1 91.06 244 HIS B C 1
ATOM 5426 O O . HIS B 1 244 ? 1.905 32.25 22.562 1 91.06 244 HIS B O 1
ATOM 5432 N N . SER B 1 245 ? 3.615 32.906 21.234 1 94.75 245 SER B N 1
ATOM 5433 C CA . SER B 1 245 ? 4.652 32.156 21.938 1 94.75 245 SER B CA 1
ATOM 5434 C C . SER B 1 245 ? 4.289 30.672 22.031 1 94.75 245 SER B C 1
ATOM 5436 O O . SER B 1 245 ? 4.406 30.062 23.109 1 94.75 245 SER B O 1
ATOM 5438 N N . ARG B 1 246 ? 3.686 30.188 20.953 1 94.25 246 ARG B N 1
ATOM 5439 C CA . ARG B 1 246 ? 3.26 28.781 20.922 1 94.25 246 ARG B CA 1
ATOM 5440 C C . ARG B 1 246 ? 3.777 28.094 19.672 1 94.25 246 ARG B C 1
ATOM 5442 O O . ARG B 1 246 ? 3.908 28.703 18.609 1 94.25 246 ARG B O 1
ATOM 5449 N N . ASP B 1 247 ? 4.043 26.844 19.844 1 96.94 247 ASP B N 1
ATOM 5450 C CA . ASP B 1 247 ? 4.352 25.969 18.719 1 96.94 247 ASP B CA 1
ATOM 5451 C C . ASP B 1 247 ? 3.086 25.328 18.156 1 96.94 247 ASP B C 1
ATOM 5453 O O . ASP B 1 247 ? 1.976 25.656 18.578 1 96.94 247 ASP B O 1
ATOM 5457 N N . ARG B 1 248 ? 3.279 24.578 17.156 1 97.81 248 ARG B N 1
ATOM 5458 C CA . ARG B 1 248 ? 2.189 23.703 16.703 1 97.81 248 ARG B CA 1
ATOM 5459 C C . ARG B 1 248 ? 1.854 22.656 17.75 1 97.81 248 ARG B C 1
ATOM 5461 O O . ARG B 1 248 ? 2.549 22.531 18.766 1 97.81 248 ARG B O 1
ATOM 5468 N N . ARG B 1 249 ? 0.681 21.922 17.5 1 98.5 249 ARG B N 1
ATOM 5469 C CA . ARG B 1 249 ? 0.284 21.031 18.578 1 98.5 249 ARG B CA 1
ATOM 5470 C C . ARG B 1 249 ? -0.509 19.844 18.047 1 98.5 249 ARG B C 1
ATOM 5472 O O . ARG B 1 249 ? -0.866 19.812 16.875 1 98.5 249 ARG B O 1
ATOM 5479 N N . PHE B 1 250 ? -0.627 18.844 18.844 1 98.81 250 PHE B N 1
ATOM 5480 C CA . PHE B 1 250 ? -1.707 17.859 18.859 1 98.81 250 PHE B CA 1
ATOM 5481 C C . PHE B 1 250 ? -2.391 17.828 20.219 1 98.81 250 PHE B C 1
ATOM 5483 O O . PHE B 1 250 ? -1.948 18.484 21.156 1 98.81 250 PHE B O 1
ATOM 5490 N N . LEU B 1 251 ? -3.549 17.125 20.281 1 98.88 251 LEU B N 1
ATOM 5491 C CA . LEU B 1 251 ? -4.344 17.25 21.5 1 98.88 251 LEU B CA 1
ATOM 5492 C C . LEU B 1 251 ? -4.457 15.914 22.219 1 98.88 251 LEU B C 1
ATOM 5494 O O . LEU B 1 251 ? -4.609 14.867 21.578 1 98.88 251 LEU B O 1
ATOM 5498 N N . LEU B 1 252 ? -4.293 15.953 23.5 1 98.88 252 LEU B N 1
ATOM 5499 C CA . LEU B 1 252 ? -4.668 14.859 24.375 1 98.88 252 LEU B CA 1
ATOM 5500 C C . LEU B 1 252 ? -6.074 15.07 24.938 1 98.88 252 LEU B C 1
ATOM 5502 O O . LEU B 1 252 ? -6.324 16.047 25.656 1 98.88 252 LEU B O 1
ATOM 5506 N N . ILE B 1 253 ? -6.98 14.164 24.641 1 98.75 253 ILE B N 1
ATOM 5507 C CA . ILE B 1 253 ? -8.391 14.32 24.984 1 98.75 253 ILE B CA 1
ATOM 5508 C C . ILE B 1 253 ? -8.773 13.281 26.031 1 98.75 253 ILE B C 1
ATOM 5510 O O . ILE B 1 253 ? -8.5 12.086 25.875 1 98.75 253 ILE B O 1
ATOM 5514 N N . ASP B 1 254 ? -9.375 13.727 27.078 1 98.31 254 ASP B N 1
ATOM 5515 C CA . ASP B 1 254 ? -9.891 12.852 28.125 1 98.31 254 ASP B CA 1
ATOM 5516 C C . ASP B 1 254 ? -11.414 12.867 28.156 1 98.31 254 ASP B C 1
ATOM 5518 O O . ASP B 1 254 ? -12.023 13.875 28.516 1 98.31 254 ASP B O 1
ATOM 5522 N N . ILE B 1 255 ? -12.016 11.711 27.828 1 97.06 255 ILE B N 1
ATOM 5523 C CA . ILE B 1 255 ? -13.469 11.656 27.781 1 97.06 255 ILE B CA 1
ATOM 5524 C C . ILE B 1 255 ? -13.984 10.734 28.891 1 97.06 255 ILE B C 1
ATOM 5526 O O . ILE B 1 255 ? -15.078 10.172 28.781 1 97.06 255 ILE B O 1
ATOM 5530 N N . SER B 1 256 ? -13.227 10.539 29.953 1 93.69 256 SER B N 1
ATOM 5531 C CA . SER B 1 256 ? -13.547 9.609 31.031 1 93.69 256 SER B CA 1
ATOM 5532 C C . SER B 1 256 ? -14.734 10.117 31.844 1 93.69 256 SER B C 1
ATOM 5534 O O . SER B 1 256 ? -15.523 9.32 32.344 1 93.69 256 SER B O 1
ATOM 5536 N N . GLU B 1 257 ? -14.781 11.383 32 1 90.94 257 GLU B N 1
ATOM 5537 C CA . GLU B 1 257 ? -15.844 11.977 32.812 1 90.94 257 GLU B CA 1
ATOM 5538 C C . GLU B 1 257 ? -16.938 12.57 31.922 1 90.94 257 GLU B C 1
ATOM 5540 O O . GLU B 1 257 ? -16.906 12.414 30.703 1 90.94 257 GLU B O 1
ATOM 5545 N N . GLU B 1 258 ? -17.891 13.172 32.594 1 87.88 258 GLU B N 1
ATOM 5546 C CA . GLU B 1 258 ? -19 13.789 31.875 1 87.88 258 GLU B CA 1
ATOM 5547 C C . GLU B 1 258 ? -18.516 14.93 30.984 1 87.88 258 GLU B C 1
ATOM 5549 O O . GLU B 1 258 ? -18.938 15.047 29.828 1 87.88 258 GLU B O 1
ATOM 5554 N N . LYS B 1 259 ? -17.609 15.617 31.609 1 92.94 259 LYS B N 1
ATOM 5555 C CA . LYS B 1 259 ? -17.031 16.703 30.828 1 92.94 259 LYS B CA 1
ATOM 5556 C C . LYS B 1 259 ? -15.734 16.25 30.156 1 92.94 259 LYS B C 1
ATOM 5558 O O . LYS B 1 259 ? -14.945 15.508 30.75 1 92.94 259 LYS B O 1
ATOM 5563 N N . THR B 1 260 ? -15.555 16.703 28.922 1 96.19 260 THR B N 1
ATOM 5564 C CA . THR B 1 260 ? -14.359 16.375 28.156 1 96.19 260 THR B CA 1
ATOM 5565 C C . THR B 1 260 ? -13.242 17.391 28.438 1 96.19 260 THR B C 1
ATOM 5567 O O . THR B 1 260 ? -13.484 18.594 28.438 1 96.19 260 THR B O 1
ATOM 5570 N N . ILE B 1 261 ? -12.07 16.906 28.703 1 96.88 261 ILE B N 1
ATOM 5571 C CA . ILE B 1 261 ? -10.898 17.75 28.922 1 96.88 261 ILE B CA 1
ATOM 5572 C C . ILE B 1 261 ? -9.93 17.594 27.766 1 96.88 261 ILE B C 1
ATOM 5574 O O . ILE B 1 261 ? -9.602 16.484 27.359 1 96.88 261 ILE B O 1
ATOM 5578 N N . ALA B 1 262 ? -9.555 18.75 27.25 1 97.44 262 ALA B N 1
ATOM 5579 C CA . ALA B 1 262 ? -8.562 18.766 26.172 1 97.44 262 ALA B CA 1
ATOM 5580 C C . ALA B 1 262 ? -7.266 19.422 26.625 1 97.44 262 ALA B C 1
ATOM 5582 O O . ALA B 1 262 ? -7.289 20.5 27.234 1 97.44 262 ALA B O 1
ATOM 5583 N N . LYS B 1 263 ? -6.164 18.797 26.359 1 98.5 263 LYS B N 1
ATOM 5584 C CA . LYS B 1 263 ? -4.84 19.328 26.672 1 98.5 263 LYS B CA 1
ATOM 5585 C C . LYS B 1 263 ? -3.986 19.453 25.422 1 98.5 263 LYS B C 1
ATOM 5587 O O . LYS B 1 263 ? -3.91 18.531 24.609 1 98.5 263 LYS B O 1
ATOM 5592 N N . SER B 1 264 ? -3.428 20.656 25.297 1 98.56 264 SER B N 1
ATOM 5593 C CA . SER B 1 264 ? -2.533 20.891 24.172 1 98.56 264 SER B CA 1
ATOM 5594 C C . SER B 1 264 ? -1.145 20.312 24.438 1 98.56 264 SER B C 1
ATOM 5596 O O . SER B 1 264 ? -0.558 20.578 25.5 1 98.56 264 SER B O 1
ATOM 5598 N N . ILE B 1 265 ? -0.686 19.5 23.547 1 98.75 265 ILE B N 1
ATOM 5599 C CA . ILE B 1 265 ? 0.718 19.109 23.531 1 98.75 265 ILE B CA 1
ATOM 5600 C C . ILE B 1 265 ? 1.472 19.906 22.469 1 98.75 265 ILE B C 1
ATOM 5602 O O . ILE B 1 265 ? 1.475 19.531 21.297 1 98.75 265 ILE B O 1
ATOM 5606 N N . TRP B 1 266 ? 2.062 20.953 22.953 1 98.06 266 TRP B N 1
ATOM 5607 C CA . TRP B 1 266 ? 2.795 21.828 22.062 1 98.06 266 TRP B CA 1
ATOM 5608 C C . TRP B 1 266 ? 4.125 21.219 21.641 1 98.06 266 TRP B C 1
ATOM 5610 O O . TRP B 1 266 ? 4.883 20.734 22.5 1 98.06 266 TRP B O 1
ATOM 5620 N N . GLU B 1 267 ? 4.387 21.203 20.359 1 97.88 267 GLU B N 1
ATOM 5621 C CA . GLU B 1 267 ? 5.57 20.547 19.812 1 97.88 267 GLU B CA 1
ATOM 5622 C C . GLU B 1 267 ? 6.133 21.312 18.625 1 97.88 267 GLU B C 1
ATOM 5624 O O . GLU B 1 267 ? 5.402 21.641 17.672 1 97.88 267 GLU B O 1
ATOM 5629 N N . PRO B 1 268 ? 7.434 21.625 18.672 1 96.38 268 PRO B N 1
ATOM 5630 C CA . PRO B 1 268 ? 8.031 22.359 17.547 1 96.38 268 PRO B CA 1
ATOM 5631 C C . PRO B 1 268 ? 8.156 21.5 16.297 1 96.38 268 PRO B C 1
ATOM 5633 O O . PRO B 1 268 ? 8.32 22.031 15.188 1 96.38 268 PRO B O 1
ATOM 5636 N N . PHE B 1 269 ? 8.117 20.188 16.406 1 97.12 269 PHE B N 1
ATOM 5637 C CA . PHE B 1 269 ? 8.234 19.203 15.336 1 97.12 269 PHE B CA 1
ATOM 5638 C C . PHE B 1 269 ? 9.5 19.438 14.516 1 97.12 269 PHE B C 1
ATOM 5640 O O . PHE B 1 269 ? 9.508 19.219 13.297 1 97.12 269 PHE B O 1
ATOM 5647 N N . ASN B 1 270 ? 10.531 20.016 15.133 1 94.81 270 ASN B N 1
ATOM 5648 C CA . ASN B 1 270 ? 11.852 20.25 14.562 1 94.81 270 ASN B CA 1
ATOM 5649 C C . ASN B 1 270 ? 11.781 21.156 13.336 1 94.81 270 ASN B C 1
ATOM 5651 O O . ASN B 1 270 ? 12.516 20.953 12.367 1 94.81 270 ASN B O 1
ATOM 5655 N N . ILE B 1 271 ? 10.812 21.969 13.289 1 95 271 ILE B N 1
ATOM 5656 C CA . ILE B 1 271 ? 10.656 22.938 12.211 1 95 271 ILE B CA 1
ATOM 5657 C C . ILE B 1 271 ? 11.086 24.328 12.695 1 95 271 ILE B C 1
ATOM 5659 O O . ILE B 1 271 ? 10.602 24.812 13.711 1 95 271 ILE B O 1
ATOM 5663 N N . TYR B 1 272 ? 11.992 24.922 11.953 1 94.19 272 TYR B N 1
ATOM 5664 C CA . TYR B 1 272 ? 12.453 26.281 12.25 1 94.19 272 TYR B CA 1
ATOM 5665 C C . TYR B 1 272 ? 12.172 27.219 11.086 1 94.19 272 TYR B C 1
ATOM 5667 O O . TYR B 1 272 ? 12.648 26.984 9.969 1 94.19 272 TYR B O 1
ATOM 5675 N N . VAL B 1 273 ? 11.344 28.203 11.398 1 94.5 273 VAL B N 1
ATOM 5676 C CA . VAL B 1 273 ? 10.938 29.125 10.344 1 94.5 273 VAL B CA 1
ATOM 5677 C C . VAL B 1 273 ? 11.352 30.547 10.727 1 94.5 273 VAL B C 1
ATOM 5679 O O . VAL B 1 273 ? 11.133 30.984 11.852 1 94.5 273 VAL B O 1
ATOM 5682 N N . GLU B 1 274 ? 12 31.203 9.773 1 94 274 GLU B N 1
ATOM 5683 C CA . GLU B 1 274 ? 12.32 32.625 9.914 1 94 274 GLU B CA 1
ATOM 5684 C C . GLU B 1 274 ? 11.594 33.469 8.859 1 94 274 GLU B C 1
ATOM 5686 O O . GLU B 1 274 ? 11.18 32.938 7.824 1 94 274 GLU B O 1
ATOM 5691 N N . TYR B 1 275 ? 11.383 34.688 9.148 1 93.38 275 TYR B N 1
ATOM 5692 C CA . TYR B 1 275 ? 10.633 35.594 8.289 1 93.38 275 TYR B CA 1
ATOM 5693 C C . TYR B 1 275 ? 11.383 36.906 8.117 1 93.38 275 TYR B C 1
ATOM 5695 O O . TYR B 1 275 ? 11.758 37.562 9.102 1 93.38 275 TYR B O 1
ATOM 5703 N N . ILE B 1 276 ? 11.664 37.281 6.895 1 91.75 276 ILE B N 1
ATOM 5704 C CA . ILE B 1 276 ? 12.25 38.562 6.574 1 91.75 276 ILE B CA 1
ATOM 5705 C C . ILE B 1 276 ? 11.219 39.438 5.84 1 91.75 276 ILE B C 1
ATOM 5707 O O . ILE B 1 276 ? 10.727 39.031 4.777 1 91.75 276 ILE B O 1
ATOM 5711 N N . LYS B 1 277 ? 10.844 40.406 6.457 1 90.56 277 LYS B N 1
ATOM 5712 C CA . LYS B 1 277 ? 10.031 41.438 5.805 1 90.56 277 LYS B CA 1
ATOM 5713 C C . LYS B 1 277 ? 10.805 42.75 5.637 1 90.56 277 LYS B C 1
ATOM 5715 O O . LYS B 1 277 ? 11.18 43.375 6.621 1 90.56 277 LYS B O 1
ATOM 5720 N N . ASP B 1 278 ? 11.109 43.062 4.359 1 88.69 278 ASP B N 1
ATOM 5721 C CA . ASP B 1 278 ? 11.93 44.25 4.102 1 88.69 278 ASP B CA 1
ATOM 5722 C C . ASP B 1 278 ? 11.672 44.812 2.699 1 88.69 278 ASP B C 1
ATOM 5724 O O . ASP B 1 278 ? 10.898 44.219 1.931 1 88.69 278 ASP B O 1
ATOM 5728 N N . TYR B 1 279 ? 12.25 46.062 2.496 1 89.38 279 TYR B N 1
ATOM 5729 C CA . TYR B 1 279 ? 12.312 46.594 1.146 1 89.38 279 TYR B CA 1
ATOM 5730 C C . TYR B 1 279 ? 13.586 46.156 0.438 1 89.38 279 TYR B C 1
ATOM 5732 O O . TYR B 1 279 ? 14.625 45.969 1.078 1 89.38 279 TYR B O 1
ATOM 5740 N N . TYR B 1 280 ? 13.422 46.094 -0.853 1 89.81 280 TYR B N 1
ATOM 5741 C CA . TYR B 1 280 ? 14.57 45.656 -1.647 1 89.81 280 TYR B CA 1
ATOM 5742 C C . TYR B 1 280 ? 15.711 46.656 -1.546 1 89.81 280 TYR B C 1
ATOM 5744 O O . TYR B 1 280 ? 15.539 47.844 -1.853 1 89.81 280 TYR B O 1
ATOM 5752 N N . LYS B 1 281 ? 16.828 46.219 -1.092 1 87.75 281 LYS B N 1
ATOM 5753 C CA . LYS B 1 281 ? 17.984 47.094 -0.888 1 87.75 281 LYS B CA 1
ATOM 5754 C C . LYS B 1 281 ? 19.094 46.781 -1.897 1 87.75 281 LYS B C 1
ATOM 5756 O O . LYS B 1 281 ? 20.234 47.219 -1.732 1 87.75 281 LYS B O 1
ATOM 5761 N N . GLY B 1 282 ? 18.75 46.062 -2.873 1 90.88 282 GLY B N 1
ATOM 5762 C CA . GLY B 1 282 ? 19.734 45.625 -3.85 1 90.88 282 GLY B CA 1
ATOM 5763 C C . GLY B 1 282 ? 20.016 44.125 -3.789 1 90.88 282 GLY B C 1
ATOM 5764 O O . GLY B 1 282 ? 19.781 43.469 -2.762 1 90.88 282 GLY B O 1
ATOM 5765 N N . PHE B 1 283 ? 20.516 43.656 -4.902 1 91.25 283 PHE B N 1
ATOM 5766 C CA . PHE B 1 283 ? 20.734 42.219 -5.051 1 91.25 283 PHE B CA 1
ATOM 5767 C C . PHE B 1 283 ? 21.703 41.719 -3.992 1 91.25 283 PHE B C 1
ATOM 5769 O O . PHE B 1 283 ? 21.375 40.781 -3.238 1 91.25 283 PHE B O 1
ATOM 5776 N N . ASN B 1 284 ? 22.859 42.281 -3.891 1 92.5 284 ASN B N 1
ATOM 5777 C CA . ASN B 1 284 ? 23.891 41.812 -2.982 1 92.5 284 ASN B CA 1
ATOM 5778 C C . ASN B 1 284 ? 23.469 41.969 -1.523 1 92.5 284 ASN B C 1
ATOM 5780 O O . ASN B 1 284 ? 23.734 41.062 -0.709 1 92.5 284 ASN B O 1
ATOM 5784 N N . ASP B 1 285 ? 22.844 43.031 -1.24 1 92.75 285 ASP B N 1
ATOM 5785 C CA . ASP B 1 285 ? 22.422 43.281 0.133 1 92.75 285 ASP B CA 1
ATOM 5786 C C . ASP B 1 285 ? 21.344 42.281 0.558 1 92.75 285 ASP B C 1
ATOM 5788 O O . ASP B 1 285 ? 21.359 41.781 1.683 1 92.75 285 ASP B O 1
ATOM 5792 N N . THR B 1 286 ? 20.438 42.062 -0.34 1 91.88 286 THR B N 1
ATOM 5793 C CA . THR B 1 286 ? 19.359 41.125 -0.059 1 91.88 286 THR B CA 1
ATOM 5794 C C . THR B 1 286 ? 19.938 39.719 0.145 1 91.88 286 THR B C 1
ATOM 5796 O O . THR B 1 286 ? 19.547 39 1.085 1 91.88 286 THR B O 1
ATOM 5799 N N . VAL B 1 287 ? 20.844 39.312 -0.681 1 92.81 287 VAL B N 1
ATOM 5800 C CA . VAL B 1 287 ? 21.453 38 -0.599 1 92.81 287 VAL B CA 1
ATOM 5801 C C . VAL B 1 287 ? 22.219 37.875 0.712 1 92.81 287 VAL B C 1
ATOM 5803 O O . VAL B 1 287 ? 22.172 36.844 1.369 1 92.81 287 VAL B O 1
ATOM 5806 N N . GLN B 1 288 ? 22.891 38.906 1.049 1 93.31 288 GLN B N 1
ATOM 5807 C CA . GLN B 1 288 ? 23.656 38.906 2.287 1 93.31 288 GLN B CA 1
ATOM 5808 C C . GLN B 1 288 ? 22.75 38.781 3.502 1 93.31 288 GLN B C 1
ATOM 5810 O O . GLN B 1 288 ? 23.078 38.062 4.465 1 93.31 288 GLN B O 1
ATOM 5815 N N . GLU B 1 289 ? 21.703 39.5 3.475 1 92.19 289 GLU B N 1
ATOM 5816 C CA . GLU B 1 289 ? 20.719 39.406 4.559 1 92.19 289 GLU B CA 1
ATOM 5817 C C . GLU B 1 289 ? 20.188 37.969 4.695 1 92.19 289 GLU B C 1
ATOM 5819 O O . GLU B 1 289 ? 20.062 37.469 5.805 1 92.19 289 GLU B O 1
ATOM 5824 N N . VAL B 1 290 ? 19.828 37.375 3.631 1 92.94 290 VAL B N 1
ATOM 5825 C CA . VAL B 1 290 ? 19.328 36 3.602 1 92.94 290 VAL B CA 1
ATOM 5826 C C . VAL B 1 290 ? 20.359 35.062 4.195 1 92.94 290 VAL B C 1
ATOM 5828 O O . VAL B 1 290 ? 20.047 34.25 5.055 1 92.94 290 VAL B O 1
ATOM 5831 N N . LYS B 1 291 ? 21.578 35.25 3.773 1 92.69 291 LYS B N 1
ATOM 5832 C CA . LYS B 1 291 ? 22.656 34.375 4.254 1 92.69 291 LYS B CA 1
ATOM 5833 C C . LYS B 1 291 ? 22.859 34.531 5.754 1 92.69 291 LYS B C 1
ATOM 5835 O O . LYS B 1 291 ? 23.156 33.562 6.457 1 92.69 291 LYS B O 1
ATOM 5840 N N . LYS B 1 292 ? 22.719 35.75 6.191 1 92.69 292 LYS B N 1
ATOM 5841 C CA . LYS B 1 292 ? 22.891 36 7.617 1 92.69 292 LYS B CA 1
ATOM 5842 C C . LYS B 1 292 ? 21.828 35.312 8.445 1 92.69 292 LYS B C 1
ATOM 5844 O O . LYS B 1 292 ? 22.125 34.688 9.461 1 92.69 292 LYS B O 1
ATOM 5849 N N . VAL B 1 293 ? 20.609 35.406 8.008 1 92.06 293 VAL B N 1
ATOM 5850 C CA . VAL B 1 293 ? 19.5 34.812 8.727 1 92.06 293 VAL B CA 1
ATOM 5851 C C . VAL B 1 293 ? 19.656 33.281 8.727 1 92.06 293 VAL B C 1
ATOM 5853 O O . VAL B 1 293 ? 19.391 32.625 9.734 1 92.06 293 VAL B O 1
ATOM 5856 N N . ILE B 1 294 ? 20.109 32.719 7.66 1 90.62 294 ILE B N 1
ATOM 5857 C CA . ILE B 1 294 ? 20.25 31.281 7.504 1 90.62 294 ILE B CA 1
ATOM 5858 C C . ILE B 1 294 ? 21.344 30.766 8.43 1 90.62 294 ILE B C 1
ATOM 5860 O O . ILE B 1 294 ? 21.234 29.672 8.984 1 90.62 294 ILE B O 1
ATOM 5864 N N . LYS B 1 295 ? 22.344 31.547 8.57 1 89.06 295 LYS B N 1
ATOM 5865 C CA . LYS B 1 295 ? 23.469 31.156 9.43 1 89.06 295 LYS B CA 1
ATOM 5866 C C . LYS B 1 295 ? 23.016 30.984 10.875 1 89.06 295 LYS B C 1
ATOM 5868 O O . LYS B 1 295 ? 23.578 30.172 11.617 1 89.06 295 LYS B O 1
ATOM 5873 N N . ASP B 1 296 ? 22.016 31.688 11.25 1 88.69 296 ASP B N 1
ATOM 5874 C CA . ASP B 1 296 ? 21.547 31.672 12.625 1 88.69 296 ASP B CA 1
ATOM 5875 C C . ASP B 1 296 ? 20.594 30.5 12.867 1 88.69 296 ASP B C 1
ATOM 5877 O O . ASP B 1 296 ? 20.219 30.219 14.008 1 88.69 296 ASP B O 1
ATOM 5881 N N . LEU B 1 297 ? 20.203 29.844 11.883 1 89.19 297 LEU B N 1
ATOM 5882 C CA . LEU B 1 297 ? 19.297 28.719 12.023 1 89.19 297 LEU B CA 1
ATOM 5883 C C . LEU B 1 297 ? 20.031 27.469 12.477 1 89.19 297 LEU B C 1
ATOM 5885 O O . LEU B 1 297 ? 21.219 27.297 12.18 1 89.19 297 LEU B O 1
ATOM 5889 N N . PRO B 1 298 ? 19.359 26.625 13.195 1 87.44 298 PRO B N 1
ATOM 5890 C CA . PRO B 1 298 ? 20 25.391 13.656 1 87.44 298 PRO B CA 1
ATOM 5891 C C . PRO B 1 298 ? 20.453 24.5 12.5 1 87.44 298 PRO B C 1
ATOM 5893 O O . PRO B 1 298 ? 19.828 24.484 11.438 1 87.44 298 PRO B O 1
ATOM 5896 N N . VAL B 1 299 ? 21.5 23.703 12.805 1 80.69 299 VAL B N 1
ATOM 5897 C CA . VAL B 1 299 ? 22.062 22.797 11.797 1 80.69 299 VAL B CA 1
ATOM 5898 C C . VAL B 1 299 ? 21.172 21.578 11.641 1 80.69 299 VAL B C 1
ATOM 5900 O O . VAL B 1 299 ? 20.984 21.078 10.531 1 80.69 299 VAL B O 1
ATOM 5903 N N . GLU B 1 300 ? 20.609 21.234 12.812 1 85 300 GLU B N 1
ATOM 5904 C CA . GLU B 1 300 ? 19.734 20.062 12.781 1 85 300 GLU B CA 1
ATOM 5905 C C . GLU B 1 300 ? 18.266 20.469 12.672 1 85 300 GLU B C 1
ATOM 5907 O O . GLU B 1 300 ? 17.875 21.531 13.164 1 85 300 GLU B O 1
ATOM 5912 N N . GLY B 1 301 ? 17.516 19.703 11.883 1 89.38 301 GLY B N 1
ATOM 5913 C CA . GLY B 1 301 ? 16.094 19.984 11.734 1 89.38 301 GLY B CA 1
ATOM 5914 C C . GLY B 1 301 ? 15.734 20.469 10.344 1 89.38 301 GLY B C 1
ATOM 5915 O O . GLY B 1 301 ? 16.516 20.328 9.398 1 89.38 301 GLY B O 1
ATOM 5916 N N . TYR B 1 302 ? 14.477 20.922 10.336 1 91.81 302 TYR B N 1
ATOM 5917 C CA . TYR B 1 302 ? 13.945 21.422 9.07 1 91.81 302 TYR B CA 1
ATOM 5918 C C . TYR B 1 302 ? 13.828 22.938 9.086 1 91.81 302 TYR B C 1
ATOM 5920 O O . TYR B 1 302 ? 13.078 23.5 9.891 1 91.81 302 TYR B O 1
ATOM 5928 N N . ASN B 1 303 ? 14.578 23.578 8.164 1 92.5 303 ASN B N 1
ATOM 5929 C CA . ASN B 1 303 ? 14.641 25.047 8.156 1 92.5 303 ASN B CA 1
ATOM 5930 C C . ASN B 1 303 ? 13.883 25.625 6.973 1 92.5 303 ASN B C 1
ATOM 5932 O O . ASN B 1 303 ? 13.906 25.078 5.875 1 92.5 303 ASN B O 1
ATOM 5936 N N . ALA B 1 304 ? 13.18 26.734 7.266 1 92.88 304 ALA B N 1
ATOM 5937 C CA . ALA B 1 304 ? 12.477 27.484 6.223 1 92.88 304 ALA B CA 1
ATOM 5938 C C . ALA B 1 304 ? 12.625 28.984 6.426 1 92.88 304 ALA B C 1
ATOM 5940 O O . ALA B 1 304 ? 12.711 29.469 7.559 1 92.88 304 ALA B O 1
ATOM 5941 N N . LEU B 1 305 ? 12.75 29.672 5.312 1 93.19 305 LEU B N 1
ATOM 5942 C CA . LEU B 1 305 ? 12.82 31.125 5.32 1 93.19 305 LEU B CA 1
ATOM 5943 C C . LEU B 1 305 ? 11.75 31.734 4.414 1 93.19 305 LEU B C 1
ATOM 5945 O O . LEU B 1 305 ? 11.68 31.406 3.229 1 93.19 305 LEU B O 1
ATOM 5949 N N . ILE B 1 306 ? 10.898 32.5 5.031 1 92.69 306 ILE B N 1
ATOM 5950 C CA . ILE B 1 306 ? 9.906 33.281 4.273 1 92.69 306 ILE B CA 1
ATOM 5951 C C . ILE B 1 306 ? 10.422 34.688 4.004 1 92.69 306 ILE B C 1
ATOM 5953 O O . ILE B 1 306 ? 10.695 35.438 4.941 1 92.69 306 ILE B O 1
ATOM 5957 N N . LEU B 1 307 ? 10.586 34.938 2.734 1 91.5 307 LEU B N 1
ATOM 5958 C CA . LEU B 1 307 ? 11.117 36.219 2.311 1 91.5 307 LEU B CA 1
ATOM 5959 C C . LEU B 1 307 ? 10.023 37.094 1.711 1 91.5 307 LEU B C 1
ATOM 5961 O O . LEU B 1 307 ? 9.562 36.844 0.595 1 91.5 307 LEU B O 1
ATOM 5965 N N . ASP B 1 308 ? 9.68 38.062 2.496 1 89.44 308 ASP B N 1
ATOM 5966 C CA . ASP B 1 308 ? 8.703 39.062 2.047 1 89.44 308 ASP B CA 1
ATOM 5967 C C . ASP B 1 308 ? 9.383 40.375 1.691 1 89.44 308 ASP B C 1
ATOM 5969 O O . ASP B 1 308 ? 9.445 41.281 2.518 1 89.44 308 ASP B O 1
ATOM 5973 N N . ILE B 1 309 ? 9.891 40.469 0.459 1 87.31 309 ILE B N 1
ATOM 5974 C CA . ILE B 1 309 ? 10.648 41.625 0.009 1 87.31 309 ILE B CA 1
ATOM 5975 C C . ILE B 1 309 ? 9.82 42.438 -0.985 1 87.31 309 ILE B C 1
ATOM 5977 O O . ILE B 1 309 ? 9.383 41.906 -2.014 1 87.31 309 ILE B O 1
ATOM 5981 N N . GLU B 1 310 ? 9.68 43.656 -0.657 1 85.94 310 GLU B N 1
ATOM 5982 C CA . GLU B 1 310 ? 8.898 44.531 -1.519 1 85.94 310 GLU B CA 1
ATOM 5983 C C . GLU B 1 310 ? 9.812 45.344 -2.457 1 85.94 310 GLU B C 1
ATOM 5985 O O . GLU B 1 310 ? 10.938 45.656 -2.096 1 85.94 310 GLU B O 1
ATOM 5990 N N . GLY B 1 311 ? 9.359 45.531 -3.686 1 83.25 311 GLY B N 1
ATOM 5991 C CA . GLY B 1 311 ? 10.008 46.469 -4.594 1 83.25 311 GLY B CA 1
ATOM 5992 C C . GLY B 1 311 ? 11.172 45.875 -5.344 1 83.25 311 GLY B C 1
ATOM 5993 O O . GLY B 1 311 ? 12.164 46.531 -5.617 1 83.25 311 GLY B O 1
ATOM 5994 N N . ILE B 1 312 ? 11.109 44.625 -5.617 1 84.94 312 ILE B N 1
ATOM 5995 C CA . ILE B 1 312 ? 12.188 44 -6.383 1 84.94 312 ILE B CA 1
ATOM 5996 C C . ILE B 1 312 ? 12.039 44.344 -7.863 1 84.94 312 ILE B C 1
ATOM 5998 O O . ILE B 1 312 ? 11.016 44.031 -8.484 1 84.94 312 ILE B O 1
ATOM 6002 N N . PRO B 1 313 ? 13.008 45 -8.344 1 82.38 313 PRO B N 1
ATOM 6003 C CA . PRO B 1 313 ? 12.938 45.25 -9.789 1 82.38 313 PRO B CA 1
ATOM 6004 C C . PRO B 1 313 ? 12.891 43.969 -10.609 1 82.38 313 PRO B C 1
ATOM 6006 O O . PRO B 1 313 ? 13.477 42.938 -10.219 1 82.38 313 PRO B O 1
ATOM 6009 N N . LEU B 1 314 ? 12.219 43.969 -11.68 1 76.25 314 LEU B N 1
ATOM 6010 C CA . LEU B 1 314 ? 12 42.812 -12.539 1 76.25 314 LEU B CA 1
ATOM 6011 C C . LEU B 1 314 ? 13.32 42.188 -12.953 1 76.25 314 LEU B C 1
ATOM 6013 O O . LEU B 1 314 ? 13.445 40.969 -13 1 76.25 314 LEU B O 1
ATOM 6017 N N . ASP B 1 315 ? 14.297 43.031 -13.258 1 74.5 315 ASP B N 1
ATOM 6018 C CA . ASP B 1 315 ? 15.586 42.531 -13.75 1 74.5 315 ASP B CA 1
ATOM 6019 C C . ASP B 1 315 ? 16.312 41.719 -12.672 1 74.5 315 ASP B C 1
ATOM 6021 O O . ASP B 1 315 ? 17.031 40.781 -12.984 1 74.5 315 ASP B O 1
ATOM 6025 N N . ASP B 1 316 ? 16.031 42.125 -11.484 1 83.75 316 ASP B N 1
ATOM 6026 C CA . ASP B 1 316 ? 16.75 41.469 -10.383 1 83.75 316 ASP B CA 1
ATOM 6027 C C . ASP B 1 316 ? 15.984 40.25 -9.859 1 83.75 316 ASP B C 1
ATOM 6029 O O . ASP B 1 316 ? 16.562 39.406 -9.164 1 83.75 316 ASP B O 1
ATOM 6033 N N . ARG B 1 317 ? 14.789 40.25 -10.195 1 82.06 317 ARG B N 1
ATOM 6034 C CA . ARG B 1 317 ? 13.922 39.188 -9.648 1 82.06 317 ARG B CA 1
ATOM 6035 C C . ARG B 1 317 ? 14.438 37.812 -10.031 1 82.06 317 ARG B C 1
ATOM 6037 O O . ARG B 1 317 ? 14.594 36.938 -9.172 1 82.06 317 ARG B O 1
ATOM 6044 N N . ASN B 1 318 ? 14.648 37.656 -11.305 1 80.56 318 ASN B N 1
ATOM 6045 C CA . ASN B 1 318 ? 15.117 36.344 -11.773 1 80.56 318 ASN B CA 1
ATOM 6046 C C . ASN B 1 318 ? 16.484 36 -11.18 1 80.56 318 ASN B C 1
ATOM 6048 O O . ASN B 1 318 ? 16.719 34.844 -10.805 1 80.56 318 ASN B O 1
ATOM 6052 N N . LYS B 1 319 ? 17.281 36.969 -11.141 1 83.12 319 LYS B N 1
ATOM 6053 C CA . LYS B 1 319 ? 18.594 36.75 -10.555 1 83.12 319 LYS B CA 1
ATOM 6054 C C . LYS B 1 319 ? 18.484 36.344 -9.086 1 83.12 319 LYS B C 1
ATOM 6056 O O . LYS B 1 319 ? 19.203 35.438 -8.641 1 83.12 319 LYS B O 1
ATOM 6061 N N . LEU B 1 320 ? 17.641 37 -8.484 1 87.38 320 LEU B N 1
ATOM 6062 C CA . LEU B 1 320 ? 17.453 36.719 -7.062 1 87.38 320 LEU B CA 1
ATOM 6063 C C . LEU B 1 320 ? 16.906 35.312 -6.859 1 87.38 320 LEU B C 1
ATOM 6065 O O . LEU B 1 320 ? 17.391 34.562 -6.012 1 87.38 320 LEU B O 1
ATOM 6069 N N . ILE B 1 321 ? 15.898 35 -7.598 1 85.62 321 ILE B N 1
ATOM 6070 C CA . ILE B 1 321 ? 15.273 33.656 -7.492 1 85.62 321 ILE B CA 1
ATOM 6071 C C . ILE B 1 321 ? 16.312 32.594 -7.73 1 85.62 321 ILE B C 1
ATOM 6073 O O . ILE B 1 321 ? 16.359 31.594 -7 1 85.62 321 ILE B O 1
ATOM 6077 N N . HIS B 1 322 ? 17.141 32.75 -8.688 1 84.69 322 HIS B N 1
ATOM 6078 C CA . HIS B 1 322 ? 18.188 31.797 -8.992 1 84.69 322 HIS B CA 1
ATOM 6079 C C . HIS B 1 322 ? 19.156 31.656 -7.828 1 84.69 322 HIS B C 1
ATOM 6081 O O . HIS B 1 322 ? 19.547 30.547 -7.473 1 84.69 322 HIS B O 1
ATOM 6087 N N . LYS B 1 323 ? 19.531 32.781 -7.391 1 89.06 323 LYS B N 1
ATOM 6088 C CA . LYS B 1 323 ? 20.469 32.75 -6.273 1 89.06 323 LYS B CA 1
ATOM 6089 C C . LYS B 1 323 ? 19.859 32.094 -5.047 1 89.06 323 LYS B C 1
ATOM 6091 O O . LYS B 1 323 ? 20.531 31.344 -4.328 1 89.06 323 LYS B O 1
ATOM 6096 N N . LEU B 1 324 ? 18.641 32.375 -4.832 1 88.31 324 LEU B N 1
ATOM 6097 C CA . LEU B 1 324 ? 17.938 31.781 -3.693 1 88.31 324 LEU B CA 1
ATOM 6098 C C . LEU B 1 324 ? 17.844 30.266 -3.846 1 88.31 324 LEU B C 1
ATOM 6100 O O . LEU B 1 324 ? 18 29.531 -2.869 1 88.31 324 LEU B O 1
ATOM 6104 N N . ARG B 1 325 ? 17.609 29.812 -4.973 1 83.44 325 ARG B N 1
ATOM 6105 C CA . ARG B 1 325 ? 17.547 28.375 -5.242 1 83.44 325 ARG B CA 1
ATOM 6106 C C . ARG B 1 325 ? 18.906 27.719 -4.973 1 83.44 325 ARG B C 1
ATOM 6108 O O . ARG B 1 325 ? 18.953 26.594 -4.457 1 83.44 325 ARG B O 1
ATOM 6115 N N . GLU B 1 326 ? 19.859 28.406 -5.344 1 84.31 326 GLU B N 1
ATOM 6116 C CA . GLU B 1 326 ? 21.219 27.922 -5.066 1 84.31 326 GLU B CA 1
ATOM 6117 C C . GLU B 1 326 ? 21.453 27.781 -3.564 1 84.31 326 GLU B C 1
ATOM 6119 O O . GLU B 1 326 ? 22.016 26.797 -3.107 1 84.31 326 GLU B O 1
ATOM 6124 N N . ILE B 1 327 ? 21.016 28.766 -2.945 1 86.44 327 ILE B N 1
ATOM 6125 C CA . ILE B 1 327 ? 21.188 28.766 -1.495 1 86.44 327 ILE B CA 1
ATOM 6126 C C . ILE B 1 327 ? 20.359 27.641 -0.877 1 86.44 327 ILE B C 1
ATOM 6128 O O . ILE B 1 327 ? 20.828 26.953 0.042 1 86.44 327 ILE B O 1
ATOM 6132 N N . GLU B 1 328 ? 19.188 27.438 -1.337 1 83.94 328 GLU B N 1
ATOM 6133 C CA . GLU B 1 328 ? 18.312 26.375 -0.855 1 83.94 328 GLU B CA 1
ATOM 6134 C C . GLU B 1 328 ? 19 25.016 -0.975 1 83.94 328 GLU B C 1
ATOM 6136 O O . GLU B 1 328 ? 18.906 24.188 -0.062 1 83.94 328 GLU B O 1
ATOM 6141 N N . GLN B 1 329 ? 19.609 24.812 -2.037 1 78.38 329 GLN B N 1
ATOM 6142 C CA . GLN B 1 329 ? 20.25 23.531 -2.314 1 78.38 329 GLN B CA 1
ATOM 6143 C C . GLN B 1 329 ? 21.484 23.328 -1.445 1 78.38 329 GLN B C 1
ATOM 6145 O O . GLN B 1 329 ? 21.734 22.234 -0.934 1 78.38 329 GLN B O 1
ATOM 6150 N N . GLN B 1 330 ? 22.172 24.375 -1.284 1 79.12 330 GLN B N 1
ATOM 6151 C CA . GLN B 1 330 ? 23.422 24.328 -0.553 1 79.12 330 GLN B CA 1
ATOM 6152 C C . GLN B 1 330 ? 23.188 24.156 0.944 1 79.12 330 GLN B C 1
ATOM 6154 O O . GLN B 1 330 ? 23.922 23.422 1.617 1 79.12 330 GLN B O 1
ATOM 6159 N N . LYS B 1 331 ? 22.188 24.781 1.372 1 80.56 331 LYS B N 1
ATOM 6160 C CA . LYS B 1 331 ? 21.984 24.812 2.818 1 80.56 331 LYS B CA 1
ATOM 6161 C C . LYS B 1 331 ? 20.828 23.906 3.234 1 80.56 331 LYS B C 1
ATOM 6163 O O . LYS B 1 331 ? 20.516 23.797 4.422 1 80.56 331 LYS B O 1
ATOM 6168 N N . ARG B 1 332 ? 20.234 23.188 2.445 1 79.31 332 ARG B N 1
ATOM 6169 C CA . ARG B 1 332 ? 19.094 22.297 2.725 1 79.31 332 ARG B CA 1
ATOM 6170 C C . ARG B 1 332 ? 18 23.031 3.467 1 79.31 332 ARG B C 1
ATOM 6172 O O . ARG B 1 332 ? 17.531 22.578 4.512 1 79.31 332 ARG B O 1
ATOM 6179 N N . ILE B 1 333 ? 17.656 24.203 2.955 1 86.06 333 ILE B N 1
ATOM 6180 C CA . ILE B 1 333 ? 16.625 25.078 3.529 1 86.06 333 ILE B CA 1
ATOM 6181 C C . ILE B 1 333 ? 15.578 25.406 2.467 1 86.06 333 ILE B C 1
ATOM 6183 O O . ILE B 1 333 ? 15.898 25.5 1.281 1 86.06 333 ILE B O 1
ATOM 6187 N N . LEU B 1 334 ? 14.367 25.516 2.967 1 88.88 334 LEU B N 1
ATOM 6188 C CA . LEU B 1 334 ? 13.312 25.984 2.076 1 88.88 334 LEU B CA 1
ATOM 6189 C C . LEU B 1 334 ? 13.188 27.5 2.121 1 88.88 334 LEU B C 1
ATOM 6191 O O . LEU B 1 334 ? 13.031 28.094 3.197 1 88.88 334 LEU B O 1
ATOM 6195 N N . ILE B 1 335 ? 13.375 28.125 0.979 1 88.38 335 ILE B N 1
ATOM 6196 C CA . ILE B 1 335 ? 13.227 29.578 0.902 1 88.38 335 ILE B CA 1
ATOM 6197 C C . ILE B 1 335 ? 12.023 29.922 0.035 1 88.38 335 ILE B C 1
ATOM 6199 O O . ILE B 1 335 ? 11.93 29.5 -1.118 1 88.38 335 ILE B O 1
ATOM 6203 N N . HIS B 1 336 ? 11.094 30.656 0.681 1 88.25 336 HIS B N 1
ATOM 6204 C CA . HIS B 1 336 ? 9.914 31.109 -0.048 1 88.25 336 HIS B CA 1
ATOM 6205 C C . HIS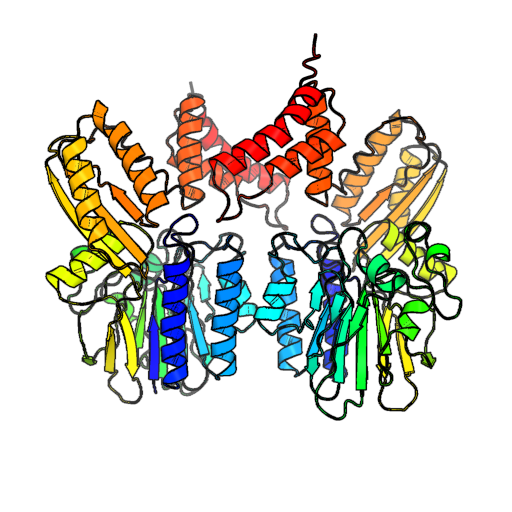 B 1 336 ? 9.898 32.625 -0.188 1 88.25 336 HIS B C 1
ATOM 6207 O O . HIS B 1 336 ? 9.82 33.344 0.811 1 88.25 336 HIS B O 1
ATOM 6213 N N . LEU B 1 337 ? 10.039 33.062 -1.447 1 86.75 337 LEU B N 1
ATOM 6214 C CA . LEU B 1 337 ? 9.961 34.469 -1.742 1 86.75 337 LEU B CA 1
ATOM 6215 C C . LEU B 1 337 ? 8.516 34.906 -2.01 1 86.75 337 LEU B C 1
ATOM 6217 O O . LEU B 1 337 ? 7.895 34.406 -2.959 1 86.75 337 LEU B O 1
ATOM 6221 N N . LYS B 1 338 ? 7.961 35.781 -1.093 1 82.31 338 LYS B N 1
ATOM 6222 C CA . LYS B 1 338 ? 6.613 36.312 -1.286 1 82.31 338 LYS B CA 1
ATOM 6223 C C . LYS B 1 338 ? 6.609 37.438 -2.297 1 82.31 338 LYS B C 1
ATOM 6225 O O . LYS B 1 338 ? 7.387 38.406 -2.172 1 82.31 338 LYS B O 1
ATOM 6230 N N . MET B 1 339 ? 6.039 37.281 -3.439 1 64.44 339 MET B N 1
ATOM 6231 C CA . MET B 1 339 ? 6 38.344 -4.465 1 64.44 339 MET B CA 1
ATOM 6232 C C . MET B 1 339 ? 4.695 39.125 -4.395 1 64.44 339 MET B C 1
ATOM 6234 O O . MET B 1 339 ? 3.613 38.531 -4.523 1 64.44 339 MET B O 1
ATOM 6238 N N . ARG B 1 340 ? 4.418 40.156 -3.67 1 51.03 340 ARG B N 1
ATOM 6239 C CA . ARG B 1 340 ? 3.166 40.906 -3.623 1 51.03 340 ARG B CA 1
ATOM 6240 C C . ARG B 1 340 ? 2.912 41.625 -4.941 1 51.03 340 ARG B C 1
ATOM 6242 O O . ARG B 1 340 ? 1.765 41.906 -5.285 1 51.03 340 ARG B O 1
ATOM 6249 N N . GLY B 1 341 ? 3.785 42.375 -5.488 1 41.22 341 GLY B N 1
ATOM 6250 C CA . GLY B 1 341 ? 3.545 43.469 -6.434 1 41.22 341 GLY B CA 1
ATOM 6251 C C . GLY B 1 341 ? 2.912 43 -7.73 1 41.22 341 GLY B C 1
ATOM 6252 O O . GLY B 1 341 ? 2.598 43.812 -8.602 1 41.22 341 GLY B O 1
ATOM 6253 N N . PHE B 1 342 ? 3.193 41.969 -8.414 1 34.22 342 PHE B N 1
ATOM 6254 C CA . PHE B 1 342 ? 2.68 42 -9.781 1 34.22 342 PHE B CA 1
ATOM 6255 C C . PHE B 1 342 ? 1.175 41.781 -9.797 1 34.22 342 PHE B C 1
ATOM 6257 O O . PHE B 1 342 ? 0.716 40.625 -9.617 1 34.22 342 PHE B O 1
ATOM 6264 N N . ARG B 1 343 ? 0.418 42.656 -9.289 1 31.73 343 ARG B N 1
ATOM 6265 C CA . ARG B 1 343 ? -0.968 42.781 -9.727 1 31.73 343 ARG B CA 1
ATOM 6266 C C . ARG B 1 343 ? -1.077 42.594 -11.242 1 31.73 343 ARG B C 1
ATOM 6268 O O . ARG B 1 343 ? -2.074 43 -11.844 1 31.73 343 ARG B O 1
ATOM 6275 N N . ASN B 1 344 ? -0.088 42.5 -12.148 1 27.92 344 ASN B N 1
ATOM 6276 C CA . ASN B 1 344 ? -0.773 42.531 -13.438 1 27.92 344 ASN B CA 1
ATOM 6277 C C . ASN B 1 344 ? -1.994 41.625 -13.438 1 27.92 344 ASN B C 1
ATOM 6279 O O . ASN B 1 344 ? -2.111 40.719 -12.586 1 27.92 344 ASN B O 1
ATOM 6283 N N . THR B 1 345 ? -2.92 41.656 -14.539 1 27.53 345 THR B N 1
ATOM 6284 C CA . THR B 1 345 ? -4.066 40.875 -14.969 1 27.53 345 THR B CA 1
ATOM 6285 C C . THR B 1 345 ? -3.848 39.406 -14.641 1 27.53 345 THR B C 1
ATOM 6287 O O . THR B 1 345 ? -4.742 38.75 -14.109 1 27.53 345 THR B O 1
ATOM 6290 N N . SER B 1 346 ? -3.119 38.688 -15.688 1 26.77 346 SER B N 1
ATOM 6291 C CA . SER B 1 346 ? -3.074 37.25 -15.805 1 26.77 346 SER B CA 1
ATOM 6292 C C . SER B 1 346 ? -2.244 36.625 -14.688 1 26.77 346 SER B C 1
ATOM 6294 O O . SER B 1 346 ? -1.014 36.719 -14.703 1 26.77 346 SER B O 1
ATOM 6296 N N . GLU B 1 347 ? -2.338 36.969 -13.492 1 26.56 347 GLU B N 1
ATOM 6297 C CA . GLU B 1 347 ? -1.792 36.5 -12.211 1 26.56 347 GLU B CA 1
ATOM 6298 C C . GLU B 1 347 ? -1.495 35.031 -12.227 1 26.56 347 GLU B C 1
ATOM 6300 O O . GLU B 1 347 ? -2.367 34.219 -11.914 1 26.56 347 GLU B O 1
ATOM 6305 N N . LEU B 1 348 ? -0.849 34.531 -13.359 1 25.45 348 LEU B N 1
ATOM 6306 C CA . LEU B 1 348 ? -0.333 33.156 -13.383 1 25.45 348 LEU B CA 1
ATOM 6307 C C . LEU B 1 348 ? 0.697 32.969 -12.273 1 25.45 348 LEU B C 1
ATOM 6309 O O . LEU B 1 348 ? 1.8 33.5 -12.336 1 25.45 348 LEU B O 1
ATOM 6313 N N . GLU B 1 349 ? 0.466 33.281 -11.062 1 27.03 349 GLU B N 1
ATOM 6314 C CA . GLU B 1 349 ? 1.339 32.781 -10.008 1 27.03 349 GLU B CA 1
ATOM 6315 C C . GLU B 1 349 ? 1.825 31.359 -10.312 1 27.03 349 GLU B C 1
ATOM 6317 O O . GLU B 1 349 ? 1.042 30.406 -10.289 1 27.03 349 GLU B O 1
ATOM 6322 N N . ILE B 1 350 ? 2.727 31.234 -11.383 1 25.92 350 ILE B N 1
ATOM 6323 C CA . ILE B 1 350 ? 3.332 29.938 -11.656 1 25.92 350 ILE B CA 1
ATOM 6324 C C . ILE B 1 350 ? 4.145 29.484 -10.453 1 25.92 350 ILE B C 1
ATOM 6326 O O . ILE B 1 350 ? 5.18 30.062 -10.133 1 25.92 350 ILE B O 1
ATOM 6330 N N . SER B 1 351 ? 3.719 29.547 -9.281 1 26.77 351 SER B N 1
ATOM 6331 C CA . SER B 1 351 ? 4.535 28.891 -8.266 1 26.77 351 SER B CA 1
ATOM 6332 C C . SER B 1 351 ? 4.973 27.5 -8.734 1 26.77 351 SER B C 1
ATOM 6334 O O . SER B 1 351 ? 4.141 26.688 -9.133 1 26.77 351 SER B O 1
ATOM 6336 N N . PHE B 1 352 ? 6.129 27.391 -9.328 1 26.28 352 PHE B N 1
ATOM 6337 C CA . PHE B 1 352 ? 6.742 26.156 -9.789 1 26.28 352 PHE B CA 1
ATOM 6338 C C . PHE B 1 352 ? 6.465 25.016 -8.82 1 26.28 352 PHE B C 1
ATOM 6340 O O . PHE B 1 352 ? 6.383 23.859 -9.219 1 26.28 352 PHE B O 1
ATOM 6347 N N . GLU B 1 353 ? 6.719 25.297 -7.555 1 28.75 353 GLU B N 1
ATOM 6348 C CA . GLU B 1 353 ? 6.652 24.281 -6.504 1 28.75 353 GLU B CA 1
ATOM 6349 C C . GLU B 1 353 ? 5.254 23.688 -6.41 1 28.75 353 GLU B C 1
ATOM 6351 O O . GLU B 1 353 ? 5.066 22.625 -5.805 1 28.75 353 GLU B O 1
ATOM 6356 N N . ASP B 1 354 ? 4.277 24.562 -6.594 1 28.14 354 ASP B N 1
ATOM 6357 C CA . ASP B 1 354 ? 2.857 24.266 -6.426 1 28.14 354 ASP B CA 1
ATOM 6358 C C . ASP B 1 354 ? 2.34 23.375 -7.547 1 28.14 354 ASP B C 1
ATOM 6360 O O . ASP B 1 354 ? 1.169 23.453 -7.926 1 28.14 354 ASP B O 1
ATOM 6364 N N . ILE B 1 355 ? 3.135 22.984 -8.398 1 28.28 355 ILE B N 1
ATOM 6365 C CA . ILE B 1 355 ? 2.602 22.031 -9.367 1 28.28 355 ILE B CA 1
ATOM 6366 C C . ILE B 1 355 ? 1.997 20.844 -8.625 1 28.28 355 ILE B C 1
ATOM 6368 O O . ILE B 1 355 ? 2.695 19.859 -8.328 1 28.28 355 ILE B O 1
ATOM 6372 N N . GLY B 1 356 ? 1.61 21.078 -7.461 1 28.17 356 GLY B N 1
ATOM 6373 C CA . GLY B 1 356 ? 1.042 20.094 -6.547 1 28.17 356 GLY B CA 1
ATOM 6374 C C . GLY B 1 356 ? 0.054 19.156 -7.215 1 28.17 356 GLY B C 1
ATOM 6375 O O . GLY B 1 356 ? 0.296 17.953 -7.305 1 28.17 356 GLY B O 1
ATOM 6376 N N . ASP B 1 357 ? -1.298 19.656 -7.082 1 29.8 357 ASP B N 1
ATOM 6377 C CA . ASP B 1 357 ? -2.438 18.828 -7.449 1 29.8 357 ASP B CA 1
ATOM 6378 C C . ASP B 1 357 ? -2.502 18.609 -8.961 1 29.8 357 ASP B C 1
ATOM 6380 O O . ASP B 1 357 ? -2.242 19.547 -9.727 1 29.8 357 ASP B O 1
ATOM 6384 N N . ILE B 1 358 ? -2.299 17.438 -9.406 1 29.84 358 ILE B N 1
ATOM 6385 C CA . ILE B 1 358 ? -2.449 17.094 -10.82 1 29.84 358 ILE B CA 1
ATOM 6386 C C . ILE B 1 358 ? -3.574 17.906 -11.438 1 29.84 358 ILE B C 1
ATOM 6388 O O . ILE B 1 358 ? -3.473 18.344 -12.594 1 29.84 358 ILE B O 1
ATOM 6392 N N . GLU B 1 359 ? -4.492 18.281 -10.586 1 32.62 359 GLU B N 1
ATOM 6393 C CA . GLU B 1 359 ? -5.609 19.016 -11.164 1 32.62 359 GLU B CA 1
ATOM 6394 C C . GLU B 1 359 ? -5.199 20.438 -11.516 1 32.62 359 GLU B C 1
ATOM 6396 O O . GLU B 1 359 ? -5.562 20.953 -12.578 1 32.62 359 GLU B O 1
ATOM 6401 N N . GLU B 1 360 ? -4.422 21.047 -10.703 1 35.5 360 GLU B N 1
ATOM 6402 C CA . GLU B 1 360 ? -4.016 22.406 -10.984 1 35.5 360 GLU B CA 1
ATOM 6403 C C . GLU B 1 360 ? -2.949 22.453 -12.07 1 35.5 360 GLU B C 1
ATOM 6405 O O . GLU B 1 360 ? -2.98 23.328 -12.945 1 35.5 360 GLU B O 1
ATOM 6410 N N . ILE B 1 361 ? -2.119 21.484 -12.078 1 34.16 361 ILE B N 1
ATOM 6411 C CA . ILE B 1 361 ? -1.161 21.375 -13.172 1 34.16 361 ILE B CA 1
ATOM 6412 C C . ILE B 1 361 ? -1.898 21.078 -14.477 1 34.16 361 ILE B C 1
ATOM 6414 O O . ILE B 1 361 ? -1.597 21.672 -15.516 1 34.16 361 ILE B O 1
ATOM 6418 N N . GLU B 1 362 ? -2.879 20.172 -14.266 1 36.19 362 GLU B N 1
ATOM 6419 C CA . GLU B 1 362 ? -3.738 19.938 -15.43 1 36.19 362 GLU B CA 1
ATOM 6420 C C . GLU B 1 362 ? -4.43 21.234 -15.859 1 36.19 362 GLU B C 1
ATOM 6422 O O . GLU B 1 362 ? -4.492 21.547 -17.047 1 36.19 362 GLU B O 1
ATOM 6427 N N . ARG B 1 363 ? -4.793 22 -14.844 1 40.56 363 ARG B N 1
ATOM 6428 C CA . ARG B 1 363 ? -5.477 23.25 -15.156 1 40.56 363 ARG B CA 1
ATOM 6429 C C . ARG B 1 363 ? -4.52 24.25 -15.797 1 40.56 363 ARG B C 1
ATOM 6431 O O . ARG B 1 363 ? -4.844 24.859 -16.812 1 40.56 363 ARG B O 1
ATOM 6438 N N . ILE B 1 364 ? -3.363 24.328 -15.305 1 40.91 364 ILE B N 1
ATOM 6439 C CA . ILE B 1 364 ? -2.379 25.266 -15.82 1 40.91 364 ILE B CA 1
ATOM 6440 C C . ILE B 1 364 ? -1.864 24.781 -17.172 1 40.91 364 ILE B C 1
ATOM 6442 O O . ILE B 1 364 ? -1.744 25.562 -18.125 1 40.91 364 ILE B O 1
ATOM 6446 N N . ALA B 1 365 ? -1.602 23.484 -17.25 1 37.91 365 ALA B N 1
ATOM 6447 C CA . ALA B 1 365 ? -1.159 22.922 -18.531 1 37.91 365 ALA B CA 1
ATOM 6448 C C . ALA B 1 365 ? -2.232 23.094 -19.594 1 37.91 365 ALA B C 1
ATOM 6450 O O . ALA B 1 365 ? -1.936 23.469 -20.734 1 37.91 365 ALA B O 1
ATOM 6451 N N . VAL B 1 366 ? -3.404 22.844 -19.094 1 41.22 366 VAL B N 1
ATOM 6452 C CA . VAL B 1 366 ? -4.52 23.016 -20.031 1 41.22 366 VAL B CA 1
ATOM 6453 C C . VAL B 1 366 ? -4.656 24.484 -20.406 1 41.22 366 VAL B C 1
ATOM 6455 O O . VAL B 1 366 ? -4.867 24.828 -21.578 1 41.22 366 VAL B O 1
ATOM 6458 N N . GLU B 1 367 ? -4.41 25.234 -19.391 1 43.31 367 GLU B N 1
ATOM 6459 C CA . GLU B 1 367 ? -4.5 26.656 -19.672 1 43.3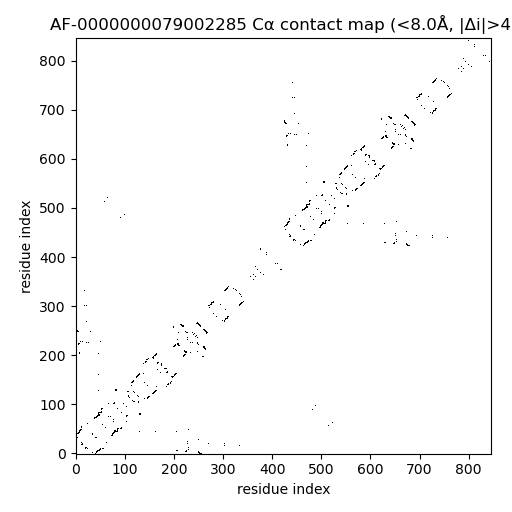1 367 GLU B CA 1
ATOM 6460 C C . GLU B 1 367 ? -3.385 27.109 -20.609 1 43.31 367 GLU B C 1
ATOM 6462 O O . GLU B 1 367 ? -3.627 27.875 -21.547 1 43.31 367 GLU B O 1
ATOM 6467 N N . GLU B 1 368 ? -2.232 26.672 -20.344 1 41.44 368 GLU B N 1
ATOM 6468 C CA . GLU B 1 368 ? -1.095 27.016 -21.188 1 41.44 368 GLU B CA 1
ATOM 6469 C C . GLU B 1 368 ? -1.213 26.375 -22.562 1 41.44 368 GLU B C 1
ATOM 6471 O O . GLU B 1 368 ? -0.932 27.031 -23.578 1 41.44 368 GLU B O 1
ATOM 6476 N N . PHE B 1 369 ? -1.608 25.109 -22.578 1 36.72 369 PHE B N 1
ATOM 6477 C CA . PHE B 1 369 ? -1.822 24.453 -23.859 1 36.72 369 PHE B CA 1
ATOM 6478 C C . PHE B 1 369 ? -2.949 25.125 -24.641 1 36.72 369 PHE B C 1
ATOM 6480 O O . PHE B 1 369 ? -2.838 25.328 -25.844 1 36.72 369 PHE B O 1
ATOM 6487 N N . ALA B 1 370 ? -3.881 25.391 -23.766 1 40.38 370 ALA B N 1
ATOM 6488 C CA . ALA B 1 370 ? -4.984 26.094 -24.422 1 40.38 370 ALA B CA 1
ATOM 6489 C C . ALA B 1 370 ? -4.527 27.438 -24.969 1 40.38 370 ALA B C 1
ATOM 6491 O O . ALA B 1 370 ? -4.891 27.828 -26.078 1 40.38 370 ALA B O 1
ATOM 6492 N N . ARG B 1 371 ? -3.746 28 -24.172 1 44.16 371 ARG B N 1
ATOM 6493 C CA . ARG B 1 371 ? -3.201 29.281 -24.609 1 44.16 371 ARG B CA 1
ATOM 6494 C C . ARG B 1 371 ? -2.285 29.109 -25.828 1 44.16 371 ARG B C 1
ATOM 6496 O O . ARG B 1 371 ? -2.377 29.859 -26.797 1 44.16 371 ARG B O 1
ATOM 6503 N N . LYS B 1 372 ? -1.494 28.188 -25.734 1 41.94 372 LYS B N 1
ATOM 6504 C CA . LYS B 1 372 ? -0.549 27.969 -26.828 1 41.94 372 LYS B CA 1
ATOM 6505 C C . LYS B 1 372 ? -1.264 27.469 -28.078 1 41.94 372 LYS B C 1
ATOM 6507 O O . LYS B 1 372 ? -0.86 27.797 -29.203 1 41.94 372 LYS B O 1
ATOM 6512 N N . LEU B 1 373 ? -2.326 26.656 -27.781 1 38 373 LEU B N 1
ATOM 6513 C CA . LEU B 1 373 ? -3.064 26.156 -28.922 1 38 373 LEU B CA 1
ATOM 6514 C C . LEU B 1 373 ? -4.152 27.125 -29.344 1 38 373 LEU B C 1
ATOM 6516 O O . LEU B 1 373 ? -4.898 26.859 -30.297 1 38 373 LEU B O 1
ATOM 6520 N N . GLY B 1 374 ? -4.172 28.328 -28.734 1 45.41 374 GLY B N 1
ATOM 6521 C CA . GLY B 1 374 ? -5.133 29.344 -29.125 1 45.41 374 GLY B CA 1
ATOM 6522 C C . GLY B 1 374 ? -6.559 29 -28.75 1 45.41 374 GLY B C 1
ATOM 6523 O O . GLY B 1 374 ? -7.508 29.438 -29.391 1 45.41 374 GLY B O 1
ATOM 6524 N N . ILE B 1 375 ? -6.703 28.062 -27.844 1 42.41 375 ILE B N 1
ATOM 6525 C CA . ILE B 1 375 ? -8.055 27.688 -27.438 1 42.41 375 ILE B CA 1
ATOM 6526 C C . ILE B 1 375 ? -8.617 28.719 -26.453 1 42.41 375 ILE B C 1
ATOM 6528 O O . ILE B 1 375 ? -8.023 28.969 -25.406 1 42.41 375 ILE B O 1
ATOM 6532 N N . LYS B 1 376 ? -9.547 29.578 -26.828 1 49.53 376 LYS B N 1
ATOM 6533 C CA . LYS B 1 376 ? -10.219 30.688 -26.156 1 49.53 376 LYS B CA 1
ATOM 6534 C C . LYS B 1 376 ? -11.086 30.172 -25 1 49.53 376 LYS B C 1
ATOM 6536 O O . LYS B 1 376 ? -11.766 30.953 -24.344 1 49.53 376 LYS B O 1
ATOM 6541 N N . ALA B 1 377 ? -11.258 28.969 -24.828 1 46.47 377 ALA B N 1
ATOM 6542 C CA . ALA B 1 377 ? -12.172 28.453 -23.812 1 46.47 377 ALA B CA 1
ATOM 6543 C C . ALA B 1 377 ? -11.602 28.641 -22.406 1 46.47 377 ALA B C 1
ATOM 6545 O O . ALA B 1 377 ? -10.383 28.625 -22.219 1 46.47 377 ALA B O 1
ATOM 6546 N N . SER B 1 378 ? -12.406 29.156 -21.438 1 51.22 378 SER B N 1
ATOM 6547 C CA . SER B 1 378 ? -12.023 29.406 -20.047 1 51.22 378 SER B CA 1
ATOM 6548 C C . SER B 1 378 ? -11.367 28.172 -19.438 1 51.22 378 SER B C 1
ATOM 6550 O O . SER B 1 378 ? -11.688 27.047 -19.797 1 51.22 378 SER B O 1
ATOM 6552 N N . PRO B 1 379 ? -10.367 28.391 -18.641 1 47.31 379 PRO B N 1
ATOM 6553 C CA . PRO B 1 379 ? -9.688 27.266 -17.984 1 47.31 379 PRO B CA 1
ATOM 6554 C C . PRO B 1 379 ? -10.656 26.328 -17.266 1 47.31 379 PRO B C 1
ATOM 6556 O O . PRO B 1 379 ? -10.445 25.109 -17.25 1 47.31 379 PRO B O 1
ATOM 6559 N N . GLN B 1 380 ? -11.602 26.734 -16.703 1 52.25 380 GLN B N 1
ATOM 6560 C CA . GLN B 1 380 ? -12.633 25.938 -16.047 1 52.25 380 GLN B CA 1
ATOM 6561 C C . GLN B 1 380 ? -13.328 25.016 -17.047 1 52.25 380 GLN B C 1
ATOM 6563 O O . GLN B 1 380 ? -13.609 23.859 -16.734 1 52.25 380 GLN B O 1
ATOM 6568 N N . LYS B 1 381 ? -13.523 25.484 -18.156 1 51.84 381 LYS B N 1
ATOM 6569 C CA . LYS B 1 381 ? -14.188 24.703 -19.188 1 51.84 381 LYS B CA 1
ATOM 6570 C C . LYS B 1 381 ? -13.273 23.609 -19.734 1 51.84 381 LYS B C 1
ATOM 6572 O O . LYS B 1 381 ? -13.719 22.5 -20.031 1 51.84 381 LYS B O 1
ATOM 6577 N N . ILE B 1 382 ? -12.125 23.938 -19.812 1 48.69 382 ILE B N 1
ATOM 6578 C CA . ILE B 1 382 ? -11.141 22.938 -20.234 1 48.69 382 ILE B CA 1
ATOM 6579 C C . ILE B 1 382 ? -10.984 21.875 -19.141 1 48.69 382 ILE B C 1
ATOM 6581 O O . ILE B 1 382 ? -10.906 20.688 -19.438 1 48.69 382 ILE B O 1
ATOM 6585 N N . LEU B 1 383 ? -11.039 22.328 -17.969 1 48.91 383 LEU B N 1
ATOM 6586 C CA . LEU B 1 383 ? -11.023 21.391 -16.859 1 48.91 383 LEU B CA 1
ATOM 6587 C C . LEU B 1 383 ? -12.289 20.531 -16.844 1 48.91 383 LEU B C 1
ATOM 6589 O O . LEU B 1 383 ? -12.227 19.344 -16.562 1 48.91 383 LEU B O 1
ATOM 6593 N N . GLU B 1 384 ? -13.406 21.094 -17.094 1 55.22 384 GLU B N 1
ATOM 6594 C CA . GLU B 1 384 ? -14.648 20.344 -17.297 1 55.22 384 GLU B CA 1
ATOM 6595 C C . GLU B 1 384 ? -14.492 19.328 -18.422 1 55.22 384 GLU B C 1
ATOM 6597 O O . GLU B 1 384 ? -14.969 18.188 -18.297 1 55.22 384 GLU B O 1
ATOM 6602 N N . LEU B 1 385 ? -13.805 19.766 -19.406 1 50.47 385 LEU B N 1
ATOM 6603 C CA . LEU B 1 385 ? -13.516 18.859 -20.516 1 50.47 385 LEU B CA 1
ATOM 6604 C C . LEU B 1 385 ? -12.617 17.719 -20.062 1 50.47 385 LEU B C 1
ATOM 6606 O O . LEU B 1 385 ? -12.891 16.547 -20.375 1 50.47 385 LEU B O 1
ATOM 6610 N N . ILE B 1 386 ? -11.711 18.031 -19.391 1 47.44 386 ILE B N 1
ATOM 6611 C CA . ILE B 1 386 ? -10.781 17.016 -18.891 1 47.44 386 ILE B CA 1
ATOM 6612 C C . ILE B 1 386 ? -11.5 16.094 -17.906 1 47.44 386 ILE B C 1
ATOM 6614 O O . ILE B 1 386 ? -11.328 14.875 -17.953 1 47.44 386 ILE B O 1
ATOM 6618 N N . ASN B 1 387 ? -12.266 16.641 -17.062 1 49.59 387 ASN B N 1
ATOM 6619 C CA . ASN B 1 387 ? -13.078 15.844 -16.141 1 49.59 387 ASN B CA 1
ATOM 6620 C C . ASN B 1 387 ? -14.023 14.906 -16.891 1 49.59 387 ASN B C 1
ATOM 6622 O O . ASN B 1 387 ? -14.211 13.758 -16.484 1 49.59 387 ASN B O 1
ATOM 6626 N N . ILE B 1 388 ? -14.625 15.453 -17.906 1 51.12 388 ILE B N 1
ATOM 6627 C CA . ILE B 1 388 ? -15.523 14.625 -18.703 1 51.12 388 ILE B CA 1
ATOM 6628 C C . ILE B 1 388 ? -14.727 13.531 -19.406 1 51.12 388 ILE B C 1
ATOM 6630 O O . ILE B 1 388 ? -15.156 12.375 -19.453 1 51.12 388 ILE B O 1
ATOM 6634 N N . LEU B 1 389 ? -13.594 13.984 -19.828 1 44.25 389 LEU B N 1
ATOM 6635 C CA . LEU B 1 389 ? -12.766 13.023 -20.562 1 44.25 389 LEU B CA 1
ATOM 6636 C C . LEU B 1 389 ? -12.148 12.008 -19.609 1 44.25 389 LEU B C 1
ATOM 6638 O O . LEU B 1 389 ? -11.781 10.906 -20.016 1 44.25 389 LEU B O 1
ATOM 6642 N N . SER B 1 390 ? -12.086 12.383 -18.438 1 42.75 390 SER B N 1
ATOM 6643 C CA . SER B 1 390 ? -11.523 11.508 -17.422 1 42.75 390 SER B CA 1
ATOM 6644 C C . SER B 1 390 ? -12.57 10.539 -16.875 1 42.75 390 SER B C 1
ATOM 6646 O O . SER B 1 390 ? -12.266 9.664 -16.062 1 42.75 390 SER B O 1
ATOM 6648 N N . LYS B 1 391 ? -13.758 10.766 -17.172 1 46.12 391 LYS B N 1
ATOM 6649 C CA . LYS B 1 391 ? -14.812 9.836 -16.781 1 46.12 391 LYS B CA 1
ATOM 6650 C C . LYS B 1 391 ? -14.539 8.438 -17.344 1 46.12 391 LYS B C 1
ATOM 6652 O O . LYS B 1 391 ? -14.188 8.281 -18.516 1 46.12 391 LYS B O 1
ATOM 6657 N N . GLU B 1 392 ? -14.328 7.582 -16.375 1 42.78 392 GLU B N 1
ATOM 6658 C CA . GLU B 1 392 ? -14.156 6.191 -16.781 1 42.78 392 GLU B CA 1
ATOM 6659 C C . GLU B 1 392 ? -15.5 5.504 -17 1 42.78 392 GLU B C 1
ATOM 6661 O O . GLU B 1 392 ? -16.484 5.844 -16.344 1 42.78 392 GLU B O 1
ATOM 6666 N N . LYS B 1 393 ? -15.578 4.746 -18.109 1 43.84 393 LYS B N 1
ATOM 6667 C CA . LYS B 1 393 ? -16.75 3.916 -18.359 1 43.84 393 LYS B CA 1
ATOM 6668 C C . LYS B 1 393 ? -17.016 2.951 -17.219 1 43.84 393 LYS B C 1
ATOM 6670 O O . LYS B 1 393 ? -16.109 2.238 -16.781 1 43.84 393 LYS B O 1
ATOM 6675 N N . SER B 1 394 ? -18.156 3.199 -16.594 1 41.62 394 SER B N 1
ATOM 6676 C CA . SER B 1 394 ? -18.562 2.107 -15.727 1 41.62 394 SER B CA 1
ATOM 6677 C C . SER B 1 394 ? -18.719 0.803 -16.5 1 41.62 394 SER B C 1
ATOM 6679 O O . SER B 1 394 ? -19.078 0.813 -17.672 1 41.62 394 SER B O 1
ATOM 6681 N N . PRO B 1 395 ? -18.328 -0.25 -16 1 40.28 395 PRO B N 1
ATOM 6682 C CA . PRO B 1 395 ? -18.453 -1.523 -16.719 1 40.28 395 PRO B CA 1
ATOM 6683 C C . PRO B 1 395 ? -19.844 -1.76 -17.266 1 40.28 395 PRO B C 1
ATOM 6685 O O . PRO B 1 395 ? -20.016 -2.432 -18.281 1 40.28 395 PRO B O 1
ATOM 6688 N N . ASP B 1 396 ? -20.875 -1.238 -16.719 1 45.38 396 ASP B N 1
ATOM 6689 C CA . ASP B 1 396 ? -22.234 -1.558 -17.109 1 45.38 396 ASP B CA 1
ATOM 6690 C C . ASP B 1 396 ? -22.734 -0.612 -18.203 1 45.38 396 ASP B C 1
ATOM 6692 O O . ASP B 1 396 ? -23.859 -0.742 -18.672 1 45.38 396 ASP B O 1
ATOM 6696 N N . THR B 1 397 ? -21.984 0.35 -18.469 1 44.22 397 THR B N 1
ATOM 6697 C CA . THR B 1 397 ? -22.531 1.312 -19.406 1 44.22 397 THR B CA 1
ATOM 6698 C C . THR B 1 397 ? -22.109 0.976 -20.828 1 44.22 397 THR B C 1
ATOM 6700 O O . THR B 1 397 ? -20.953 0.569 -21.062 1 44.22 397 THR B O 1
ATOM 6703 N N . ASN B 1 398 ? -23.062 0.754 -21.688 1 45.81 398 ASN B N 1
ATOM 6704 C CA . ASN B 1 398 ? -22.828 0.534 -23.109 1 45.81 398 ASN B CA 1
ATOM 6705 C C . ASN B 1 398 ? -21.797 1.504 -23.672 1 45.81 398 ASN B C 1
ATOM 6707 O O . ASN B 1 398 ? -21.797 2.691 -23.344 1 45.81 398 ASN B O 1
ATOM 6711 N N . GLU B 1 399 ? -20.781 0.949 -24.125 1 45.31 399 GLU B N 1
ATOM 6712 C CA . GLU B 1 399 ? -19.672 1.726 -24.641 1 45.31 399 GLU B CA 1
ATOM 6713 C C . GLU B 1 399 ? -20.156 2.865 -25.531 1 45.31 399 GLU B C 1
ATOM 6715 O O . GLU B 1 399 ? -19.672 3.992 -25.438 1 45.31 399 GLU B O 1
ATOM 6720 N N . THR B 1 400 ? -21.109 2.527 -26.375 1 45.41 400 THR B N 1
ATOM 6721 C CA . THR B 1 400 ? -21.656 3.529 -27.281 1 45.41 400 THR B CA 1
ATOM 6722 C C . THR B 1 400 ? -22.359 4.633 -26.5 1 45.41 400 THR B C 1
ATOM 6724 O O . THR B 1 400 ? -22.188 5.82 -26.781 1 45.41 400 THR B O 1
ATOM 6727 N N . GLU B 1 401 ? -23 4.164 -25.5 1 49.53 401 GLU B N 1
ATOM 6728 C CA . GLU B 1 401 ? -23.766 5.129 -24.703 1 49.53 401 GLU B CA 1
ATOM 6729 C C . GLU B 1 401 ? -22.828 5.988 -23.844 1 49.53 401 GLU B C 1
ATOM 6731 O O . GLU B 1 401 ? -23.062 7.188 -23.688 1 49.53 401 GLU B O 1
ATOM 6736 N N . PHE B 1 402 ? -21.812 5.414 -23.391 1 46.88 402 PHE B N 1
ATOM 6737 C CA . PHE B 1 402 ? -20.812 6.133 -22.609 1 46.88 402 PHE B CA 1
ATOM 6738 C C . PHE B 1 402 ? -20.078 7.145 -23.469 1 46.88 402 PHE B C 1
ATOM 6740 O O . PHE B 1 402 ? -19.953 8.312 -23.109 1 46.88 402 PHE B O 1
ATOM 6747 N N . TYR B 1 403 ? -19.688 6.676 -24.594 1 45.75 403 TYR B N 1
ATOM 6748 C CA . TYR B 1 403 ? -18.984 7.617 -25.469 1 45.75 403 TYR B CA 1
ATOM 6749 C C . TYR B 1 403 ? -19.953 8.633 -26.062 1 45.75 403 TYR B C 1
ATOM 6751 O O . TYR B 1 403 ? -19.609 9.797 -26.25 1 45.75 403 TYR B O 1
ATOM 6759 N N . GLU B 1 404 ? -21.188 8.234 -26.266 1 49.22 404 GLU B N 1
ATOM 6760 C CA . GLU B 1 404 ? -22.219 9.18 -26.703 1 49.22 404 GLU B CA 1
ATOM 6761 C C . GLU B 1 404 ? -22.516 10.203 -25.609 1 49.22 404 GLU B C 1
ATOM 6763 O O . GLU B 1 404 ? -22.656 11.391 -25.891 1 49.22 404 GLU B O 1
ATOM 6768 N N . SER B 1 405 ? -22.562 9.703 -24.422 1 54.75 405 SER B N 1
ATOM 6769 C CA . SER B 1 405 ? -22.781 10.594 -23.281 1 54.75 405 SER B CA 1
ATOM 6770 C C . SER B 1 405 ? -21.578 11.484 -23.047 1 54.75 405 SER B C 1
ATOM 6772 O O . SER B 1 405 ? -21.719 12.68 -22.766 1 54.75 405 SER B O 1
ATOM 6774 N N . LEU B 1 406 ? -20.547 10.859 -23.234 1 51.38 406 LEU B N 1
ATOM 6775 C CA . LEU B 1 406 ? -19.312 11.633 -23.141 1 51.38 406 LEU B CA 1
ATOM 6776 C C . LEU B 1 406 ? -19.234 12.672 -24.25 1 51.38 406 LEU B C 1
ATOM 6778 O O . LEU B 1 406 ? -18.859 13.828 -24 1 51.38 406 LEU B O 1
ATOM 6782 N N . PHE B 1 407 ? -19.594 12.219 -25.375 1 49.41 407 PHE B N 1
ATOM 6783 C CA . PHE B 1 407 ? -19.594 13.141 -26.516 1 49.41 407 PHE B CA 1
ATOM 6784 C C . PHE B 1 407 ? -20.625 14.242 -26.312 1 49.41 407 PHE B C 1
ATOM 6786 O O . PHE B 1 407 ? -20.375 15.406 -26.625 1 49.41 407 PHE B O 1
ATOM 6793 N N . LYS B 1 408 ? -21.734 13.961 -25.859 1 57.59 408 LYS B N 1
ATOM 6794 C CA . LYS B 1 408 ? -22.781 14.93 -25.594 1 57.59 408 LYS B CA 1
ATOM 6795 C C . LYS B 1 408 ? -22.344 15.953 -24.547 1 57.59 408 LYS B C 1
ATOM 6797 O O . LYS B 1 408 ? -22.703 17.125 -24.625 1 57.59 408 LYS B O 1
ATOM 6802 N N . GLU B 1 409 ? -21.547 15.406 -23.656 1 56.84 409 GLU B N 1
ATOM 6803 C CA . GLU B 1 409 ? -21.031 16.281 -22.625 1 56.84 409 GLU B CA 1
ATOM 6804 C C . GLU B 1 409 ? -19.828 17.094 -23.125 1 56.84 409 GLU B C 1
ATOM 6806 O O . GLU B 1 409 ? -19.641 18.234 -22.719 1 56.84 409 GLU B O 1
ATOM 6811 N N . LEU B 1 410 ? -19.25 16.406 -24.047 1 52.91 410 LEU B N 1
ATOM 6812 C CA . LEU B 1 410 ? -18.031 17.031 -24.594 1 52.91 410 LEU B CA 1
ATOM 6813 C C . LEU B 1 410 ? -18.391 18.078 -25.641 1 52.91 410 LEU B C 1
ATOM 6815 O O . LEU B 1 410 ? -17.703 19.094 -25.766 1 52.91 410 LEU B O 1
ATOM 6819 N N . LYS B 1 411 ? -19.391 17.844 -26.422 1 54.75 411 LYS B N 1
ATOM 6820 C CA . LYS B 1 411 ? -19.719 18.672 -27.578 1 54.75 411 LYS B CA 1
ATOM 6821 C C . LYS B 1 411 ? -19.875 20.141 -27.188 1 54.75 411 LYS B C 1
ATOM 6823 O O . LYS B 1 411 ? -19.25 21.016 -27.781 1 54.75 411 LYS B O 1
ATOM 6828 N N . PRO B 1 412 ? -20.656 20.406 -26.203 1 58.25 412 PRO B N 1
ATOM 6829 C CA . PRO B 1 412 ? -20.828 21.828 -25.906 1 58.25 412 PRO B CA 1
ATOM 6830 C C . PRO B 1 412 ? -19.531 22.484 -25.406 1 58.25 412 PRO B C 1
ATOM 6832 O O . PRO B 1 412 ? -19.266 23.641 -25.719 1 58.25 412 PRO B O 1
ATOM 6835 N N . ILE B 1 413 ? -18.734 21.625 -24.844 1 54.34 413 ILE B N 1
ATOM 6836 C CA . ILE B 1 413 ? -17.5 22.156 -24.312 1 54.34 413 ILE B CA 1
ATOM 6837 C C . ILE B 1 413 ? -16.484 22.375 -25.438 1 54.34 413 ILE B C 1
ATOM 6839 O O . ILE B 1 413 ? -15.82 23.406 -25.484 1 54.34 413 ILE B O 1
ATOM 6843 N N . MET B 1 414 ? -16.406 21.422 -26.281 1 49.38 414 MET B N 1
ATOM 6844 C CA . MET B 1 414 ? -15.531 21.547 -27.438 1 49.38 414 MET B CA 1
ATOM 6845 C C . MET B 1 414 ? -15.969 22.719 -28.328 1 49.38 414 MET B C 1
ATOM 6847 O O . MET B 1 414 ? -15.133 23.453 -28.844 1 49.38 414 MET B O 1
ATOM 6851 N N . GLU B 1 415 ? -17.203 22.844 -28.453 1 52.94 415 GLU B N 1
ATOM 6852 C CA . GLU B 1 415 ? -17.719 23.953 -29.234 1 52.94 415 GLU B CA 1
ATOM 6853 C C . GLU B 1 415 ? -17.328 25.297 -28.609 1 52.94 415 GLU B C 1
ATOM 6855 O O . GLU B 1 415 ? -17 26.25 -29.312 1 52.94 415 GLU B O 1
ATOM 6860 N N . GLU B 1 416 ? -17.375 25.219 -27.344 1 53.91 416 GLU B N 1
ATOM 6861 C CA . GLU B 1 416 ? -17 26.438 -26.641 1 53.91 416 GLU B CA 1
ATOM 6862 C C . GLU B 1 416 ? -15.492 26.688 -26.734 1 53.91 416 GLU B C 1
ATOM 6864 O O . GLU B 1 416 ? -15.047 27.812 -26.938 1 53.91 416 GLU B O 1
ATOM 6869 N N . ILE B 1 417 ? -14.852 25.562 -26.609 1 47.41 417 ILE B N 1
ATOM 6870 C CA . ILE B 1 417 ? -13.391 25.672 -26.609 1 47.41 417 ILE B CA 1
ATOM 6871 C C . ILE B 1 417 ? -12.906 26.016 -28.016 1 47.41 417 ILE B C 1
ATOM 6873 O O . ILE B 1 417 ? -12 26.844 -28.188 1 47.41 417 ILE B O 1
ATOM 6877 N N . LEU B 1 418 ? -13.383 25.328 -28.953 1 43.94 418 LEU B N 1
ATOM 6878 C CA . LEU B 1 418 ? -12.945 25.547 -30.328 1 43.94 418 LEU B CA 1
ATOM 6879 C C . LEU B 1 418 ? -13.555 26.828 -30.891 1 43.94 418 LEU B C 1
ATOM 6881 O O . LEU B 1 418 ? -13.211 27.266 -31.984 1 43.94 418 LEU B O 1
ATOM 6885 N N . GLY B 1 419 ? -14.016 27.578 -30.062 1 44.03 419 GLY B N 1
ATOM 6886 C CA . GLY B 1 419 ? -14.586 28.797 -30.609 1 44.03 419 GLY B CA 1
ATOM 6887 C C . GLY B 1 419 ? -15.492 28.547 -31.812 1 44.03 419 GLY B C 1
ATOM 6888 O O . GLY B 1 419 ? -15.656 29.438 -32.656 1 44.03 419 GLY B O 1
ATOM 6889 N N . VAL B 1 420 ? -15.734 27.453 -32.156 1 40 420 VAL B N 1
ATOM 6890 C CA . VAL B 1 420 ? -16.609 27.359 -33.312 1 40 420 VAL B CA 1
ATOM 6891 C C . VAL B 1 420 ? -17.953 28.016 -33.031 1 40 420 VAL B C 1
ATOM 6893 O O . VAL B 1 420 ? -18.641 27.625 -32.094 1 40 420 VAL B O 1
ATOM 6896 N N . ASN B 1 421 ? -17.938 29.281 -33.062 1 35.12 421 ASN B N 1
ATOM 6897 C CA . ASN B 1 421 ? -19.094 30.172 -33.156 1 35.12 421 ASN B CA 1
ATOM 6898 C C . ASN B 1 421 ? -20.266 29.5 -33.844 1 35.12 421 ASN B C 1
ATOM 6900 O O . ASN B 1 421 ? -20.109 28.875 -34.906 1 35.12 421 ASN B O 1
ATOM 6904 N N . LYS B 1 422 ? -21.297 29.188 -33.188 1 37.69 422 LYS B N 1
ATOM 6905 C CA . LYS B 1 422 ? -22.609 29.156 -33.844 1 37.69 422 LYS B CA 1
ATOM 6906 C C . LYS B 1 422 ? -22.766 30.359 -34.781 1 37.69 422 LYS B C 1
ATOM 6908 O O . LYS B 1 422 ? -23.891 30.75 -35.094 1 37.69 422 LYS B O 1
ATOM 6913 N N . ASP B 1 423 ? -21.625 30.625 -35.594 1 29.48 423 ASP B N 1
ATOM 6914 C CA . ASP B 1 423 ? -22.328 31.297 -36.656 1 29.48 423 ASP B CA 1
ATOM 6915 C C . ASP B 1 423 ? -23.078 30.297 -37.531 1 29.48 423 ASP B C 1
ATOM 6917 O O . ASP B 1 423 ? -22.562 29.234 -37.844 1 29.48 423 ASP B O 1
#

Secondary structure (DSSP, 8-state):
-EEEEE----BTTTTTSTTTTHHHHHHHHHHHHHHHTT-SEEEE-S--BSSSS---HHHHHHHHHHHHHHHHTT-EEEE---TTT--TTS--HHHHHHHTTSSB---EEESSSEEE--EEETTEEEEEE---GGGHHHHHHHTT-EEEPPPSS----EEEEEES-B-BTTB-HHHH-HHHHTS--B-THHHHHS-TTEEEEEEES--S-BS--SEEE-SEEB---SS-SSHHHHHHHHHHHHHHS--EEEEEEE-SSSS-EEEEEEE-TTEEEEEEEEE---HHHHHHHHHHHHHTS-SSSEEEEEEEEE---HHHHHHHHHHHHHHHHHHTEEEEEE------SS-----STT--SHHHHHHHHHHHHHHHTT--S-HHHHHHHHHHHT----TTS-HHHHHHHHHHHHHHHHHHHTT----/-EEEEE----BTTTTTSTTTTHHHHHHHHHHHHHHHTT-SEEEE-S--BSSSS---HHHHHHHHHHHHHHHHTT-EEEE---TTT--TTS--HHHHHHHTTSSB---EEESSSEEE--EEETTEEEEEE---GGGHHHHHHHTT-EEEPPPSS----EEEEEES-B-BTTB-HHHH-GGGTTS--B-THHHHHS-TTEEEEEEES--S-BS--SEEE-SEEB---SS-SSHHHHHHHHHHHHHHS--EEEEEEE-SSSS-EEEEEEE-TTEEEEEEEEE---HHHHHHHHHHHHHTS-SSSEEEEEEEEE---HHHHHHHHHHHHHHHHHHTEEEEEE------SS-----STT--SHHHHHHHHHHHHHHHTT--S-HHHHHHHHHHHT----TTS-HHHHHHHHHHHHHHHHHHHTT----